Protein AF-0000000085123645 (afdb_homodimer)

pLDDT: mean 92.2, std 13.61, range [27.55, 98.88]

Radius of gyration: 29.93 Å; Cα contacts (8 Å, |Δi|>4): 1904; chains: 2; bounding box: 63×103×68 Å

Sequence (834 aa):
MFILKKLGVILILTNLLYGAGLEIPNYLDKKDILNAEFKCLSEPVKYNKKDQKYVDILWDETLVYLKAYALALTNGDLNHCMSSDEAIYDTTKKDNKMCIMDRRDMKNMVKNIYQILFNKEKAKVCFSARRDVNWIYNPGGELQEKSPVAKWANRMTFEEFFDKKVKNKDVRKRGKEFTKNFYKMVTGDEIHMPKTFPYDVSANSLPNLWAAAGWFPMYAEESKRNEKNFLIIRGGYAYAEILGHWGLLRIDEINGQKVGAEVGMTVQVVDSLYPYHNHAMPEIYYNMRMPACVKQFKSFAIREDNPLLKTVEVNKKFRRVQFDAGAKNEPDMWVSGSAMNNSLLYLHENTIHAFEVDGKCEAKPEERALVSVWARTNAHDKRNDYGTTLLCESAEKPGTPAHRGEMIQCDLTNTKWMFILKKLGVILILTNLLYGAGLEIPNYLDKKDILNAEFKCLSEPVKYNKKDQKYVDILWDETLVYLKAYALALTNGDLNHCMSSDEAIYDTTKKDNKMCIMDRRDMKNMVKNIYQILFNKEKAKVCFSARRDVNWIYNPGGELQEKSPVAKWANRMTFEEFFDKKVKNKDVRKRGKEFTKNFYKMVTGDEIHMPKTFPYDVSANSLPNLWAAAGWFPMYAEESKRNEKNFLIIRGGYAYAEILGHWGLLRIDEINGQKVGAEVGMTVQVVDSLYPYHNHAMPEIYYNMRMPACVKQFKSFAIREDNPLLKTVEVNKKFRRVQFDAGAKNEPDMWVSGSAMNNSLLYLHENTIHAFEVDGKCEAKPEERALVSVWARTNAHDKRNDYGTTLLCESAEKPGTPAHRGEMIQCDLTNTKW

Foldseek 3Di:
DVVPVVVPPVVVVVVVVPPPPDDDDPVDDPVQQAPKAFDAPDAFDDDDPVLVVLQVLLLVLLLVQLVLVLQLQQQCPVHPAHRGDKAFAALQDPPRIDGPVVDVLNVVSSSVSSSCNNVVVNQCRNFDLPLVDQQFEFLDDPLCVVAPSLVVSDHHHQLNCLVPFADDPLLSVLQVLLSHQVVLAFDDDQFAAAPSGPDDSTCHVSSNNNRRFGKHQPLQGDDLQSVQWDSNSNRFKMKGWDEDCPTRRGTQDINNHGFQKTKTKMKGAAPDKPFKKFWQFKKKKFWGGHDLDDQQKKKAKHDPPDPQWAFDDDDDWWTKTKHFLQDPCNVSSIDREHSHPSRMHMYHGGIIMMMHGHQPSPPDRSNHITMIIMMTRGCSDPQWDSIDIWFKAAPVDPSHGDDGNGMIMTIGGPHDD/DVVPPVVPPVVPVVPVVPPPPDDDDPVDDPVQQAPKAFDAPDAFDDDDPVLVVLQVLLLVLLLVQLVLVLQLQQQCPVHPAHRGDKAFAALQDPPRIDGPVVDVLNVVSSSVSSSCNNVVVNQCRNFDLPLVDQQFEFLDDPLCVVAPSLVVSDHHHQLNCLVPFADDPLLSVLLVLLSNQVVLAFDDDQFAAAPSGPDDSTCHVSSNNNRRFGKHQPLQGDDLQSVQWDSNSNRFKMKGWDEDCPTRRGTQDINNHGFQKTKTKMKGAAPDKPFKKFWQFKKKKFWGGHDLDDQQKKKAKHDPPDPQWAFDDDDDWWTKTKHFLQDPCNVSSIDREHSHPSRMHMYHGGIIMMMHGHQPSPPDRSNHITMIIMMTRGCSDPQWDSTDIWFKAAPVDPSHGDDGNGMIMTIGGPHDD

InterPro domains:
  IPR014710 RmlC-like jelly roll fold [G3DSA:2.60.120.10] (162-297)

Structure (mmCIF, N/CA/C/O backbone):
data_AF-0000000085123645-model_v1
#
loop_
_entity.id
_entity.type
_entity.pdbx_description
1 polymer 'Uncharacterized protein'
#
loop_
_atom_site.group_PDB
_atom_site.id
_atom_site.type_symbol
_atom_site.label_atom_id
_atom_site.label_alt_id
_atom_site.label_comp_id
_atom_site.label_asym_id
_atom_site.label_entity_id
_atom_site.label_seq_id
_atom_site.pdbx_PDB_ins_code
_atom_site.Cartn_x
_atom_site.Cartn_y
_atom_site.Cartn_z
_atom_site.occupancy
_atom_site.B_iso_or_equiv
_atom_site.auth_seq_id
_atom_site.auth_comp_id
_atom_site.auth_asym_id
_atom_site.auth_atom_id
_atom_site.pdbx_PDB_model_num
ATOM 1 N N . MET A 1 1 ? -30.688 -51.469 -13.789 1 28.17 1 MET A N 1
ATOM 2 C CA . MET A 1 1 ? -31.578 -50.375 -13.375 1 28.17 1 MET A CA 1
ATOM 3 C C . MET A 1 1 ? -30.828 -49.375 -12.523 1 28.17 1 MET A C 1
ATOM 5 O O . MET A 1 1 ? -31.375 -48.312 -12.18 1 28.17 1 MET A O 1
ATOM 9 N N . PHE A 1 2 ? -29.734 -49.75 -11.781 1 29.56 2 PHE A N 1
ATOM 10 C CA . PHE A 1 2 ? -28.953 -49.031 -10.789 1 29.56 2 PHE A CA 1
ATOM 11 C C . PHE A 1 2 ? -28.078 -47.969 -11.461 1 29.56 2 PHE A C 1
ATOM 13 O O . PHE A 1 2 ? -27.406 -47.188 -10.781 1 29.56 2 PHE A O 1
ATOM 20 N N . ILE A 1 3 ? -27.656 -48.031 -12.711 1 29.28 3 ILE A N 1
ATOM 21 C CA . ILE A 1 3 ? -26.688 -47.188 -13.406 1 29.28 3 ILE A CA 1
ATOM 22 C C . ILE A 1 3 ? -27.281 -45.781 -13.648 1 29.28 3 ILE A C 1
ATOM 24 O O . ILE A 1 3 ? -26.547 -44.844 -13.922 1 29.28 3 ILE A O 1
ATOM 28 N N . LEU A 1 4 ? -28.578 -45.531 -13.711 1 27.97 4 LEU A N 1
ATOM 29 C CA . LEU A 1 4 ? -29.188 -44.281 -14.109 1 27.97 4 LEU A CA 1
ATOM 30 C C . LEU A 1 4 ? -29.125 -43.25 -12.977 1 27.97 4 LEU A C 1
ATOM 32 O O . LEU A 1 4 ? -29.453 -42.094 -13.164 1 27.97 4 LEU A O 1
ATOM 36 N N . LYS A 1 5 ? -29.109 -43.688 -11.633 1 28.7 5 LYS A N 1
ATOM 37 C CA . LYS A 1 5 ? -29.234 -42.688 -10.57 1 28.7 5 LYS A CA 1
ATOM 38 C C . LYS A 1 5 ? -27.969 -41.875 -10.414 1 28.7 5 LYS A C 1
ATOM 40 O O . LYS A 1 5 ? -27.859 -41.031 -9.516 1 28.7 5 LYS A O 1
ATOM 45 N N . LYS A 1 6 ? -26.875 -42.312 -10.836 1 32.06 6 LYS A N 1
ATOM 46 C CA . LYS A 1 6 ? -25.656 -41.562 -10.562 1 32.06 6 LYS A CA 1
ATOM 47 C C . LYS A 1 6 ? -25.562 -40.312 -11.461 1 32.06 6 LYS A C 1
ATOM 49 O O . LYS A 1 6 ? -24.719 -39.469 -11.258 1 32.06 6 LYS A O 1
ATOM 54 N N . LEU A 1 7 ? -26.219 -40.312 -12.648 1 36.94 7 LEU A N 1
ATOM 55 C CA . LEU A 1 7 ? -26.062 -39.156 -13.523 1 36.94 7 LEU A CA 1
ATOM 56 C C . LEU A 1 7 ? -26.812 -37.938 -12.961 1 36.94 7 LEU A C 1
ATOM 58 O O . LEU A 1 7 ? -26.562 -36.812 -13.375 1 36.94 7 LEU A O 1
ATOM 62 N N . GLY A 1 8 ? -27.844 -38.156 -12.148 1 29.41 8 GLY A N 1
ATOM 63 C CA . GLY A 1 8 ? -28.688 -37.062 -11.727 1 29.41 8 GLY A CA 1
ATOM 64 C C . GLY A 1 8 ? -28.016 -36.125 -10.734 1 29.41 8 GLY A C 1
ATOM 65 O O . GLY A 1 8 ? -28.453 -35 -10.531 1 29.41 8 GLY A O 1
ATOM 66 N N . VAL A 1 9 ? -27.141 -36.719 -9.844 1 33.34 9 VAL A N 1
ATOM 67 C CA . VAL A 1 9 ? -26.688 -35.906 -8.719 1 33.34 9 VAL A CA 1
ATOM 68 C C . VAL A 1 9 ? -25.656 -34.875 -9.195 1 33.34 9 VAL A C 1
ATOM 70 O O . VAL A 1 9 ? -25.453 -33.875 -8.547 1 33.34 9 VAL A O 1
ATOM 73 N N . ILE A 1 10 ? -24.922 -35.062 -10.312 1 34.66 10 ILE A N 1
ATOM 74 C CA . ILE A 1 10 ? -23.844 -34.156 -10.656 1 34.66 10 ILE A CA 1
ATOM 75 C C . ILE A 1 10 ? -24.438 -32.844 -11.188 1 34.66 10 ILE A C 1
ATOM 77 O O . ILE A 1 10 ? -23.891 -31.766 -10.977 1 34.66 10 ILE A O 1
ATOM 81 N N . LEU A 1 11 ? -25.625 -32.812 -11.852 1 35.38 11 LEU A N 1
ATOM 82 C CA . LEU A 1 11 ? -26.141 -31.594 -12.453 1 35.38 11 LEU A CA 1
ATOM 83 C C . LEU A 1 11 ? -26.656 -30.641 -11.375 1 35.38 11 LEU A C 1
ATOM 85 O O . LEU A 1 11 ? -26.688 -29.422 -11.586 1 35.38 11 LEU A O 1
ATOM 89 N N . ILE A 1 12 ? -27.141 -31.094 -10.195 1 33.75 12 ILE A N 1
ATOM 90 C CA . ILE A 1 12 ? -27.812 -30.25 -9.219 1 33.75 12 ILE A CA 1
ATOM 91 C C . ILE A 1 12 ? -26.781 -29.406 -8.477 1 33.75 12 ILE A C 1
ATOM 93 O O . ILE A 1 12 ? -27.094 -28.312 -7.996 1 33.75 12 ILE A O 1
ATOM 97 N N . LEU A 1 13 ? -25.547 -29.875 -8.242 1 34.06 13 LEU A N 1
ATOM 98 C CA . LEU A 1 13 ? -24.672 -29.094 -7.387 1 34.06 13 LEU A CA 1
ATOM 99 C C . LEU A 1 13 ? -24.141 -27.875 -8.125 1 34.06 13 LEU A C 1
ATOM 101 O O . LEU A 1 13 ? -23.531 -26.984 -7.52 1 34.06 13 LEU A O 1
ATOM 105 N N . THR A 1 14 ? -24.094 -27.797 -9.438 1 35.16 14 THR A N 1
ATOM 106 C CA . THR A 1 14 ? -23.578 -26.609 -10.117 1 35.16 14 THR A CA 1
ATOM 107 C C . THR A 1 14 ? -24.531 -25.422 -9.938 1 35.16 14 THR A C 1
ATOM 109 O O . THR A 1 14 ? -24.094 -24.281 -9.93 1 35.16 14 THR A O 1
ATOM 112 N N . ASN A 1 15 ? -25.859 -25.578 -9.938 1 34.91 15 ASN A N 1
ATOM 113 C CA . ASN A 1 15 ? -26.781 -24.453 -9.945 1 34.91 15 ASN A CA 1
ATOM 114 C C . ASN A 1 15 ? -26.891 -23.812 -8.57 1 34.91 15 ASN A C 1
ATOM 116 O O . ASN A 1 15 ? -27.5 -22.75 -8.43 1 34.91 15 ASN A O 1
ATOM 120 N N . LEU A 1 16 ? -26.844 -24.484 -7.465 1 36 16 LEU A N 1
ATOM 121 C CA . LEU A 1 16 ? -27.172 -23.953 -6.148 1 36 16 LEU A CA 1
ATOM 122 C C . LEU A 1 16 ? -26.094 -22.969 -5.684 1 36 16 LEU A C 1
ATOM 124 O O . LEU A 1 16 ? -26.328 -22.172 -4.773 1 36 16 LEU A O 1
ATOM 128 N N . LEU A 1 17 ? -24.906 -23.25 -5.875 1 38.53 17 LEU A N 1
ATOM 129 C CA . LEU A 1 17 ? -23.891 -22.312 -5.406 1 38.53 17 LEU A CA 1
ATOM 130 C C . LEU A 1 17 ? -24 -20.969 -6.141 1 38.53 17 LEU A C 1
ATOM 132 O O . LEU A 1 17 ? -23.281 -20.031 -5.828 1 38.53 17 LEU A O 1
ATOM 136 N N . TYR A 1 18 ? -24.688 -20.969 -7.305 1 39.28 18 TYR A N 1
ATOM 137 C CA . TYR A 1 18 ? -24.781 -19.797 -8.164 1 39.28 18 TYR A CA 1
ATOM 138 C C . TYR A 1 18 ? -25.766 -18.781 -7.605 1 39.28 18 TYR A C 1
ATOM 140 O O . TYR A 1 18 ? -25.938 -17.688 -8.172 1 39.28 18 TYR A O 1
ATOM 148 N N . GLY A 1 19 ? -26.797 -19.188 -6.906 1 39.94 19 GLY A N 1
ATOM 149 C CA . GLY A 1 19 ? -27.938 -18.297 -6.832 1 39.94 19 GLY A CA 1
ATOM 150 C C . GLY A 1 19 ? -27.656 -17.047 -6.02 1 39.94 19 GLY A C 1
ATOM 151 O O . GLY A 1 19 ? -28.469 -16.109 -6.008 1 39.94 19 GLY A O 1
ATOM 152 N N . ALA A 1 20 ? -27.172 -17.172 -4.812 1 45.72 20 ALA A N 1
ATOM 153 C CA . ALA A 1 20 ? -27.234 -15.852 -4.207 1 45.72 20 ALA A CA 1
ATOM 154 C C . ALA A 1 20 ? -26.375 -14.852 -4.988 1 45.72 20 ALA A C 1
ATOM 156 O O . ALA A 1 20 ? -25.188 -15.078 -5.184 1 45.72 20 ALA A O 1
ATOM 157 N N . GLY A 1 21 ? -26.922 -14.164 -5.898 1 63.91 21 GLY A N 1
ATOM 158 C CA . GLY A 1 21 ? -26.312 -13.172 -6.773 1 63.91 21 GLY A CA 1
ATOM 159 C C . GLY A 1 21 ? -25.156 -12.422 -6.121 1 63.91 21 GLY A C 1
ATOM 160 O O . GLY A 1 21 ? -25.188 -12.141 -4.922 1 63.91 21 GLY A O 1
ATOM 161 N N . LEU A 1 22 ? -23.953 -12.711 -6.707 1 83.06 22 LEU A N 1
ATOM 162 C CA . LEU A 1 22 ? -22.812 -11.906 -6.281 1 83.06 22 LEU A CA 1
ATOM 163 C C . LEU A 1 22 ? -23.219 -10.453 -6.082 1 83.06 22 LEU A C 1
ATOM 165 O O . LEU A 1 22 ? -23.797 -9.836 -6.977 1 83.06 22 LEU A O 1
ATOM 169 N N . GLU A 1 23 ? -23.141 -10.078 -4.828 1 91.44 23 GLU A N 1
ATOM 170 C CA . GLU A 1 23 ? -23.375 -8.664 -4.543 1 91.44 23 GLU A CA 1
ATOM 171 C C . GLU A 1 23 ? -22.078 -7.875 -4.543 1 91.44 23 GLU A C 1
ATOM 173 O O . GLU A 1 23 ? -21 -8.43 -4.258 1 91.44 23 GLU A O 1
ATOM 178 N N . ILE A 1 24 ? -22.203 -6.711 -5.016 1 94.69 24 ILE A N 1
ATOM 179 C CA . ILE A 1 24 ? -21.031 -5.836 -4.934 1 94.69 24 ILE A CA 1
ATOM 180 C C . ILE A 1 24 ? -20.734 -5.508 -3.471 1 94.69 24 ILE A C 1
ATOM 182 O O . ILE A 1 24 ? -21.594 -4.957 -2.768 1 94.69 24 ILE A O 1
ATOM 186 N N . PRO A 1 25 ? -19.594 -5.855 -3.045 1 93.62 25 PRO A N 1
ATOM 187 C CA . PRO A 1 25 ? -19.266 -5.562 -1.647 1 93.62 25 PRO A CA 1
ATOM 188 C C . PRO A 1 25 ? -19.25 -4.062 -1.347 1 93.62 25 PRO A C 1
ATOM 190 O O . PRO A 1 25 ? -19.062 -3.25 -2.256 1 93.62 25 PRO A O 1
ATOM 193 N N . ASN A 1 26 ? -19.328 -3.697 -0.044 1 89.75 26 ASN A N 1
ATOM 194 C CA . ASN A 1 26 ? -19.422 -2.307 0.381 1 89.75 26 ASN A CA 1
ATOM 195 C C . ASN A 1 26 ? -18.109 -1.561 0.203 1 89.75 26 ASN A C 1
ATOM 197 O O . ASN A 1 26 ? -18.078 -0.329 0.199 1 89.75 26 ASN A O 1
ATOM 201 N N . TYR A 1 27 ? -17.062 -2.305 0.053 1 92.56 27 TYR A N 1
ATOM 202 C CA . TYR A 1 27 ? -15.766 -1.654 -0.079 1 92.56 27 TYR A CA 1
ATOM 203 C C . TYR A 1 27 ? -15.461 -1.327 -1.537 1 92.56 27 TYR A C 1
ATOM 205 O O . TYR A 1 27 ? -14.398 -0.784 -1.853 1 92.56 27 TYR A O 1
ATOM 213 N N . LEU A 1 28 ? -16.328 -1.67 -2.441 1 95.5 28 LEU A N 1
ATOM 214 C CA . LEU A 1 28 ? -16.188 -1.329 -3.854 1 95.5 28 LEU A CA 1
ATOM 215 C C . LEU A 1 28 ? -17.25 -0.314 -4.273 1 95.5 28 LEU A C 1
ATOM 217 O O . LEU A 1 28 ? -18.391 -0.378 -3.82 1 95.5 28 LEU A O 1
ATOM 221 N N . ASP A 1 29 ? -16.859 0.572 -5.133 1 93 29 ASP A N 1
ATOM 222 C CA . ASP A 1 29 ? -17.781 1.552 -5.684 1 93 29 ASP A CA 1
ATOM 223 C C . ASP A 1 29 ? -18.594 0.954 -6.828 1 93 29 ASP A C 1
ATOM 225 O O . ASP A 1 29 ? -18.031 0.562 -7.855 1 93 29 ASP A O 1
ATOM 229 N N . LYS A 1 30 ? -19.859 1.01 -6.746 1 93.56 30 LYS A N 1
ATOM 230 C CA . LYS A 1 30 ? -20.75 0.432 -7.75 1 93.56 30 LYS A CA 1
ATOM 231 C C . LYS A 1 30 ? -20.5 1.051 -9.125 1 93.56 30 LYS A C 1
ATOM 233 O O . LYS A 1 30 ? -20.594 0.365 -10.141 1 93.56 30 LYS A O 1
ATOM 238 N N . LYS A 1 31 ? -20.172 2.303 -9.125 1 92.88 31 LYS A N 1
ATOM 239 C CA . LYS A 1 31 ? -19.969 3.014 -10.383 1 92.88 31 LYS A CA 1
ATOM 240 C C . LYS A 1 31 ? -18.734 2.482 -11.125 1 92.88 31 LYS A C 1
ATOM 242 O O . LYS A 1 31 ? -18.688 2.5 -12.352 1 92.88 31 LYS A O 1
ATOM 247 N N . ASP A 1 32 ? -17.812 2.012 -10.391 1 94.19 32 ASP A N 1
ATOM 248 C CA . ASP A 1 32 ? -16.578 1.473 -10.977 1 94.19 32 ASP A CA 1
ATOM 249 C C . ASP A 1 32 ? -16.797 0.039 -11.461 1 94.19 32 ASP A C 1
ATOM 251 O O . ASP A 1 32 ? -16.062 -0.442 -12.328 1 94.19 32 ASP A O 1
ATOM 255 N N . ILE A 1 33 ? -17.734 -0.62 -10.883 1 97.62 33 ILE A N 1
ATOM 256 C CA . ILE A 1 33 ? -17.891 -2.053 -11.102 1 97.62 33 ILE A CA 1
ATOM 257 C C . ILE A 1 33 ? -18.875 -2.301 -12.234 1 97.62 33 ILE A C 1
ATOM 259 O O . ILE A 1 33 ? -18.641 -3.143 -13.102 1 97.62 33 ILE A O 1
ATOM 263 N N . LEU A 1 34 ? -19.953 -1.552 -12.211 1 97.06 34 LEU A N 1
ATOM 264 C CA . LEU A 1 34 ? -21.016 -1.779 -13.188 1 97.06 34 LEU A CA 1
ATOM 265 C C . LEU A 1 34 ? -20.688 -1.099 -14.516 1 97.06 34 LEU A C 1
ATOM 267 O O . LEU A 1 34 ? -20.062 -0.034 -14.531 1 97.06 34 LEU A O 1
ATOM 271 N N . ASN A 1 35 ? -21.047 -1.702 -15.633 1 97.06 35 ASN A N 1
ATOM 272 C CA . ASN A 1 35 ? -20.891 -1.198 -16.984 1 97.06 35 ASN A CA 1
ATOM 273 C C . ASN A 1 35 ? -19.438 -0.853 -17.297 1 97.06 35 ASN A C 1
ATOM 275 O O . ASN A 1 35 ? -19.156 0.189 -17.891 1 97.06 35 ASN A O 1
ATOM 279 N N . ALA A 1 36 ? -18.547 -1.672 -16.812 1 98.19 36 ALA A N 1
ATOM 280 C CA . ALA A 1 36 ? -17.125 -1.473 -17.078 1 98.19 36 ALA A CA 1
ATOM 281 C C . ALA A 1 36 ? -16.812 -1.663 -18.547 1 98.19 36 ALA A C 1
ATOM 283 O O . ALA A 1 36 ? -17.422 -2.498 -19.219 1 98.19 36 ALA A O 1
ATOM 284 N N . GLU A 1 37 ? -15.883 -0.885 -19.016 1 98.56 37 GLU A N 1
ATOM 285 C CA . GLU A 1 37 ? -15.398 -1.009 -20.391 1 98.56 37 GLU A CA 1
ATOM 286 C C . GLU A 1 37 ? -14.055 -1.732 -20.438 1 98.56 37 GLU A C 1
ATOM 288 O O . GLU A 1 37 ? -13.188 -1.502 -19.578 1 98.56 37 GLU A O 1
ATOM 293 N N . PHE A 1 38 ? -13.922 -2.566 -21.453 1 98.5 38 PHE A N 1
ATOM 294 C CA . PHE A 1 38 ? -12.742 -3.42 -21.531 1 98.5 38 PHE A CA 1
ATOM 295 C C . PHE A 1 38 ? -11.961 -3.154 -22.812 1 98.5 38 PHE A C 1
ATOM 297 O O . PHE A 1 38 ? -12.547 -2.965 -23.875 1 98.5 38 PHE A O 1
ATOM 304 N N . LYS A 1 39 ? -10.695 -3.059 -22.656 1 98.56 39 LYS A N 1
ATOM 305 C CA . LYS A 1 39 ? -9.75 -3.152 -23.766 1 98.56 39 LYS A CA 1
ATOM 306 C C . LYS A 1 39 ? -8.883 -4.402 -23.641 1 98.56 39 LYS A C 1
ATOM 308 O O . LYS A 1 39 ? -8.32 -4.672 -22.594 1 98.56 39 LYS A O 1
ATOM 313 N N . CYS A 1 40 ? -8.781 -5.109 -24.734 1 98.38 40 CYS A N 1
ATOM 314 C CA . CYS A 1 40 ? -8.102 -6.398 -24.703 1 98.38 40 CYS A CA 1
ATOM 315 C C . CYS A 1 40 ? -6.637 -6.25 -25.109 1 98.38 40 CYS A C 1
ATOM 317 O O . CYS A 1 40 ? -6.277 -5.301 -25.812 1 98.38 40 CYS A O 1
ATOM 319 N N . LEU A 1 41 ? -5.812 -7.133 -24.641 1 97 41 LEU A N 1
ATOM 320 C CA . LEU A 1 41 ? -4.402 -7.168 -25.016 1 97 41 LEU A CA 1
ATOM 321 C C . LEU A 1 41 ? -4.227 -7.645 -26.453 1 97 41 LEU A C 1
ATOM 323 O O . LEU A 1 41 ? -3.199 -7.379 -27.078 1 97 41 LEU A O 1
ATOM 327 N N . SER A 1 42 ? -5.199 -8.398 -26.938 1 94.25 42 SER A N 1
ATOM 328 C CA . SER A 1 42 ? -5.176 -8.891 -28.312 1 94.25 42 SER A CA 1
ATOM 329 C C . SER A 1 42 ? -6.559 -8.828 -28.953 1 94.25 42 SER A C 1
ATOM 331 O O . SER A 1 42 ? -7.555 -8.586 -28.266 1 94.25 42 SER A O 1
ATOM 333 N N . GLU A 1 43 ? -6.555 -9.086 -30.25 1 94.88 43 GLU A N 1
ATOM 334 C CA . GLU A 1 43 ? -7.828 -9.117 -30.969 1 94.88 43 GLU A CA 1
ATOM 335 C C . GLU A 1 43 ? -8.695 -10.273 -30.484 1 94.88 43 GLU A C 1
ATOM 337 O O . GLU A 1 43 ? -8.195 -11.367 -30.203 1 94.88 43 GLU A O 1
ATOM 342 N N . PRO A 1 44 ? -9.945 -9.906 -30.406 1 95.12 44 PRO A N 1
ATOM 343 C CA . PRO A 1 44 ? -10.859 -10.977 -30 1 95.12 44 PRO A CA 1
ATOM 344 C C . PRO A 1 44 ? -10.805 -12.18 -30.953 1 95.12 44 PRO A C 1
ATOM 346 O O . PRO A 1 44 ? -10.664 -12.016 -32.156 1 95.12 44 PRO A O 1
ATOM 349 N N . VAL A 1 45 ? -10.938 -13.32 -30.391 1 94.81 45 VAL A N 1
ATOM 350 C CA . VAL A 1 45 ? -10.93 -14.555 -31.156 1 94.81 45 VAL A CA 1
ATOM 351 C C . VAL A 1 45 ? -12.367 -15.023 -31.391 1 94.81 45 VAL A C 1
ATOM 353 O O . VAL A 1 45 ? -13.164 -15.078 -30.453 1 94.81 45 VAL A O 1
ATOM 356 N N . LYS A 1 46 ? -12.648 -15.414 -32.594 1 93.69 46 LYS A N 1
ATOM 357 C CA . LYS A 1 46 ? -13.969 -15.945 -32.938 1 93.69 46 LYS A CA 1
ATOM 358 C C . LYS A 1 46 ? -13.93 -17.453 -33.094 1 93.69 46 LYS A C 1
ATOM 360 O O . LYS A 1 46 ? -12.977 -18 -33.656 1 93.69 46 LYS A O 1
ATOM 365 N N . TYR A 1 47 ? -14.914 -18.031 -32.469 1 95.44 47 TYR A N 1
ATOM 366 C CA . TYR A 1 47 ? -15.039 -19.484 -32.562 1 95.44 47 TYR A CA 1
ATOM 367 C C . TYR A 1 47 ? -16.297 -19.875 -33.344 1 95.44 47 TYR A C 1
ATOM 369 O O . TYR A 1 47 ? -17.312 -19.172 -33.281 1 95.44 47 TYR A O 1
ATOM 377 N N . ASN A 1 48 ? -16.188 -20.953 -34.062 1 94.5 48 ASN A N 1
ATOM 378 C CA . ASN A 1 48 ? -17.406 -21.469 -34.688 1 94.5 48 ASN A CA 1
ATOM 379 C C . ASN A 1 48 ? -18.344 -22.125 -33.656 1 94.5 48 ASN A C 1
ATOM 381 O O . ASN A 1 48 ? -17.969 -22.312 -32.5 1 94.5 48 ASN A O 1
ATOM 385 N N . LYS A 1 49 ? -19.422 -22.438 -34.156 1 93.31 49 LYS A N 1
ATOM 386 C CA . LYS A 1 49 ? -20.484 -22.922 -33.281 1 93.31 49 LYS A CA 1
ATOM 387 C C . LYS A 1 49 ? -20.078 -24.219 -32.594 1 93.31 49 LYS A C 1
ATOM 389 O O . LYS A 1 49 ? -20.375 -24.438 -31.438 1 93.31 49 LYS A O 1
ATOM 394 N N . LYS A 1 50 ? -19.438 -25.047 -33.281 1 95 50 LYS A N 1
ATOM 395 C CA . LYS A 1 50 ? -19.031 -26.359 -32.75 1 95 50 LYS A CA 1
ATOM 396 C C . LYS A 1 50 ? -17.984 -26.203 -31.672 1 95 50 LYS A C 1
ATOM 398 O O . LYS A 1 50 ? -17.984 -26.984 -30.703 1 95 50 LYS A O 1
ATOM 403 N N . ASP A 1 51 ? -17.172 -25.266 -31.797 1 96.38 51 ASP A N 1
ATOM 404 C CA . ASP A 1 51 ? -16.062 -25.078 -30.859 1 96.38 51 ASP A CA 1
ATOM 405 C C . ASP A 1 51 ? -16.484 -24.219 -29.672 1 96.38 51 ASP A C 1
ATOM 407 O O . ASP A 1 51 ? -15.898 -24.312 -28.594 1 96.38 51 ASP A O 1
ATOM 411 N N . GLN A 1 52 ? -17.484 -23.469 -29.875 1 97.06 52 GLN A N 1
ATOM 412 C CA . GLN A 1 52 ? -17.906 -22.484 -28.891 1 97.06 52 GLN A CA 1
ATOM 413 C C . GLN A 1 52 ? -18.266 -23.141 -27.562 1 97.06 52 GLN A C 1
ATOM 415 O O . GLN A 1 52 ? -18.047 -22.562 -26.484 1 97.06 52 GLN A O 1
ATOM 420 N N . LYS A 1 53 ? -18.797 -24.266 -27.609 1 96.88 53 LYS A N 1
ATOM 421 C CA . LYS A 1 53 ? -19.219 -24.953 -26.391 1 96.88 53 LYS A CA 1
ATOM 422 C C . LYS A 1 53 ? -18.047 -25.203 -25.453 1 96.88 53 LYS A C 1
ATOM 424 O O . LYS A 1 53 ? -18.172 -25.078 -24.234 1 96.88 53 LYS A O 1
ATOM 429 N N . TYR A 1 54 ? -16.891 -25.547 -25.969 1 98.12 54 TYR A N 1
ATOM 430 C CA . TYR A 1 54 ? -15.703 -25.797 -25.172 1 98.12 54 TYR A CA 1
ATOM 431 C C . TYR A 1 54 ? -15.195 -24.5 -24.547 1 98.12 54 TYR A C 1
ATOM 433 O O . TYR A 1 54 ? -14.789 -24.469 -23.391 1 98.12 54 TYR A O 1
ATOM 441 N N . VAL A 1 55 ? -15.273 -23.438 -25.359 1 98 55 VAL A N 1
ATOM 442 C CA . VAL A 1 55 ? -14.852 -22.125 -24.891 1 98 55 VAL A CA 1
ATOM 443 C C . VAL A 1 55 ? -15.766 -21.656 -23.766 1 98 55 VAL A C 1
ATOM 445 O O . VAL A 1 55 ? -15.305 -21.078 -22.781 1 98 55 VAL A O 1
ATOM 448 N N . ASP A 1 56 ? -17.016 -21.969 -23.891 1 98.19 56 ASP A N 1
ATOM 449 C CA . ASP A 1 56 ? -17.984 -21.578 -22.875 1 98.19 56 ASP A CA 1
ATOM 450 C C . ASP A 1 56 ? -17.719 -22.328 -21.562 1 98.19 56 ASP A C 1
ATOM 452 O O . ASP A 1 56 ? -17.812 -21.734 -20.484 1 98.19 56 ASP A O 1
ATOM 456 N N . ILE A 1 57 ? -17.391 -23.562 -21.641 1 98.31 57 ILE A N 1
ATOM 457 C CA . ILE A 1 57 ? -17.062 -24.344 -20.453 1 98.31 57 ILE A CA 1
ATOM 458 C C . ILE A 1 57 ? -15.852 -23.75 -19.766 1 98.31 57 ILE A C 1
ATOM 460 O O . ILE A 1 57 ? -15.859 -23.547 -18.547 1 98.31 57 ILE A O 1
ATOM 464 N N . LEU A 1 58 ? -14.883 -23.453 -20.578 1 98.62 58 LEU A N 1
ATOM 465 C CA . LEU A 1 58 ? -13.641 -22.891 -20.047 1 98.62 58 LEU A CA 1
ATOM 466 C C . LEU A 1 58 ? -13.898 -21.516 -19.422 1 98.62 58 LEU A C 1
ATOM 468 O O . LEU A 1 58 ? -13.352 -21.219 -18.359 1 98.62 58 LEU A O 1
ATOM 472 N N . TRP A 1 59 ? -14.703 -20.719 -20.016 1 98.69 59 TRP A N 1
ATOM 473 C CA . TRP A 1 59 ? -15.062 -19.391 -19.516 1 98.69 59 TRP A CA 1
ATOM 474 C C . TRP A 1 59 ? -15.789 -19.484 -18.188 1 98.69 59 TRP A C 1
ATOM 476 O O . TRP A 1 59 ? -15.453 -18.781 -17.234 1 98.69 59 TRP A O 1
ATOM 486 N N . ASP A 1 60 ? -16.688 -20.391 -18.109 1 98.62 60 ASP A N 1
ATOM 487 C CA . ASP A 1 60 ? -17.484 -20.547 -16.891 1 98.62 60 ASP A CA 1
ATOM 488 C C . ASP A 1 60 ? -16.609 -20.969 -15.719 1 98.62 60 ASP A C 1
ATOM 490 O O . ASP A 1 60 ? -16.719 -20.422 -14.617 1 98.62 60 ASP A O 1
ATOM 494 N N . GLU A 1 61 ? -15.75 -21.906 -15.953 1 98.81 61 GLU A N 1
ATOM 495 C CA . GLU A 1 61 ? -14.867 -22.344 -14.883 1 98.81 61 GLU A CA 1
ATOM 496 C C . GLU A 1 61 ? -13.867 -21.25 -14.508 1 98.81 61 GLU A C 1
ATOM 498 O O . GLU A 1 61 ? -13.477 -21.141 -13.344 1 98.81 61 GLU A O 1
ATOM 503 N N . THR A 1 62 ? -13.492 -20.422 -15.516 1 98.88 62 THR A N 1
ATOM 504 C CA . THR A 1 62 ? -12.625 -19.266 -15.258 1 98.88 62 THR A CA 1
ATOM 505 C C . THR A 1 62 ? -13.305 -18.297 -14.297 1 98.88 62 THR A C 1
ATOM 507 O O . THR A 1 62 ? -12.688 -17.828 -13.328 1 98.88 62 THR A O 1
ATOM 510 N N . LEU A 1 63 ? -14.531 -18.047 -14.523 1 98.81 63 LEU A N 1
ATOM 511 C CA . LEU A 1 63 ? -15.273 -17.125 -13.672 1 98.81 63 LEU A CA 1
ATOM 512 C C . LEU A 1 63 ? -15.414 -17.688 -12.258 1 98.81 63 LEU A C 1
ATOM 514 O O . LEU A 1 63 ? -15.312 -16.938 -11.281 1 98.81 63 LEU A O 1
ATOM 518 N N . VAL A 1 64 ? -15.594 -18.984 -12.141 1 98.69 64 VAL A N 1
ATOM 519 C CA . VAL A 1 64 ? -15.695 -19.641 -10.844 1 98.69 64 VAL A CA 1
ATOM 520 C C . VAL A 1 64 ? -14.383 -19.484 -10.078 1 98.69 64 VAL A C 1
ATOM 522 O O . VAL A 1 64 ? -14.391 -19.172 -8.891 1 98.69 64 VAL A O 1
ATOM 525 N N . TYR A 1 65 ? -13.328 -19.656 -10.781 1 98.69 65 TYR A N 1
ATOM 526 C CA . TYR A 1 65 ? -11.992 -19.547 -10.195 1 98.69 65 TYR A CA 1
ATOM 527 C C . TYR A 1 65 ? -11.734 -18.125 -9.688 1 98.69 65 TYR A C 1
ATOM 529 O O . TYR A 1 65 ? -11.367 -17.938 -8.531 1 98.69 65 TYR A O 1
ATOM 537 N N . LEU A 1 66 ? -11.992 -17.141 -10.539 1 98.81 66 LEU A N 1
ATOM 538 C CA . LEU A 1 66 ? -11.703 -15.75 -10.211 1 98.81 66 LEU A CA 1
ATOM 539 C C . LEU A 1 66 ? -12.594 -15.266 -9.07 1 98.81 66 LEU A C 1
ATOM 541 O O . LEU A 1 66 ? -12.141 -14.539 -8.188 1 98.81 66 LEU A O 1
ATOM 545 N N . LYS A 1 67 ? -13.797 -15.688 -9.078 1 98.56 67 LYS A N 1
ATOM 546 C CA . LYS A 1 67 ? -14.711 -15.297 -8.008 1 98.56 67 LYS A CA 1
ATOM 547 C C . LYS A 1 67 ? -14.227 -15.812 -6.656 1 98.56 67 LYS A C 1
ATOM 549 O O . LYS A 1 67 ? -14.148 -15.047 -5.691 1 98.56 67 LYS A O 1
ATOM 554 N N . ALA A 1 68 ? -13.859 -17.062 -6.625 1 98.5 68 ALA A N 1
ATOM 555 C CA . ALA A 1 68 ? -13.398 -17.656 -5.371 1 98.5 68 ALA A CA 1
ATOM 556 C C . ALA A 1 68 ? -12.141 -16.969 -4.863 1 98.5 68 ALA A C 1
ATOM 558 O O . ALA A 1 68 ? -11.984 -16.75 -3.66 1 98.5 68 ALA A O 1
ATOM 559 N N . TYR A 1 69 ? -11.344 -16.656 -5.809 1 98.62 69 TYR A N 1
ATOM 560 C CA . TYR A 1 69 ? -10.086 -16.016 -5.438 1 98.62 69 TYR A CA 1
ATOM 561 C C . TYR A 1 69 ? -10.328 -14.648 -4.828 1 98.62 69 TYR A C 1
ATOM 563 O O . TYR A 1 69 ? -9.758 -14.312 -3.787 1 98.62 69 TYR A O 1
ATOM 571 N N . ALA A 1 70 ? -11.148 -13.828 -5.441 1 98.56 70 ALA A N 1
ATOM 572 C CA . ALA A 1 70 ? -11.469 -12.508 -4.914 1 98.56 70 ALA A CA 1
ATOM 573 C C . ALA A 1 70 ? -12.109 -12.609 -3.535 1 98.56 70 ALA A C 1
ATOM 575 O O . ALA A 1 70 ? -11.781 -11.836 -2.633 1 98.56 70 ALA A O 1
ATOM 576 N N . LEU A 1 71 ? -12.969 -13.594 -3.377 1 97.88 71 LEU A N 1
ATOM 577 C CA . LEU A 1 71 ? -13.633 -13.789 -2.092 1 97.88 71 LEU A CA 1
ATOM 578 C C . LEU A 1 71 ? -12.633 -14.227 -1.025 1 97.88 71 LEU A C 1
ATOM 580 O O . LEU A 1 71 ? -12.703 -13.773 0.12 1 97.88 71 LEU A O 1
ATOM 584 N N . ALA A 1 72 ? -11.734 -15.047 -1.397 1 98.12 72 ALA A N 1
ATOM 585 C CA . ALA A 1 72 ? -10.719 -15.508 -0.454 1 98.12 72 ALA A CA 1
ATOM 586 C C . ALA A 1 72 ? -9.836 -14.352 0.016 1 98.12 72 ALA A C 1
ATOM 588 O O . ALA A 1 72 ? -9.586 -14.203 1.214 1 98.12 72 ALA A O 1
ATOM 589 N N . LEU A 1 73 ? -9.445 -13.508 -0.922 1 98.25 73 LEU A N 1
ATOM 590 C CA . LEU A 1 73 ? -8.539 -12.398 -0.632 1 98.25 73 LEU A CA 1
ATOM 591 C C . LEU A 1 73 ? -9.195 -11.398 0.316 1 98.25 73 LEU A C 1
ATOM 593 O O . LEU A 1 73 ? -8.508 -10.703 1.063 1 98.25 73 LEU A O 1
ATOM 597 N N . THR A 1 74 ? -10.469 -11.289 0.304 1 97.31 74 THR A N 1
ATOM 598 C CA . THR A 1 74 ? -11.164 -10.258 1.068 1 97.31 74 THR A CA 1
ATOM 599 C C . THR A 1 74 ? -11.875 -10.867 2.271 1 97.31 74 THR A C 1
ATOM 601 O O . THR A 1 74 ? -12.727 -10.227 2.889 1 97.31 74 THR A O 1
ATOM 604 N N . ASN A 1 75 ? -11.594 -12.094 2.555 1 93.69 75 ASN A N 1
ATOM 605 C CA . ASN A 1 75 ? -12.203 -12.766 3.695 1 93.69 75 ASN A CA 1
ATOM 606 C C . ASN A 1 75 ? -11.469 -12.445 4.992 1 93.69 75 ASN A C 1
ATOM 608 O O . ASN A 1 75 ? -10.367 -12.945 5.23 1 93.69 75 ASN A O 1
ATOM 612 N N . GLY A 1 76 ? -12.086 -11.68 5.84 1 85.5 76 GLY A N 1
ATOM 613 C CA . GLY A 1 76 ? -11.477 -11.273 7.098 1 85.5 76 GLY A CA 1
ATOM 614 C C . GLY A 1 76 ? -11.992 -12.062 8.289 1 85.5 76 GLY A C 1
ATOM 615 O O . GLY A 1 76 ? -11.656 -11.75 9.438 1 85.5 76 GLY A O 1
ATOM 616 N N . ASP A 1 77 ? -12.719 -13.008 8.117 1 77.56 77 ASP A N 1
ATOM 617 C CA . ASP A 1 77 ? -13.445 -13.695 9.18 1 77.56 77 ASP A CA 1
ATOM 618 C C . ASP A 1 77 ? -12.484 -14.438 10.109 1 77.56 77 ASP A C 1
ATOM 620 O O . ASP A 1 77 ? -12.781 -14.625 11.297 1 77.56 77 ASP A O 1
ATOM 624 N N . LEU A 1 78 ? -11.453 -14.789 9.594 1 73.75 78 LEU A N 1
ATOM 625 C CA . LEU A 1 78 ? -10.562 -15.648 10.359 1 73.75 78 LEU A CA 1
ATOM 626 C C . LEU A 1 78 ? -9.477 -14.828 11.047 1 73.75 78 LEU A C 1
ATOM 628 O O . LEU A 1 78 ? -8.672 -15.367 11.805 1 73.75 78 LEU A O 1
ATOM 632 N N . ASN A 1 79 ? -9.562 -13.531 10.742 1 78.19 79 ASN A N 1
ATOM 633 C CA . ASN A 1 79 ? -8.484 -12.695 11.242 1 78.19 79 ASN A CA 1
ATOM 634 C C . ASN A 1 79 ? -8.984 -11.297 11.609 1 78.19 79 ASN A C 1
ATOM 636 O O . ASN A 1 79 ? -10.195 -11.07 11.68 1 78.19 79 ASN A O 1
ATOM 640 N N . HIS A 1 80 ? -8.117 -10.5 12.055 1 82.56 80 HIS A N 1
ATOM 641 C CA . HIS A 1 80 ? -8.469 -9.141 12.461 1 82.56 80 HIS A CA 1
ATOM 642 C C . HIS A 1 80 ? -8.234 -8.148 11.336 1 82.56 80 HIS A C 1
ATOM 644 O O . HIS A 1 80 ? -7.691 -7.062 11.562 1 82.56 80 HIS A O 1
ATOM 650 N N . CYS A 1 81 ? -8.492 -8.648 10.109 1 90.75 81 CYS A N 1
ATOM 651 C CA . CYS A 1 81 ? -8.398 -7.773 8.953 1 90.75 81 CYS A CA 1
ATOM 652 C C . CYS A 1 81 ? -9.781 -7.512 8.352 1 90.75 81 CYS A C 1
ATOM 654 O O . CYS A 1 81 ? -10.469 -8.445 7.938 1 90.75 81 CYS A O 1
ATOM 656 N N . MET A 1 82 ? -10.164 -6.305 8.297 1 89 82 MET A N 1
ATOM 657 C CA . MET A 1 82 ? -11.453 -5.973 7.707 1 89 82 MET A CA 1
ATOM 658 C C . MET A 1 82 ? -11.414 -6.094 6.188 1 89 82 MET A C 1
ATOM 660 O O . MET A 1 82 ? -10.602 -5.441 5.531 1 89 82 MET A O 1
ATOM 664 N N . SER A 1 83 ? -12.297 -6.957 5.641 1 92.5 83 SER A N 1
ATOM 665 C CA . SER A 1 83 ? -12.406 -7.164 4.199 1 92.5 83 SER A CA 1
ATOM 666 C C . SER A 1 83 ? -11.055 -7.531 3.596 1 92.5 83 SER A C 1
ATOM 668 O O . SER A 1 83 ? -10.672 -6.996 2.553 1 92.5 83 SER A O 1
ATOM 670 N N . SER A 1 84 ? -10.359 -8.305 4.273 1 96.44 84 SER A N 1
ATOM 671 C CA . SER A 1 84 ? -9.016 -8.695 3.879 1 96.44 84 SER A CA 1
ATOM 672 C C . SER A 1 84 ? -8.602 -10.008 4.539 1 96.44 84 SER A C 1
ATOM 674 O O . SER A 1 84 ? -8.93 -10.25 5.699 1 96.44 84 SER A O 1
ATOM 676 N N . ASP A 1 85 ? -7.945 -10.828 3.773 1 97 85 ASP A N 1
ATOM 677 C CA . ASP A 1 85 ? -7.203 -11.914 4.402 1 97 85 ASP A CA 1
ATOM 678 C C . ASP A 1 85 ? -5.891 -11.414 5 1 97 85 ASP A C 1
ATOM 680 O O . ASP A 1 85 ? -5.531 -10.25 4.824 1 97 85 ASP A O 1
ATOM 684 N N . GLU A 1 86 ? -5.266 -12.25 5.809 1 96.06 86 GLU A N 1
ATOM 685 C CA . GLU A 1 86 ? -3.984 -11.945 6.434 1 96.06 86 GLU A CA 1
ATOM 686 C C . GLU A 1 86 ? -2.855 -12.75 5.797 1 96.06 86 GLU A C 1
ATOM 688 O O . GLU A 1 86 ? -2.973 -13.969 5.633 1 96.06 86 GLU A O 1
ATOM 693 N N . ALA A 1 87 ? -1.78 -12.039 5.434 1 97.12 87 ALA A N 1
ATOM 694 C CA . ALA A 1 87 ? -0.684 -12.695 4.727 1 97.12 87 ALA A CA 1
ATOM 695 C C . ALA A 1 87 ? 0.623 -12.57 5.504 1 97.12 87 ALA A C 1
ATOM 697 O O . ALA A 1 87 ? 0.892 -11.539 6.117 1 97.12 87 ALA A O 1
ATOM 698 N N . ILE A 1 88 ? 1.382 -13.578 5.426 1 97.25 88 ILE A N 1
ATOM 699 C CA . ILE A 1 88 ? 2.779 -13.477 5.832 1 97.25 88 ILE A CA 1
ATOM 700 C C . ILE A 1 88 ? 3.57 -12.711 4.777 1 97.25 88 ILE A C 1
ATOM 702 O O . ILE A 1 88 ? 3.41 -12.945 3.576 1 97.25 88 ILE A O 1
ATOM 706 N N . TYR A 1 89 ? 4.418 -11.75 5.258 1 96.38 89 TYR A N 1
ATOM 707 C CA . TYR A 1 89 ? 5.141 -10.969 4.266 1 96.38 89 TYR A CA 1
ATOM 708 C C . TYR A 1 89 ? 6.641 -11.008 4.523 1 96.38 89 TYR A C 1
ATOM 710 O O . TYR A 1 89 ? 7.438 -10.625 3.662 1 96.38 89 TYR A O 1
ATOM 718 N N . ASP A 1 90 ? 7.102 -11.414 5.641 1 96.69 90 ASP A N 1
ATOM 719 C CA . ASP A 1 90 ? 8.5 -11.578 6.031 1 96.69 90 ASP A CA 1
ATOM 720 C C . ASP A 1 90 ? 8.641 -12.656 7.105 1 96.69 90 ASP A C 1
ATOM 722 O O . ASP A 1 90 ? 8.258 -12.445 8.258 1 96.69 90 ASP A O 1
ATOM 726 N N . THR A 1 91 ? 9.305 -13.734 6.762 1 97.56 91 THR A N 1
ATOM 727 C CA . THR A 1 91 ? 9.32 -14.883 7.664 1 97.56 91 THR A CA 1
ATOM 728 C C . THR A 1 91 ? 10.406 -14.727 8.719 1 97.56 91 THR A C 1
ATOM 730 O O . THR A 1 91 ? 10.469 -15.5 9.672 1 97.56 91 THR A O 1
ATOM 733 N N . THR A 1 92 ? 11.195 -13.711 8.586 1 95.31 92 THR A N 1
ATOM 734 C CA . THR A 1 92 ? 12.328 -13.555 9.492 1 95.31 92 THR A CA 1
ATOM 735 C C . THR A 1 92 ? 11.938 -12.711 10.703 1 95.31 92 THR A C 1
ATOM 737 O O . THR A 1 92 ? 12.719 -12.578 11.648 1 95.31 92 THR A O 1
ATOM 740 N N . LYS A 1 93 ? 10.773 -12.156 10.641 1 89.25 93 LYS A N 1
ATOM 741 C CA . LYS A 1 93 ? 10.312 -11.273 11.711 1 89.25 93 LYS A CA 1
ATOM 742 C C . LYS A 1 93 ? 9.273 -11.961 12.586 1 89.25 93 LYS A C 1
ATOM 744 O O . LYS A 1 93 ? 8.578 -12.875 12.133 1 89.25 93 LYS A O 1
ATOM 749 N N . LYS A 1 94 ? 9.18 -11.453 13.797 1 83.5 94 LYS A N 1
ATOM 750 C CA . LYS A 1 94 ? 8.133 -11.938 14.695 1 83.5 94 LYS A CA 1
ATOM 751 C C . LYS A 1 94 ? 6.754 -11.5 14.219 1 83.5 94 LYS A C 1
ATOM 753 O O . LYS A 1 94 ? 5.848 -12.32 14.078 1 83.5 94 LYS A O 1
ATOM 758 N N . ASP A 1 95 ? 6.609 -10.234 14.086 1 83.25 95 ASP A N 1
ATOM 759 C CA . ASP A 1 95 ? 5.395 -9.711 13.469 1 83.25 95 ASP A CA 1
ATOM 760 C C . ASP A 1 95 ? 5.488 -9.766 11.945 1 83.25 95 ASP A C 1
ATOM 762 O O . ASP A 1 95 ? 5.852 -8.781 11.305 1 83.25 95 ASP A O 1
ATOM 766 N N . ASN A 1 96 ? 5.012 -10.859 11.414 1 91.31 96 ASN A N 1
ATOM 767 C CA . ASN A 1 96 ? 5.316 -11.156 10.016 1 91.31 96 ASN A CA 1
ATOM 768 C C . ASN A 1 96 ? 4.062 -11.102 9.148 1 91.31 96 ASN A C 1
ATOM 770 O O . ASN A 1 96 ? 4.086 -11.531 7.996 1 91.31 96 ASN A O 1
ATOM 774 N N . LYS A 1 97 ? 2.971 -10.586 9.742 1 92.31 97 LYS A N 1
ATOM 775 C CA . LYS A 1 97 ? 1.721 -10.648 8.992 1 92.31 97 LYS A CA 1
ATOM 776 C C . LYS A 1 97 ? 1.168 -9.25 8.727 1 92.31 97 LYS A C 1
ATOM 778 O O . LYS A 1 97 ? 1.508 -8.297 9.422 1 92.31 97 LYS A O 1
ATOM 783 N N . MET A 1 98 ? 0.389 -9.156 7.746 1 92.38 98 MET A N 1
ATOM 784 C CA . MET A 1 98 ? -0.292 -7.922 7.371 1 92.38 98 MET A CA 1
ATOM 785 C C . MET A 1 98 ? -1.646 -8.219 6.734 1 92.38 98 MET A C 1
ATOM 787 O O . MET A 1 98 ? -1.874 -9.32 6.234 1 92.38 98 MET A O 1
ATOM 791 N N . CYS A 1 99 ? -2.527 -7.242 6.848 1 94.56 99 CYS A N 1
ATOM 792 C CA . CYS A 1 99 ? -3.738 -7.312 6.039 1 94.56 99 CYS A CA 1
ATOM 793 C C . CYS A 1 99 ? -3.428 -7.059 4.566 1 94.56 99 CYS A C 1
ATOM 795 O O . CYS A 1 99 ? -2.947 -5.98 4.207 1 94.56 99 CYS A O 1
ATOM 797 N N . ILE A 1 100 ? -3.717 -7.965 3.73 1 96.62 100 ILE A N 1
ATOM 798 C CA . ILE A 1 100 ? -3.207 -7.922 2.365 1 96.62 100 ILE A CA 1
ATOM 799 C C . ILE A 1 100 ? -3.891 -6.793 1.595 1 96.62 100 ILE A C 1
ATOM 801 O O . ILE A 1 100 ? -3.312 -6.227 0.666 1 96.62 100 ILE A O 1
ATOM 805 N N . MET A 1 101 ? -5.047 -6.328 2.01 1 96.06 101 MET A N 1
ATOM 806 C CA . MET A 1 101 ? -5.75 -5.25 1.328 1 96.06 101 MET A CA 1
ATOM 807 C C . MET A 1 101 ? -5.191 -3.891 1.734 1 96.06 101 MET A C 1
ATOM 809 O O . MET A 1 101 ? -5.613 -2.857 1.21 1 96.06 101 MET A O 1
ATOM 813 N N . ASP A 1 102 ? -4.227 -3.896 2.613 1 92.44 102 ASP A N 1
ATOM 814 C CA . ASP A 1 102 ? -3.494 -2.656 2.848 1 92.44 102 ASP A CA 1
ATOM 815 C C . ASP A 1 102 ? -2.668 -2.266 1.623 1 92.44 102 ASP A C 1
ATOM 817 O O . ASP A 1 102 ? -2.217 -1.125 1.51 1 92.44 102 ASP A O 1
ATOM 821 N N . ARG A 1 103 ? -2.529 -3.242 0.79 1 94.19 103 ARG A N 1
ATOM 822 C CA . ARG A 1 103 ? -1.779 -3.006 -0.439 1 94.19 103 ARG A CA 1
ATOM 823 C C . ARG A 1 103 ? -2.705 -2.57 -1.57 1 94.19 103 ARG A C 1
ATOM 825 O O . ARG A 1 103 ? -3.635 -3.295 -1.933 1 94.19 103 ARG A O 1
ATOM 832 N N . ARG A 1 104 ? -2.395 -1.503 -2.17 1 92.06 104 ARG A N 1
ATOM 833 C CA . ARG A 1 104 ? -3.252 -0.936 -3.205 1 92.06 104 ARG A CA 1
ATOM 834 C C . ARG A 1 104 ? -3.324 -1.854 -4.422 1 92.06 104 ARG A C 1
ATOM 836 O O . ARG A 1 104 ? -4.371 -1.958 -5.066 1 92.06 104 ARG A O 1
ATOM 843 N N . ASP A 1 105 ? -2.213 -2.438 -4.75 1 93.75 105 ASP A N 1
ATOM 844 C CA . ASP A 1 105 ? -2.205 -3.326 -5.906 1 93.75 105 ASP A CA 1
ATOM 845 C C . ASP A 1 105 ? -3.146 -4.508 -5.699 1 93.75 105 ASP A C 1
ATOM 847 O O . ASP A 1 105 ? -3.805 -4.961 -6.641 1 93.75 105 ASP A O 1
ATOM 851 N N . MET A 1 106 ? -3.24 -4.969 -4.496 1 97 106 MET A N 1
ATOM 852 C CA . MET A 1 106 ? -4.168 -6.051 -4.184 1 97 106 MET A CA 1
ATOM 853 C C . MET A 1 106 ? -5.613 -5.582 -4.297 1 97 106 MET A C 1
ATOM 855 O O . MET A 1 106 ? -6.461 -6.297 -4.832 1 97 106 MET A O 1
ATOM 859 N N . LYS A 1 107 ? -5.891 -4.406 -3.791 1 95.94 107 LYS A N 1
ATOM 860 C CA . LYS A 1 107 ? -7.223 -3.822 -3.938 1 95.94 107 LYS A CA 1
ATOM 861 C C . LYS A 1 107 ? -7.609 -3.697 -5.41 1 95.94 107 LYS A C 1
ATOM 863 O O . LYS A 1 107 ? -8.734 -4.023 -5.789 1 95.94 107 LYS A O 1
ATOM 868 N N . ASN A 1 108 ? -6.68 -3.279 -6.203 1 96.56 108 ASN A N 1
ATOM 869 C CA . ASN A 1 108 ? -6.938 -3.137 -7.633 1 96.56 108 ASN A CA 1
ATOM 870 C C . ASN A 1 108 ? -7.25 -4.48 -8.281 1 96.56 108 ASN A C 1
ATOM 872 O O . ASN A 1 108 ? -8.141 -4.57 -9.133 1 96.56 108 ASN A O 1
ATOM 876 N N . MET A 1 109 ? -6.508 -5.445 -7.922 1 98 109 MET A N 1
ATOM 877 C CA . MET A 1 109 ? -6.754 -6.77 -8.484 1 98 109 MET A CA 1
ATOM 878 C C . MET A 1 109 ? -8.156 -7.25 -8.141 1 98 109 MET A C 1
ATOM 880 O O . MET A 1 109 ? -8.891 -7.73 -9.016 1 98 109 MET A O 1
ATOM 884 N N . VAL A 1 110 ? -8.531 -7.117 -6.891 1 98.44 110 VAL A N 1
ATOM 885 C CA . VAL A 1 110 ? -9.867 -7.527 -6.473 1 98.44 110 VAL A CA 1
ATOM 886 C C . VAL A 1 110 ? -10.922 -6.727 -7.242 1 98.44 110 VAL A C 1
ATOM 888 O O . VAL A 1 110 ? -11.898 -7.293 -7.742 1 98.44 110 VAL A O 1
ATOM 891 N N . LYS A 1 111 ? -10.703 -5.461 -7.336 1 97.75 111 LYS A N 1
ATOM 892 C CA . LYS A 1 111 ? -11.609 -4.605 -8.094 1 97.75 111 LYS A CA 1
ATOM 893 C C . LYS A 1 111 ? -11.742 -5.086 -9.531 1 97.75 111 LYS A C 1
ATOM 895 O O . LYS A 1 111 ? -12.852 -5.184 -10.062 1 97.75 111 LYS A O 1
ATOM 900 N N . ASN A 1 112 ? -10.641 -5.359 -10.172 1 98.56 112 ASN A N 1
ATOM 901 C CA . ASN A 1 112 ? -10.648 -5.848 -11.539 1 98.56 112 ASN A CA 1
ATOM 902 C C . ASN A 1 112 ? -11.453 -7.141 -11.672 1 98.56 112 ASN A C 1
ATOM 904 O O . ASN A 1 112 ? -12.219 -7.309 -12.625 1 98.56 112 ASN A O 1
ATOM 908 N N . ILE A 1 113 ? -11.273 -8.016 -10.766 1 98.75 113 ILE A N 1
ATOM 909 C CA . ILE A 1 113 ? -11.992 -9.281 -10.812 1 98.75 113 ILE A CA 1
ATOM 910 C C . ILE A 1 113 ? -13.492 -9.031 -10.695 1 98.75 113 ILE A C 1
ATOM 912 O O . ILE A 1 113 ? -14.289 -9.609 -11.43 1 98.75 113 ILE A O 1
ATOM 916 N N . TYR A 1 114 ? -13.875 -8.125 -9.828 1 98.62 114 TYR A N 1
ATOM 917 C CA . TYR A 1 114 ? -15.297 -7.809 -9.695 1 98.62 114 TYR A CA 1
ATOM 918 C C . TYR A 1 114 ? -15.82 -7.133 -10.961 1 98.62 114 TYR A C 1
ATOM 920 O O . TYR A 1 114 ? -16.953 -7.371 -11.375 1 98.62 114 TYR A O 1
ATOM 928 N N . GLN A 1 115 ? -15.016 -6.301 -11.531 1 98.75 115 GLN A N 1
ATOM 929 C CA . GLN A 1 115 ? -15.414 -5.699 -12.805 1 98.75 115 GLN A CA 1
ATOM 930 C C . GLN A 1 115 ? -15.656 -6.766 -13.867 1 98.75 115 GLN A C 1
ATOM 932 O O . GLN A 1 115 ? -16.609 -6.664 -14.648 1 98.75 115 GLN A O 1
ATOM 937 N N . ILE A 1 116 ? -14.875 -7.73 -13.906 1 98.81 116 ILE A N 1
ATOM 938 C CA . ILE A 1 116 ? -15.031 -8.844 -14.836 1 98.81 116 ILE A CA 1
ATOM 939 C C . ILE A 1 116 ? -16.312 -9.609 -14.523 1 98.81 116 ILE A C 1
ATOM 941 O O . ILE A 1 116 ? -17.141 -9.844 -15.406 1 98.81 116 ILE A O 1
ATOM 945 N N . LEU A 1 117 ? -16.547 -9.953 -13.266 1 98.69 117 LEU A N 1
ATOM 946 C CA . LEU A 1 117 ? -17.656 -10.805 -12.828 1 98.69 117 LEU A CA 1
ATOM 947 C C . LEU A 1 117 ? -19 -10.133 -13.078 1 98.69 117 LEU A C 1
ATOM 949 O O . LEU A 1 117 ? -19.984 -10.805 -13.375 1 98.69 117 LEU A O 1
ATOM 953 N N . PHE A 1 118 ? -19 -8.844 -12.992 1 98.5 118 PHE A N 1
ATOM 954 C CA . PHE A 1 118 ? -20.266 -8.133 -13.141 1 98.5 118 PHE A CA 1
ATOM 955 C C . PHE A 1 118 ? -20.469 -7.676 -14.578 1 98.5 118 PHE A C 1
ATOM 957 O O . PHE A 1 118 ? -21.531 -7.133 -14.922 1 98.5 118 PHE A O 1
ATOM 964 N N . ASN A 1 119 ? -19.484 -7.828 -15.375 1 98.5 119 ASN A N 1
ATOM 965 C CA . ASN A 1 119 ? -19.547 -7.52 -16.797 1 98.5 119 ASN A CA 1
ATOM 966 C C . ASN A 1 119 ? -19.016 -8.672 -17.641 1 98.5 119 ASN A C 1
ATOM 968 O O . ASN A 1 119 ? -18.172 -8.461 -18.516 1 98.5 119 ASN A O 1
ATOM 972 N N . LYS A 1 120 ? -19.531 -9.844 -17.406 1 97.75 120 LYS A N 1
ATOM 973 C CA . LYS A 1 120 ? -18.953 -11.086 -17.922 1 97.75 120 LYS A CA 1
ATOM 974 C C . LYS A 1 120 ? -18.984 -11.117 -19.453 1 97.75 120 LYS A C 1
ATOM 976 O O . LYS A 1 120 ? -18.031 -11.586 -20.078 1 97.75 120 LYS A O 1
ATOM 981 N N . GLU A 1 121 ? -20.047 -10.602 -20.062 1 97.38 121 GLU A N 1
ATOM 982 C CA . GLU A 1 121 ? -20.156 -10.648 -21.516 1 97.38 121 GLU A CA 1
ATOM 983 C C . GLU A 1 121 ? -19.141 -9.727 -22.172 1 97.38 121 GLU A C 1
ATOM 985 O O . GLU A 1 121 ? -18.516 -10.094 -23.172 1 97.38 121 GLU A O 1
ATOM 990 N N . LYS A 1 122 ? -19 -8.578 -21.609 1 98.06 122 LYS A N 1
ATOM 991 C CA . LYS A 1 122 ? -18.016 -7.641 -22.141 1 98.06 122 LYS A CA 1
ATOM 992 C C . LYS A 1 122 ? -16.594 -8.148 -21.922 1 98.06 122 LYS A C 1
ATOM 994 O O . LYS A 1 122 ? -15.734 -8.008 -22.797 1 98.06 122 LYS A O 1
ATOM 999 N N . ALA A 1 123 ? -16.375 -8.711 -20.797 1 98.69 123 ALA A N 1
ATOM 1000 C CA . ALA A 1 123 ? -15.039 -9.227 -20.469 1 98.69 123 ALA A CA 1
ATOM 1001 C C . ALA A 1 123 ? -14.688 -10.43 -21.344 1 98.69 123 ALA A C 1
ATOM 1003 O O . ALA A 1 123 ? -13.523 -10.625 -21.688 1 98.69 123 ALA A O 1
ATOM 1004 N N . LYS A 1 124 ? -15.625 -11.227 -21.656 1 98.31 124 LYS A N 1
ATOM 1005 C CA . LYS A 1 124 ? -15.422 -12.453 -22.422 1 98.31 124 LYS A CA 1
ATOM 1006 C C . LYS A 1 124 ? -14.789 -12.164 -23.781 1 98.31 124 LYS A C 1
ATOM 1008 O O . LYS A 1 124 ? -14.117 -13.023 -24.344 1 98.31 124 LYS A O 1
ATOM 1013 N N . VAL A 1 125 ? -14.945 -10.961 -24.25 1 98.19 125 VAL A N 1
ATOM 1014 C CA . VAL A 1 125 ? -14.359 -10.562 -25.516 1 98.19 125 VAL A CA 1
ATOM 1015 C C . VAL A 1 125 ? -12.836 -10.695 -25.453 1 98.19 125 VAL A C 1
ATOM 1017 O O . VAL A 1 125 ? -12.188 -10.984 -26.469 1 98.19 125 VAL A O 1
ATOM 1020 N N . CYS A 1 126 ? -12.297 -10.555 -24.281 1 98.62 126 CYS A N 1
ATOM 1021 C CA . CYS A 1 126 ? -10.852 -10.609 -24.094 1 98.62 126 CYS A CA 1
ATOM 1022 C C . CYS A 1 126 ? -10.398 -12.016 -23.734 1 98.62 126 CYS A C 1
ATOM 1024 O O . CYS A 1 126 ? -9.25 -12.227 -23.344 1 98.62 126 CYS A O 1
ATOM 1026 N N . PHE A 1 127 ? -11.312 -12.992 -23.844 1 98.56 127 PHE A N 1
ATOM 1027 C CA . PHE A 1 127 ? -11.055 -14.375 -23.438 1 98.56 127 PHE A CA 1
ATOM 1028 C C . PHE A 1 127 ? -10.836 -15.258 -24.656 1 98.56 127 PHE A C 1
ATOM 1030 O O . PHE A 1 127 ? -11.523 -15.117 -25.672 1 98.56 127 PHE A O 1
ATOM 1037 N N . SER A 1 128 ? -9.852 -16.156 -24.547 1 97.81 128 SER A N 1
ATOM 1038 C CA . SER A 1 128 ? -9.641 -17.141 -25.594 1 97.81 128 SER A CA 1
ATOM 1039 C C . SER A 1 128 ? -8.992 -18.406 -25.031 1 97.81 128 SER A C 1
ATOM 1041 O O . SER A 1 128 ? -8.344 -18.359 -23.984 1 97.81 128 SER A O 1
ATOM 1043 N N . ALA A 1 129 ? -9.164 -19.453 -25.75 1 97.06 129 ALA A N 1
ATOM 1044 C CA . ALA A 1 129 ? -8.586 -20.719 -25.344 1 97.06 129 ALA A CA 1
ATOM 1045 C C . ALA A 1 129 ? -7.105 -20.797 -25.703 1 97.06 129 ALA A C 1
ATOM 1047 O O . ALA A 1 129 ? -6.434 -21.781 -25.406 1 97.06 129 ALA A O 1
ATOM 1048 N N . ARG A 1 130 ? -6.57 -19.828 -26.391 1 96.44 130 ARG A N 1
ATOM 1049 C CA . ARG A 1 130 ? -5.156 -19.672 -26.719 1 96.44 130 ARG A CA 1
ATOM 1050 C C . ARG A 1 130 ? -4.645 -20.875 -27.5 1 96.44 130 ARG A C 1
ATOM 1052 O O . ARG A 1 130 ? -3.543 -21.359 -27.25 1 96.44 130 ARG A O 1
ATOM 1059 N N . ARG A 1 131 ? -5.395 -21.375 -28.391 1 93.31 131 ARG A N 1
ATOM 1060 C CA . ARG A 1 131 ? -5 -22.516 -29.219 1 93.31 131 ARG A CA 1
ATOM 1061 C C . ARG A 1 131 ? -3.938 -22.094 -30.234 1 93.31 131 ARG A C 1
ATOM 1063 O O . ARG A 1 131 ? -3.25 -22.953 -30.797 1 93.31 131 ARG A O 1
ATOM 1070 N N . ASP A 1 132 ? -3.797 -20.844 -30.391 1 88.5 132 ASP A N 1
ATOM 1071 C CA . ASP A 1 132 ? -2.922 -20.297 -31.422 1 88.5 132 ASP A CA 1
ATOM 1072 C C . ASP A 1 132 ? -1.485 -20.188 -30.922 1 88.5 132 ASP A C 1
ATOM 1074 O O . ASP A 1 132 ? -0.572 -19.891 -31.688 1 88.5 132 ASP A O 1
ATOM 1078 N N . VAL A 1 133 ? -1.269 -20.438 -29.672 1 92.25 133 VAL A N 1
ATOM 1079 C CA . VAL A 1 133 ? 0.065 -20.25 -29.109 1 92.25 133 VAL A CA 1
ATOM 1080 C C . VAL A 1 133 ? 0.75 -21.609 -28.953 1 92.25 133 VAL A C 1
ATOM 1082 O O . VAL A 1 133 ? 0.109 -22.609 -28.609 1 92.25 133 VAL A O 1
ATOM 1085 N N . ASN A 1 134 ? 2.074 -21.594 -29.188 1 92.38 134 ASN A N 1
ATOM 1086 C CA . ASN A 1 134 ? 2.791 -22.875 -29.203 1 92.38 134 ASN A CA 1
ATOM 1087 C C . ASN A 1 134 ? 3.752 -22.984 -28.031 1 92.38 134 ASN A C 1
ATOM 1089 O O . ASN A 1 134 ? 4.625 -23.859 -28.016 1 92.38 134 ASN A O 1
ATOM 1093 N N . TRP A 1 135 ? 3.615 -22.156 -27.031 1 94 135 TRP A N 1
ATOM 1094 C CA . TRP A 1 135 ? 4.586 -22.188 -25.953 1 94 135 TRP A CA 1
ATOM 1095 C C . TRP A 1 135 ? 3.9 -22.453 -24.609 1 94 135 TRP A C 1
ATOM 1097 O O . TRP A 1 135 ? 4.527 -22.375 -23.562 1 94 135 TRP A O 1
ATOM 1107 N N . ILE A 1 136 ? 2.625 -22.672 -24.578 1 96.88 136 ILE A N 1
ATOM 1108 C CA . ILE A 1 136 ? 1.926 -23.219 -23.422 1 96.88 136 ILE A CA 1
ATOM 1109 C C . ILE A 1 136 ? 1.389 -24.609 -23.75 1 96.88 136 ILE A C 1
ATOM 1111 O O . ILE A 1 136 ? 1.084 -24.906 -24.906 1 96.88 136 ILE A O 1
ATOM 1115 N N . TYR A 1 137 ? 1.196 -25.469 -22.703 1 97.56 137 TYR A N 1
ATOM 1116 C CA . TYR A 1 137 ? 1.052 -26.891 -22.984 1 97.56 137 TYR A CA 1
ATOM 1117 C C . TYR A 1 137 ? -0.101 -27.484 -22.172 1 97.56 137 TYR A C 1
ATOM 1119 O O . TYR A 1 137 ? -0.531 -26.922 -21.172 1 97.56 137 TYR A O 1
ATOM 1127 N N . ASN A 1 138 ? -0.531 -28.641 -22.75 1 97.38 138 ASN A N 1
ATOM 1128 C CA . ASN A 1 138 ? -1.392 -29.5 -21.938 1 97.38 138 ASN A CA 1
ATOM 1129 C C . ASN A 1 138 ? -0.576 -30.438 -21.062 1 97.38 138 ASN A C 1
ATOM 1131 O O . ASN A 1 138 ? 0.453 -30.953 -21.484 1 97.38 138 ASN A O 1
ATOM 1135 N N . PRO A 1 139 ? -1.095 -30.625 -19.859 1 96.94 139 PRO A N 1
ATOM 1136 C CA . PRO A 1 139 ? -0.382 -31.594 -19.016 1 96.94 139 PRO A CA 1
ATOM 1137 C C . PRO A 1 139 ? -0.396 -33 -19.609 1 96.94 139 PRO A C 1
ATOM 1139 O O . PRO A 1 139 ? 0.534 -33.781 -19.375 1 96.94 139 PRO A O 1
ATOM 1142 N N . GLY A 1 140 ? -1.493 -33.312 -20.344 1 96.12 140 GLY A N 1
ATOM 1143 C CA . GLY A 1 140 ? -1.67 -34.656 -20.859 1 96.12 140 GLY A CA 1
ATOM 1144 C C . GLY A 1 140 ? -2.18 -35.625 -19.812 1 96.12 140 GLY A C 1
ATOM 1145 O O . GLY A 1 140 ? -2.793 -35.25 -18.828 1 96.12 140 GLY A O 1
ATOM 1146 N N . GLY A 1 141 ? -2.082 -36.938 -20.219 1 95.81 141 GLY A N 1
ATOM 1147 C CA . GLY A 1 141 ? -2.463 -38 -19.297 1 95.81 141 GLY A CA 1
ATOM 1148 C C . GLY A 1 141 ? -3.936 -37.969 -18.922 1 95.81 141 GLY A C 1
ATOM 1149 O O . GLY A 1 141 ? -4.777 -37.625 -19.766 1 95.81 141 GLY A O 1
ATOM 1150 N N . GLU A 1 142 ? -4.168 -38.344 -17.672 1 96.69 142 GLU A N 1
ATOM 1151 C CA . GLU A 1 142 ? -5.539 -38.5 -17.188 1 96.69 142 GLU A CA 1
ATOM 1152 C C . GLU A 1 142 ? -6.273 -37.188 -17.141 1 96.69 142 GLU A C 1
ATOM 1154 O O . GLU A 1 142 ? -7.48 -37.125 -17.391 1 96.69 142 GLU A O 1
ATOM 1159 N N . LEU A 1 143 ? -5.527 -36.188 -16.797 1 97.25 143 LEU A N 1
ATOM 1160 C CA . LEU A 1 143 ? -6.152 -34.875 -16.703 1 97.25 143 LEU A CA 1
ATOM 1161 C C . LEU A 1 143 ? -6.727 -34.438 -18.047 1 97.25 143 LEU A C 1
ATOM 1163 O O . LEU A 1 143 ? -7.852 -33.938 -18.125 1 97.25 143 LEU A O 1
ATOM 1167 N N . GLN A 1 144 ? -5.988 -34.594 -19.094 1 96.94 144 GLN A N 1
ATOM 1168 C CA . GLN A 1 144 ? -6.461 -34.281 -20.422 1 96.94 144 GLN A CA 1
ATOM 1169 C C . GLN A 1 144 ? -7.555 -35.219 -20.891 1 96.94 144 GLN A C 1
ATOM 1171 O O . GLN A 1 144 ? -8.523 -34.812 -21.516 1 96.94 144 GLN A O 1
ATOM 1176 N N . GLU A 1 145 ? -7.422 -36.469 -20.578 1 96.69 145 GLU A N 1
ATOM 1177 C CA . GLU A 1 145 ? -8.375 -37.469 -21.016 1 96.69 145 GLU A CA 1
ATOM 1178 C C . GLU A 1 145 ? -9.766 -37.188 -20.438 1 96.69 145 GLU A C 1
ATOM 1180 O O . GLU A 1 145 ? -10.773 -37.469 -21.078 1 96.69 145 GLU A O 1
ATOM 1185 N N . LYS A 1 146 ? -9.758 -36.656 -19.344 1 96.38 146 LYS A N 1
ATOM 1186 C CA . LYS A 1 146 ? -11.023 -36.438 -18.656 1 96.38 146 LYS A CA 1
ATOM 1187 C C . LYS A 1 146 ? -11.617 -35.062 -19.016 1 96.38 146 LYS A C 1
ATOM 1189 O O . LYS A 1 146 ? -12.719 -34.75 -18.562 1 96.38 146 LYS A O 1
ATOM 1194 N N . SER A 1 147 ? -10.977 -34.344 -19.797 1 98 147 SER A N 1
ATOM 1195 C CA . SER A 1 147 ? -11.422 -33 -20.125 1 98 147 SER A CA 1
ATOM 1196 C C . SER A 1 147 ? -11.734 -32.875 -21.625 1 98 147 SER A C 1
ATOM 1198 O O . SER A 1 147 ? -10.828 -32.75 -22.438 1 98 147 SER A O 1
ATOM 1200 N N . PRO A 1 148 ? -12.992 -32.812 -21.938 1 98.06 148 PRO A N 1
ATOM 1201 C CA . PRO A 1 148 ? -13.32 -32.594 -23.344 1 98.06 148 PRO A CA 1
ATOM 1202 C C . PRO A 1 148 ? -12.727 -31.297 -23.891 1 98.06 148 PRO A C 1
ATOM 1204 O O . PRO A 1 148 ? -12.383 -31.219 -25.062 1 98.06 148 PRO A O 1
ATOM 1207 N N . VAL A 1 149 ? -12.539 -30.328 -23.016 1 98.44 149 VAL A N 1
ATOM 1208 C CA . VAL A 1 149 ? -11.992 -29.047 -23.438 1 98.44 149 VAL A CA 1
ATOM 1209 C C . VAL A 1 149 ? -10.516 -29.188 -23.781 1 98.44 149 VAL A C 1
ATOM 1211 O O . VAL A 1 149 ? -10.062 -28.672 -24.812 1 98.44 149 VAL A O 1
ATOM 1214 N N . ALA A 1 150 ? -9.805 -29.875 -22.953 1 98.31 150 ALA A N 1
ATOM 1215 C CA . ALA A 1 150 ? -8.383 -30.062 -23.219 1 98.31 150 ALA A CA 1
ATOM 1216 C C . ALA A 1 150 ? -8.164 -30.906 -24.484 1 98.31 150 ALA A C 1
ATOM 1218 O O . ALA A 1 150 ? -7.219 -30.656 -25.234 1 98.31 150 ALA A O 1
ATOM 1219 N N . LYS A 1 151 ? -9 -31.906 -24.672 1 97.75 151 LYS A N 1
ATOM 1220 C CA . LYS A 1 151 ? -8.922 -32.688 -25.891 1 97.75 151 LYS A CA 1
ATOM 1221 C C . LYS A 1 151 ? -9.172 -31.844 -27.125 1 97.75 151 LYS A C 1
ATOM 1223 O O . LYS A 1 151 ? -8.469 -31.969 -28.125 1 97.75 151 LYS A O 1
ATOM 1228 N N . TRP A 1 152 ? -10.094 -31 -26.984 1 97.62 152 TRP A N 1
ATOM 1229 C CA . TRP A 1 152 ? -10.414 -30.078 -28.062 1 97.62 152 TRP A CA 1
ATOM 1230 C C . TRP A 1 152 ? -9.289 -29.078 -28.281 1 97.62 152 TRP A C 1
ATOM 1232 O O . TRP A 1 152 ? -8.93 -28.766 -29.422 1 97.62 152 TRP A O 1
ATOM 1242 N N . ALA A 1 153 ? -8.742 -28.5 -27.234 1 96.31 153 ALA A N 1
ATOM 1243 C CA . ALA A 1 153 ? -7.672 -27.5 -27.359 1 96.31 153 ALA A CA 1
ATOM 1244 C C . ALA A 1 153 ? -6.461 -28.094 -28.078 1 96.31 153 ALA A C 1
ATOM 1246 O O . ALA A 1 153 ? -5.773 -27.391 -28.828 1 96.31 153 ALA A O 1
ATOM 1247 N N . ASN A 1 154 ? -6.148 -29.312 -27.812 1 94.19 154 ASN A N 1
ATOM 1248 C CA . ASN A 1 154 ? -5.176 -30.141 -28.531 1 94.19 154 ASN A CA 1
ATOM 1249 C C . ASN A 1 154 ? -3.812 -29.453 -28.594 1 94.19 154 ASN A C 1
ATOM 1251 O O . ASN A 1 154 ? -3.234 -29.312 -29.672 1 94.19 154 ASN A O 1
ATOM 1255 N N . ARG A 1 155 ? -3.312 -29.047 -27.453 1 96.62 155 ARG A N 1
ATOM 1256 C CA . ARG A 1 155 ? -1.972 -28.484 -27.359 1 96.62 155 ARG A CA 1
ATOM 1257 C C . ARG A 1 155 ? -0.918 -29.578 -27.234 1 96.62 155 ARG A C 1
ATOM 1259 O O . ARG A 1 155 ? -1.238 -30.719 -26.891 1 96.62 155 ARG A O 1
ATOM 1266 N N . MET A 1 156 ? 0.301 -29.094 -27.562 1 96.88 156 MET A N 1
ATOM 1267 C CA . MET A 1 156 ? 1.411 -29.984 -27.219 1 96.88 156 MET A CA 1
ATOM 1268 C C . MET A 1 156 ? 1.354 -30.391 -25.75 1 96.88 156 MET A C 1
ATOM 1270 O O . MET A 1 156 ? 1.064 -29.562 -24.891 1 96.88 156 MET A O 1
ATOM 1274 N N . THR A 1 157 ? 1.625 -31.672 -25.5 1 97 157 THR A N 1
ATOM 1275 C CA . THR A 1 157 ? 1.56 -32.156 -24.125 1 97 157 THR A CA 1
ATOM 1276 C C . THR A 1 157 ? 2.904 -31.984 -23.422 1 97 157 THR A C 1
ATOM 1278 O O . THR A 1 157 ? 3.928 -31.781 -24.078 1 97 157 THR A O 1
ATOM 1281 N N . PHE A 1 158 ? 2.895 -32.188 -22.094 1 97.81 158 PHE A N 1
ATOM 1282 C CA . PHE A 1 158 ? 4.137 -32.188 -21.328 1 97.81 158 PHE A CA 1
ATOM 1283 C C . PHE A 1 158 ? 5.082 -33.281 -21.844 1 97.81 158 PHE A C 1
ATOM 1285 O O . PHE A 1 158 ? 6.289 -33.031 -21.969 1 97.81 158 PHE A O 1
ATOM 1292 N N . GLU A 1 159 ? 4.5 -34.375 -22.094 1 96.88 159 GLU A N 1
ATOM 1293 C CA . GLU A 1 159 ? 5.32 -35.5 -22.578 1 96.88 159 GLU A CA 1
ATOM 1294 C C . GLU A 1 159 ? 6.062 -35.094 -23.859 1 96.88 159 GLU A C 1
ATOM 1296 O O . GLU A 1 159 ? 7.277 -35.281 -23.953 1 96.88 159 GLU A O 1
ATOM 1301 N N . GLU A 1 160 ? 5.336 -34.594 -24.766 1 97.12 160 GLU A N 1
ATOM 1302 C CA . GLU A 1 160 ? 5.938 -34.156 -26.031 1 97.12 160 GLU A CA 1
ATOM 1303 C C . GLU A 1 160 ? 6.953 -33.031 -25.812 1 97.12 160 GLU A C 1
ATOM 1305 O O . GLU A 1 160 ? 8.023 -33.031 -26.422 1 97.12 160 GLU A O 1
ATOM 1310 N N . PHE A 1 161 ? 6.621 -32.125 -25 1 97.81 161 PHE A N 1
ATOM 1311 C CA . PHE A 1 161 ? 7.504 -31.016 -24.688 1 97.81 161 PHE A CA 1
ATOM 1312 C C . PHE A 1 161 ? 8.844 -31.516 -24.172 1 97.81 161 PHE A C 1
ATOM 1314 O O . PHE A 1 161 ? 9.898 -31.141 -24.703 1 97.81 161 PHE A O 1
ATOM 1321 N N . PHE A 1 162 ? 8.805 -32.344 -23.141 1 97.69 162 PHE A N 1
ATOM 1322 C CA . PHE A 1 162 ? 10.047 -32.812 -22.531 1 97.69 162 PHE A CA 1
ATOM 1323 C C . PHE A 1 162 ? 10.828 -33.656 -23.516 1 97.69 162 PHE A C 1
ATOM 1325 O O . PHE A 1 162 ? 12.062 -33.656 -23.5 1 97.69 162 PHE A O 1
ATOM 1332 N N . ASP A 1 163 ? 10.133 -34.312 -24.406 1 96.69 163 ASP A N 1
ATOM 1333 C CA . ASP A 1 163 ? 10.797 -35.125 -25.406 1 96.69 163 ASP A CA 1
ATOM 1334 C C . ASP A 1 163 ? 11.43 -34.281 -26.5 1 96.69 163 ASP A C 1
ATOM 1336 O O . ASP A 1 163 ? 12.539 -34.594 -26.953 1 96.69 163 ASP A O 1
ATOM 1340 N N . LYS A 1 164 ? 10.781 -33.25 -26.844 1 96.44 164 LYS A N 1
ATOM 1341 C CA . LYS A 1 164 ? 11.156 -32.562 -28.078 1 96.44 164 LYS A CA 1
ATOM 1342 C C . LYS A 1 164 ? 11.945 -31.281 -27.766 1 96.44 164 LYS A C 1
ATOM 1344 O O . LYS A 1 164 ? 12.773 -30.844 -28.578 1 96.44 164 LYS A O 1
ATOM 1349 N N . LYS A 1 165 ? 11.695 -30.688 -26.688 1 96.12 165 LYS A N 1
ATOM 1350 C CA . LYS A 1 165 ? 12.227 -29.344 -26.484 1 96.12 165 LYS A CA 1
ATOM 1351 C C . LYS A 1 165 ? 13.297 -29.328 -25.406 1 96.12 165 LYS A C 1
ATOM 1353 O O . LYS A 1 165 ? 14.062 -28.359 -25.297 1 96.12 165 LYS A O 1
ATOM 1358 N N . VAL A 1 166 ? 13.383 -30.344 -24.594 1 97.38 166 VAL A N 1
ATOM 1359 C CA . VAL A 1 166 ? 14.352 -30.375 -23.516 1 97.38 166 VAL A CA 1
ATOM 1360 C C . VAL A 1 166 ? 15.523 -31.281 -23.891 1 97.38 166 VAL A C 1
ATOM 1362 O O . VAL A 1 166 ? 15.344 -32.469 -24.188 1 97.38 166 VAL A O 1
ATOM 1365 N N . LYS A 1 167 ? 16.734 -30.75 -23.797 1 96.5 167 LYS A N 1
ATOM 1366 C CA . LYS A 1 167 ? 17.922 -31.484 -24.25 1 96.5 167 LYS A CA 1
ATOM 1367 C C . LYS A 1 167 ? 18.594 -32.188 -23.078 1 96.5 167 LYS A C 1
ATOM 1369 O O . LYS A 1 167 ? 19.156 -33.281 -23.234 1 96.5 167 LYS A O 1
ATOM 1374 N N . ASN A 1 168 ? 18.594 -31.562 -22 1 96 168 ASN A N 1
ATOM 1375 C CA . ASN A 1 168 ? 19.25 -32.156 -20.828 1 96 168 ASN A CA 1
ATOM 1376 C C . ASN A 1 168 ? 18.578 -33.469 -20.422 1 96 168 ASN A C 1
ATOM 1378 O O . ASN A 1 168 ? 17.406 -33.5 -20.047 1 96 168 ASN A O 1
ATOM 1382 N N . LYS A 1 169 ? 19.328 -34.5 -20.359 1 96.75 169 LYS A N 1
ATOM 1383 C CA . LYS A 1 169 ? 18.781 -35.844 -20.156 1 96.75 169 LYS A CA 1
ATOM 1384 C C . LYS A 1 169 ? 18.188 -36 -18.766 1 96.75 169 LYS A C 1
ATOM 1386 O O . LYS A 1 169 ? 17.156 -36.656 -18.594 1 96.75 169 LYS A O 1
ATOM 1391 N N . ASP A 1 170 ? 18.828 -35.438 -17.828 1 96.5 170 ASP A N 1
ATOM 1392 C CA . ASP A 1 170 ? 18.328 -35.562 -16.453 1 96.5 170 ASP A CA 1
ATOM 1393 C C . ASP A 1 170 ? 17.031 -34.781 -16.266 1 96.5 170 ASP A C 1
ATOM 1395 O O . ASP A 1 170 ? 16.109 -35.25 -15.617 1 96.5 170 ASP A O 1
ATOM 1399 N N . VAL A 1 171 ? 16.969 -33.594 -16.812 1 97.5 171 VAL A N 1
ATOM 1400 C CA . VAL A 1 171 ? 15.75 -32.781 -16.734 1 97.5 171 VAL A CA 1
ATOM 1401 C C . VAL A 1 171 ? 14.617 -33.5 -17.469 1 97.5 171 VAL A C 1
ATOM 1403 O O . VAL A 1 171 ? 13.484 -33.531 -16.969 1 97.5 171 VAL A O 1
ATOM 1406 N N . ARG A 1 172 ? 14.914 -34.062 -18.531 1 97.56 172 ARG A N 1
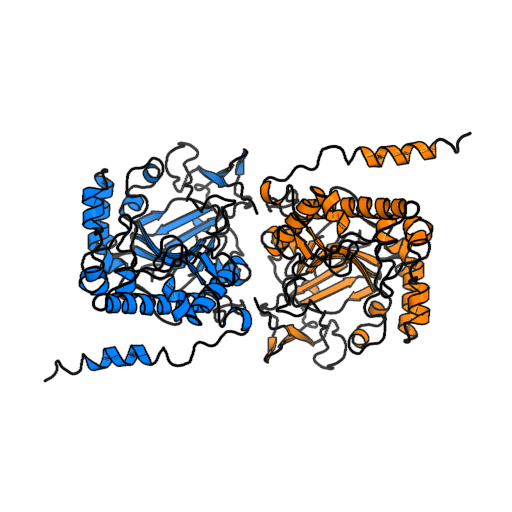ATOM 1407 C CA . ARG A 1 172 ? 13.922 -34.812 -19.312 1 97.56 172 ARG A CA 1
ATOM 1408 C C . ARG A 1 172 ? 13.352 -35.969 -18.516 1 97.56 172 ARG A C 1
ATOM 1410 O O . ARG A 1 172 ? 12.141 -36.18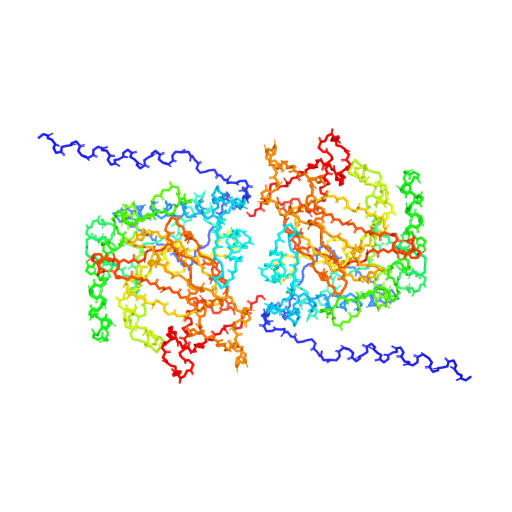8 -18.516 1 97.56 172 ARG A O 1
ATOM 1417 N N . LYS A 1 173 ? 14.227 -36.688 -17.922 1 97.19 173 LYS A N 1
ATOM 1418 C CA . LYS A 1 173 ? 13.797 -37.844 -17.109 1 97.19 173 LYS A CA 1
ATOM 1419 C C . LYS A 1 173 ? 12.875 -37.406 -15.977 1 97.19 173 LYS A C 1
ATOM 1421 O O . LYS A 1 173 ? 11.828 -38 -15.75 1 97.19 173 LYS A O 1
ATOM 1426 N N . ARG A 1 174 ? 13.258 -36.375 -15.312 1 97.19 174 ARG A N 1
ATOM 1427 C CA . ARG A 1 174 ? 12.453 -35.844 -14.227 1 97.19 174 ARG A CA 1
ATOM 1428 C C . ARG A 1 174 ? 11.117 -35.312 -14.742 1 97.19 174 ARG A C 1
ATOM 1430 O O . ARG A 1 174 ? 10.078 -35.5 -14.109 1 97.19 174 ARG A O 1
ATOM 1437 N N . GLY A 1 175 ? 11.203 -34.625 -15.852 1 97.69 175 GLY A N 1
ATOM 1438 C CA . GLY A 1 175 ? 10 -34.125 -16.469 1 97.69 175 GLY A CA 1
ATOM 1439 C C . GLY A 1 175 ? 9 -35.188 -16.844 1 97.69 175 GLY A C 1
ATOM 1440 O O . GLY A 1 175 ? 7.793 -35 -16.703 1 97.69 175 GLY A O 1
ATOM 1441 N N . LYS A 1 176 ? 9.508 -36.281 -17.328 1 96.38 176 LYS A N 1
ATOM 1442 C CA . LYS A 1 176 ? 8.641 -37.375 -17.688 1 96.38 176 LYS A CA 1
ATOM 1443 C C . LYS A 1 176 ? 7.941 -37.969 -16.453 1 96.38 176 LYS A C 1
ATOM 1445 O O . LYS A 1 176 ? 6.754 -38.281 -16.516 1 96.38 176 LYS A O 1
ATOM 1450 N N . GLU A 1 177 ? 8.695 -38.094 -15.438 1 96.62 177 GLU A N 1
ATOM 1451 C CA . GLU A 1 177 ? 8.094 -38.531 -14.195 1 96.62 177 GLU A CA 1
ATOM 1452 C C . GLU A 1 177 ? 7.059 -37.531 -13.688 1 96.62 177 GLU A C 1
ATOM 1454 O O . GLU A 1 177 ? 5.98 -37.938 -13.234 1 96.62 177 GLU A O 1
ATOM 1459 N N . PHE A 1 178 ? 7.43 -36.281 -13.734 1 97.5 178 PHE A N 1
ATOM 1460 C CA . PHE A 1 178 ? 6.516 -35.219 -13.375 1 97.5 178 PHE A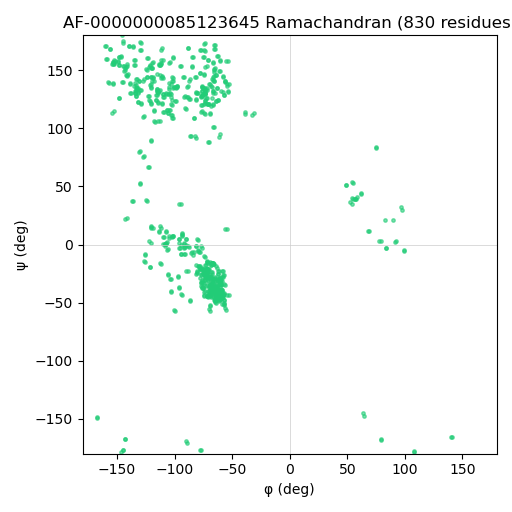 CA 1
ATOM 1461 C C . PHE A 1 178 ? 5.227 -35.312 -14.18 1 97.5 178 PHE A C 1
ATOM 1463 O O . PHE A 1 178 ? 4.133 -35.25 -13.609 1 97.5 178 PHE A O 1
ATOM 1470 N N . THR A 1 179 ? 5.34 -35.562 -15.43 1 97.31 179 THR A N 1
ATOM 1471 C CA . THR A 1 179 ? 4.215 -35.656 -16.359 1 97.31 179 THR A CA 1
ATOM 1472 C C . THR A 1 179 ? 3.322 -36.844 -16.016 1 97.31 179 THR A C 1
ATOM 1474 O O . THR A 1 179 ? 2.098 -36.719 -15.961 1 97.31 179 THR A O 1
ATOM 1477 N N . LYS A 1 180 ? 3.939 -37.875 -15.789 1 97.06 180 LYS A N 1
ATOM 1478 C CA . LYS A 1 180 ? 3.221 -39.125 -15.492 1 97.06 180 LYS A CA 1
ATOM 1479 C C . LYS A 1 180 ? 2.328 -38.969 -14.266 1 97.06 180 LYS A C 1
ATOM 1481 O O . LYS A 1 180 ? 1.252 -39.562 -14.195 1 97.06 180 LYS A O 1
ATOM 1486 N N . ASN A 1 181 ? 2.768 -38.156 -13.383 1 97.94 181 ASN A N 1
ATOM 1487 C CA . ASN A 1 181 ? 2.094 -38.094 -12.086 1 97.94 181 ASN A CA 1
ATOM 1488 C C . ASN A 1 181 ? 1.321 -36.781 -11.93 1 97.94 181 ASN A C 1
ATOM 1490 O O . ASN A 1 181 ? 0.738 -36.531 -10.867 1 97.94 181 ASN A O 1
ATOM 1494 N N . PHE A 1 182 ? 1.252 -36 -12.922 1 98.38 182 PHE A N 1
ATOM 1495 C CA . PHE A 1 182 ? 0.729 -34.656 -12.812 1 98.38 182 PHE A CA 1
ATOM 1496 C C . PHE A 1 182 ? -0.721 -34.688 -12.344 1 98.38 182 PHE A C 1
ATOM 1498 O O . PHE A 1 182 ? -1.111 -33.875 -11.484 1 98.38 182 PHE A O 1
ATOM 1505 N N . TYR A 1 183 ? -1.461 -35.594 -12.852 1 98.38 183 TYR A N 1
ATOM 1506 C CA . TYR A 1 183 ? -2.865 -35.688 -12.469 1 98.38 183 TYR A CA 1
ATOM 1507 C C . TYR A 1 183 ? -3.006 -35.906 -10.969 1 98.38 183 TYR A C 1
ATOM 1509 O O . TYR A 1 183 ? -3.805 -35.219 -10.312 1 98.38 183 TYR A O 1
ATOM 1517 N N . LYS A 1 184 ? -2.24 -36.75 -10.453 1 97.69 184 LYS A N 1
ATOM 1518 C CA . LYS A 1 184 ? -2.307 -37.062 -9.031 1 97.69 184 LYS A CA 1
ATOM 1519 C C . LYS A 1 184 ? -1.796 -35.906 -8.18 1 97.69 184 LYS A C 1
ATOM 1521 O O . LYS A 1 184 ? -2.199 -35.75 -7.027 1 97.69 184 LYS A O 1
ATOM 1526 N N . MET A 1 185 ? -0.908 -35.125 -8.703 1 97.88 185 MET A N 1
ATOM 1527 C CA . MET A 1 185 ? -0.345 -34 -7.988 1 97.88 185 MET A CA 1
ATOM 1528 C C . MET A 1 185 ? -1.392 -32.906 -7.797 1 97.88 185 MET A C 1
ATOM 1530 O O . MET A 1 185 ? -1.413 -32.219 -6.766 1 97.88 185 MET A O 1
ATOM 1534 N N . VAL A 1 186 ? -2.312 -32.75 -8.789 1 98.25 186 VAL A N 1
ATOM 1535 C CA . VAL A 1 186 ? -3.174 -31.578 -8.781 1 98.25 186 VAL A CA 1
ATOM 1536 C C . VAL A 1 186 ? -4.598 -31.984 -8.406 1 98.25 186 VAL A C 1
ATOM 1538 O O . VAL A 1 186 ? -5.5 -31.141 -8.375 1 98.25 186 VAL A O 1
ATOM 1541 N N . THR A 1 187 ? -4.844 -33.25 -8.148 1 97.94 187 THR A N 1
ATOM 1542 C CA . THR A 1 187 ? -6.145 -33.75 -7.727 1 97.94 187 THR A CA 1
ATOM 1543 C C . THR A 1 187 ? -6.012 -34.625 -6.48 1 97.94 187 THR A C 1
ATOM 1545 O O . THR A 1 187 ? -4.902 -34.812 -5.977 1 97.94 187 THR A O 1
ATOM 1548 N N . GLY A 1 188 ? -7.18 -35 -5.98 1 96.25 188 GLY A N 1
ATOM 1549 C CA . GLY A 1 188 ? -7.191 -35.906 -4.848 1 96.25 188 GLY A CA 1
ATOM 1550 C C . GLY A 1 188 ? -7.609 -35.219 -3.551 1 96.25 188 GLY A C 1
ATOM 1551 O O . GLY A 1 188 ? -7.848 -34.031 -3.518 1 96.25 188 GLY A O 1
ATOM 1552 N N . ASP A 1 189 ? -7.609 -36 -2.492 1 94.19 189 ASP A N 1
ATOM 1553 C CA . ASP A 1 189 ? -8.141 -35.594 -1.203 1 94.19 189 ASP A CA 1
ATOM 1554 C C . ASP A 1 189 ? -7.168 -34.656 -0.487 1 94.19 189 ASP A C 1
ATOM 1556 O O . ASP A 1 189 ? -7.562 -33.906 0.408 1 94.19 189 ASP A O 1
ATOM 1560 N N . GLU A 1 190 ? -5.973 -34.719 -0.899 1 94.38 190 GLU A N 1
ATOM 1561 C CA . GLU A 1 190 ? -4.969 -33.875 -0.231 1 94.38 190 GLU A CA 1
ATOM 1562 C C . GLU A 1 190 ? -5.012 -32.438 -0.73 1 94.38 190 GLU A C 1
ATOM 1564 O O . GLU A 1 190 ? -4.434 -31.547 -0.111 1 94.38 190 GLU A O 1
ATOM 1569 N N . ILE A 1 191 ? -5.625 -32.312 -1.866 1 96.5 191 ILE A N 1
ATOM 1570 C CA . ILE A 1 191 ? -5.871 -30.938 -2.338 1 96.5 191 ILE A CA 1
ATOM 1571 C C . ILE A 1 191 ? -7.039 -30.328 -1.567 1 96.5 191 ILE A C 1
ATOM 1573 O O . ILE A 1 191 ? -8.156 -30.844 -1.62 1 96.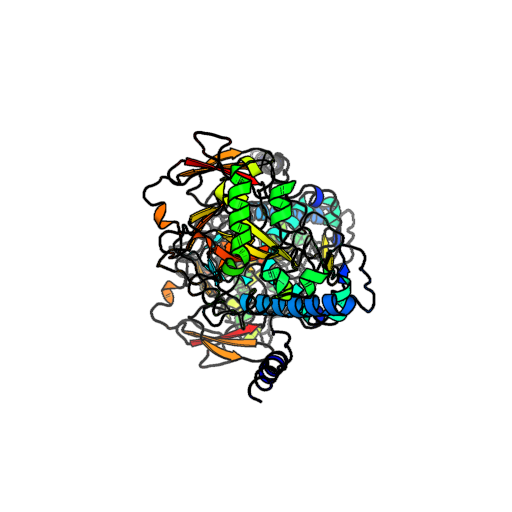5 191 ILE A O 1
ATOM 1577 N N . HIS A 1 192 ? -6.719 -29.297 -0.796 1 95.94 192 HIS A N 1
ATOM 1578 C CA . HIS A 1 192 ? -7.699 -28.641 0.058 1 95.94 192 HIS A CA 1
ATOM 1579 C C . HIS A 1 192 ? -7.52 -27.125 0.024 1 95.94 192 HIS A C 1
ATOM 1581 O O . HIS A 1 192 ? -6.414 -26.609 0.224 1 95.94 192 HIS A O 1
ATOM 1587 N N . MET A 1 193 ? -8.656 -26.484 -0.204 1 96.75 193 MET A N 1
ATOM 1588 C CA . MET A 1 193 ? -8.578 -25.031 -0.226 1 96.75 193 MET A CA 1
ATOM 1589 C C . MET A 1 193 ? -8.43 -24.469 1.186 1 96.75 193 MET A C 1
ATOM 1591 O O . MET A 1 193 ? -8.961 -25.031 2.143 1 96.75 193 MET A O 1
ATOM 1595 N N . PRO A 1 194 ? -7.688 -23.375 1.317 1 96.06 194 PRO A N 1
ATOM 1596 C CA . PRO A 1 194 ? -7.77 -22.656 2.594 1 96.06 194 PRO A CA 1
ATOM 1597 C C . PRO A 1 194 ? -9.203 -22.297 2.975 1 96.06 194 PRO A C 1
ATOM 1599 O O . PRO A 1 194 ? -10.062 -22.141 2.098 1 96.06 194 PRO A O 1
ATOM 1602 N N . LYS A 1 195 ? -9.391 -22.078 4.25 1 94.69 195 LYS A N 1
ATOM 1603 C CA . LYS A 1 195 ? -10.727 -21.797 4.785 1 94.69 195 LYS A CA 1
ATOM 1604 C C . LYS A 1 195 ? -11.297 -20.516 4.195 1 94.69 195 LYS A C 1
ATOM 1606 O O . LYS A 1 195 ? -12.516 -20.328 4.156 1 94.69 195 LYS A O 1
ATOM 1611 N N . THR A 1 196 ? -10.469 -19.703 3.797 1 95.69 196 THR A N 1
ATOM 1612 C CA . THR A 1 196 ? -10.922 -18.406 3.279 1 95.69 196 THR A CA 1
ATOM 1613 C C . THR A 1 196 ? -11.594 -18.578 1.922 1 95.69 196 THR A C 1
ATOM 1615 O O . THR A 1 196 ? -12.312 -17.688 1.462 1 95.69 196 THR A O 1
ATOM 1618 N N . PHE A 1 197 ? -11.32 -19.656 1.227 1 97.25 197 PHE A N 1
ATOM 1619 C CA . PHE A 1 197 ? -12 -19.938 -0.031 1 97.25 197 PHE A CA 1
ATOM 1620 C C . PHE A 1 197 ? -13.414 -20.453 0.223 1 97.25 197 PHE A C 1
ATOM 1622 O O . PHE A 1 197 ? -13.609 -21.344 1.052 1 97.25 197 PHE A O 1
ATOM 1629 N N . PRO A 1 198 ? -14.367 -19.953 -0.541 1 96.31 198 PRO A N 1
ATOM 1630 C CA . PRO A 1 198 ? -15.742 -20.375 -0.307 1 96.31 198 PRO A CA 1
ATOM 1631 C C . PRO A 1 198 ? -16.031 -21.766 -0.878 1 96.31 198 PRO A C 1
ATOM 1633 O O . PRO A 1 198 ? -17 -22.406 -0.477 1 96.31 198 PRO A O 1
ATOM 1636 N N . TYR A 1 199 ? -15.258 -22.219 -1.806 1 97 199 TYR A N 1
ATOM 1637 C CA . TYR A 1 199 ? -15.398 -23.531 -2.443 1 97 199 TYR A CA 1
ATOM 1638 C C . TYR A 1 199 ? -14.094 -23.938 -3.121 1 97 199 TYR A C 1
ATOM 1640 O O . TYR A 1 199 ? -13.148 -23.156 -3.195 1 97 199 TYR A O 1
ATOM 1648 N N . ASP A 1 200 ? -14.062 -25.156 -3.539 1 98 200 ASP A N 1
ATOM 1649 C CA . ASP A 1 200 ? -12.867 -25.734 -4.148 1 98 200 ASP A CA 1
ATOM 1650 C C . ASP A 1 200 ? -12.68 -25.219 -5.578 1 98 200 ASP A C 1
ATOM 1652 O O . ASP A 1 200 ? -13.602 -25.266 -6.387 1 98 200 ASP A O 1
ATOM 1656 N N . VAL A 1 201 ? -11.453 -24.734 -5.852 1 98.31 201 VAL A N 1
ATOM 1657 C CA . VAL A 1 201 ? -11.18 -24.234 -7.195 1 98.31 201 VAL A CA 1
ATOM 1658 C C . VAL A 1 201 ? -10.023 -25.031 -7.812 1 98.31 201 VAL A C 1
ATOM 1660 O O . VAL A 1 201 ? -9.406 -24.578 -8.781 1 98.31 201 VAL A O 1
ATOM 1663 N N . SER A 1 202 ? -9.688 -26.109 -7.277 1 98.12 202 SER A N 1
ATOM 1664 C CA . SER A 1 202 ? -8.609 -26.969 -7.777 1 98.12 202 SER A CA 1
ATOM 1665 C C . SER A 1 202 ? -9.07 -27.766 -8.992 1 98.12 202 SER A C 1
ATOM 1667 O O . SER A 1 202 ? -10.188 -27.594 -9.477 1 98.12 202 SER A O 1
ATOM 1669 N N . ALA A 1 203 ? -8.148 -28.609 -9.445 1 98.31 203 ALA A N 1
ATOM 1670 C CA . ALA A 1 203 ? -8.461 -29.469 -10.578 1 98.31 203 ALA A CA 1
ATOM 1671 C C . ALA A 1 203 ? -9.531 -30.5 -10.211 1 98.31 203 ALA A C 1
ATOM 1673 O O . ALA A 1 203 ? -10.164 -31.078 -11.086 1 98.31 203 ALA A O 1
ATOM 1674 N N . ASN A 1 204 ? -9.781 -30.703 -8.922 1 98 204 ASN A N 1
ATOM 1675 C CA . ASN A 1 204 ? -10.891 -31.547 -8.492 1 98 204 ASN A CA 1
ATOM 1676 C C . ASN A 1 204 ? -12.234 -31 -8.953 1 98 204 ASN A C 1
ATOM 1678 O O . ASN A 1 204 ? -13.109 -31.75 -9.383 1 98 204 ASN A O 1
ATOM 1682 N N . SER A 1 205 ? -12.367 -29.688 -8.859 1 98.12 205 SER A N 1
ATOM 1683 C CA . SER A 1 205 ? -13.672 -29.047 -9.062 1 98.12 205 SER A CA 1
ATOM 1684 C C . SER A 1 205 ? -13.742 -28.344 -10.414 1 98.12 205 SER A C 1
ATOM 1686 O O . SER A 1 205 ? -14.828 -28.156 -10.969 1 98.12 205 SER A O 1
ATOM 1688 N N . LEU A 1 206 ? -12.602 -27.969 -10.859 1 98.5 206 LEU A N 1
ATOM 1689 C CA . LEU A 1 206 ? -12.523 -27.297 -12.141 1 98.5 206 LEU A CA 1
ATOM 1690 C C . LEU A 1 206 ? -11.609 -28.047 -13.102 1 98.5 206 LEU A C 1
ATOM 1692 O O . LEU A 1 206 ? -10.602 -27.484 -13.562 1 98.5 206 LEU A O 1
ATOM 1696 N N . PRO A 1 207 ? -12 -29.203 -13.492 1 98.12 207 PRO A N 1
ATOM 1697 C CA . PRO A 1 207 ? -11.102 -30.078 -14.258 1 98.12 207 PRO A CA 1
ATOM 1698 C C . PRO A 1 207 ? -10.828 -29.547 -15.664 1 98.12 207 PRO A C 1
ATOM 1700 O O . PRO A 1 207 ? -9.711 -29.688 -16.172 1 98.12 207 PRO A O 1
ATOM 1703 N N . ASN A 1 208 ? -11.766 -28.938 -16.297 1 98.62 208 ASN A N 1
ATOM 1704 C CA . ASN A 1 208 ? -11.547 -28.438 -17.656 1 98.62 208 ASN A CA 1
ATOM 1705 C C . ASN A 1 208 ? -10.609 -27.234 -17.672 1 98.62 208 ASN A C 1
ATOM 1707 O O . ASN A 1 208 ? -9.773 -27.109 -18.562 1 98.62 208 ASN A O 1
ATOM 1711 N N . LEU A 1 209 ? -10.758 -26.359 -16.719 1 98.75 209 LEU A N 1
ATOM 1712 C CA . LEU A 1 209 ? -9.883 -25.203 -16.609 1 98.75 209 LEU A CA 1
ATOM 1713 C C . LEU A 1 209 ? -8.43 -25.625 -16.5 1 98.75 209 LEU A C 1
ATOM 1715 O O . LEU A 1 209 ? -7.59 -25.219 -17.312 1 98.75 209 LEU A O 1
ATOM 1719 N N . TRP A 1 210 ? -8.195 -26.469 -15.609 1 98.75 210 TRP A N 1
ATOM 1720 C CA . TRP A 1 210 ? -6.797 -26.766 -15.297 1 98.75 210 TRP A CA 1
ATOM 1721 C C . TRP A 1 210 ? -6.207 -27.75 -16.312 1 98.75 210 TRP A C 1
ATOM 1723 O O . TRP A 1 210 ? -4.992 -27.781 -16.516 1 98.75 210 TRP A O 1
ATOM 1733 N N . ALA A 1 211 ? -7.043 -28.5 -16.953 1 98.56 211 ALA A N 1
ATOM 1734 C CA . ALA A 1 211 ? -6.555 -29.344 -18.047 1 98.56 211 ALA A CA 1
ATOM 1735 C C . ALA A 1 211 ? -6.195 -28.5 -19.266 1 98.56 211 ALA A C 1
ATOM 1737 O O . ALA A 1 211 ? -5.301 -28.859 -20.031 1 98.56 211 ALA A O 1
ATOM 1738 N N . ALA A 1 212 ? -6.859 -27.359 -19.375 1 98.31 212 ALA A N 1
ATOM 1739 C CA . ALA A 1 212 ? -6.727 -26.594 -20.609 1 98.31 212 ALA A CA 1
ATOM 1740 C C . ALA A 1 212 ? -6.164 -25.203 -20.344 1 98.31 212 ALA A C 1
ATOM 1742 O O . ALA A 1 212 ? -6.199 -24.328 -21.219 1 98.31 212 ALA A O 1
ATOM 1743 N N . ALA A 1 213 ? -5.609 -24.906 -19.203 1 98.12 213 ALA A N 1
ATOM 1744 C CA . ALA A 1 213 ? -5.16 -23.578 -18.812 1 98.12 213 ALA A CA 1
ATOM 1745 C C . ALA A 1 213 ? -3.963 -23.141 -19.641 1 98.12 213 ALA A C 1
ATOM 1747 O O . ALA A 1 213 ? -3.707 -21.938 -19.766 1 98.12 213 ALA A O 1
ATOM 1748 N N . GLY A 1 214 ? -3.316 -24.094 -20.281 1 97.75 214 GLY A N 1
ATOM 1749 C CA . GLY A 1 214 ? -2.045 -23.766 -20.906 1 97.75 214 GLY A CA 1
ATOM 1750 C C . GLY A 1 214 ? -0.908 -23.625 -19.906 1 97.75 214 GLY A C 1
ATOM 1751 O O . GLY A 1 214 ? -0.495 -22.516 -19.578 1 97.75 214 GLY A O 1
ATOM 1752 N N . TRP A 1 215 ? -0.335 -24.75 -19.562 1 98.06 215 TRP A N 1
ATOM 1753 C CA . TRP A 1 215 ? 0.724 -24.828 -18.562 1 98.06 215 TRP A CA 1
ATOM 1754 C C . TRP A 1 215 ? 2.086 -24.547 -19.188 1 98.06 215 TRP A C 1
ATOM 1756 O O . TRP A 1 215 ? 2.285 -24.781 -20.375 1 98.06 215 TRP A O 1
ATOM 1766 N N . PHE A 1 216 ? 2.945 -24.062 -18.391 1 96.62 216 PHE A N 1
ATOM 1767 C CA . PHE A 1 216 ? 4.332 -23.828 -18.781 1 96.62 216 PHE A CA 1
ATOM 1768 C C . PHE A 1 216 ? 5.285 -24.5 -17.797 1 96.62 216 PHE A C 1
ATOM 1770 O O . PHE A 1 216 ? 5.352 -24.109 -16.625 1 96.62 216 PHE A O 1
ATOM 1777 N N . PRO A 1 217 ? 5.988 -25.578 -18.234 1 95.56 217 PRO A N 1
ATOM 1778 C CA . PRO A 1 217 ? 7.043 -26.125 -17.391 1 95.56 217 PRO A CA 1
ATOM 1779 C C . PRO A 1 217 ? 8.227 -25.172 -17.219 1 95.56 217 PRO A C 1
ATOM 1781 O O . PRO A 1 217 ? 9.164 -25.203 -18.016 1 95.56 217 PRO A O 1
ATOM 1784 N N . MET A 1 218 ? 8.266 -24.547 -16.172 1 91.5 218 MET A N 1
ATOM 1785 C CA . MET A 1 218 ? 9.203 -23.453 -15.984 1 91.5 218 MET A CA 1
ATOM 1786 C C . MET A 1 218 ? 10.633 -23.969 -15.828 1 91.5 218 MET A C 1
ATOM 1788 O O . MET A 1 218 ? 10.859 -24.984 -15.172 1 91.5 218 MET A O 1
ATOM 1792 N N . TYR A 1 219 ? 11.602 -23.391 -16.484 1 91.75 219 TYR A N 1
ATOM 1793 C CA . TYR A 1 219 ? 13.039 -23.594 -16.359 1 91.75 219 TYR A CA 1
ATOM 1794 C C . TYR A 1 219 ? 13.484 -24.875 -17.062 1 91.75 219 TYR A C 1
ATOM 1796 O O . TYR A 1 219 ? 14.648 -25.266 -16.969 1 91.75 219 TYR A O 1
ATOM 1804 N N . ALA A 1 220 ? 12.656 -25.594 -17.703 1 95.94 220 ALA A N 1
ATOM 1805 C CA . ALA A 1 220 ? 12.977 -26.906 -18.234 1 95.94 220 ALA A CA 1
ATOM 1806 C C . ALA A 1 220 ? 13.914 -26.797 -19.438 1 95.94 220 ALA A C 1
ATOM 1808 O O . ALA A 1 220 ? 14.883 -27.547 -19.547 1 95.94 220 ALA A O 1
ATOM 1809 N N . GLU A 1 221 ? 13.609 -25.875 -20.312 1 94.5 221 GLU A N 1
ATOM 1810 C CA . GLU A 1 221 ? 14.406 -25.703 -21.516 1 94.5 221 GLU A CA 1
ATOM 1811 C C . GLU A 1 221 ? 15.773 -25.094 -21.203 1 94.5 221 GLU A C 1
ATOM 1813 O O . GLU A 1 221 ? 15.906 -24.312 -20.25 1 94.5 221 GLU A O 1
ATOM 1818 N N . GLU A 1 222 ? 16.688 -25.422 -22.109 1 93.06 222 GLU A N 1
ATOM 1819 C CA . GLU A 1 222 ? 18.047 -24.906 -21.906 1 93.06 222 GLU A CA 1
ATOM 1820 C C . GLU A 1 222 ? 18.109 -23.422 -22.188 1 93.06 222 GLU A C 1
ATOM 1822 O O . GLU A 1 222 ? 17.625 -22.953 -23.219 1 93.06 222 GLU A O 1
ATOM 1827 N N . SER A 1 223 ? 18.594 -22.734 -21.234 1 88.62 223 SER A N 1
ATOM 1828 C CA . SER A 1 223 ? 18.953 -21.328 -21.328 1 88.62 223 SER A CA 1
ATOM 1829 C C . SER A 1 223 ? 19.938 -20.938 -20.219 1 88.62 223 SER A C 1
ATOM 1831 O O . SER A 1 223 ? 20.047 -21.625 -19.203 1 88.62 223 SER A O 1
ATOM 1833 N N . LYS A 1 224 ? 20.625 -19.844 -20.453 1 82.5 224 LYS A N 1
ATOM 1834 C CA . LYS A 1 224 ? 21.594 -19.391 -19.469 1 82.5 224 LYS A CA 1
ATOM 1835 C C . LYS A 1 224 ? 20.938 -19.172 -18.109 1 82.5 224 LYS A C 1
ATOM 1837 O O . LYS A 1 224 ? 21.5 -19.5 -17.062 1 82.5 224 LYS A O 1
ATOM 1842 N N . ARG A 1 225 ? 19.781 -18.766 -18.078 1 81.19 225 ARG A N 1
ATOM 1843 C CA . ARG A 1 225 ? 19.031 -18.516 -16.859 1 81.19 225 ARG A CA 1
ATOM 1844 C C . ARG A 1 225 ? 18.578 -19.812 -16.188 1 81.19 225 ARG A C 1
ATOM 1846 O O . ARG A 1 225 ? 18.766 -20 -14.984 1 81.19 225 ARG A O 1
ATOM 1853 N N . ASN A 1 226 ? 18.094 -20.703 -16.953 1 85.81 226 ASN A N 1
ATOM 1854 C CA . ASN A 1 226 ? 17.5 -21.922 -16.438 1 85.81 226 ASN A CA 1
ATOM 1855 C C . ASN A 1 226 ? 18.547 -22.891 -15.906 1 85.81 226 ASN A C 1
ATOM 1857 O O . ASN A 1 226 ? 18.297 -23.656 -14.969 1 85.81 226 ASN A O 1
ATOM 1861 N N . GLU A 1 227 ? 19.688 -22.734 -16.484 1 82.62 227 GLU A N 1
ATOM 1862 C CA . GLU A 1 227 ? 20.75 -23.656 -16.141 1 82.62 227 GLU A CA 1
ATOM 1863 C C . GLU A 1 227 ? 21.312 -23.359 -14.742 1 82.62 227 GLU A C 1
ATOM 1865 O O . GLU A 1 227 ? 22 -24.203 -14.156 1 82.62 227 GLU A O 1
ATOM 1870 N N . LYS A 1 228 ? 20.906 -22.25 -14.242 1 83.69 228 LYS A N 1
ATOM 1871 C CA . LYS A 1 228 ? 21.344 -21.875 -12.898 1 83.69 228 LYS A CA 1
ATOM 1872 C C . LYS A 1 228 ? 20.375 -22.391 -11.844 1 83.69 228 LYS A C 1
ATOM 1874 O O . LYS A 1 228 ? 20.562 -22.141 -10.648 1 83.69 228 LYS A O 1
ATOM 1879 N N . ASN A 1 229 ? 19.422 -23.125 -12.258 1 90.69 229 ASN A N 1
ATOM 1880 C CA . ASN A 1 229 ? 18.453 -23.688 -11.328 1 90.69 229 ASN A CA 1
ATOM 1881 C C . ASN A 1 229 ? 18.766 -25.156 -11.039 1 90.69 229 ASN A C 1
ATOM 1883 O O . ASN A 1 229 ? 19.562 -25.781 -11.742 1 90.69 229 ASN A O 1
ATOM 1887 N N . PHE A 1 230 ? 18.219 -25.641 -9.953 1 92.31 230 PHE A N 1
ATOM 1888 C CA . PHE A 1 230 ? 18.359 -27.047 -9.633 1 92.31 230 PHE A CA 1
ATOM 1889 C C . PHE A 1 230 ? 17.672 -27.922 -10.68 1 92.31 230 PHE A C 1
ATOM 1891 O O . PHE A 1 230 ? 16.594 -27.578 -11.164 1 92.31 230 PHE A O 1
ATOM 1898 N N . LEU A 1 231 ? 18.234 -29.078 -10.953 1 92.69 231 LEU A N 1
ATOM 1899 C CA . LEU A 1 231 ? 17.703 -29.984 -11.961 1 92.69 231 LEU A CA 1
ATOM 1900 C C . LEU A 1 231 ? 16.312 -30.484 -11.57 1 92.69 231 LEU A C 1
ATOM 1902 O O . LEU A 1 231 ? 15.438 -30.625 -12.422 1 92.69 231 LEU A O 1
ATOM 1906 N N . ILE A 1 232 ? 16.109 -30.672 -10.344 1 93.69 232 ILE A N 1
ATOM 1907 C CA . ILE A 1 232 ? 14.828 -31.188 -9.859 1 93.69 232 ILE A CA 1
ATOM 1908 C C . ILE A 1 232 ? 13.734 -30.156 -10.117 1 93.69 232 ILE A C 1
ATOM 1910 O O . ILE A 1 232 ? 12.594 -30.516 -10.438 1 93.69 232 ILE A O 1
ATOM 1914 N N . ILE A 1 233 ? 14.023 -28.906 -10 1 94.81 233 ILE A N 1
ATOM 1915 C CA . ILE A 1 233 ? 13.047 -27.844 -10.242 1 94.81 233 ILE A CA 1
ATOM 1916 C C . ILE A 1 233 ? 12.836 -27.672 -11.742 1 94.81 233 ILE A C 1
ATOM 1918 O O . ILE A 1 233 ? 11.703 -27.469 -12.203 1 94.81 233 ILE A O 1
ATOM 1922 N N . ARG A 1 234 ? 13.82 -27.797 -12.492 1 95.75 234 ARG A N 1
ATOM 1923 C CA . ARG A 1 234 ? 13.727 -27.688 -13.945 1 95.75 234 ARG A CA 1
ATOM 1924 C C . ARG A 1 234 ? 12.789 -28.734 -14.523 1 95.75 234 ARG A C 1
ATOM 1926 O O . ARG A 1 234 ? 12.141 -28.5 -15.539 1 95.75 234 ARG A O 1
ATOM 1933 N N . GLY A 1 235 ? 12.734 -29.891 -13.898 1 96.75 235 GLY A N 1
ATOM 1934 C CA . GLY A 1 235 ? 11.867 -30.953 -14.375 1 96.75 235 GLY A CA 1
ATOM 1935 C C . GLY A 1 235 ? 10.625 -31.141 -13.531 1 96.75 235 GLY A C 1
ATOM 1936 O O . GLY A 1 235 ? 9.852 -32.062 -13.75 1 96.75 235 GLY A O 1
ATOM 1937 N N . GLY A 1 236 ? 10.438 -30.25 -12.547 1 97.44 236 GLY A N 1
ATOM 1938 C CA . GLY A 1 236 ? 9.391 -30.547 -11.578 1 97.44 236 GLY A CA 1
ATOM 1939 C C . GLY A 1 236 ? 8.609 -29.328 -11.141 1 97.44 236 GLY A C 1
ATOM 1940 O O . GLY A 1 236 ? 8.062 -29.297 -10.039 1 97.44 236 GLY A O 1
ATOM 1941 N N . TYR A 1 237 ? 8.609 -28.297 -11.938 1 97.69 237 TYR A N 1
ATOM 1942 C CA . TYR A 1 237 ? 7.875 -27.062 -11.633 1 97.69 237 TYR A CA 1
ATOM 1943 C C . TYR A 1 237 ? 7.098 -26.578 -12.852 1 97.69 237 TYR A C 1
ATOM 1945 O O . TYR A 1 237 ? 7.629 -26.531 -13.961 1 97.69 237 TYR A O 1
ATOM 1953 N N . ALA A 1 238 ? 5.809 -26.25 -12.648 1 97.94 238 ALA A N 1
ATOM 1954 C CA . ALA A 1 238 ? 4.973 -25.734 -13.734 1 97.94 238 ALA A CA 1
ATOM 1955 C C . ALA A 1 238 ? 4.039 -24.641 -13.234 1 97.94 238 ALA A C 1
ATOM 1957 O O . ALA A 1 238 ? 3.748 -24.562 -12.039 1 97.94 238 ALA A O 1
ATOM 1958 N N . TYR A 1 239 ? 3.65 -23.828 -14.062 1 96.25 239 TYR A N 1
ATOM 1959 C CA . TYR A 1 239 ? 2.66 -22.812 -13.719 1 96.25 239 TYR A CA 1
ATOM 1960 C C . TYR A 1 239 ? 1.709 -22.562 -14.883 1 96.25 239 TYR A C 1
ATOM 1962 O O . TYR A 1 239 ? 2.062 -22.797 -16.047 1 96.25 239 TYR A O 1
ATOM 1970 N N . ALA A 1 240 ? 0.528 -22.172 -14.641 1 98.19 240 ALA A N 1
ATOM 1971 C CA . ALA A 1 240 ? -0.521 -21.797 -15.586 1 98.19 240 ALA A CA 1
ATOM 1972 C C . ALA A 1 240 ? -1.159 -20.453 -15.195 1 98.19 240 ALA A C 1
ATOM 1974 O O . ALA A 1 240 ? -1.371 -20.188 -14.016 1 98.19 240 ALA A O 1
ATOM 1975 N N . GLU A 1 241 ? -1.45 -19.641 -16.203 1 97.94 241 GLU A N 1
ATOM 1976 C CA . GLU A 1 241 ? -2.027 -18.328 -16 1 97.94 241 GLU A CA 1
ATOM 1977 C C . GLU A 1 241 ? -3.439 -18.234 -16.578 1 97.94 241 GLU A C 1
ATOM 1979 O O . GLU A 1 241 ? -3.682 -18.656 -17.703 1 97.94 241 GLU A O 1
ATOM 1984 N N . ILE A 1 242 ? -4.312 -17.75 -15.789 1 98.75 242 ILE A N 1
ATOM 1985 C CA . ILE A 1 242 ? -5.707 -17.625 -16.203 1 98.75 242 ILE A CA 1
ATOM 1986 C C . ILE A 1 242 ? -5.988 -16.172 -16.609 1 98.75 242 ILE A C 1
ATOM 1988 O O . ILE A 1 242 ? -6.473 -15.922 -17.719 1 98.75 242 ILE A O 1
ATOM 1992 N N . LEU A 1 243 ? -5.727 -15.297 -15.719 1 98.69 243 LEU A N 1
ATOM 1993 C CA . LEU A 1 243 ? -5.801 -13.867 -15.969 1 98.69 243 LEU A CA 1
ATOM 1994 C C . LEU A 1 243 ? -4.41 -13.258 -16.094 1 98.69 243 LEU A C 1
ATOM 1996 O O . LEU A 1 243 ? -3.553 -13.477 -15.234 1 98.69 243 LEU A O 1
ATOM 2000 N N . GLY A 1 244 ? -4.207 -12.539 -17.125 1 97 244 GLY A N 1
ATOM 2001 C CA . GLY A 1 244 ? -2.926 -11.875 -17.281 1 97 244 GLY A CA 1
ATOM 2002 C C . GLY A 1 244 ? -2.416 -11.883 -18.703 1 97 244 GLY A C 1
ATOM 2003 O O . GLY A 1 244 ? -3.148 -12.242 -19.625 1 97 244 GLY A O 1
ATOM 2004 N N . HIS A 1 245 ? -1.206 -11.594 -18.906 1 92.5 245 HIS A N 1
ATOM 2005 C CA . HIS A 1 245 ? -0.631 -11.383 -20.234 1 92.5 245 HIS A CA 1
ATOM 2006 C C . HIS A 1 245 ? -0.519 -12.695 -21 1 92.5 245 HIS A C 1
ATOM 2008 O O . HIS A 1 245 ? -0.65 -12.711 -22.234 1 92.5 245 HIS A O 1
ATOM 2014 N N . TRP A 1 246 ? -0.326 -13.703 -20.266 1 91.31 246 TRP A N 1
ATOM 2015 C CA . TRP A 1 246 ? -0.096 -14.984 -20.922 1 91.31 246 TRP A CA 1
ATOM 2016 C C . TRP A 1 246 ? -1.297 -15.906 -20.75 1 91.31 246 TRP A C 1
ATOM 2018 O O . TRP A 1 246 ? -1.337 -17 -21.328 1 91.31 246 TRP A O 1
ATOM 2028 N N . GLY A 1 247 ? -2.277 -15.43 -20.062 1 96.75 247 GLY A N 1
ATOM 2029 C CA . GLY A 1 247 ? -3.357 -16.312 -19.641 1 96.75 247 GLY A CA 1
ATOM 2030 C C . GLY A 1 247 ? -4.48 -16.391 -20.656 1 96.75 247 GLY A C 1
ATOM 2031 O O . GLY A 1 247 ? -4.305 -16.016 -21.828 1 96.75 247 GLY A O 1
ATOM 2032 N N . LEU A 1 248 ? -5.555 -17 -20.281 1 98.44 248 LEU A N 1
ATOM 2033 C CA . LEU A 1 248 ? -6.754 -17.172 -21.094 1 98.44 248 LEU A CA 1
ATOM 2034 C C . LEU A 1 248 ? -7.527 -15.859 -21.203 1 98.44 248 LEU A C 1
ATOM 2036 O O . LEU A 1 248 ? -8.109 -15.57 -22.25 1 98.44 248 LEU A O 1
ATOM 2040 N N . LEU A 1 249 ? -7.574 -15.18 -20.141 1 98.75 249 LEU A N 1
ATOM 2041 C CA . LEU A 1 249 ? -8.227 -13.875 -20.078 1 98.75 249 LEU A CA 1
ATOM 2042 C C . LEU A 1 249 ? -7.199 -12.75 -20.109 1 98.75 249 LEU A C 1
ATOM 2044 O O . LEU A 1 249 ? -6.496 -12.531 -19.125 1 98.75 249 LEU A O 1
ATOM 2048 N N . ARG A 1 250 ? -7.141 -12.008 -21.234 1 98.31 250 ARG A N 1
ATOM 2049 C CA . ARG A 1 250 ? -6.066 -11.055 -21.469 1 98.31 250 ARG A CA 1
ATOM 2050 C C . ARG A 1 250 ? -6.621 -9.641 -21.656 1 98.31 250 ARG A C 1
ATOM 2052 O O . ARG A 1 250 ? -6.828 -9.195 -22.781 1 98.31 250 ARG A O 1
ATOM 2059 N N . ILE A 1 251 ? -6.727 -8.992 -20.578 1 98.62 251 ILE A N 1
ATOM 2060 C CA . ILE A 1 251 ? -7.301 -7.648 -20.531 1 98.62 251 ILE A CA 1
ATOM 2061 C C . ILE A 1 251 ? -6.188 -6.613 -20.375 1 98.62 251 ILE A C 1
ATOM 2063 O O . ILE A 1 251 ? -5.32 -6.75 -19.516 1 98.62 251 ILE A O 1
ATOM 2067 N N . ASP A 1 252 ? -6.238 -5.629 -21.219 1 98 252 ASP A N 1
ATOM 2068 C CA . ASP A 1 252 ? -5.273 -4.539 -21.156 1 98 252 ASP A CA 1
ATOM 2069 C C . ASP A 1 252 ? -5.727 -3.455 -20.188 1 98 252 ASP A C 1
ATOM 2071 O O . ASP A 1 252 ? -4.945 -3 -19.344 1 98 252 ASP A O 1
ATOM 2075 N N . GLU A 1 253 ? -7.012 -3.033 -20.312 1 98.06 253 GLU A N 1
ATOM 2076 C CA . GLU A 1 253 ? -7.562 -1.959 -19.5 1 98.06 253 GLU A CA 1
ATOM 2077 C C . GLU A 1 253 ? -9 -2.256 -19.094 1 98.06 253 GLU A C 1
ATOM 2079 O O . GLU A 1 253 ? -9.75 -2.877 -19.859 1 98.06 253 GLU A O 1
ATOM 2084 N N . ILE A 1 254 ? -9.328 -1.859 -18 1 98.31 254 ILE A N 1
ATOM 2085 C CA . ILE A 1 254 ? -10.719 -1.743 -17.578 1 98.31 254 ILE A CA 1
ATOM 2086 C C . ILE A 1 254 ? -11.023 -0.3 -17.188 1 98.31 254 ILE A C 1
ATOM 2088 O O . ILE A 1 254 ? -10.344 0.265 -16.312 1 98.31 254 ILE A O 1
ATOM 2092 N N . ASN A 1 255 ? -12 0.33 -17.781 1 96.88 255 ASN A N 1
ATOM 2093 C CA . ASN A 1 255 ? -12.352 1.728 -17.547 1 96.88 255 ASN A CA 1
ATOM 2094 C C . ASN A 1 255 ? -11.156 2.648 -17.75 1 96.88 255 ASN A C 1
ATOM 2096 O O . ASN A 1 255 ? -10.945 3.574 -16.953 1 96.88 255 ASN A O 1
ATOM 2100 N N . GLY A 1 256 ? -10.352 2.293 -18.672 1 94.62 256 GLY A N 1
ATOM 2101 C CA . GLY A 1 256 ? -9.211 3.137 -19 1 94.62 256 GLY A CA 1
ATOM 2102 C C . GLY A 1 256 ? -8.016 2.904 -18.094 1 94.62 256 GLY A C 1
ATOM 2103 O O . GLY A 1 256 ? -6.961 3.512 -18.281 1 94.62 256 GLY A O 1
ATOM 2104 N N . GLN A 1 257 ? -8.109 2.076 -17.125 1 93.5 257 GLN A N 1
ATOM 2105 C CA . GLN A 1 257 ? -7.004 1.776 -16.219 1 93.5 257 GLN A CA 1
ATOM 2106 C C . GLN A 1 257 ? -6.336 0.456 -16.594 1 93.5 257 GLN A C 1
ATOM 2108 O O . GLN A 1 257 ? -7.012 -0.549 -16.812 1 93.5 257 GLN A O 1
ATOM 2113 N N . LYS A 1 258 ? -5.027 0.432 -16.609 1 94.81 258 LYS A N 1
ATOM 2114 C CA . LYS A 1 258 ? -4.266 -0.759 -16.984 1 94.81 258 LYS A CA 1
ATOM 2115 C C . LYS A 1 258 ? -4.445 -1.866 -15.945 1 94.81 258 LYS A C 1
ATOM 2117 O O . LYS A 1 258 ? -4.5 -1.597 -14.742 1 94.81 258 LYS A O 1
ATOM 2122 N N . VAL A 1 259 ? -4.52 -3.045 -16.453 1 97.19 259 VAL A N 1
ATOM 2123 C CA . VAL A 1 259 ? -4.656 -4.215 -15.602 1 97.19 259 VAL A CA 1
ATOM 2124 C C . VAL A 1 259 ? -3.293 -4.883 -15.422 1 97.19 259 VAL A C 1
ATOM 2126 O O . VAL A 1 259 ? -2.645 -5.258 -16.406 1 97.19 259 VAL A O 1
ATOM 2129 N N . GLY A 1 260 ? -2.896 -5.016 -14.172 1 95.56 260 GLY A N 1
ATOM 2130 C CA . GLY A 1 260 ? -1.606 -5.629 -13.906 1 95.56 260 GLY A CA 1
ATOM 2131 C C . GLY A 1 260 ? -1.72 -7.016 -13.305 1 95.56 260 GLY A C 1
ATOM 2132 O O . GLY A 1 260 ? -0.714 -7.711 -13.133 1 95.56 260 GLY A O 1
ATOM 2133 N N . ALA A 1 261 ? -2.92 -7.469 -13.117 1 96.81 261 ALA A N 1
ATOM 2134 C CA . ALA A 1 261 ? -3.154 -8.727 -12.422 1 96.81 261 ALA A CA 1
ATOM 2135 C C . ALA A 1 261 ? -2.775 -9.922 -13.297 1 96.81 261 ALA A C 1
ATOM 2137 O O . ALA A 1 261 ? -3.146 -9.977 -14.477 1 96.81 261 ALA A O 1
ATOM 2138 N N . GLU A 1 262 ? -2.029 -10.766 -12.773 1 97.44 262 GLU A N 1
ATOM 2139 C CA . GLU A 1 262 ? -1.785 -12.117 -13.258 1 97.44 262 GLU A CA 1
ATOM 2140 C C . GLU A 1 262 ? -2.174 -13.164 -12.219 1 97.44 262 GLU A C 1
ATOM 2142 O O . GLU A 1 262 ? -1.701 -13.117 -11.078 1 97.44 262 GLU A O 1
ATOM 2147 N N . VAL A 1 263 ? -3.045 -13.992 -12.602 1 98.69 263 VAL A N 1
ATOM 2148 C CA . VAL A 1 263 ? -3.574 -14.969 -11.656 1 98.69 263 VAL A CA 1
ATOM 2149 C C . VAL A 1 263 ? -3.502 -16.375 -12.258 1 98.69 263 VAL A C 1
ATOM 2151 O O . VAL A 1 263 ? -3.84 -16.562 -13.43 1 98.69 263 VAL A O 1
ATOM 2154 N N . GLY A 1 264 ? -3.023 -17.281 -11.477 1 98.56 264 GLY A N 1
ATOM 2155 C CA . GLY A 1 264 ? -2.908 -18.656 -11.953 1 98.56 264 GLY A CA 1
ATOM 2156 C C . GLY A 1 264 ? -2.615 -19.656 -10.844 1 98.56 264 GLY A C 1
ATOM 2157 O O . GLY A 1 264 ? -3.18 -19.547 -9.75 1 98.56 264 GLY A O 1
ATOM 2158 N N . MET A 1 265 ? -1.911 -20.672 -11.234 1 98.38 265 MET A N 1
ATOM 2159 C CA . MET A 1 265 ? -1.569 -21.75 -10.32 1 98.38 265 MET A CA 1
ATOM 2160 C C . MET A 1 265 ? -0.146 -22.25 -10.57 1 98.38 265 MET A C 1
ATOM 2162 O O . MET A 1 265 ? 0.343 -22.203 -11.703 1 98.38 265 MET A O 1
ATOM 2166 N N . THR A 1 266 ? 0.499 -22.625 -9.523 1 98.31 266 THR A N 1
ATOM 2167 C CA . THR A 1 266 ? 1.812 -23.25 -9.633 1 98.31 266 THR A CA 1
ATOM 2168 C C . THR A 1 266 ? 1.786 -24.656 -9.047 1 98.31 266 THR A C 1
ATOM 2170 O O . THR A 1 266 ? 0.971 -24.953 -8.172 1 98.31 266 THR A O 1
ATOM 2173 N N . VAL A 1 267 ? 2.646 -25.516 -9.555 1 98.44 267 VAL A N 1
ATOM 2174 C CA . VAL A 1 267 ? 2.854 -26.875 -9.07 1 98.44 267 VAL A CA 1
ATOM 2175 C C . VAL A 1 267 ? 4.348 -27.141 -8.891 1 98.44 267 VAL A C 1
ATOM 2177 O O . VAL A 1 267 ? 5.125 -26.969 -9.836 1 98.44 267 VAL A O 1
ATOM 2180 N N . GLN A 1 268 ? 4.758 -27.5 -7.73 1 98.19 268 GLN A N 1
ATOM 2181 C CA . GLN A 1 268 ? 6.141 -27.828 -7.406 1 98.19 268 GLN A CA 1
ATOM 2182 C C . GLN A 1 268 ? 6.246 -29.234 -6.824 1 98.19 268 GLN A C 1
ATOM 2184 O O . GLN A 1 268 ? 5.617 -29.547 -5.812 1 98.19 268 GLN A O 1
ATOM 2189 N N . VAL A 1 269 ? 7.07 -30.016 -7.344 1 97.62 269 VAL A N 1
ATOM 2190 C CA . VAL A 1 269 ? 7.227 -31.391 -6.879 1 97.62 269 VAL A CA 1
ATOM 2191 C C . VAL A 1 269 ? 7.758 -31.391 -5.449 1 97.62 269 VAL A C 1
ATOM 2193 O O . VAL A 1 269 ? 8.477 -30.484 -5.043 1 97.62 269 VAL A O 1
ATOM 2196 N N . VAL A 1 270 ? 7.422 -32.438 -4.727 1 96.56 270 VAL A N 1
ATOM 2197 C CA . VAL A 1 270 ? 7.938 -32.562 -3.367 1 96.56 270 VAL A CA 1
ATOM 2198 C C . VAL A 1 270 ? 9.414 -32.969 -3.412 1 96.56 270 VAL A C 1
ATOM 2200 O O . VAL A 1 270 ? 9.953 -33.25 -4.484 1 96.56 270 VAL A O 1
ATOM 2203 N N . ASP A 1 271 ? 10.023 -32.844 -2.25 1 95.62 271 ASP A N 1
ATOM 2204 C CA . ASP A 1 271 ? 11.445 -33.125 -2.076 1 95.62 271 ASP A CA 1
ATOM 2205 C C . ASP A 1 271 ? 12.297 -32.188 -2.941 1 95.62 271 ASP A C 1
ATOM 2207 O O . ASP A 1 271 ? 13.164 -32.656 -3.686 1 95.62 271 ASP A O 1
ATOM 2211 N N . SER A 1 272 ? 11.938 -30.984 -2.914 1 95.25 272 SER A N 1
ATOM 2212 C CA . SER A 1 272 ? 12.617 -30 -3.738 1 95.25 272 SER A CA 1
ATOM 2213 C C . SER A 1 272 ? 12.703 -28.641 -3.029 1 95.25 272 SER A C 1
ATOM 2215 O O . SER A 1 272 ? 11.945 -28.375 -2.096 1 95.25 272 SER A O 1
ATOM 2217 N N . LEU A 1 273 ? 13.703 -27.922 -3.42 1 94.12 273 LEU A N 1
ATOM 2218 C CA . LEU A 1 273 ? 13.883 -26.531 -3.047 1 94.12 273 LEU A CA 1
ATOM 2219 C C . LEU A 1 273 ? 13.766 -25.625 -4.266 1 94.12 273 LEU A C 1
ATOM 2221 O O . LEU A 1 273 ? 14.586 -25.688 -5.184 1 94.12 273 LEU A O 1
ATOM 2225 N N . TYR A 1 274 ? 12.633 -24.938 -4.305 1 94.69 274 TYR A N 1
ATOM 2226 C CA . TYR A 1 274 ? 12.656 -23.797 -5.227 1 94.69 274 TYR A CA 1
ATOM 2227 C C . TYR A 1 274 ? 13.57 -22.703 -4.707 1 94.69 274 TYR A C 1
ATOM 2229 O O . TYR A 1 274 ? 13.273 -22.062 -3.693 1 94.69 274 TYR A O 1
ATOM 2237 N N . PRO A 1 275 ? 14.68 -22.453 -5.391 1 93.69 275 PRO A N 1
ATOM 2238 C CA . PRO A 1 275 ? 15.781 -21.688 -4.793 1 93.69 275 PRO A CA 1
ATOM 2239 C C . PRO A 1 275 ? 15.398 -20.25 -4.48 1 93.69 275 PRO A C 1
ATOM 2241 O O . PRO A 1 275 ? 14.367 -19.766 -4.945 1 93.69 275 PRO A O 1
ATOM 2244 N N . TYR A 1 276 ? 16.328 -19.672 -3.705 1 97.06 276 TYR A N 1
ATOM 2245 C CA . TYR A 1 276 ? 16.203 -18.25 -3.383 1 97.06 276 TYR A CA 1
ATOM 2246 C C . TYR A 1 276 ? 16.141 -17.406 -4.648 1 97.06 276 TYR A C 1
ATOM 2248 O O . TYR A 1 276 ? 16.953 -17.578 -5.559 1 97.06 276 TYR A O 1
ATOM 2256 N N . HIS A 1 277 ? 15.172 -16.594 -4.688 1 96.94 277 HIS A N 1
ATOM 2257 C CA . HIS A 1 277 ? 14.992 -15.719 -5.836 1 96.94 277 HIS A CA 1
ATOM 2258 C C . HIS A 1 277 ? 14.18 -14.484 -5.461 1 96.94 277 HIS A C 1
ATOM 2260 O O . HIS A 1 277 ? 13.711 -14.367 -4.332 1 96.94 277 HIS A O 1
ATOM 2266 N N . ASN A 1 278 ? 14.148 -13.523 -6.32 1 96.12 278 ASN A N 1
ATOM 2267 C CA . ASN A 1 278 ? 13.352 -12.312 -6.156 1 96.12 278 ASN A CA 1
ATOM 2268 C C . ASN A 1 278 ? 12.844 -11.789 -7.496 1 96.12 278 ASN A C 1
ATOM 2270 O O . ASN A 1 278 ? 13.281 -12.242 -8.555 1 96.12 278 ASN A O 1
ATOM 2274 N N . HIS A 1 279 ? 11.836 -10.945 -7.402 1 94.12 279 HIS A N 1
ATOM 2275 C CA . HIS A 1 279 ? 11.258 -10.227 -8.531 1 94.12 279 HIS A CA 1
ATOM 2276 C C . HIS A 1 279 ? 11.023 -8.758 -8.18 1 94.12 279 HIS A C 1
ATOM 2278 O O . HIS A 1 279 ? 10.812 -8.422 -7.016 1 94.12 279 HIS A O 1
ATOM 2284 N N . ALA A 1 280 ? 11.016 -7.957 -9.25 1 92.44 280 ALA A N 1
ATOM 2285 C CA . ALA A 1 280 ? 10.75 -6.531 -9.078 1 92.44 280 ALA A CA 1
ATOM 2286 C C . ALA A 1 280 ? 9.258 -6.273 -8.875 1 92.44 280 ALA A C 1
ATOM 2288 O O . ALA A 1 280 ? 8.844 -5.133 -8.641 1 92.44 280 ALA A O 1
ATOM 2289 N N . MET A 1 281 ? 8.469 -7.301 -8.914 1 92.88 281 MET A N 1
ATOM 2290 C CA . MET A 1 281 ? 7.027 -7.176 -8.734 1 92.88 281 MET A CA 1
ATOM 2291 C C . MET A 1 281 ? 6.555 -8.039 -7.57 1 92.88 281 MET A C 1
ATOM 2293 O O . MET A 1 281 ? 7.156 -9.07 -7.27 1 92.88 281 MET A O 1
ATOM 2297 N N . PRO A 1 282 ? 5.441 -7.57 -6.969 1 94.81 282 PRO A N 1
ATOM 2298 C CA . PRO A 1 282 ? 4.898 -8.406 -5.898 1 94.81 282 PRO A CA 1
ATOM 2299 C C . PRO A 1 282 ? 4.355 -9.734 -6.406 1 94.81 282 PRO A C 1
ATOM 2301 O O . PRO A 1 282 ? 4.016 -9.859 -7.586 1 94.81 282 PRO A O 1
ATOM 2304 N N . GLU A 1 283 ? 4.336 -10.648 -5.5 1 97 283 GLU A N 1
ATOM 2305 C CA . GLU A 1 283 ? 3.822 -11.984 -5.797 1 97 283 GLU A CA 1
ATOM 2306 C C . GLU A 1 283 ? 3.062 -12.555 -4.605 1 97 283 GLU A C 1
ATOM 2308 O O . GLU A 1 283 ? 3.359 -12.234 -3.455 1 97 283 GLU A O 1
ATOM 2313 N N . ILE A 1 284 ? 2.074 -13.406 -4.945 1 98 284 ILE A N 1
ATOM 2314 C CA . ILE A 1 284 ? 1.186 -13.945 -3.924 1 98 284 ILE A CA 1
ATOM 2315 C C . ILE A 1 284 ? 1.036 -15.453 -4.117 1 98 284 ILE A C 1
ATOM 2317 O O . ILE A 1 284 ? 0.929 -15.93 -5.25 1 98 284 ILE A O 1
ATOM 2321 N N . TYR A 1 285 ? 0.966 -16.156 -3.008 1 98.12 285 TYR A N 1
ATOM 2322 C CA . TYR A 1 285 ? 0.717 -17.594 -3.029 1 98.12 285 TYR A CA 1
ATOM 2323 C C . TYR A 1 285 ? -0.329 -17.984 -1.991 1 98.12 285 TYR A C 1
ATOM 2325 O O . TYR A 1 285 ? -0.242 -17.578 -0.831 1 98.12 285 TYR A O 1
ATOM 2333 N N . TYR A 1 286 ? -1.299 -18.734 -2.393 1 98.38 286 TYR A N 1
ATOM 2334 C CA . TYR A 1 286 ? -2.139 -19.531 -1.497 1 98.38 286 TYR A CA 1
ATOM 2335 C C . TYR A 1 286 ? -1.809 -21.016 -1.602 1 98.38 286 TYR A C 1
ATOM 2337 O O . TYR A 1 286 ? -2.057 -21.641 -2.635 1 98.38 286 TYR A O 1
ATOM 2345 N N . ASN A 1 287 ? -1.343 -21.516 -0.522 1 97.25 287 ASN A N 1
ATOM 2346 C CA . ASN A 1 287 ? -1.104 -22.953 -0.53 1 97.25 287 ASN A CA 1
ATOM 2347 C C . ASN A 1 287 ? -2.404 -23.75 -0.396 1 97.25 287 ASN A C 1
ATOM 2349 O O . ASN A 1 287 ? -3.199 -23.484 0.512 1 97.25 287 ASN A O 1
ATOM 2353 N N . MET A 1 288 ? -2.568 -24.75 -1.267 1 96.06 288 MET A N 1
ATOM 2354 C CA . MET A 1 288 ? -3.838 -25.469 -1.229 1 96.06 288 MET A CA 1
ATOM 2355 C C . MET A 1 288 ? -3.609 -26.953 -1.035 1 96.06 288 MET A C 1
ATOM 2357 O O . MET A 1 288 ? -4.281 -27.781 -1.664 1 96.06 288 MET A O 1
ATOM 2361 N N . ARG A 1 289 ? -2.676 -27.312 -0.278 1 95.25 289 ARG A N 1
ATOM 2362 C CA . ARG A 1 289 ? -2.359 -28.719 -0.021 1 95.25 289 ARG A CA 1
ATOM 2363 C C . ARG A 1 289 ? -2.322 -29 1.477 1 95.25 289 ARG A C 1
ATOM 2365 O O . ARG A 1 289 ? -1.811 -28.203 2.256 1 95.25 289 ARG A O 1
ATOM 2372 N N . MET A 1 290 ? -2.803 -30.141 1.781 1 94.75 290 MET A N 1
ATOM 2373 C CA . MET A 1 290 ? -2.609 -30.672 3.129 1 94.75 290 MET A CA 1
ATOM 2374 C C . MET A 1 290 ? -1.239 -31.312 3.268 1 94.75 290 MET A C 1
ATOM 2376 O O . MET A 1 290 ? -0.866 -32.156 2.455 1 94.75 290 MET A O 1
ATOM 2380 N N . PRO A 1 291 ? -0.604 -30.953 4.27 1 94.88 291 PRO A N 1
ATOM 2381 C CA . PRO A 1 291 ? 0.708 -31.578 4.449 1 94.88 291 PRO A CA 1
ATOM 2382 C C . PRO A 1 291 ? 0.612 -33 5 1 94.88 291 PRO A C 1
ATOM 2384 O O . PRO A 1 291 ? -0.313 -33.312 5.75 1 94.88 291 PRO A O 1
ATOM 2387 N N . ALA A 1 292 ? 1.518 -33.781 4.59 1 94.62 292 ALA A N 1
ATOM 2388 C CA . ALA A 1 292 ? 1.585 -35.156 5.121 1 94.62 292 ALA A CA 1
ATOM 2389 C C . ALA A 1 292 ? 2.195 -35.156 6.52 1 94.62 292 ALA A C 1
ATOM 2391 O O . ALA A 1 292 ? 1.99 -36.094 7.285 1 94.62 292 ALA A O 1
ATOM 2392 N N . CYS A 1 293 ? 2.986 -34.219 6.859 1 93.12 293 CYS A N 1
ATOM 2393 C CA . CYS A 1 293 ? 3.555 -34.031 8.188 1 93.12 293 CYS A CA 1
ATOM 2394 C C . CYS A 1 293 ? 3.703 -32.562 8.531 1 93.12 293 CYS A C 1
ATOM 2396 O O . CYS A 1 293 ? 3.576 -31.703 7.656 1 93.12 293 CYS A O 1
ATOM 2398 N N . VAL A 1 294 ? 4.094 -32.5 9.82 1 87 294 VAL A N 1
ATOM 2399 C CA . VAL A 1 294 ? 4.238 -31.141 10.312 1 87 294 VAL A CA 1
ATOM 2400 C C . VAL A 1 294 ? 5.406 -30.453 9.609 1 87 294 VAL A C 1
ATOM 2402 O O . VAL A 1 294 ? 6.434 -31.078 9.344 1 87 294 VAL A O 1
ATOM 2405 N N . LYS A 1 295 ? 5.352 -29.359 9 1 90.19 295 LYS A N 1
ATOM 2406 C CA . LYS A 1 295 ? 6.387 -28.516 8.414 1 90.19 295 LYS A CA 1
ATOM 2407 C C . LYS A 1 295 ? 6.77 -29 7.023 1 90.19 295 LYS A C 1
ATOM 2409 O O . LYS A 1 295 ? 7.918 -28.859 6.602 1 90.19 295 LYS A O 1
ATOM 2414 N N . GLN A 1 296 ? 6.016 -29.703 6.371 1 95.44 296 GLN A N 1
ATOM 2415 C CA . GLN A 1 296 ? 6.305 -30.219 5.035 1 95.44 296 GLN A CA 1
ATOM 2416 C C . GLN A 1 296 ? 6.547 -29.078 4.051 1 95.44 296 GLN A C 1
ATOM 2418 O O . GLN A 1 296 ? 7.473 -29.141 3.238 1 95.44 296 GLN A O 1
ATOM 2423 N N . PHE A 1 297 ? 5.707 -28.094 4.125 1 96.81 297 PHE A N 1
ATOM 2424 C CA . PHE A 1 297 ? 5.801 -26.953 3.221 1 96.81 297 PHE A CA 1
ATOM 2425 C C . PHE A 1 297 ? 6.355 -25.719 3.943 1 96.81 297 PHE A C 1
ATOM 2427 O O . PHE A 1 297 ? 5.684 -25.141 4.793 1 96.81 297 PHE A O 1
ATOM 2434 N N . LYS A 1 298 ? 7.52 -25.328 3.557 1 97 298 LYS A N 1
ATOM 2435 C CA . LYS A 1 298 ? 8.172 -24.203 4.227 1 97 298 LYS A CA 1
ATOM 2436 C C . LYS A 1 298 ? 8.469 -23.078 3.246 1 97 298 LYS A C 1
ATOM 2438 O O . LYS A 1 298 ? 8.875 -23.328 2.109 1 97 298 LYS A O 1
ATOM 2443 N N . SER A 1 299 ? 8.219 -21.922 3.725 1 97.56 299 SER A N 1
ATOM 2444 C CA . SER A 1 299 ? 8.523 -20.719 2.945 1 97.56 299 SER A CA 1
ATOM 2445 C C . SER A 1 299 ? 9.523 -19.828 3.668 1 97.56 299 SER A C 1
ATOM 2447 O O . SER A 1 299 ? 9.508 -19.734 4.895 1 97.56 299 SER A O 1
ATOM 2449 N N . PHE A 1 300 ? 10.391 -19.297 2.914 1 98.12 300 PHE A N 1
ATOM 2450 C CA . PHE A 1 300 ? 11.32 -18.266 3.342 1 98.12 300 PHE A CA 1
ATOM 2451 C C . PHE A 1 300 ? 11.047 -16.953 2.604 1 98.12 300 PHE A C 1
ATOM 2453 O O . PHE A 1 300 ? 10.828 -16.953 1.39 1 98.12 300 PHE A O 1
ATOM 2460 N N . ALA A 1 301 ? 10.977 -15.883 3.301 1 98.5 301 ALA A N 1
ATOM 2461 C CA . ALA A 1 301 ? 10.797 -14.562 2.703 1 98.5 301 ALA A CA 1
ATOM 2462 C C . ALA A 1 301 ? 11.484 -13.484 3.537 1 98.5 301 ALA A C 1
ATOM 2464 O O . ALA A 1 301 ? 11.242 -13.375 4.742 1 98.5 301 ALA A O 1
ATOM 2465 N N . ILE A 1 302 ? 12.328 -12.719 2.914 1 97.69 302 ILE A N 1
ATOM 2466 C CA . ILE A 1 302 ? 13.016 -11.617 3.588 1 97.69 302 ILE A CA 1
ATOM 2467 C C . ILE A 1 302 ? 12.945 -10.359 2.723 1 97.69 302 ILE A C 1
ATOM 2469 O O . ILE A 1 302 ? 13.305 -10.391 1.544 1 97.69 302 ILE A O 1
ATOM 2473 N N . ARG A 1 303 ? 12.5 -9.297 3.291 1 95.75 303 ARG A N 1
ATOM 2474 C CA . ARG A 1 303 ? 12.328 -8.039 2.572 1 95.75 303 ARG A CA 1
ATOM 2475 C C . ARG A 1 303 ? 13.68 -7.414 2.236 1 95.75 303 ARG A C 1
ATOM 2477 O O . ARG A 1 303 ? 14.672 -7.668 2.916 1 95.75 303 ARG A O 1
ATOM 2484 N N . GLU A 1 304 ? 13.633 -6.582 1.263 1 94.62 304 GLU A N 1
ATOM 2485 C CA . GLU A 1 304 ? 14.867 -6.023 0.729 1 94.62 304 GLU A CA 1
ATOM 2486 C C . GLU A 1 304 ? 15.539 -5.098 1.742 1 94.62 304 GLU A C 1
ATOM 2488 O O . GLU A 1 304 ? 16.75 -4.863 1.673 1 94.62 304 GLU A O 1
ATOM 2493 N N . ASP A 1 305 ? 14.766 -4.559 2.674 1 91.31 305 ASP A N 1
ATOM 2494 C CA . ASP A 1 305 ? 15.32 -3.604 3.629 1 91.31 305 ASP A CA 1
ATOM 2495 C C . ASP A 1 305 ? 15.703 -4.293 4.938 1 91.31 305 ASP A C 1
ATOM 2497 O O . ASP A 1 305 ? 16.125 -3.635 5.887 1 91.31 305 ASP A O 1
ATOM 2501 N N . ASN A 1 306 ? 15.586 -5.539 5 1 93 306 ASN A N 1
ATOM 2502 C CA . ASN A 1 306 ? 15.891 -6.297 6.211 1 93 306 ASN A CA 1
ATOM 2503 C C . ASN A 1 306 ? 17.359 -6.172 6.598 1 93 306 ASN A C 1
ATOM 2505 O O . ASN A 1 306 ? 18.234 -6.316 5.746 1 93 306 ASN A O 1
ATOM 2509 N N . PRO A 1 307 ? 17.656 -5.93 7.887 1 91.81 307 PRO A N 1
ATOM 2510 C CA . PRO A 1 307 ? 19.047 -5.719 8.328 1 91.81 307 PRO A CA 1
ATOM 2511 C C . PRO A 1 307 ? 19.906 -6.969 8.172 1 91.81 307 PRO A C 1
ATOM 2513 O O . PRO A 1 307 ? 21.141 -6.887 8.234 1 91.81 307 PRO A O 1
ATOM 2516 N N . LEU A 1 308 ? 19.344 -8.078 8.016 1 95.31 308 LEU A N 1
ATOM 2517 C CA . LEU A 1 308 ? 20.094 -9.32 7.828 1 95.31 308 LEU A CA 1
ATOM 2518 C C . LEU A 1 308 ? 20.75 -9.359 6.449 1 95.31 308 LEU A C 1
ATOM 2520 O O . LEU A 1 308 ? 21.609 -10.195 6.188 1 95.31 308 LEU A O 1
ATOM 2524 N N . LEU A 1 309 ? 20.312 -8.484 5.57 1 96.38 309 LEU A N 1
ATOM 2525 C CA . LEU A 1 309 ? 20.891 -8.383 4.234 1 96.38 309 LEU A CA 1
ATOM 2526 C C . LEU A 1 309 ? 22.062 -7.414 4.23 1 96.38 309 LEU A C 1
ATOM 2528 O O . LEU A 1 309 ? 21.938 -6.27 4.672 1 96.38 309 LEU A O 1
ATOM 2532 N N . LYS A 1 310 ? 23.156 -7.859 3.758 1 96.56 310 LYS A N 1
ATOM 2533 C CA . LYS A 1 310 ? 24.328 -7.004 3.625 1 96.56 310 LYS A CA 1
ATOM 2534 C C . LYS A 1 310 ? 24.531 -6.566 2.178 1 96.56 310 LYS A C 1
ATOM 2536 O O . LYS A 1 310 ? 24.719 -7.398 1.291 1 96.56 310 LYS A O 1
ATOM 2541 N N . THR A 1 311 ? 24.516 -5.336 1.969 1 95.56 311 THR A N 1
ATOM 2542 C CA . THR A 1 311 ? 24.797 -4.816 0.635 1 95.56 311 THR A CA 1
ATOM 2543 C C . THR A 1 311 ? 26.281 -4.926 0.309 1 95.56 311 THR A C 1
ATOM 2545 O O . THR A 1 311 ? 27.125 -4.457 1.073 1 95.56 311 THR A O 1
ATOM 2548 N N . VAL A 1 312 ? 26.578 -5.469 -0.845 1 97.06 312 VAL A N 1
ATOM 2549 C CA . VAL A 1 312 ? 27.984 -5.672 -1.17 1 97.06 312 VAL A CA 1
ATOM 2550 C C . VAL A 1 312 ? 28.328 -4.93 -2.461 1 97.06 312 VAL A C 1
ATOM 2552 O O . VAL A 1 312 ? 29.5 -4.707 -2.764 1 97.06 312 VAL A O 1
ATOM 2555 N N . GLU A 1 313 ? 27.312 -4.605 -3.244 1 95.56 313 GLU A N 1
ATOM 2556 C CA . GLU A 1 313 ? 27.516 -3.855 -4.48 1 95.56 313 GLU A CA 1
ATOM 2557 C C . GLU A 1 313 ? 26.266 -3.061 -4.852 1 95.56 313 GLU A C 1
ATOM 2559 O O . GLU A 1 313 ? 25.141 -3.521 -4.637 1 95.56 313 GLU A O 1
ATOM 2564 N N . VAL A 1 314 ? 26.516 -1.854 -5.293 1 93.19 314 VAL A N 1
ATOM 2565 C CA . VAL A 1 314 ? 25.438 -1.031 -5.82 1 93.19 314 VAL A CA 1
ATOM 2566 C C . VAL A 1 314 ? 25.844 -0.427 -7.16 1 93.19 314 VAL A C 1
ATOM 2568 O O . VAL A 1 314 ? 26.953 0.087 -7.301 1 93.19 314 VAL A O 1
ATOM 2571 N N . ASN A 1 315 ? 24.969 -0.57 -8.125 1 90.69 315 ASN A N 1
ATOM 2572 C CA . ASN A 1 315 ? 25.156 0.122 -9.391 1 90.69 315 ASN A CA 1
ATOM 2573 C C . ASN A 1 315 ? 23.828 0.611 -9.977 1 90.69 315 ASN A C 1
ATOM 2575 O O . ASN A 1 315 ? 22.812 0.635 -9.281 1 90.69 315 ASN A O 1
ATOM 2579 N N . LYS A 1 316 ? 23.812 1.009 -11.203 1 84.12 316 LYS A N 1
ATOM 2580 C CA . LYS A 1 316 ? 22.641 1.639 -11.789 1 84.12 316 LYS A CA 1
ATOM 2581 C C . LYS A 1 316 ? 21.516 0.619 -12.016 1 84.12 316 LYS A C 1
ATOM 2583 O O . LYS A 1 316 ? 20.344 0.979 -12.078 1 84.12 316 LYS A O 1
ATOM 2588 N N . LYS A 1 317 ? 21.844 -0.59 -12.07 1 83.31 317 LYS A N 1
ATOM 2589 C CA . LYS A 1 317 ? 20.875 -1.61 -12.461 1 83.31 317 LYS A CA 1
ATOM 2590 C C . LYS A 1 317 ? 20.375 -2.385 -11.25 1 83.31 317 LYS A C 1
ATOM 2592 O O . LYS A 1 317 ? 19.188 -2.734 -11.172 1 83.31 317 LYS A O 1
ATOM 2597 N N . PHE A 1 318 ? 21.359 -2.646 -10.359 1 92.62 318 PHE A N 1
ATOM 2598 C CA . PHE A 1 318 ? 20.953 -3.525 -9.273 1 92.62 318 PHE A CA 1
ATOM 2599 C C . PHE A 1 318 ? 21.719 -3.209 -8 1 92.62 318 PHE A C 1
ATOM 2601 O O . PHE A 1 318 ? 22.703 -2.463 -8.031 1 92.62 318 PHE A O 1
ATOM 2608 N N . ARG A 1 319 ? 21.172 -3.559 -6.941 1 95.56 319 ARG A N 1
ATOM 2609 C CA . ARG A 1 319 ? 21.828 -3.691 -5.641 1 95.56 319 ARG A CA 1
ATOM 2610 C C . ARG A 1 319 ? 22.062 -5.156 -5.289 1 95.56 319 ARG A C 1
ATOM 2612 O O . ARG A 1 319 ? 21.109 -5.93 -5.172 1 95.56 319 ARG A O 1
ATOM 2619 N N . ARG A 1 320 ? 23.406 -5.59 -5.18 1 97.44 320 ARG A N 1
ATOM 2620 C CA . ARG A 1 320 ? 23.734 -6.957 -4.793 1 97.44 320 ARG A CA 1
ATOM 2621 C C . ARG A 1 320 ? 23.797 -7.094 -3.275 1 97.44 320 ARG A C 1
ATOM 2623 O O . ARG A 1 320 ? 24.5 -6.328 -2.611 1 97.44 320 ARG A O 1
ATOM 2630 N N . VAL A 1 321 ? 23.016 -8.047 -2.744 1 98.19 321 VAL A N 1
ATOM 2631 C CA . VAL A 1 321 ? 23.016 -8.266 -1.302 1 98.19 321 VAL A CA 1
ATOM 2632 C C . VAL A 1 321 ? 23.422 -9.703 -0.995 1 98.19 321 VAL A C 1
ATOM 2634 O O . VAL A 1 321 ? 23.297 -10.586 -1.847 1 98.19 321 VAL A O 1
ATOM 2637 N N . GLN A 1 322 ? 23.953 -9.875 0.179 1 98.31 322 GLN A N 1
ATOM 2638 C CA . GLN A 1 322 ? 24.281 -11.203 0.679 1 98.31 322 GLN A CA 1
ATOM 2639 C C . GLN A 1 322 ? 23.5 -11.523 1.949 1 98.31 322 GLN A C 1
ATOM 2641 O O . GLN A 1 322 ? 23.203 -10.633 2.744 1 98.31 322 GLN A O 1
ATOM 2646 N N . PHE A 1 323 ? 23.125 -12.688 2.094 1 97.94 323 PHE A N 1
ATOM 2647 C CA . PHE A 1 323 ? 22.438 -13.25 3.244 1 97.94 323 PHE A CA 1
ATOM 2648 C C . PHE A 1 323 ? 23.094 -14.555 3.686 1 97.94 323 PHE A C 1
ATOM 2650 O O . PHE A 1 323 ? 23.375 -15.422 2.859 1 97.94 323 PHE A O 1
ATOM 2657 N N . ASP A 1 324 ? 23.281 -14.688 4.949 1 97.81 324 ASP A N 1
ATOM 2658 C CA . ASP A 1 324 ? 23.906 -15.898 5.484 1 97.81 324 ASP A CA 1
ATOM 2659 C C . ASP A 1 324 ? 22.859 -16.984 5.73 1 97.81 324 ASP A C 1
ATOM 2661 O O . ASP A 1 324 ? 22.359 -17.141 6.848 1 97.81 324 ASP A O 1
ATOM 2665 N N . ALA A 1 325 ? 22.688 -17.828 4.738 1 96.88 325 ALA A N 1
ATOM 2666 C CA . ALA A 1 325 ? 21.734 -18.938 4.844 1 96.88 325 ALA A CA 1
ATOM 2667 C C . ALA A 1 325 ? 22.328 -20.094 5.629 1 96.88 325 ALA A C 1
ATOM 2669 O O . ALA A 1 325 ? 21.719 -21.172 5.715 1 96.88 325 ALA A O 1
ATOM 2670 N N . GLY A 1 326 ? 23.5 -19.938 6.137 1 96 326 GLY A N 1
ATOM 2671 C CA . GLY A 1 326 ? 24.125 -20.938 6.984 1 96 326 GLY A CA 1
ATOM 2672 C C . GLY A 1 326 ? 24.172 -20.547 8.445 1 96 326 GLY A C 1
ATOM 2673 O O . GLY A 1 326 ? 24.703 -21.281 9.281 1 96 326 GLY A O 1
ATOM 2674 N N . ALA A 1 327 ? 23.609 -19.422 8.711 1 95.62 327 ALA A N 1
ATOM 2675 C CA . ALA A 1 327 ? 23.609 -18.953 10.094 1 95.62 327 ALA A CA 1
ATOM 2676 C C . ALA A 1 327 ? 22.875 -19.938 11 1 95.62 327 ALA A C 1
ATOM 2678 O O . ALA A 1 327 ? 21.969 -20.641 10.555 1 95.62 327 ALA A O 1
ATOM 2679 N N . LYS A 1 328 ? 23.125 -19.922 12.289 1 94.88 328 LYS A N 1
ATOM 2680 C CA . LYS A 1 328 ? 22.594 -20.859 13.266 1 94.88 328 LYS A CA 1
ATOM 2681 C C . LYS A 1 328 ? 21.078 -20.719 13.383 1 94.88 328 LYS A C 1
ATOM 2683 O O . LYS A 1 328 ? 20.359 -21.719 13.547 1 94.88 328 LYS A O 1
ATOM 2688 N N . ASN A 1 329 ? 20.594 -19.547 13.289 1 94.94 329 ASN A N 1
ATOM 2689 C CA . ASN A 1 329 ? 19.172 -19.312 13.492 1 94.94 329 ASN A CA 1
ATOM 2690 C C . ASN A 1 329 ? 18.406 -19.344 12.18 1 94.94 329 ASN A C 1
ATOM 2692 O O . ASN A 1 329 ? 17.203 -19.047 12.141 1 94.94 329 ASN A O 1
ATOM 2696 N N . GLU A 1 330 ? 19.016 -19.703 11.094 1 95.62 330 GLU A N 1
ATOM 2697 C CA . GLU A 1 330 ? 18.406 -19.703 9.773 1 95.62 330 GLU A CA 1
ATOM 2698 C C . GLU A 1 330 ? 17.188 -20.641 9.727 1 95.62 330 GLU A C 1
ATOM 2700 O O . GLU A 1 330 ? 16.156 -20.297 9.156 1 95.62 330 GLU A O 1
ATOM 2705 N N . PRO A 1 331 ? 17.234 -21.797 10.312 1 94.88 331 PRO A N 1
ATOM 2706 C CA . PRO A 1 331 ? 16.062 -22.672 10.273 1 94.88 331 PRO A CA 1
ATOM 2707 C C . PRO A 1 331 ? 14.812 -22.016 10.859 1 94.88 331 PRO A C 1
ATOM 2709 O O . PRO A 1 331 ? 13.695 -22.312 10.43 1 94.88 331 PRO A O 1
ATOM 2712 N N . ASP A 1 332 ? 15.016 -21.094 11.742 1 95.44 332 ASP A N 1
ATOM 2713 C CA . ASP A 1 332 ? 13.906 -20.422 12.398 1 95.44 332 ASP A CA 1
ATOM 2714 C C . ASP A 1 332 ? 13.289 -19.359 11.484 1 95.44 332 ASP A C 1
ATOM 2716 O O . ASP A 1 332 ? 12.203 -18.844 11.766 1 95.44 332 ASP A O 1
ATOM 2720 N N . MET A 1 333 ? 13.938 -19.172 10.398 1 96.94 333 MET A N 1
ATOM 2721 C CA . MET A 1 333 ? 13.469 -18.125 9.484 1 96.94 333 MET A CA 1
ATOM 2722 C C . MET A 1 333 ? 12.508 -18.703 8.453 1 96.94 333 MET A C 1
ATOM 2724 O O . MET A 1 333 ? 12.008 -17.984 7.594 1 96.94 333 MET A O 1
ATOM 2728 N N . TRP A 1 334 ? 12.32 -19.938 8.516 1 97 334 TRP A N 1
ATOM 2729 C CA . TRP A 1 334 ? 11.367 -20.609 7.641 1 97 334 TRP A CA 1
ATOM 2730 C C . TRP A 1 334 ? 10.039 -20.828 8.352 1 97 334 TRP A C 1
ATOM 2732 O O . TRP A 1 334 ? 10.008 -21.203 9.523 1 97 334 TRP A O 1
ATOM 2742 N N . VAL A 1 335 ? 8.938 -20.547 7.621 1 97 335 VAL A N 1
ATOM 2743 C CA . VAL A 1 335 ? 7.605 -20.703 8.203 1 97 335 VAL A CA 1
ATOM 2744 C C . VAL A 1 335 ? 6.844 -21.812 7.461 1 97 335 VAL A C 1
ATOM 2746 O O . VAL A 1 335 ? 6.875 -21.875 6.23 1 97 335 VAL A O 1
ATOM 2749 N N . SER A 1 336 ? 6.238 -22.656 8.25 1 95.44 336 SER A N 1
ATOM 2750 C CA . SER A 1 336 ? 5.383 -23.672 7.66 1 95.44 336 SER A CA 1
ATOM 2751 C C . SER A 1 336 ? 4.039 -23.094 7.23 1 95.44 336 SER A C 1
ATOM 2753 O O . SER A 1 336 ? 3.393 -22.375 7.996 1 95.44 336 SER A O 1
ATOM 2755 N N . GLY A 1 337 ? 3.721 -23.359 5.957 1 93.06 337 GLY A N 1
ATOM 2756 C CA . GLY A 1 337 ? 2.447 -22.906 5.418 1 93.06 337 GLY A CA 1
ATOM 2757 C C . GLY A 1 337 ? 1.706 -23.984 4.652 1 93.06 337 GLY A C 1
ATOM 2758 O O . GLY A 1 337 ? 2.309 -24.719 3.871 1 93.06 337 GLY A O 1
ATOM 2759 N N . SER A 1 338 ? 0.434 -24.094 4.945 1 92.06 338 SER A N 1
ATOM 2760 C CA . SER A 1 338 ? -0.448 -25.062 4.289 1 92.06 338 SER A CA 1
ATOM 2761 C C . SER A 1 338 ? -1.851 -24.484 4.113 1 92.06 338 SER A C 1
ATOM 2763 O O . SER A 1 338 ? -2.086 -23.312 4.387 1 92.06 338 SER A O 1
ATOM 2765 N N . ALA A 1 339 ? -2.715 -25.328 3.598 1 90.81 339 ALA A N 1
ATOM 2766 C CA . ALA A 1 339 ? -4.113 -24.922 3.455 1 90.81 339 ALA A CA 1
ATOM 2767 C C . ALA A 1 339 ? -4.742 -24.625 4.812 1 90.81 339 ALA A C 1
ATOM 2769 O O . ALA A 1 339 ? -5.672 -23.828 4.914 1 90.81 339 ALA A O 1
ATOM 2770 N N . MET A 1 340 ? -4.211 -25.156 5.863 1 90.06 340 MET A N 1
ATOM 2771 C CA . MET A 1 340 ? -4.844 -25.062 7.176 1 90.06 340 MET A CA 1
ATOM 2772 C C . MET A 1 340 ? -4.25 -23.922 7.992 1 90.06 340 MET A C 1
ATOM 2774 O O . MET A 1 340 ? -4.895 -23.406 8.906 1 90.06 340 MET A O 1
ATOM 2778 N N . ASN A 1 341 ? -3.029 -23.672 7.66 1 91.38 341 ASN A N 1
ATOM 2779 C CA . ASN A 1 341 ? -2.328 -22.641 8.43 1 91.38 341 ASN A CA 1
ATOM 2780 C C . ASN A 1 341 ? -1.374 -21.844 7.555 1 91.38 341 ASN A C 1
ATOM 2782 O O . ASN A 1 341 ? -0.714 -22.391 6.676 1 91.38 341 ASN A O 1
ATOM 2786 N N . ASN A 1 342 ? -1.401 -20.594 7.84 1 93.56 342 ASN A N 1
ATOM 2787 C CA . ASN A 1 342 ? -0.485 -19.719 7.117 1 93.56 342 ASN A CA 1
ATOM 2788 C C . ASN A 1 342 ? -0.548 -19.953 5.613 1 93.56 342 ASN A C 1
ATOM 2790 O O . ASN A 1 342 ? 0.483 -20.156 4.969 1 93.56 342 ASN A O 1
ATOM 2794 N N . SER A 1 343 ? -1.732 -19.922 5.113 1 95.88 343 SER A N 1
ATOM 2795 C CA . SER A 1 343 ? -1.938 -20.344 3.73 1 95.88 343 SER A CA 1
ATOM 2796 C C . SER A 1 343 ? -1.532 -19.25 2.752 1 95.88 343 SER A C 1
ATOM 2798 O O . SER A 1 343 ? -1.294 -19.516 1.573 1 95.88 343 SER A O 1
ATOM 2800 N N . LEU A 1 344 ? -1.452 -18.016 3.232 1 97.88 344 LEU A N 1
ATOM 2801 C CA . LEU A 1 344 ? -1.293 -16.891 2.322 1 97.88 344 LEU A CA 1
ATOM 2802 C C . LEU A 1 344 ? 0.05 -16.188 2.541 1 97.88 344 LEU A C 1
ATOM 2804 O O . LEU A 1 344 ? 0.374 -15.797 3.662 1 97.88 344 LEU A O 1
ATOM 2808 N N . LEU A 1 345 ? 0.783 -16.125 1.405 1 98 345 LEU A N 1
ATOM 2809 C CA . LEU A 1 345 ? 2.049 -15.398 1.358 1 98 345 LEU A CA 1
ATOM 2810 C C . LEU A 1 345 ? 1.964 -14.219 0.394 1 98 345 LEU A C 1
ATOM 2812 O O . LEU A 1 345 ? 1.445 -14.352 -0.716 1 98 345 LEU A O 1
ATOM 2816 N N . TYR A 1 346 ? 2.338 -13.078 0.887 1 97.75 346 TYR A N 1
ATOM 2817 C CA . TYR A 1 346 ? 2.504 -11.898 0.045 1 97.75 346 TYR A CA 1
ATOM 2818 C C . TYR A 1 346 ? 3.965 -11.469 -0.002 1 97.75 346 TYR A C 1
ATOM 2820 O O . TYR A 1 346 ? 4.543 -11.102 1.024 1 97.75 346 TYR A O 1
ATOM 2828 N N . LEU A 1 347 ? 4.512 -11.406 -1.165 1 97.56 347 LEU A N 1
ATOM 2829 C CA . LEU A 1 347 ? 5.902 -11.031 -1.386 1 97.56 347 LEU A CA 1
ATOM 2830 C C . LEU A 1 347 ? 5.996 -9.656 -2.051 1 97.56 347 LEU A C 1
ATOM 2832 O O . LEU A 1 347 ? 5.645 -9.508 -3.223 1 97.56 347 LEU A O 1
ATOM 2836 N N . HIS A 1 348 ? 6.547 -8.711 -1.29 1 95.06 348 HIS A N 1
ATOM 2837 C CA . HIS A 1 348 ? 6.781 -7.375 -1.829 1 95.06 348 HIS A CA 1
ATOM 2838 C C . HIS A 1 348 ? 7.812 -7.406 -2.951 1 95.06 348 HIS A C 1
ATOM 2840 O O . HIS A 1 348 ? 8.445 -8.438 -3.193 1 95.06 348 HIS A O 1
ATOM 2846 N N . GLU A 1 349 ? 7.922 -6.246 -3.574 1 93.56 349 GLU A N 1
ATOM 2847 C CA . GLU A 1 349 ? 8.992 -6.09 -4.555 1 93.56 349 GLU A CA 1
ATOM 2848 C C . GLU A 1 349 ? 10.352 -6.441 -3.953 1 93.56 349 GLU A C 1
ATOM 2850 O O . GLU A 1 349 ? 10.656 -6.039 -2.832 1 93.56 349 GLU A O 1
ATOM 2855 N N . ASN A 1 350 ? 11.078 -7.25 -4.664 1 95.19 350 ASN A N 1
ATOM 2856 C CA . ASN A 1 350 ? 12.461 -7.594 -4.352 1 95.19 350 ASN A CA 1
ATOM 2857 C C . ASN A 1 350 ? 12.555 -8.445 -3.09 1 95.19 350 ASN A C 1
ATOM 2859 O O . ASN A 1 350 ? 13.641 -8.602 -2.521 1 95.19 350 ASN A O 1
ATOM 2863 N N . THR A 1 351 ? 11.461 -8.93 -2.627 1 97.44 351 THR A N 1
ATOM 2864 C CA . THR A 1 351 ? 11.57 -9.867 -1.52 1 97.44 351 THR A CA 1
ATOM 2865 C C . THR A 1 351 ? 12.312 -11.133 -1.953 1 97.44 351 THR A C 1
ATOM 2867 O O . THR A 1 351 ? 11.922 -11.781 -2.924 1 97.44 351 THR A O 1
ATOM 2870 N N . ILE A 1 352 ? 13.344 -11.453 -1.287 1 98.25 352 ILE A N 1
ATOM 2871 C CA . ILE A 1 352 ? 14.023 -12.727 -1.519 1 98.25 352 ILE A CA 1
ATOM 2872 C C . ILE A 1 352 ? 13.219 -13.859 -0.875 1 98.25 352 ILE A C 1
ATOM 2874 O O . ILE A 1 352 ? 12.898 -13.805 0.314 1 98.25 352 ILE A O 1
ATOM 2878 N N . HIS A 1 353 ? 12.945 -14.836 -1.623 1 98.25 353 HIS A N 1
ATOM 2879 C CA . HIS A 1 353 ? 12.125 -15.914 -1.074 1 98.25 353 HIS A CA 1
ATOM 2880 C C . HIS A 1 353 ? 12.5 -17.266 -1.694 1 98.25 353 HIS A C 1
ATOM 2882 O O . HIS A 1 353 ? 13.195 -17.312 -2.707 1 98.25 353 HIS A O 1
ATOM 2888 N N . ALA A 1 354 ? 12.117 -18.281 -1.023 1 98.12 354 ALA A N 1
ATOM 2889 C CA . ALA A 1 354 ? 12.344 -19.672 -1.415 1 98.12 354 ALA A CA 1
ATOM 2890 C C . ALA A 1 354 ? 11.273 -20.578 -0.831 1 98.12 354 ALA A C 1
ATOM 2892 O O . ALA A 1 354 ? 10.594 -20.219 0.135 1 98.12 354 ALA A O 1
ATOM 2893 N N . PHE A 1 355 ? 11.094 -21.719 -1.461 1 97.56 355 PHE A N 1
ATOM 2894 C CA . PHE A 1 355 ? 10.109 -22.719 -1.032 1 97.56 355 PHE A CA 1
ATOM 2895 C C . PHE A 1 355 ? 10.75 -24.094 -0.913 1 97.56 355 PHE A C 1
ATOM 2897 O O . PHE A 1 355 ? 11.258 -24.625 -1.896 1 97.56 355 PHE A O 1
ATOM 2904 N N . GLU A 1 356 ? 10.641 -24.594 0.253 1 97.06 356 GLU A N 1
ATOM 2905 C CA . GLU A 1 356 ? 11.117 -25.953 0.484 1 97.06 356 GLU A CA 1
ATOM 2906 C C . GLU A 1 356 ? 9.953 -26.922 0.728 1 97.06 356 GLU A C 1
ATOM 2908 O O . GLU A 1 356 ? 9.117 -26.672 1.603 1 97.06 356 GLU A O 1
ATOM 2913 N N . VAL A 1 357 ? 9.969 -27.969 -0.041 1 97.12 357 VAL A N 1
ATOM 2914 C CA . VAL A 1 357 ? 8.938 -28.984 0.103 1 97.12 357 VAL A CA 1
ATOM 2915 C C . VAL A 1 357 ? 9.57 -30.312 0.498 1 97.12 357 VAL A C 1
ATOM 2917 O O . VAL A 1 357 ? 10.25 -30.953 -0.31 1 97.12 357 VAL A O 1
ATOM 2920 N N . ASP A 1 358 ? 9.219 -30.734 1.679 1 96.06 358 ASP A N 1
ATOM 2921 C CA . ASP A 1 358 ? 9.766 -31.984 2.186 1 96.06 358 ASP A CA 1
ATOM 2922 C C . ASP A 1 358 ? 9.023 -33.188 1.6 1 96.06 358 ASP A C 1
ATOM 2924 O O . ASP A 1 358 ? 7.789 -33.25 1.635 1 96.06 358 ASP A O 1
ATOM 2928 N N . GLY A 1 359 ? 9.742 -34.156 1.087 1 94.94 359 GLY A N 1
ATOM 2929 C CA . GLY A 1 359 ? 9.133 -35.344 0.501 1 94.94 359 GLY A CA 1
ATOM 2930 C C . GLY A 1 359 ? 9.266 -36.594 1.369 1 94.94 359 GLY A C 1
ATOM 2931 O O . GLY A 1 359 ? 8.648 -37.625 1.095 1 94.94 359 GLY A O 1
ATOM 2932 N N . LYS A 1 360 ? 9.93 -36.5 2.412 1 93.94 360 LYS A N 1
ATOM 2933 C CA . LYS A 1 360 ? 10.266 -37.656 3.219 1 93.94 360 LYS A CA 1
ATOM 2934 C C . LYS A 1 360 ? 9.023 -38.219 3.912 1 93.94 360 LYS A C 1
ATOM 2936 O O . LYS A 1 360 ? 8.945 -39.438 4.172 1 93.94 360 LYS A O 1
ATOM 2941 N N . CYS A 1 361 ? 8.164 -37.406 4.152 1 94.38 361 CYS A N 1
ATOM 2942 C CA . CYS A 1 361 ? 7 -37.844 4.91 1 94.38 361 CYS A CA 1
ATOM 2943 C C . CYS A 1 361 ? 5.895 -38.312 3.977 1 94.38 361 CYS A C 1
ATOM 2945 O O . CYS A 1 361 ? 4.832 -38.75 4.434 1 94.38 361 CYS A O 1
ATOM 2947 N N . GLU A 1 362 ? 6.117 -38.281 2.723 1 95.38 362 GLU A N 1
ATOM 2948 C CA . GLU A 1 362 ? 5.145 -38.75 1.746 1 95.38 362 GLU A CA 1
ATOM 2949 C C . GLU A 1 362 ? 5.312 -40.25 1.482 1 95.38 362 GLU A C 1
ATOM 2951 O O . GLU A 1 362 ? 6.438 -40.719 1.314 1 95.38 362 GLU A O 1
ATOM 2956 N N . ALA A 1 363 ? 4.199 -40.906 1.433 1 93.75 363 ALA A N 1
ATOM 2957 C CA . ALA A 1 363 ? 4.262 -42.344 1.099 1 93.75 363 ALA A CA 1
ATOM 2958 C C . ALA A 1 363 ? 4.723 -42.531 -0.342 1 93.75 363 ALA A C 1
ATOM 2960 O O . ALA A 1 363 ? 5.496 -43.469 -0.629 1 93.75 363 ALA A O 1
ATOM 2961 N N . LYS A 1 364 ? 4.25 -41.688 -1.218 1 95.06 364 LYS A N 1
ATOM 2962 C CA . LYS A 1 364 ? 4.621 -41.688 -2.631 1 95.06 364 LYS A CA 1
ATOM 2963 C C . LYS A 1 364 ? 5.016 -40.312 -3.096 1 95.06 364 LYS A C 1
ATOM 2965 O O . LYS A 1 364 ? 4.27 -39.656 -3.832 1 95.06 364 LYS A O 1
ATOM 2970 N N . PRO A 1 365 ? 6.188 -39.969 -2.799 1 96 365 PRO A N 1
ATOM 2971 C CA . PRO A 1 365 ? 6.602 -38.562 -3.066 1 96 365 PRO A CA 1
ATOM 2972 C C . PRO A 1 365 ? 6.523 -38.219 -4.547 1 96 365 PRO A C 1
ATOM 2974 O O . PRO A 1 365 ? 6.246 -37.062 -4.891 1 96 365 PRO A O 1
ATOM 2977 N N . GLU A 1 366 ? 6.695 -39.156 -5.492 1 94.88 366 GLU A N 1
ATOM 2978 C CA . GLU A 1 366 ? 6.707 -38.875 -6.926 1 94.88 366 GLU A CA 1
ATOM 2979 C C . GLU A 1 366 ? 5.332 -38.438 -7.406 1 94.88 366 GLU A C 1
ATOM 2981 O O . GLU A 1 366 ? 5.211 -37.812 -8.469 1 94.88 366 GLU A O 1
ATOM 2986 N N . GLU A 1 367 ? 4.305 -38.688 -6.602 1 96.94 367 GLU A N 1
ATOM 2987 C CA . GLU A 1 367 ? 2.936 -38.375 -7.004 1 96.94 367 GLU A CA 1
ATOM 2988 C C . GLU A 1 367 ? 2.438 -37.094 -6.324 1 96.94 367 GLU A C 1
ATOM 2990 O O . GLU A 1 367 ? 1.259 -36.75 -6.426 1 96.94 367 GLU A O 1
ATOM 2995 N N . ARG A 1 368 ? 3.35 -36.438 -5.629 1 96.94 368 ARG A N 1
ATOM 2996 C CA . ARG A 1 368 ? 2.895 -35.344 -4.789 1 96.94 368 ARG A CA 1
ATOM 2997 C C . ARG A 1 368 ? 3.629 -34.031 -5.133 1 96.94 368 ARG A C 1
ATOM 2999 O O . ARG A 1 368 ? 4.758 -34.062 -5.621 1 96.94 368 ARG A O 1
ATOM 3006 N N . ALA A 1 369 ? 2.904 -32.969 -4.902 1 97.75 369 ALA A N 1
ATOM 3007 C CA . ALA A 1 369 ? 3.445 -31.656 -5.184 1 97.75 369 ALA A CA 1
ATOM 3008 C C . ALA A 1 369 ? 2.809 -30.594 -4.285 1 97.75 369 ALA A C 1
ATOM 3010 O O . ALA A 1 369 ? 1.754 -30.828 -3.689 1 97.75 369 ALA A O 1
ATOM 3011 N N . LEU A 1 370 ? 3.496 -29.547 -4.094 1 97.25 370 LEU A N 1
ATOM 3012 C CA . LEU A 1 370 ? 2.865 -28.328 -3.59 1 97.25 370 LEU A CA 1
ATOM 3013 C C . LEU A 1 370 ? 2.092 -27.625 -4.695 1 97.25 370 LEU A C 1
ATOM 3015 O O . LEU A 1 370 ? 2.652 -27.312 -5.754 1 97.25 370 LEU A O 1
ATOM 3019 N N . VAL A 1 371 ? 0.829 -27.469 -4.512 1 98.06 371 VAL A N 1
ATOM 3020 C CA . VAL A 1 371 ? -0.043 -26.75 -5.434 1 98.06 371 VAL A CA 1
ATOM 3021 C C . VAL A 1 371 ? -0.499 -25.438 -4.797 1 98.06 371 VAL A C 1
ATOM 3023 O O . VAL A 1 371 ? -0.963 -25.422 -3.656 1 98.06 371 VAL A O 1
ATOM 3026 N N . SER A 1 372 ? -0.345 -24.312 -5.551 1 98.25 372 SER A N 1
ATOM 3027 C CA . SER A 1 372 ? -0.681 -23.016 -4.988 1 98.25 372 SER A CA 1
ATOM 3028 C C . SER A 1 372 ? -1.407 -22.141 -6.004 1 98.25 372 SER A C 1
ATOM 3030 O O . SER A 1 372 ? -1.068 -22.141 -7.188 1 98.25 372 SER A O 1
ATOM 3032 N N . VAL A 1 373 ? -2.424 -21.453 -5.504 1 98.5 373 VAL A N 1
ATOM 3033 C CA . VAL A 1 373 ? -2.889 -20.297 -6.277 1 98.5 373 VAL A CA 1
ATOM 3034 C C . VAL A 1 373 ? -1.807 -19.219 -6.301 1 98.5 373 VAL A C 1
ATOM 3036 O O . VAL A 1 373 ? -1.233 -18.891 -5.262 1 98.5 373 VAL A O 1
ATOM 3039 N N . TRP A 1 374 ? -1.529 -18.766 -7.414 1 97.88 374 TRP A N 1
ATOM 3040 C CA . TRP A 1 374 ? -0.45 -17.797 -7.629 1 97.88 374 TRP A CA 1
ATOM 3041 C C . TRP A 1 374 ? -0.971 -16.547 -8.312 1 97.88 374 TRP A C 1
ATOM 3043 O O . TRP A 1 374 ? -1.866 -16.609 -9.156 1 97.88 374 TRP A O 1
ATOM 3053 N N . ALA A 1 375 ? -0.369 -15.359 -7.891 1 98.31 375 ALA A N 1
ATOM 3054 C CA . ALA A 1 375 ? -0.754 -14.125 -8.57 1 98.31 375 ALA A CA 1
ATOM 3055 C C . ALA A 1 375 ? 0.365 -13.086 -8.5 1 98.31 375 ALA A C 1
ATOM 3057 O O . ALA A 1 375 ? 1.249 -13.172 -7.645 1 98.31 375 ALA A O 1
ATOM 3058 N N . ARG A 1 376 ? 0.357 -12.219 -9.422 1 96.75 376 ARG A N 1
ATOM 3059 C CA . ARG A 1 376 ? 1.069 -10.945 -9.43 1 96.75 376 ARG A CA 1
ATOM 3060 C C . ARG A 1 376 ? 0.109 -9.781 -9.656 1 96.75 376 ARG A C 1
ATOM 3062 O O . ARG A 1 376 ? -1.002 -9.977 -10.156 1 96.75 376 ARG A O 1
ATOM 3069 N N . THR A 1 377 ? 0.556 -8.586 -9.289 1 94.5 377 THR A N 1
ATOM 3070 C CA . THR A 1 377 ? -0.477 -7.559 -9.258 1 94.5 377 THR A CA 1
ATOM 3071 C C . THR A 1 377 ? -0.068 -6.355 -10.109 1 94.5 377 THR A C 1
ATOM 3073 O O . THR A 1 377 ? -0.879 -5.465 -10.359 1 94.5 377 THR A O 1
ATOM 3076 N N . ASN A 1 378 ? 1.102 -6.27 -10.602 1 92.06 378 ASN A N 1
ATOM 3077 C CA . ASN A 1 378 ? 1.556 -5.035 -11.234 1 92.06 378 ASN A CA 1
ATOM 3078 C C . ASN A 1 378 ? 2.307 -5.312 -12.531 1 92.06 378 ASN A C 1
ATOM 3080 O O . ASN A 1 378 ? 3.293 -4.637 -12.836 1 92.06 378 ASN A O 1
ATOM 3084 N N . ALA A 1 379 ? 1.856 -6.258 -13.219 1 91.06 379 ALA A N 1
ATOM 3085 C CA . ALA A 1 379 ? 2.566 -6.676 -14.422 1 91.06 379 ALA A CA 1
ATOM 3086 C C . ALA A 1 379 ? 2.469 -5.609 -15.516 1 91.06 379 ALA A C 1
ATOM 3088 O O . ALA A 1 379 ? 3.246 -5.621 -16.469 1 91.06 379 ALA A O 1
ATOM 3089 N N . HIS A 1 380 ? 1.572 -4.68 -15.359 1 89.31 380 HIS A N 1
ATOM 3090 C CA . HIS A 1 380 ? 1.391 -3.625 -16.359 1 89.31 380 HIS A CA 1
ATOM 3091 C C . HIS A 1 380 ? 2.475 -2.561 -16.234 1 89.31 380 HIS A C 1
ATOM 3093 O O . HIS A 1 380 ? 2.65 -1.741 -17.141 1 89.31 380 HIS A O 1
ATOM 3099 N N . ASP A 1 381 ? 3.072 -2.52 -15.078 1 85.69 381 ASP A N 1
ATOM 3100 C CA . ASP A 1 381 ? 4.062 -1.475 -14.844 1 85.69 381 ASP A CA 1
ATOM 3101 C C . ASP A 1 381 ? 5.367 -1.777 -15.586 1 85.69 381 ASP A C 1
ATOM 3103 O O . ASP A 1 381 ? 6.098 -2.701 -15.211 1 85.69 381 ASP A O 1
ATOM 3107 N N . LYS A 1 382 ? 5.668 -1.012 -16.5 1 82.56 382 LYS A N 1
ATOM 3108 C CA . LYS A 1 382 ? 6.801 -1.284 -17.391 1 82.56 382 LYS A CA 1
ATOM 3109 C C . LYS A 1 382 ? 8.055 -0.554 -16.922 1 82.56 382 LYS A C 1
ATOM 3111 O O . LYS A 1 382 ? 9.086 -0.587 -17.594 1 82.56 382 LYS A O 1
ATOM 3116 N N . ARG A 1 383 ? 7.973 0.135 -15.867 1 83.31 383 ARG A N 1
ATOM 3117 C CA . ARG A 1 383 ? 9.117 0.881 -15.359 1 83.31 383 ARG A CA 1
ATOM 3118 C C . ARG A 1 383 ? 10.234 -0.062 -14.914 1 83.31 383 ARG A C 1
ATOM 3120 O O . ARG A 1 383 ? 11.414 0.293 -14.969 1 83.31 383 ARG A O 1
ATOM 3127 N N . ASN A 1 384 ? 9.633 -1.08 -14.422 1 84.81 384 ASN A N 1
ATOM 3128 C CA . ASN A 1 384 ? 10.562 -2.09 -13.93 1 84.81 384 ASN A CA 1
ATOM 3129 C C . ASN A 1 384 ? 10.531 -3.35 -14.789 1 84.81 384 ASN A C 1
ATOM 3131 O O . ASN A 1 384 ? 9.766 -3.436 -15.75 1 84.81 384 ASN A O 1
ATOM 3135 N N . ASP A 1 385 ? 11.445 -4.145 -14.555 1 81.75 385 ASP A N 1
ATOM 3136 C CA . ASP A 1 385 ? 11.383 -5.414 -15.273 1 81.75 385 ASP A CA 1
ATOM 3137 C C . ASP A 1 385 ? 10.055 -6.121 -15.023 1 81.75 385 ASP A C 1
ATOM 3139 O O . ASP A 1 385 ? 9.383 -5.871 -14.016 1 81.75 385 ASP A O 1
ATOM 3143 N N . TYR A 1 386 ? 9.461 -6.738 -16.062 1 79.06 386 TYR A N 1
ATOM 3144 C CA . TYR A 1 386 ? 8.148 -7.375 -16.062 1 79.06 386 TYR A CA 1
ATOM 3145 C C . TYR A 1 386 ? 8.055 -8.445 -14.984 1 79.06 386 TYR A C 1
ATOM 3147 O O . TYR A 1 386 ? 7.082 -9.195 -14.922 1 79.06 386 TYR A O 1
ATOM 3155 N N . GLY A 1 387 ? 8.953 -8.438 -14.141 1 78.69 387 GLY A N 1
ATOM 3156 C CA . GLY A 1 387 ? 8.906 -9.438 -13.086 1 78.69 387 GLY A CA 1
ATOM 3157 C C . GLY A 1 387 ? 9.758 -10.656 -13.375 1 78.69 387 GLY A C 1
ATOM 3158 O O . GLY A 1 387 ? 9.391 -11.781 -13.016 1 78.69 387 GLY A O 1
ATOM 3159 N N . THR A 1 388 ? 10.719 -10.453 -14 1 87.88 388 THR A N 1
ATOM 3160 C CA . THR A 1 388 ? 11.656 -11.539 -14.25 1 87.88 388 THR A CA 1
ATOM 3161 C C . THR A 1 388 ? 12.195 -12.109 -12.945 1 87.88 388 THR A C 1
ATOM 3163 O O . THR A 1 388 ? 12.578 -11.352 -12.047 1 87.88 388 THR A O 1
ATOM 3166 N N . THR A 1 389 ? 12.141 -13.43 -12.906 1 92.38 389 THR A N 1
ATOM 3167 C CA . THR A 1 389 ? 12.695 -14.086 -11.727 1 92.38 389 THR A CA 1
ATOM 3168 C C . THR A 1 389 ? 14.211 -13.984 -11.719 1 92.38 389 THR A C 1
ATOM 3170 O O . THR A 1 389 ? 14.883 -14.422 -12.656 1 92.38 389 THR A O 1
ATOM 3173 N N . LEU A 1 390 ? 14.711 -13.414 -10.734 1 93.75 390 LEU A N 1
ATOM 3174 C CA . LEU A 1 390 ? 16.156 -13.352 -10.531 1 93.75 390 LEU A CA 1
ATOM 3175 C C . LEU A 1 390 ? 16.609 -14.359 -9.484 1 93.75 390 LEU A C 1
ATOM 3177 O O . LEU A 1 390 ? 16.375 -14.156 -8.289 1 93.75 390 LEU A O 1
ATOM 3181 N N . LEU A 1 391 ? 17.312 -15.336 -9.953 1 95.25 391 LEU A N 1
ATOM 3182 C CA . LEU A 1 391 ? 17.797 -16.375 -9.039 1 95.25 391 LEU A CA 1
ATOM 3183 C C . LEU A 1 391 ? 18.984 -15.859 -8.227 1 95.25 391 LEU A C 1
ATOM 3185 O O . LEU A 1 391 ? 19.859 -15.172 -8.766 1 95.25 391 LEU A O 1
ATOM 3189 N N . CYS A 1 392 ? 18.922 -16.156 -6.934 1 96.5 392 CYS A N 1
ATOM 3190 C CA . CYS A 1 392 ? 20.109 -15.914 -6.117 1 96.5 392 CYS A CA 1
ATOM 3191 C C . CYS A 1 392 ? 21.172 -16.984 -6.375 1 96.5 392 CYS A C 1
ATOM 3193 O O . CYS A 1 392 ? 20.859 -18.062 -6.887 1 96.5 392 CYS A O 1
ATOM 3195 N N . GLU A 1 393 ? 22.375 -16.641 -5.988 1 95 393 GLU A N 1
ATOM 3196 C CA . GLU A 1 393 ? 23.5 -17.531 -6.238 1 95 393 GLU A CA 1
ATOM 3197 C C . GLU A 1 393 ? 24.312 -17.766 -4.969 1 95 393 GLU A C 1
ATOM 3199 O O . GLU A 1 393 ? 24.125 -17.062 -3.973 1 95 393 GLU A O 1
ATOM 3204 N N . SER A 1 394 ? 25.156 -18.766 -5.121 1 94.69 394 SER A N 1
ATOM 3205 C CA . SER A 1 394 ? 26.172 -18.938 -4.09 1 94.69 394 SER A CA 1
ATOM 3206 C C . SER A 1 394 ? 27.156 -17.766 -4.086 1 94.69 394 SER A C 1
ATOM 3208 O O . SER A 1 394 ? 27.641 -17.359 -5.141 1 94.69 394 SER A O 1
ATOM 3210 N N . ALA A 1 395 ? 27.375 -17.266 -2.906 1 96.25 395 ALA A N 1
ATOM 3211 C CA . ALA A 1 395 ? 28.359 -16.188 -2.832 1 96.25 395 ALA A CA 1
ATOM 3212 C C . ALA A 1 395 ? 29.766 -16.703 -3.111 1 96.25 395 ALA A C 1
ATOM 3214 O O . ALA A 1 395 ? 30.594 -15.992 -3.682 1 96.25 395 ALA A O 1
ATOM 3215 N N . GLU A 1 396 ? 30.078 -17.891 -2.689 1 95 396 GLU A N 1
ATOM 3216 C CA . GLU A 1 396 ? 31.391 -18.5 -2.848 1 95 396 GLU A CA 1
ATOM 3217 C C . GLU A 1 396 ? 31.594 -19.016 -4.27 1 95 396 GLU A C 1
ATOM 3219 O O . GLU A 1 396 ? 32.719 -19.031 -4.77 1 95 396 GLU A O 1
ATOM 3224 N N . LYS A 1 397 ? 30.531 -19.453 -4.875 1 93.25 397 LYS A N 1
ATOM 3225 C CA . LYS A 1 397 ? 30.594 -19.984 -6.234 1 93.25 397 LYS A CA 1
ATOM 3226 C C . LYS A 1 397 ? 29.578 -19.297 -7.141 1 93.25 397 LYS A C 1
ATOM 3228 O O . LYS A 1 397 ? 28.625 -19.922 -7.605 1 93.25 397 LYS A O 1
ATOM 3233 N N . PRO A 1 398 ? 29.875 -18.078 -7.531 1 89.19 398 PRO A N 1
ATOM 3234 C CA . PRO A 1 398 ? 28.938 -17.344 -8.375 1 89.19 398 PRO A CA 1
ATOM 3235 C C . PRO A 1 398 ? 28.594 -18.094 -9.664 1 89.19 398 PRO A C 1
ATOM 3237 O O . PRO A 1 398 ? 29.453 -18.75 -10.258 1 89.19 398 PRO A O 1
ATOM 3240 N N . GLY A 1 399 ? 27.375 -18.047 -10.062 1 86.38 399 GLY A N 1
ATOM 3241 C CA . GLY A 1 399 ? 26.906 -18.75 -11.25 1 86.38 399 GLY A CA 1
ATOM 3242 C C . GLY A 1 399 ? 26.203 -20.062 -10.93 1 86.38 399 GLY A C 1
ATOM 3243 O O . GLY A 1 399 ? 25.656 -20.719 -11.82 1 86.38 399 GLY A O 1
ATOM 3244 N N . THR A 1 400 ? 26.203 -20.391 -9.711 1 87.75 400 THR A N 1
ATOM 3245 C CA . THR A 1 400 ? 25.5 -21.578 -9.273 1 87.75 400 THR A CA 1
ATOM 3246 C C . THR A 1 400 ? 24.328 -21.219 -8.375 1 87.75 400 THR A C 1
ATOM 3248 O O . THR A 1 400 ? 24.312 -20.141 -7.762 1 87.75 400 THR A O 1
ATOM 3251 N N . PRO A 1 401 ? 23.359 -22.125 -8.359 1 88.06 401 PRO A N 1
ATOM 3252 C CA . PRO A 1 401 ? 22.203 -21.812 -7.523 1 88.06 401 PRO A CA 1
ATOM 3253 C C . PRO A 1 401 ? 22.562 -21.656 -6.047 1 88.06 401 PRO A C 1
ATOM 3255 O O . PRO A 1 401 ? 23.484 -22.328 -5.562 1 88.06 401 PRO A O 1
ATOM 3258 N N . ALA A 1 402 ? 21.844 -20.828 -5.352 1 92.81 402 ALA A N 1
ATOM 3259 C CA . ALA A 1 402 ? 22.016 -20.625 -3.918 1 92.81 402 ALA A CA 1
ATOM 3260 C C . ALA A 1 402 ? 21.469 -21.797 -3.125 1 92.81 402 ALA A C 1
ATOM 3262 O O . ALA A 1 402 ? 20.344 -22.25 -3.377 1 92.81 402 ALA A O 1
ATOM 3263 N N . HIS A 1 403 ? 22.25 -22.281 -2.172 1 91.31 403 HIS A N 1
ATOM 3264 C CA . HIS A 1 403 ? 21.844 -23.359 -1.294 1 91.31 403 HIS A CA 1
ATOM 3265 C C . HIS A 1 403 ? 21.656 -22.875 0.14 1 91.31 403 HIS A C 1
ATOM 3267 O O . HIS A 1 403 ? 22.25 -21.875 0.539 1 91.31 403 HIS A O 1
ATOM 3273 N N . ARG A 1 404 ? 20.859 -23.641 0.766 1 93.44 404 ARG A N 1
ATOM 3274 C CA . ARG A 1 404 ? 20.844 -23.438 2.211 1 93.44 404 ARG A CA 1
ATOM 3275 C C . ARG A 1 404 ? 22.188 -23.828 2.828 1 93.44 404 ARG A C 1
ATOM 3277 O O . ARG A 1 404 ? 22.875 -24.719 2.318 1 93.44 404 ARG A O 1
ATOM 3284 N N . GLY A 1 405 ? 22.547 -23.141 3.904 1 94.94 405 GLY A N 1
ATOM 3285 C CA . GLY A 1 405 ? 23.766 -23.516 4.613 1 94.94 405 GLY A CA 1
ATOM 3286 C C . GLY A 1 405 ? 24.984 -22.75 4.133 1 94.94 405 GLY A C 1
ATOM 3287 O O . GLY A 1 405 ? 26.094 -22.953 4.633 1 94.94 405 GLY A O 1
ATOM 3288 N N . GLU A 1 406 ? 24.75 -21.844 3.209 1 96.44 406 GLU A N 1
ATOM 3289 C CA . GLU A 1 406 ? 25.875 -21.062 2.713 1 96.44 406 GLU A CA 1
ATOM 3290 C C . GLU A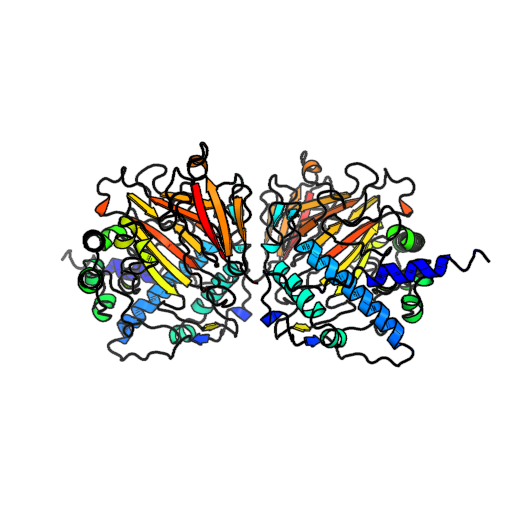 1 406 ? 25.516 -19.594 2.6 1 96.44 406 GLU A C 1
ATOM 3292 O O . GLU A 1 406 ? 24.359 -19.203 2.799 1 96.44 406 GLU A O 1
ATOM 3297 N N . MET A 1 407 ? 26.594 -18.859 2.352 1 97.56 407 MET A N 1
ATOM 3298 C CA . MET A 1 407 ? 26.359 -17.453 2.027 1 97.56 407 MET A CA 1
ATOM 3299 C C . MET A 1 407 ? 25.781 -17.312 0.624 1 97.56 407 MET A C 1
ATOM 3301 O O . MET A 1 407 ? 26.359 -17.797 -0.346 1 97.56 407 MET A O 1
ATOM 3305 N N . ILE A 1 408 ? 24.625 -16.641 0.568 1 97.69 408 ILE A N 1
ATOM 3306 C CA . ILE A 1 408 ? 24.016 -16.484 -0.743 1 97.69 408 ILE A CA 1
ATOM 3307 C C . ILE A 1 408 ? 24.062 -15.016 -1.161 1 97.69 408 ILE A C 1
ATOM 3309 O O . ILE A 1 408 ? 24.25 -14.133 -0.323 1 97.69 408 ILE A O 1
ATOM 3313 N N . GLN A 1 409 ? 23.953 -14.828 -2.441 1 97.62 409 GLN A N 1
ATOM 3314 C CA . GLN A 1 409 ? 23.953 -13.477 -2.99 1 97.62 409 GLN A CA 1
ATOM 3315 C C . GLN A 1 409 ? 22.828 -13.297 -4.004 1 97.62 409 GLN A C 1
ATOM 3317 O O . GLN A 1 409 ? 22.547 -14.195 -4.805 1 97.62 409 GLN A O 1
ATOM 3322 N N . CYS A 1 410 ? 22.141 -12.211 -3.984 1 97.5 410 CYS A N 1
ATOM 3323 C CA . CYS A 1 410 ? 21 -11.898 -4.828 1 97.5 410 CYS A CA 1
ATOM 3324 C C . CYS A 1 410 ? 21.109 -10.492 -5.41 1 97.5 410 CYS A C 1
ATOM 3326 O O . CYS A 1 410 ? 21.5 -9.562 -4.711 1 97.5 410 CYS A O 1
ATOM 3328 N N . ASP A 1 411 ? 20.828 -10.367 -6.656 1 95.88 411 ASP A N 1
ATOM 3329 C CA . ASP A 1 411 ? 20.719 -9.062 -7.293 1 95.88 411 ASP A CA 1
ATOM 3330 C C . ASP A 1 411 ? 19.281 -8.539 -7.223 1 95.88 411 ASP A C 1
ATOM 3332 O O . ASP A 1 411 ? 18.375 -9.148 -7.785 1 95.88 411 ASP A O 1
ATOM 3336 N N . LEU A 1 412 ? 19.141 -7.465 -6.539 1 96.5 412 LEU A N 1
ATOM 3337 C CA . LEU A 1 412 ? 17.844 -6.82 -6.426 1 96.5 412 LEU A CA 1
ATOM 3338 C C . LEU A 1 412 ? 17.719 -5.668 -7.422 1 96.5 412 LEU A C 1
ATOM 3340 O O . LEU A 1 412 ? 18.656 -4.887 -7.59 1 96.5 412 LEU A O 1
ATOM 3344 N N . THR A 1 413 ? 16.609 -5.59 -8.062 1 93.81 413 THR A N 1
ATOM 3345 C CA . THR A 1 413 ? 16.344 -4.523 -9.023 1 93.81 413 THR A CA 1
ATOM 3346 C C . THR A 1 413 ? 16.219 -3.176 -8.312 1 93.81 413 THR A C 1
ATOM 3348 O O . THR A 1 413 ? 15.609 -3.082 -7.242 1 93.81 413 THR A O 1
ATOM 3351 N N . ASN A 1 414 ? 16.859 -2.178 -8.922 1 90.81 414 ASN A N 1
ATOM 3352 C CA . ASN A 1 414 ? 16.547 -0.824 -8.477 1 90.81 414 ASN A CA 1
ATOM 3353 C C . ASN A 1 414 ? 15.148 -0.401 -8.914 1 90.81 414 ASN A C 1
ATOM 3355 O O . ASN A 1 414 ? 14.984 0.237 -9.953 1 90.81 414 ASN A O 1
ATOM 3359 N N . THR A 1 415 ? 14.242 -0.726 -8.07 1 90.31 415 THR A N 1
ATOM 3360 C CA . THR A 1 415 ? 12.844 -0.546 -8.445 1 90.31 415 THR A CA 1
ATOM 3361 C C . THR A 1 415 ? 12.492 0.937 -8.531 1 90.31 415 THR A C 1
ATOM 3363 O O . THR A 1 415 ? 12.898 1.727 -7.68 1 90.31 415 THR A O 1
ATOM 3366 N N . LYS A 1 416 ? 11.75 1.19 -9.57 1 91.5 416 LYS A N 1
ATOM 3367 C CA . LYS A 1 416 ? 11.266 2.553 -9.773 1 91.5 416 LYS A CA 1
ATOM 3368 C C . LYS A 1 416 ? 9.758 2.639 -9.555 1 91.5 416 LYS A C 1
ATOM 3370 O O . LYS A 1 416 ? 9.031 1.692 -9.844 1 91.5 416 LYS A O 1
ATOM 3375 N N . TRP A 1 417 ? 9.352 3.805 -8.992 1 88.38 417 TRP A N 1
ATOM 3376 C CA . TRP A 1 417 ? 7.918 4.055 -8.859 1 88.38 417 TRP A CA 1
ATOM 3377 C C . TRP A 1 417 ? 7.578 5.488 -9.258 1 88.38 417 TRP A C 1
ATOM 3379 O O . TRP A 1 417 ? 8.453 6.359 -9.273 1 88.38 417 TRP A O 1
ATOM 3389 N N . MET B 1 1 ? 29.766 53.125 12.195 1 27.55 1 MET B N 1
ATOM 3390 C CA . MET B 1 1 ? 30.5 52.375 11.18 1 27.55 1 MET B CA 1
ATOM 3391 C C . MET B 1 1 ? 30.219 50.906 11.289 1 27.55 1 MET B C 1
ATOM 3393 O O . MET B 1 1 ? 30.656 50.094 10.453 1 27.55 1 MET B O 1
ATOM 3397 N N . PHE B 1 2 ? 29.906 50.312 12.5 1 31.08 2 PHE B N 1
ATOM 3398 C CA . PHE B 1 2 ? 29.703 48.938 12.898 1 31.08 2 PHE B CA 1
ATOM 3399 C C . PHE B 1 2 ? 28.422 48.375 12.305 1 31.08 2 PHE B C 1
ATOM 3401 O O . PHE B 1 2 ? 28.109 47.188 12.492 1 31.08 2 PHE B O 1
ATOM 3408 N N . ILE B 1 3 ? 27.359 49.156 11.992 1 31.91 3 ILE B N 1
ATOM 3409 C CA . ILE B 1 3 ? 26.016 48.781 11.578 1 31.91 3 ILE B CA 1
ATOM 3410 C C . ILE B 1 3 ? 26.047 48.125 10.195 1 31.91 3 ILE B C 1
ATOM 3412 O O . ILE B 1 3 ? 25.062 47.531 9.758 1 31.91 3 ILE B O 1
ATOM 3416 N N . LEU B 1 4 ? 27.047 48.406 9.352 1 34.19 4 LEU B N 1
ATOM 3417 C CA . LEU B 1 4 ? 27.031 47.938 7.965 1 34.19 4 LEU B CA 1
ATOM 3418 C C . LEU B 1 4 ? 27.328 46.438 7.891 1 34.19 4 LEU B C 1
ATOM 3420 O O . LEU B 1 4 ? 27.312 45.844 6.809 1 34.19 4 LEU B O 1
ATOM 3424 N N . LYS B 1 5 ? 28.016 45.812 8.828 1 35.22 5 LYS B N 1
ATOM 3425 C CA . LYS B 1 5 ? 28.562 44.469 8.656 1 35.22 5 LYS B CA 1
ATOM 3426 C C . LYS B 1 5 ? 27.453 43.438 8.727 1 35.22 5 LYS B C 1
ATOM 3428 O O . LYS B 1 5 ? 27.703 42.219 8.609 1 35.22 5 LYS B O 1
ATOM 3433 N N . LYS B 1 6 ? 26.328 43.656 9.383 1 37.47 6 LYS B N 1
ATOM 3434 C CA . LYS B 1 6 ? 25.344 42.625 9.586 1 37.47 6 LYS B CA 1
ATOM 3435 C C . LYS B 1 6 ? 24.594 42.281 8.297 1 37.47 6 LYS B C 1
ATOM 3437 O O . LYS B 1 6 ? 23.812 41.344 8.242 1 37.47 6 LYS B O 1
ATOM 3442 N N . LEU B 1 7 ? 24.594 43.188 7.305 1 37.66 7 LEU B N 1
ATOM 3443 C CA . LEU B 1 7 ? 23.797 42.938 6.113 1 37.66 7 LEU B CA 1
ATOM 3444 C C . LEU B 1 7 ? 24.453 41.875 5.227 1 37.66 7 LEU B C 1
ATOM 3446 O O . LEU B 1 7 ? 23.812 41.344 4.324 1 37.66 7 LEU B O 1
ATOM 3450 N N . GLY B 1 8 ? 25.781 41.688 5.316 1 29.28 8 GLY B N 1
ATOM 3451 C CA . GLY B 1 8 ? 26.453 40.844 4.34 1 29.28 8 GLY B CA 1
ATOM 3452 C C . GLY B 1 8 ? 26.172 39.344 4.531 1 29.28 8 GLY B C 1
ATOM 3453 O O . GLY B 1 8 ? 26.391 38.562 3.623 1 29.28 8 GLY B O 1
ATOM 3454 N N . VAL B 1 9 ? 26.047 38.875 5.809 1 34.69 9 VAL B N 1
ATOM 3455 C CA . VAL B 1 9 ? 26.078 37.438 6.062 1 34.69 9 VAL B CA 1
ATOM 3456 C C . VAL B 1 9 ? 24.75 36.812 5.629 1 34.69 9 VAL B C 1
ATOM 3458 O O . VAL B 1 9 ? 24.672 35.594 5.406 1 34.69 9 VAL B O 1
ATOM 3461 N N . ILE B 1 10 ? 23.594 37.531 5.566 1 34.59 10 ILE B N 1
ATOM 3462 C CA . ILE B 1 10 ? 22.328 36.844 5.301 1 34.59 10 ILE B CA 1
ATOM 3463 C C . ILE B 1 10 ? 22.266 36.438 3.83 1 34.59 10 ILE B C 1
ATOM 3465 O O . ILE B 1 10 ? 21.641 35.438 3.49 1 34.59 10 ILE B O 1
ATOM 3469 N N . LEU B 1 11 ? 22.922 37.125 2.873 1 35.78 11 LEU B N 1
ATOM 3470 C CA . LEU B 1 11 ? 22.766 36.812 1.462 1 35.78 11 LEU B CA 1
ATOM 3471 C C . LEU B 1 11 ? 23.5 35.5 1.124 1 35.78 11 LEU B C 1
ATOM 3473 O O . LEU B 1 11 ? 23.141 34.812 0.168 1 35.78 11 LEU B O 1
ATOM 3477 N N . ILE B 1 12 ? 24.625 35.125 1.81 1 33.84 12 ILE B N 1
ATOM 3478 C CA . ILE B 1 12 ? 25.453 34 1.376 1 33.84 12 ILE B CA 1
ATOM 3479 C C . ILE B 1 12 ? 24.781 32.688 1.72 1 33.84 12 ILE B C 1
ATOM 3481 O O . ILE B 1 12 ? 24.984 31.688 1.036 1 33.84 12 ILE B O 1
ATOM 3485 N N . LEU B 1 13 ? 24.031 32.562 2.801 1 34.38 13 LEU B N 1
ATOM 3486 C CA . LEU B 1 13 ? 23.578 31.219 3.178 1 34.38 13 LEU B CA 1
ATOM 3487 C C . LEU B 1 13 ? 22.453 30.75 2.25 1 34.38 13 LEU B C 1
ATOM 3489 O O . LEU B 1 13 ? 22.078 29.578 2.281 1 34.38 13 LEU B O 1
ATOM 3493 N N . THR B 1 14 ? 21.719 31.562 1.549 1 35.91 14 THR B N 1
ATOM 3494 C CA . THR B 1 14 ? 20.656 31.078 0.673 1 35.91 14 THR B CA 1
ATOM 3495 C C . THR B 1 14 ? 21.25 30.359 -0.543 1 35.91 14 THR B C 1
ATOM 3497 O O . THR B 1 14 ? 20.609 29.484 -1.126 1 35.91 14 THR B O 1
ATOM 3500 N N . ASN B 1 15 ? 22.375 30.766 -1.139 1 34.66 15 ASN B N 1
ATOM 3501 C CA . ASN B 1 15 ? 22.875 30.219 -2.4 1 34.66 15 ASN B CA 1
ATOM 3502 C C . ASN B 1 15 ? 23.516 28.859 -2.203 1 34.66 15 ASN B C 1
ATOM 3504 O O . ASN B 1 15 ? 23.859 28.188 -3.174 1 34.66 15 ASN B O 1
ATOM 3508 N N . LEU B 1 16 ? 24.219 28.547 -1.16 1 36 16 LEU B N 1
ATOM 3509 C CA . LEU B 1 16 ? 25.047 27.344 -1.027 1 36 16 LEU B CA 1
ATOM 3510 C C . LEU B 1 16 ? 24.172 26.094 -0.92 1 36 16 LEU B C 1
ATOM 3512 O O . LEU B 1 16 ? 24.641 24.984 -1.134 1 36 16 LEU B O 1
ATOM 3516 N N . LEU B 1 17 ? 23.156 26.109 -0.219 1 38.31 17 LEU B N 1
ATOM 3517 C CA . LEU B 1 17 ? 22.344 24.906 -0.105 1 38.31 17 LEU B CA 1
ATOM 3518 C C . LEU B 1 17 ? 21.75 24.516 -1.455 1 38.31 17 LEU B C 1
ATOM 3520 O O . LEU B 1 17 ? 21.094 23.484 -1.575 1 38.31 17 LEU B O 1
ATOM 3524 N N . TYR B 1 18 ? 21.688 25.484 -2.385 1 39.22 18 TYR B N 1
ATOM 3525 C CA . TYR B 1 18 ? 21.031 25.297 -3.678 1 39.22 18 TYR B CA 1
ATOM 3526 C C . TYR B 1 18 ? 21.891 24.422 -4.59 1 39.22 18 TYR B C 1
ATOM 3528 O O . TYR B 1 18 ? 21.469 24.094 -5.703 1 39.22 18 TYR B O 1
ATOM 3536 N N . GLY B 1 19 ? 23.203 24.484 -4.516 1 40.25 19 GLY B N 1
ATOM 3537 C CA . GLY B 1 19 ? 23.953 24.094 -5.699 1 40.25 19 GLY B CA 1
ATOM 3538 C C . GLY B 1 19 ? 23.859 22.609 -5.992 1 40.25 19 GLY B C 1
ATOM 3539 O O . GLY B 1 19 ? 24.359 22.141 -7.02 1 40.25 19 GLY B O 1
ATOM 3540 N N . ALA B 1 20 ? 24.141 21.766 -5.023 1 45.12 20 ALA B N 1
ATOM 3541 C CA . ALA B 1 20 ? 24.203 20.438 -5.656 1 45.12 20 ALA B CA 1
ATOM 3542 C C . ALA B 1 20 ? 22.859 20.094 -6.301 1 45.12 20 ALA B C 1
ATOM 3544 O O . ALA B 1 20 ? 21.828 20.094 -5.641 1 45.12 20 ALA B O 1
ATOM 3545 N N . GLY B 1 21 ? 22.672 20.328 -7.516 1 63.91 21 GLY B N 1
ATOM 3546 C CA . GLY B 1 21 ? 21.5 20.094 -8.336 1 63.91 21 GLY B CA 1
ATOM 3547 C C . GLY B 1 21 ? 20.719 18.875 -7.906 1 63.91 21 GLY B C 1
ATOM 3548 O O . GLY B 1 21 ? 21.297 17.859 -7.504 1 63.91 21 GLY B O 1
ATOM 3549 N N . LEU B 1 22 ? 19.484 19.188 -7.367 1 83.12 22 LEU B N 1
ATOM 3550 C CA . LEU B 1 22 ? 18.578 18.078 -7.098 1 83.12 22 LEU B CA 1
ATOM 3551 C C . LEU B 1 22 ? 18.656 17.016 -8.195 1 83.12 22 LEU B C 1
ATOM 3553 O O . LEU B 1 22 ? 18.531 17.344 -9.383 1 83.12 22 LEU B O 1
ATOM 3557 N N . GLU B 1 23 ? 19.172 15.891 -7.754 1 91.5 23 GLU B N 1
ATOM 3558 C CA . GLU B 1 23 ? 19.172 14.773 -8.695 1 91.5 23 GLU B CA 1
ATOM 3559 C C . GLU B 1 23 ? 17.922 13.922 -8.547 1 91.5 23 GLU B C 1
ATOM 3561 O O . GLU B 1 23 ? 17.328 13.859 -7.465 1 91.5 23 GLU B O 1
ATOM 3566 N N . ILE B 1 24 ? 17.5 13.461 -9.648 1 94.75 24 ILE B N 1
ATOM 3567 C CA . ILE B 1 24 ? 16.391 12.531 -9.586 1 94.75 24 ILE B CA 1
ATOM 3568 C C . ILE B 1 24 ? 16.828 11.234 -8.906 1 94.75 24 ILE B C 1
ATOM 3570 O O . ILE B 1 24 ? 17.766 10.57 -9.367 1 94.75 24 ILE B O 1
ATOM 3574 N N . PRO B 1 25 ? 16.203 10.898 -7.852 1 93.62 25 PRO B N 1
ATOM 3575 C CA . PRO B 1 25 ? 16.594 9.664 -7.164 1 93.62 25 PRO B CA 1
ATOM 3576 C C . PRO B 1 25 ? 16.375 8.422 -8.031 1 93.62 25 PRO B C 1
ATOM 3578 O O . PRO B 1 25 ? 15.562 8.43 -8.953 1 93.62 25 PRO B O 1
ATOM 3581 N N . ASN B 1 26 ? 17.031 7.305 -7.648 1 89.75 26 ASN B N 1
ATOM 3582 C CA . ASN B 1 26 ? 17.031 6.078 -8.438 1 89.75 26 ASN B CA 1
ATOM 3583 C C . ASN B 1 26 ? 15.68 5.367 -8.352 1 89.75 26 ASN B C 1
ATOM 3585 O O . ASN B 1 26 ? 15.367 4.508 -9.18 1 89.75 26 ASN B O 1
ATOM 3589 N N . TYR B 1 27 ? 14.914 5.73 -7.371 1 92.56 27 TYR B N 1
ATOM 3590 C CA . TYR B 1 27 ? 13.625 5.062 -7.211 1 92.56 27 TYR B CA 1
ATOM 3591 C C . TYR B 1 27 ? 12.547 5.758 -8.031 1 92.56 27 TYR B C 1
ATOM 3593 O O . TYR B 1 27 ? 11.383 5.34 -8.016 1 92.56 27 TYR B O 1
ATOM 3601 N N . LEU B 1 28 ? 12.859 6.82 -8.703 1 95.56 28 LEU B N 1
ATOM 3602 C CA . LEU B 1 28 ? 11.93 7.508 -9.594 1 95.56 28 LEU B CA 1
ATOM 3603 C C . LEU B 1 28 ? 12.336 7.34 -11.055 1 95.56 28 LEU B C 1
ATOM 3605 O O . LEU B 1 28 ? 13.531 7.336 -11.367 1 95.56 28 LEU B O 1
ATOM 3609 N N . ASP B 1 29 ? 11.367 7.219 -11.898 1 93.06 29 ASP B N 1
ATOM 3610 C CA . ASP B 1 29 ? 11.609 7.141 -13.328 1 93.06 29 ASP B CA 1
ATOM 3611 C C . ASP B 1 29 ? 11.82 8.531 -13.93 1 93.06 29 ASP B C 1
ATOM 3613 O O . ASP B 1 29 ? 10.922 9.367 -13.891 1 93.06 29 ASP B O 1
ATOM 3617 N N . LYS B 1 30 ? 12.891 8.727 -14.586 1 93.56 30 LYS B N 1
ATOM 3618 C CA . LYS B 1 30 ? 13.227 10.023 -15.164 1 93.56 30 LYS B CA 1
ATOM 3619 C C . LYS B 1 30 ? 12.164 10.477 -16.156 1 93.56 30 LYS B C 1
ATOM 3621 O O . LYS B 1 30 ? 11.859 11.664 -16.25 1 93.56 30 LYS B O 1
ATOM 3626 N N . LYS B 1 31 ? 11.594 9.539 -16.844 1 92.88 31 LYS B N 1
ATOM 3627 C CA . LYS B 1 31 ? 10.602 9.859 -17.859 1 92.88 31 LYS B CA 1
ATOM 3628 C C . LYS B 1 31 ? 9.336 10.438 -17.234 1 92.88 31 LYS B C 1
ATOM 3630 O O . LYS B 1 31 ? 8.648 11.258 -17.844 1 92.88 31 LYS B O 1
ATOM 3635 N N . ASP B 1 32 ? 9.062 10.039 -16.062 1 94.19 32 ASP B N 1
ATOM 3636 C CA . ASP B 1 32 ? 7.879 10.516 -15.344 1 94.19 32 ASP B CA 1
ATOM 3637 C C . ASP B 1 32 ? 8.125 11.883 -14.719 1 94.19 32 ASP B C 1
ATOM 3639 O O . ASP B 1 32 ? 7.18 12.625 -14.445 1 94.19 32 ASP B O 1
ATOM 3643 N N . ILE B 1 33 ? 9.359 12.18 -14.477 1 97.56 33 ILE B N 1
ATOM 3644 C CA . ILE B 1 33 ? 9.695 13.359 -13.688 1 97.56 33 ILE B CA 1
ATOM 3645 C C . ILE B 1 33 ? 9.969 14.539 -14.625 1 97.56 33 ILE B C 1
ATOM 3647 O O . ILE B 1 33 ? 9.523 15.656 -14.375 1 97.56 33 ILE B O 1
ATOM 3651 N N . LEU B 1 34 ? 10.688 14.258 -15.672 1 97.12 34 LEU B N 1
ATOM 3652 C CA . LEU B 1 34 ? 11.094 15.328 -16.578 1 97.12 34 LEU B CA 1
ATOM 3653 C C . LEU B 1 34 ? 9.977 15.68 -17.547 1 97.12 34 LEU B C 1
ATOM 3655 O O . LEU B 1 34 ? 9.203 14.812 -17.953 1 97.12 34 LEU B O 1
ATOM 3659 N N . ASN B 1 35 ? 9.828 16.938 -17.891 1 97.12 35 ASN B N 1
ATOM 3660 C CA . ASN B 1 35 ? 8.875 17.484 -18.859 1 97.12 35 ASN B CA 1
ATOM 3661 C C . ASN B 1 35 ? 7.438 17.109 -18.484 1 97.12 35 ASN B C 1
ATOM 3663 O O . ASN B 1 35 ? 6.645 16.734 -19.359 1 97.12 35 ASN B O 1
ATOM 3667 N N . ALA B 1 36 ? 7.156 17.141 -17.219 1 98.19 36 ALA B N 1
ATOM 3668 C CA . ALA B 1 36 ? 5.805 16.844 -16.75 1 98.19 36 ALA B CA 1
ATOM 3669 C C . ALA B 1 36 ? 4.816 17.922 -17.203 1 98.19 36 ALA B C 1
ATOM 3671 O O . ALA B 1 36 ? 5.168 19.094 -17.297 1 98.19 36 ALA B O 1
ATOM 3672 N N . GLU B 1 37 ? 3.633 17.484 -17.5 1 98.56 37 GLU B N 1
ATOM 3673 C CA . GLU B 1 37 ? 2.545 18.391 -17.859 1 98.56 37 GLU B CA 1
ATOM 3674 C C . GLU B 1 37 ? 1.594 18.609 -16.688 1 98.56 37 GLU B C 1
ATOM 3676 O O . GLU B 1 37 ? 1.272 17.656 -15.953 1 98.56 37 GLU B O 1
ATOM 3681 N N . PHE B 1 38 ? 1.16 19.844 -16.578 1 98.56 38 PHE B N 1
ATOM 3682 C CA . PHE B 1 38 ? 0.358 20.219 -15.414 1 98.56 38 PHE B CA 1
ATOM 3683 C C . PHE B 1 38 ? -1.016 20.719 -15.836 1 98.56 38 PHE B C 1
ATOM 3685 O O . PHE B 1 38 ? -1.136 21.453 -16.812 1 98.56 38 PHE B O 1
ATOM 3692 N N . LYS B 1 39 ? -2 20.25 -15.172 1 98.56 39 LYS B N 1
ATOM 3693 C CA . LYS B 1 39 ? -3.332 20.859 -15.18 1 98.56 39 LYS B CA 1
ATOM 3694 C C . LYS B 1 39 ? -3.682 21.438 -13.812 1 98.56 39 LYS B C 1
ATOM 3696 O O . LYS B 1 39 ? -3.531 20.766 -12.789 1 98.56 39 LYS B O 1
ATOM 3701 N N . CYS B 1 40 ? -4.172 22.641 -13.828 1 98.38 40 CYS B N 1
ATOM 3702 C CA . CYS B 1 40 ? -4.414 23.344 -12.578 1 98.38 40 CYS B CA 1
ATOM 3703 C C . CYS B 1 40 ? -5.859 23.172 -12.125 1 98.38 40 CYS B C 1
ATOM 3705 O O . CYS B 1 40 ? -6.742 22.906 -12.938 1 98.38 40 CYS B O 1
ATOM 3707 N N . LEU B 1 41 ? -6.094 23.266 -10.836 1 97 41 LEU B N 1
ATOM 3708 C CA . LEU B 1 41 ? -7.438 23.203 -10.273 1 97 41 LEU B CA 1
ATOM 3709 C C . LEU B 1 41 ? -8.219 24.469 -10.594 1 97 41 LEU B C 1
ATOM 3711 O O . LEU B 1 41 ? -9.453 24.469 -10.57 1 97 41 LEU B O 1
ATOM 3715 N N . SER B 1 42 ? -7.508 25.562 -10.836 1 94.38 42 SER B N 1
ATOM 3716 C CA . SER B 1 42 ? -8.125 26.844 -11.188 1 94.38 42 SER B CA 1
ATOM 3717 C C . SER B 1 42 ? -7.344 27.547 -12.281 1 94.38 42 SER B C 1
ATOM 3719 O O . SER B 1 42 ? -6.227 27.156 -12.617 1 94.38 42 SER B O 1
ATOM 3721 N N . GLU B 1 43 ? -7.965 28.609 -12.766 1 94.88 43 GLU B N 1
ATOM 3722 C CA . GLU B 1 43 ? -7.285 29.422 -13.773 1 94.88 43 GLU B CA 1
ATOM 3723 C C . GLU B 1 43 ? -6.047 30.094 -13.188 1 94.88 43 GLU B C 1
ATOM 3725 O O . GLU B 1 43 ? -6.055 30.531 -12.039 1 94.88 43 GLU B O 1
ATOM 3730 N N . PRO B 1 44 ? -5.078 30.078 -14.055 1 95.12 44 PRO B N 1
ATOM 3731 C CA . PRO B 1 44 ? -3.867 30.766 -13.594 1 95.12 44 PRO B CA 1
ATOM 3732 C C . PRO B 1 44 ? -4.125 32.219 -13.227 1 95.12 44 PRO B C 1
ATOM 3734 O O . PRO B 1 44 ? -4.91 32.906 -13.891 1 95.12 44 PRO B O 1
ATOM 3737 N N . VAL B 1 45 ? -3.441 32.688 -12.234 1 94.88 45 VAL B N 1
ATOM 3738 C CA . VAL B 1 45 ? -3.561 34.062 -11.789 1 94.88 45 VAL B CA 1
ATOM 3739 C C . VAL B 1 45 ? -2.393 34.875 -12.336 1 94.88 45 VAL B C 1
ATOM 3741 O O . VAL B 1 45 ? -1.234 34.469 -12.234 1 94.88 45 VAL B O 1
ATOM 3744 N N . LYS B 1 46 ? -2.703 36.031 -12.836 1 93.62 46 LYS B N 1
ATOM 3745 C CA . LYS B 1 46 ? -1.671 36.938 -13.336 1 93.62 46 LYS B CA 1
ATOM 3746 C C . LYS B 1 46 ? -1.429 38.094 -12.352 1 93.62 46 LYS B C 1
ATOM 3748 O O . LYS B 1 46 ? -2.373 38.625 -11.766 1 93.62 46 LYS B O 1
ATOM 3753 N N . TYR B 1 47 ? -0.173 38.312 -12.18 1 95.44 47 TYR B N 1
ATOM 3754 C CA . TYR B 1 47 ? 0.222 39.406 -11.305 1 95.44 47 TYR B CA 1
ATOM 3755 C C . TYR B 1 47 ? 0.951 40.5 -12.086 1 95.44 47 TYR B C 1
ATOM 3757 O O . TYR B 1 47 ? 1.646 40.219 -13.062 1 95.44 47 TYR B O 1
ATOM 3765 N N . ASN B 1 48 ? 0.762 41.719 -11.656 1 94.5 48 ASN B N 1
ATOM 3766 C CA . ASN B 1 48 ? 1.547 42.781 -12.266 1 94.5 48 ASN B CA 1
ATOM 3767 C C . ASN B 1 48 ? 2.996 42.75 -11.789 1 94.5 48 ASN B C 1
ATOM 3769 O O . ASN B 1 48 ? 3.338 42 -10.867 1 94.5 48 ASN B O 1
ATOM 3773 N N . LYS B 1 49 ? 3.705 43.562 -12.414 1 93.12 49 LYS B N 1
ATOM 3774 C CA . LYS B 1 49 ? 5.145 43.531 -12.18 1 93.12 49 LYS B CA 1
ATOM 3775 C C . LYS B 1 49 ? 5.469 43.875 -10.734 1 93.12 49 LYS B C 1
ATOM 3777 O O . LYS B 1 49 ? 6.383 43.312 -10.141 1 93.12 49 LYS B O 1
ATOM 3782 N N . LYS B 1 50 ? 4.785 44.781 -10.18 1 95 50 LYS B N 1
ATOM 3783 C CA . LYS B 1 50 ? 5.039 45.25 -8.82 1 95 50 LYS B CA 1
ATOM 3784 C C . LYS B 1 50 ? 4.719 44.156 -7.805 1 95 50 LYS B C 1
ATOM 3786 O O . LYS B 1 50 ? 5.391 44.031 -6.777 1 95 50 LYS B O 1
ATOM 3791 N N . ASP B 1 51 ? 3.766 43.375 -8.094 1 96.31 51 ASP B N 1
ATOM 3792 C CA . ASP B 1 51 ? 3.297 42.375 -7.168 1 96.31 51 ASP B CA 1
ATOM 3793 C C . ASP B 1 51 ? 4.055 41.062 -7.363 1 96.31 51 ASP B C 1
ATOM 3795 O O . ASP B 1 51 ? 4.16 40.25 -6.441 1 96.31 51 ASP B O 1
ATOM 3799 N N . GLN B 1 52 ? 4.594 40.906 -8.508 1 97.06 52 GLN B N 1
ATOM 3800 C CA . GLN B 1 52 ? 5.211 39.625 -8.898 1 97.06 52 GLN B CA 1
ATOM 3801 C C . GLN B 1 52 ? 6.359 39.25 -7.961 1 97.06 52 GLN B C 1
ATOM 3803 O O . GLN B 1 52 ? 6.598 38.094 -7.691 1 97.06 52 GLN B O 1
ATOM 3808 N N . LYS B 1 53 ? 7.039 40.188 -7.492 1 96.94 53 LYS B N 1
ATOM 3809 C CA . LYS B 1 53 ? 8.188 39.938 -6.629 1 96.94 53 LYS B CA 1
ATOM 3810 C C . LYS B 1 53 ? 7.766 39.188 -5.363 1 96.94 53 LYS B C 1
ATOM 3812 O O . LYS B 1 53 ? 8.484 38.312 -4.887 1 96.94 53 LYS B O 1
ATOM 3817 N N . TYR B 1 54 ? 6.645 39.531 -4.777 1 98.12 54 TYR B N 1
ATOM 3818 C CA . TYR B 1 54 ? 6.152 38.875 -3.574 1 98.12 54 TYR B CA 1
ATOM 3819 C C . TYR B 1 54 ? 5.742 37.438 -3.871 1 98.12 54 TYR B C 1
ATOM 3821 O O . TYR B 1 54 ? 6.016 36.531 -3.08 1 98.12 54 TYR B O 1
ATOM 3829 N N . VAL B 1 55 ? 5.133 37.281 -5.051 1 98.06 55 VAL B N 1
ATOM 3830 C CA . VAL B 1 55 ? 4.723 35.938 -5.48 1 98.06 55 VAL B CA 1
ATOM 3831 C C . VAL B 1 55 ? 5.957 35.062 -5.695 1 98.06 55 VAL B C 1
ATOM 3833 O O . VAL B 1 55 ? 5.957 33.875 -5.348 1 98.06 55 VAL B O 1
ATOM 3836 N N . ASP B 1 56 ? 6.977 35.656 -6.215 1 98.25 56 ASP B N 1
ATOM 3837 C CA . ASP B 1 56 ? 8.211 34.938 -6.461 1 98.25 56 ASP B CA 1
ATOM 3838 C C . ASP B 1 56 ? 8.859 34.469 -5.152 1 98.25 56 ASP B C 1
ATOM 3840 O O . ASP B 1 56 ? 9.352 33.344 -5.047 1 98.25 56 ASP B O 1
ATOM 3844 N N . ILE B 1 57 ? 8.852 35.344 -4.164 1 98.31 57 ILE B N 1
ATOM 3845 C CA . ILE B 1 57 ? 9.398 35 -2.855 1 98.31 57 ILE B CA 1
ATOM 3846 C C . ILE B 1 57 ? 8.617 33.812 -2.268 1 98.31 57 ILE B C 1
ATOM 3848 O O . ILE B 1 57 ? 9.211 32.844 -1.784 1 98.31 57 ILE B O 1
ATOM 3852 N N . LEU B 1 58 ? 7.328 33.938 -2.381 1 98.62 58 LEU B N 1
ATOM 3853 C CA . LEU B 1 58 ? 6.449 32.875 -1.854 1 98.62 58 LEU B CA 1
ATOM 3854 C C . LEU B 1 58 ? 6.66 31.562 -2.594 1 98.62 58 LEU B C 1
ATOM 3856 O O . LEU B 1 58 ? 6.699 30.5 -1.975 1 98.62 58 LEU B O 1
ATOM 3860 N N . TRP B 1 59 ? 6.824 31.609 -3.871 1 98.69 59 TRP B N 1
ATOM 3861 C CA . TRP B 1 59 ? 7.066 30.438 -4.707 1 98.69 59 TRP B CA 1
ATOM 3862 C C . TRP B 1 59 ? 8.383 29.766 -4.34 1 98.69 59 TRP B C 1
ATOM 3864 O O . TRP B 1 59 ? 8.438 28.547 -4.16 1 98.69 59 TRP B O 1
ATOM 3874 N N . ASP B 1 60 ? 9.375 30.562 -4.16 1 98.62 60 ASP B N 1
ATOM 3875 C CA . ASP B 1 60 ? 10.695 30.031 -3.844 1 98.62 60 ASP B CA 1
ATOM 3876 C C . ASP B 1 60 ? 10.695 29.312 -2.496 1 98.62 60 ASP B C 1
ATOM 3878 O O . ASP B 1 60 ? 11.234 28.203 -2.369 1 98.62 60 ASP B O 1
ATOM 3882 N N . GLU B 1 61 ? 10.094 29.922 -1.521 1 98.81 61 GLU B N 1
ATOM 3883 C CA . GLU B 1 61 ? 10.031 29.281 -0.208 1 98.81 61 GLU B CA 1
ATOM 3884 C C . GLU B 1 61 ? 9.148 28.031 -0.239 1 98.81 61 GLU B C 1
ATOM 3886 O O . GLU B 1 61 ? 9.406 27.062 0.481 1 98.81 61 GLU B O 1
ATOM 3891 N N . THR B 1 62 ? 8.133 28.047 -1.129 1 98.88 62 THR B N 1
ATOM 3892 C CA . THR B 1 62 ? 7.293 26.875 -1.324 1 98.88 62 THR B CA 1
ATOM 3893 C C . THR B 1 62 ? 8.117 25.703 -1.854 1 98.88 62 THR B C 1
ATOM 3895 O O . THR B 1 62 ? 8.008 24.578 -1.351 1 98.88 62 THR B O 1
ATOM 3898 N N . LEU B 1 63 ? 8.93 26 -2.785 1 98.81 63 LEU B N 1
ATOM 3899 C CA . LEU B 1 63 ? 9.766 24.953 -3.367 1 98.81 63 LEU B CA 1
ATOM 3900 C C . LEU B 1 63 ? 10.75 24.406 -2.336 1 98.81 63 LEU B C 1
ATOM 3902 O O . LEU B 1 63 ? 11.008 23.203 -2.291 1 98.81 63 LEU B O 1
ATOM 3906 N N . VAL B 1 64 ? 11.266 25.266 -1.482 1 98.69 64 VAL B N 1
ATOM 3907 C CA . VAL B 1 64 ? 12.18 24.859 -0.424 1 98.69 64 VAL B CA 1
ATOM 3908 C C . VAL B 1 64 ? 11.469 23.922 0.548 1 98.69 64 VAL B C 1
ATOM 3910 O O . VAL B 1 64 ? 12.023 22.891 0.941 1 98.69 64 VAL B O 1
ATOM 3913 N N . TYR B 1 65 ? 10.281 24.25 0.853 1 98.75 65 TYR B N 1
ATOM 3914 C CA . TYR B 1 65 ? 9.477 23.453 1.776 1 98.75 65 TYR B CA 1
ATOM 3915 C C . TYR B 1 65 ? 9.188 22.078 1.204 1 98.75 65 TYR B C 1
ATOM 3917 O O . TYR B 1 65 ? 9.445 21.062 1.859 1 98.75 65 TYR B O 1
ATOM 3925 N N . LEU B 1 66 ? 8.727 22.047 -0.04 1 98.81 66 LEU B N 1
ATOM 3926 C CA . LEU B 1 66 ? 8.336 20.781 -0.667 1 98.81 66 LEU B CA 1
ATOM 3927 C C . LEU B 1 66 ? 9.547 19.891 -0.879 1 98.81 66 LEU B C 1
ATOM 3929 O O . LEU B 1 66 ? 9.461 18.672 -0.684 1 98.81 66 LEU B O 1
ATOM 3933 N N . LYS B 1 67 ? 10.625 20.469 -1.215 1 98.56 67 LYS B N 1
ATOM 3934 C CA . LYS B 1 67 ? 11.844 19.688 -1.412 1 98.56 67 LYS B CA 1
ATOM 3935 C C . LYS B 1 67 ? 12.273 19 -0.12 1 98.56 67 LYS B C 1
ATOM 3937 O O . LYS B 1 67 ? 12.539 17.797 -0.11 1 98.56 67 LYS B O 1
ATOM 3942 N N . ALA B 1 68 ? 12.289 19.75 0.938 1 98.5 68 ALA B N 1
ATOM 3943 C CA . ALA B 1 68 ? 12.711 19.188 2.221 1 98.5 68 ALA B CA 1
ATOM 3944 C C . ALA B 1 68 ? 11.773 18.062 2.668 1 98.5 68 ALA B C 1
ATOM 3946 O O . ALA B 1 68 ? 12.227 17.062 3.217 1 98.5 68 ALA B O 1
ATOM 3947 N N . TYR B 1 69 ? 10.547 18.312 2.393 1 98.62 69 TYR B N 1
ATOM 3948 C CA . TYR B 1 69 ? 9.562 17.328 2.805 1 98.62 69 TYR B CA 1
ATOM 3949 C C . TYR B 1 69 ? 9.758 16.016 2.051 1 98.62 69 TYR B C 1
ATOM 3951 O O . TYR B 1 69 ? 9.75 14.938 2.652 1 98.62 69 TYR B O 1
ATOM 3959 N N . ALA B 1 70 ? 9.914 16.078 0.756 1 98.56 70 ALA B N 1
ATOM 3960 C CA . ALA B 1 70 ? 10.148 14.875 -0.046 1 98.56 70 ALA B CA 1
ATOM 3961 C C . ALA B 1 70 ? 11.414 14.148 0.394 1 98.56 70 ALA B C 1
ATOM 3963 O O . ALA B 1 70 ? 11.438 12.922 0.499 1 98.56 70 ALA B O 1
ATOM 3964 N N . LEU B 1 71 ? 12.438 14.93 0.697 1 97.94 71 LEU B N 1
ATOM 3965 C CA . LEU B 1 71 ? 13.695 14.344 1.139 1 97.94 71 LEU B CA 1
ATOM 3966 C C . LEU B 1 71 ? 13.539 13.68 2.502 1 97.94 71 LEU B C 1
ATOM 3968 O O . LEU B 1 71 ? 14.086 12.602 2.74 1 97.94 71 LEU B O 1
ATOM 3972 N N . ALA B 1 72 ? 12.797 14.281 3.342 1 98.12 72 ALA B N 1
ATOM 3973 C CA . ALA B 1 72 ? 12.57 13.719 4.668 1 98.12 72 ALA B CA 1
ATOM 3974 C C . ALA B 1 72 ? 11.82 12.391 4.582 1 98.12 72 ALA B C 1
ATOM 3976 O O . ALA B 1 72 ? 12.203 11.414 5.227 1 98.12 72 ALA B O 1
ATOM 3977 N N . LEU B 1 73 ? 10.812 12.344 3.742 1 98.25 73 LEU B N 1
ATOM 3978 C CA . LEU B 1 73 ? 9.961 11.172 3.609 1 98.25 73 LEU B CA 1
ATOM 3979 C C . LEU B 1 73 ? 10.75 9.984 3.07 1 98.25 73 LEU B C 1
ATOM 3981 O O . LEU B 1 73 ? 10.406 8.828 3.336 1 98.25 73 LEU B O 1
ATOM 3985 N N . THR B 1 74 ? 11.75 10.219 2.324 1 97.38 74 THR B N 1
ATOM 3986 C CA . THR B 1 74 ? 12.477 9.148 1.65 1 97.38 74 THR B CA 1
ATOM 3987 C C . THR B 1 74 ? 13.836 8.922 2.309 1 97.38 74 THR B C 1
ATOM 3989 O O . THR B 1 74 ? 14.703 8.25 1.738 1 97.38 74 THR B O 1
ATOM 3992 N N . ASN B 1 75 ? 14.047 9.5 3.434 1 93.69 75 ASN B N 1
ATOM 3993 C CA . ASN B 1 75 ? 15.297 9.328 4.16 1 93.69 75 ASN B CA 1
ATOM 3994 C C . ASN B 1 75 ? 15.297 8.047 4.992 1 93.69 75 ASN B C 1
ATOM 3996 O O . ASN B 1 75 ? 14.641 7.984 6.031 1 93.69 75 ASN B O 1
ATOM 4000 N N . GLY B 1 76 ? 16.062 7.078 4.578 1 85.31 76 GLY B N 1
ATOM 4001 C CA . GLY B 1 76 ? 16.125 5.801 5.273 1 85.31 76 GLY B CA 1
ATOM 4002 C C . GLY B 1 76 ? 17.344 5.656 6.152 1 85.31 76 GLY B C 1
ATOM 4003 O O . GLY B 1 76 ? 17.594 4.582 6.707 1 85.31 76 GLY B O 1
ATOM 4004 N N . ASP B 1 77 ? 18.078 6.609 6.328 1 77.06 77 ASP B N 1
ATOM 4005 C CA . ASP B 1 77 ? 19.391 6.523 6.961 1 77.06 77 ASP B CA 1
ATOM 4006 C C . ASP B 1 77 ? 19.266 6.188 8.445 1 77.06 77 ASP B C 1
ATOM 4008 O O . ASP B 1 77 ? 20.172 5.574 9.023 1 77.06 77 ASP B O 1
ATOM 4012 N N . LEU B 1 78 ? 18.25 6.543 8.953 1 73.88 78 LEU B N 1
ATOM 4013 C CA . LEU B 1 78 ? 18.109 6.41 10.398 1 73.88 78 LEU B CA 1
ATOM 4014 C C . LEU B 1 78 ? 17.391 5.117 10.758 1 73.88 78 LEU B C 1
ATOM 4016 O O . LEU B 1 78 ? 17.266 4.785 11.938 1 73.88 78 LEU B O 1
ATOM 4020 N N . ASN B 1 79 ? 17 4.449 9.672 1 77.81 79 ASN B N 1
ATOM 4021 C CA . ASN B 1 79 ? 16.188 3.266 9.93 1 77.81 79 ASN B CA 1
ATOM 4022 C C . ASN B 1 79 ? 16.453 2.166 8.906 1 77.81 79 ASN B C 1
ATOM 4024 O O . ASN B 1 79 ? 17.438 2.238 8.156 1 77.81 79 ASN B O 1
ATOM 4028 N N . HIS B 1 80 ? 15.773 1.125 9.031 1 82.25 80 HIS B N 1
ATOM 4029 C CA . HIS B 1 80 ? 15.969 -0.016 8.148 1 82.25 80 HIS B CA 1
ATOM 4030 C C . HIS B 1 80 ? 14.961 0.002 7 1 82.25 80 HIS B C 1
ATOM 4032 O O . HIS B 1 80 ? 14.391 -1.035 6.652 1 82.25 80 HIS B O 1
ATOM 4038 N N . CYS B 1 81 ? 14.648 1.245 6.578 1 90.56 81 CYS B N 1
ATOM 4039 C CA . CYS B 1 81 ? 13.758 1.399 5.43 1 90.56 81 CYS B CA 1
ATOM 4040 C C . CYS B 1 81 ? 14.516 1.944 4.227 1 90.56 81 CYS B C 1
ATOM 4042 O O . CYS B 1 81 ? 15.109 3.023 4.297 1 90.56 81 CYS B O 1
ATOM 4044 N N . MET B 1 82 ? 14.508 1.25 3.164 1 88.88 82 MET B N 1
ATOM 4045 C CA . MET B 1 82 ? 15.18 1.721 1.958 1 88.88 82 MET B CA 1
ATOM 4046 C C . MET B 1 82 ? 14.383 2.832 1.284 1 88.88 82 MET B C 1
ATOM 4048 O O . MET B 1 82 ? 13.219 2.635 0.922 1 88.88 82 MET B O 1
ATOM 4052 N N . SER B 1 83 ? 15.031 4.012 1.14 1 92.38 83 SER B N 1
ATOM 4053 C CA . SER B 1 83 ? 14.414 5.164 0.488 1 92.38 83 SER B CA 1
ATOM 4054 C C . SER B 1 83 ? 13.078 5.516 1.133 1 92.38 83 SER B C 1
ATOM 4056 O O . SER B 1 83 ? 12.094 5.773 0.435 1 92.38 83 SER B O 1
ATOM 4058 N N . SER B 1 84 ? 13.047 5.406 2.373 1 96.38 84 SER B N 1
ATOM 4059 C CA . SER B 1 84 ? 11.828 5.633 3.141 1 96.38 84 SER B CA 1
ATOM 4060 C C . SER B 1 84 ? 12.141 6 4.586 1 96.38 84 SER B C 1
ATOM 4062 O O . SER B 1 84 ? 13.078 5.457 5.18 1 96.38 84 SER B O 1
ATOM 4064 N N . ASP B 1 85 ? 11.406 6.941 5.09 1 96.94 85 ASP B N 1
ATOM 4065 C CA . ASP B 1 85 ? 11.375 7.094 6.543 1 96.94 85 ASP B CA 1
ATOM 4066 C C . ASP B 1 85 ? 10.492 6.031 7.191 1 96.94 85 ASP B C 1
ATOM 4068 O O . ASP B 1 85 ? 9.836 5.254 6.496 1 96.94 85 ASP B O 1
ATOM 4072 N N . GLU B 1 86 ? 10.594 5.914 8.508 1 96.06 86 GLU B N 1
ATOM 4073 C CA . GLU B 1 86 ? 9.805 4.977 9.289 1 96.06 86 GLU B CA 1
ATOM 4074 C C . GLU B 1 86 ? 8.734 5.699 10.109 1 96.06 86 GLU B C 1
ATOM 4076 O O . GLU B 1 86 ? 9.031 6.684 10.789 1 96.06 86 GLU B O 1
ATOM 4081 N N . ALA B 1 87 ? 7.504 5.211 9.992 1 97.12 87 ALA B N 1
ATOM 4082 C CA . ALA B 1 87 ? 6.391 5.891 10.648 1 97.12 87 ALA B CA 1
ATOM 4083 C C . ALA B 1 87 ? 5.691 4.965 11.641 1 97.12 87 ALA B C 1
ATOM 4085 O O . ALA B 1 87 ? 5.547 3.768 11.391 1 97.12 87 ALA B O 1
ATOM 4086 N N . ILE B 1 88 ? 5.27 5.535 12.695 1 97.25 88 ILE B N 1
ATOM 4087 C CA . ILE B 1 88 ? 4.312 4.859 13.57 1 97.25 88 ILE B CA 1
ATOM 4088 C C . ILE B 1 88 ? 2.934 4.855 12.914 1 97.25 88 ILE B C 1
ATOM 4090 O O . ILE B 1 88 ? 2.49 5.871 12.375 1 97.25 88 ILE B O 1
ATOM 4094 N N . TYR B 1 89 ? 2.26 3.668 12.961 1 96.38 89 TYR B N 1
ATOM 4095 C CA . TYR B 1 89 ? 0.966 3.617 12.289 1 96.38 89 TYR B CA 1
ATOM 4096 C C . TYR B 1 89 ? -0.117 3.109 13.227 1 96.38 89 TYR B C 1
ATOM 4098 O O . TYR B 1 89 ? -1.31 3.238 12.945 1 96.38 89 TYR B O 1
ATOM 4106 N N . ASP B 1 90 ? 0.179 2.535 14.328 1 96.69 90 ASP B N 1
ATOM 4107 C CA . ASP B 1 90 ? -0.722 2.045 15.367 1 96.69 90 ASP B CA 1
ATOM 4108 C C . ASP B 1 90 ? -0.029 2.021 16.734 1 96.69 90 ASP B C 1
ATOM 4110 O O . ASP B 1 90 ? 0.833 1.176 16.984 1 96.69 90 ASP B O 1
ATOM 4114 N N . THR B 1 91 ? -0.485 2.848 17.609 1 97.62 91 THR B N 1
ATOM 4115 C CA . THR B 1 91 ? 0.244 3.027 18.859 1 97.62 91 THR B CA 1
ATOM 4116 C C . THR B 1 91 ? -0.131 1.941 19.875 1 97.62 91 THR B C 1
ATOM 4118 O O . THR B 1 91 ? 0.5 1.816 20.922 1 97.62 91 THR B O 1
ATOM 4121 N N . THR B 1 92 ? -1.086 1.16 19.531 1 95.38 92 THR B N 1
ATOM 4122 C CA . THR B 1 92 ? -1.571 0.165 20.484 1 95.38 92 THR B CA 1
ATOM 4123 C C . THR B 1 92 ? -0.823 -1.154 20.312 1 95.38 92 THR B C 1
ATOM 4125 O O . THR B 1 92 ? -0.996 -2.078 21.109 1 95.38 92 THR B O 1
ATOM 4128 N N . LYS B 1 93 ? -0.034 -1.234 19.297 1 89.25 93 LYS B N 1
ATOM 4129 C CA . LYS B 1 93 ? 0.694 -2.465 19 1 89.25 93 LYS B CA 1
ATOM 4130 C C . LYS B 1 93 ? 2.164 -2.344 19.391 1 89.25 93 LYS B C 1
ATOM 4132 O O . LYS B 1 93 ? 2.715 -1.242 19.422 1 89.25 93 LYS B O 1
ATOM 4137 N N . LYS B 1 94 ? 2.746 -3.486 19.609 1 84 94 LYS B N 1
ATOM 4138 C CA . LYS B 1 94 ? 4.184 -3.52 19.875 1 84 94 LYS B CA 1
ATOM 4139 C C . LYS B 1 94 ? 4.977 -3.172 18.625 1 84 94 LYS B C 1
ATOM 4141 O O . LYS B 1 94 ? 5.844 -2.299 18.641 1 84 94 LYS B O 1
ATOM 4146 N N . ASP B 1 95 ? 4.727 -3.904 17.594 1 83.19 95 ASP B N 1
ATOM 4147 C CA . ASP B 1 95 ? 5.281 -3.547 16.297 1 83.19 95 ASP B CA 1
ATOM 4148 C C . ASP B 1 95 ? 4.422 -2.49 15.609 1 83.19 95 ASP B C 1
ATOM 4150 O O . ASP B 1 95 ? 3.553 -2.824 14.797 1 83.19 95 ASP B O 1
ATOM 4154 N N . ASN B 1 96 ? 4.801 -1.266 15.828 1 91.25 96 ASN B N 1
ATOM 4155 C CA . ASN B 1 96 ? 3.891 -0.184 15.469 1 91.25 96 ASN B CA 1
ATOM 4156 C C . ASN B 1 96 ? 4.449 0.667 14.336 1 91.25 96 ASN B C 1
ATOM 4158 O O . ASN B 1 96 ? 3.924 1.742 14.039 1 91.25 96 ASN B O 1
ATOM 4162 N N . LYS B 1 97 ? 5.535 0.161 13.703 1 92.12 97 LYS B N 1
ATOM 4163 C CA . LYS B 1 97 ? 6.18 1.01 12.703 1 92.12 97 LYS B CA 1
ATOM 4164 C C . LYS B 1 97 ? 6.156 0.353 11.328 1 92.12 97 LYS B C 1
ATOM 4166 O O . LYS B 1 97 ? 6.023 -0.868 11.219 1 92.12 97 LYS B O 1
ATOM 4171 N N . MET B 1 98 ? 6.25 1.128 10.359 1 92.38 98 MET B N 1
ATOM 4172 C CA . MET B 1 98 ? 6.316 0.685 8.969 1 92.38 98 MET B CA 1
ATOM 4173 C C . MET B 1 98 ? 7.164 1.641 8.133 1 92.38 98 MET B C 1
ATOM 4175 O O . MET B 1 98 ? 7.352 2.799 8.508 1 92.38 98 MET B O 1
ATOM 4179 N N . CYS B 1 99 ? 7.707 1.101 7.062 1 94.56 99 CYS B N 1
ATOM 4180 C CA . CYS B 1 99 ? 8.289 1.984 6.059 1 94.56 99 CYS B CA 1
ATOM 4181 C C . CYS B 1 99 ? 7.207 2.736 5.297 1 94.56 99 CYS B C 1
ATOM 4183 O O . CYS B 1 99 ? 6.371 2.121 4.633 1 94.56 99 CYS B O 1
ATOM 4185 N N . ILE B 1 100 ? 7.23 3.996 5.34 1 96.62 100 ILE B N 1
ATOM 4186 C CA . ILE B 1 100 ? 6.09 4.777 4.875 1 96.62 100 ILE B CA 1
ATOM 4187 C C . ILE B 1 100 ? 5.984 4.688 3.354 1 96.62 100 ILE B C 1
ATOM 4189 O O . ILE B 1 100 ? 4.895 4.793 2.791 1 96.62 100 ILE B O 1
ATOM 4193 N N . MET B 1 101 ? 7.039 4.355 2.645 1 96.06 101 MET B N 1
ATOM 4194 C CA . MET B 1 101 ? 7.008 4.238 1.188 1 96.06 101 MET B CA 1
ATOM 4195 C C . MET B 1 101 ? 6.445 2.887 0.762 1 96.06 101 MET B C 1
ATOM 4197 O O . MET B 1 101 ? 6.281 2.627 -0.432 1 96.06 101 MET B O 1
ATOM 4201 N N . ASP B 1 102 ? 6.109 2.064 1.715 1 92.44 102 ASP B N 1
ATOM 4202 C CA . ASP B 1 102 ? 5.34 0.875 1.367 1 92.44 102 ASP B CA 1
ATOM 4203 C C . ASP B 1 102 ? 3.934 1.246 0.9 1 92.44 102 ASP B C 1
ATOM 4205 O O . ASP B 1 102 ? 3.24 0.431 0.288 1 92.44 102 ASP B O 1
ATOM 4209 N N . ARG B 1 103 ? 3.604 2.451 1.216 1 94.19 103 ARG B N 1
ATOM 4210 C CA . ARG B 1 103 ? 2.293 2.949 0.814 1 94.19 103 ARG B CA 1
ATOM 4211 C C . ARG B 1 103 ? 2.361 3.635 -0.546 1 94.19 103 ARG B C 1
ATOM 4213 O O . ARG B 1 103 ? 3.105 4.602 -0.724 1 94.19 103 ARG B O 1
ATOM 4220 N N . ARG B 1 104 ? 1.533 3.236 -1.416 1 92.12 104 ARG B N 1
ATOM 4221 C CA . ARG B 1 104 ? 1.561 3.752 -2.781 1 92.12 104 ARG B CA 1
ATOM 4222 C C . ARG B 1 104 ? 1.2 5.234 -2.812 1 92.12 104 ARG B C 1
ATOM 4224 O O . ARG B 1 104 ? 1.741 5.992 -3.621 1 92.12 104 ARG B O 1
ATOM 4231 N N . ASP B 1 105 ? 0.261 5.59 -1.995 1 93.62 105 ASP B N 1
ATOM 4232 C CA . ASP B 1 105 ? -0.143 6.992 -1.976 1 93.62 105 ASP B CA 1
ATOM 4233 C C . ASP B 1 105 ? 1.017 7.891 -1.552 1 93.62 105 ASP B C 1
ATOM 4235 O O . ASP B 1 105 ? 1.17 9 -2.068 1 93.62 105 ASP B O 1
ATOM 4239 N N . MET B 1 106 ? 1.828 7.402 -0.681 1 97 106 MET B N 1
ATOM 4240 C CA . MET B 1 106 ? 3.008 8.156 -0.26 1 97 106 MET B CA 1
ATOM 4241 C C . MET B 1 106 ? 4.023 8.25 -1.394 1 97 106 MET B C 1
ATOM 4243 O O . MET B 1 106 ? 4.609 9.312 -1.617 1 97 106 MET B O 1
ATOM 4247 N N . LYS B 1 107 ? 4.246 7.168 -2.078 1 96 107 LYS B N 1
ATOM 4248 C CA . LYS B 1 107 ? 5.125 7.18 -3.244 1 96 107 LYS B CA 1
ATOM 4249 C C . LYS B 1 107 ? 4.645 8.188 -4.285 1 96 107 LYS B C 1
ATOM 4251 O O . LYS B 1 107 ? 5.445 8.93 -4.852 1 96 107 LYS B O 1
ATOM 4256 N N . ASN B 1 108 ? 3.375 8.227 -4.484 1 96.56 108 ASN B N 1
ATOM 4257 C CA . ASN B 1 108 ? 2.803 9.156 -5.449 1 96.56 108 ASN B CA 1
ATOM 4258 C C . ASN B 1 108 ? 3.031 10.609 -5.027 1 96.56 108 ASN B C 1
ATOM 4260 O O . ASN B 1 108 ? 3.336 11.461 -5.863 1 96.56 108 ASN B O 1
ATOM 4264 N N . MET B 1 109 ? 2.836 10.852 -3.797 1 98 109 MET B N 1
ATOM 4265 C CA . MET B 1 109 ? 3.059 12.211 -3.311 1 98 109 MET B CA 1
ATOM 4266 C C . MET B 1 109 ? 4.504 12.641 -3.541 1 98 109 MET B C 1
ATOM 4268 O O . MET B 1 109 ? 4.754 13.742 -4.043 1 98 109 MET B O 1
ATOM 4272 N N . VAL B 1 110 ? 5.434 11.781 -3.195 1 98.44 110 VAL B N 1
ATOM 4273 C CA . VAL B 1 110 ? 6.844 12.102 -3.4 1 98.44 110 VAL B CA 1
ATOM 4274 C C . VAL B 1 110 ? 7.113 12.312 -4.887 1 98.44 110 VAL B C 1
ATOM 4276 O O . VAL B 1 110 ? 7.785 13.281 -5.27 1 98.44 110 VAL B O 1
ATOM 4279 N N . LYS B 1 111 ? 6.594 11.453 -5.688 1 97.81 111 LYS B N 1
ATOM 4280 C CA . LYS B 1 111 ? 6.742 11.594 -7.133 1 97.81 111 LYS B CA 1
ATOM 4281 C C . LYS B 1 111 ? 6.211 12.945 -7.613 1 97.81 111 LYS B C 1
ATOM 4283 O O . LYS B 1 111 ? 6.863 13.633 -8.398 1 97.81 111 LYS B O 1
ATOM 4288 N N . ASN B 1 112 ? 5.039 13.305 -7.168 1 98.56 112 ASN B N 1
ATOM 4289 C CA . ASN B 1 112 ? 4.441 14.586 -7.539 1 98.56 112 ASN B CA 1
ATOM 4290 C C . ASN B 1 112 ? 5.332 15.758 -7.145 1 98.56 112 ASN B C 1
ATOM 4292 O O . ASN B 1 112 ? 5.492 16.703 -7.914 1 98.56 112 ASN B O 1
ATOM 4296 N N . ILE B 1 113 ? 5.867 15.695 -5.996 1 98.75 113 ILE B N 1
ATOM 4297 C CA . ILE B 1 113 ? 6.727 16.781 -5.535 1 98.75 113 ILE B CA 1
ATOM 4298 C C . ILE B 1 113 ? 7.961 16.875 -6.43 1 98.75 113 ILE B C 1
ATOM 4300 O O . ILE B 1 113 ? 8.367 17.969 -6.824 1 98.75 113 ILE B O 1
ATOM 4304 N N . TYR B 1 114 ? 8.516 15.75 -6.797 1 98.62 114 TYR B N 1
ATOM 4305 C CA . TYR B 1 114 ? 9.664 15.781 -7.691 1 98.62 114 TYR B CA 1
ATOM 4306 C C . TYR B 1 114 ? 9.273 16.297 -9.07 1 98.62 114 TYR B C 1
ATOM 4308 O O . TYR B 1 114 ? 10.047 17.016 -9.711 1 98.62 114 TYR B O 1
ATOM 4316 N N . GLN B 1 115 ? 8.125 15.93 -9.523 1 98.75 115 GLN B N 1
ATOM 4317 C CA . GLN B 1 115 ? 7.641 16.469 -10.789 1 98.75 115 GLN B CA 1
ATOM 4318 C C . GLN B 1 115 ? 7.539 17.984 -10.734 1 98.75 115 GLN B C 1
ATOM 4320 O O . GLN B 1 115 ? 7.887 18.672 -11.695 1 98.75 115 GLN B O 1
ATOM 4325 N N . ILE B 1 116 ? 7.094 18.5 -9.688 1 98.81 116 ILE B N 1
ATOM 4326 C CA . ILE B 1 116 ? 6.996 19.938 -9.484 1 98.81 116 ILE B CA 1
ATOM 4327 C C . ILE B 1 116 ? 8.391 20.562 -9.469 1 98.81 116 ILE B C 1
ATOM 4329 O O . ILE B 1 116 ? 8.656 21.531 -10.188 1 98.81 116 ILE B O 1
ATOM 4333 N N . LEU B 1 117 ? 9.328 20 -8.727 1 98.69 117 LEU B N 1
ATOM 4334 C CA . LEU B 1 117 ? 10.656 20.547 -8.5 1 98.69 117 LEU B CA 1
ATOM 4335 C C . LEU B 1 117 ? 11.469 20.562 -9.789 1 98.69 117 LEU B C 1
ATOM 4337 O O . LEU B 1 117 ? 12.281 21.469 -10 1 98.69 117 LEU B O 1
ATOM 4341 N N . PHE B 1 118 ? 11.219 19.609 -10.625 1 98.56 118 PHE B N 1
ATOM 4342 C CA . PHE B 1 118 ? 12.016 19.516 -11.844 1 98.56 118 PHE B CA 1
ATOM 4343 C C . PHE B 1 118 ? 11.32 20.234 -13 1 98.56 118 PHE B C 1
ATOM 4345 O O . PHE B 1 118 ? 11.875 20.328 -14.094 1 98.56 118 PHE B O 1
ATOM 4352 N N . ASN B 1 119 ? 10.133 20.641 -12.789 1 98.44 119 ASN B N 1
ATOM 4353 C CA . ASN B 1 119 ? 9.367 21.422 -13.758 1 98.44 119 ASN B CA 1
ATOM 4354 C C . ASN B 1 119 ? 8.758 22.672 -13.117 1 98.44 119 ASN B C 1
ATOM 4356 O O . ASN B 1 119 ? 7.562 22.922 -13.273 1 98.44 119 ASN B O 1
ATOM 4360 N N . LYS B 1 120 ? 9.578 23.438 -12.477 1 97.75 120 LYS B N 1
ATOM 4361 C CA . LYS B 1 120 ? 9.133 24.5 -11.586 1 97.75 120 LYS B CA 1
ATOM 4362 C C . LYS B 1 120 ? 8.367 25.578 -12.352 1 97.75 120 LYS B C 1
ATOM 4364 O O . LYS B 1 120 ? 7.375 26.125 -11.859 1 97.75 120 LYS B O 1
ATOM 4369 N N . GLU B 1 121 ? 8.797 25.891 -13.578 1 97.44 121 GLU B N 1
ATOM 4370 C CA . GLU B 1 121 ? 8.148 26.938 -14.352 1 97.44 121 GLU B CA 1
ATOM 4371 C C . GLU B 1 121 ? 6.746 26.516 -14.781 1 97.44 121 GLU B C 1
ATOM 4373 O O . GLU B 1 121 ? 5.801 27.312 -14.711 1 97.44 121 GLU B O 1
ATOM 4378 N N . LYS B 1 122 ? 6.637 25.297 -15.195 1 98.06 122 LYS B N 1
ATOM 4379 C CA . LYS B 1 122 ? 5.332 24.781 -15.586 1 98.06 122 LYS B CA 1
ATOM 4380 C C . LYS B 1 122 ? 4.402 24.656 -14.383 1 98.06 122 LYS B C 1
ATOM 4382 O O . LYS B 1 122 ? 3.209 24.953 -14.477 1 98.06 122 LYS B O 1
ATOM 4387 N N . ALA B 1 123 ? 4.945 24.219 -13.312 1 98.69 123 ALA B N 1
ATOM 4388 C CA . ALA B 1 123 ? 4.148 24.047 -12.094 1 98.69 123 ALA B CA 1
ATOM 4389 C C . ALA B 1 123 ? 3.689 25.391 -11.539 1 98.69 123 ALA B C 1
ATOM 4391 O O . ALA B 1 123 ? 2.598 25.5 -10.977 1 98.69 123 ALA B O 1
ATOM 4392 N N . LYS B 1 124 ? 4.48 26.375 -11.656 1 98.31 124 LYS B N 1
ATOM 4393 C CA . LYS B 1 124 ? 4.207 27.703 -11.102 1 98.31 124 LYS B CA 1
ATOM 4394 C C . LYS B 1 124 ? 2.91 28.281 -11.664 1 98.31 124 LYS B C 1
ATOM 4396 O O . LYS B 1 124 ? 2.262 29.109 -11.023 1 98.31 124 LYS B O 1
ATOM 4401 N N . VAL B 1 125 ? 2.504 27.797 -12.812 1 98.19 125 VAL B N 1
ATOM 4402 C CA . VAL B 1 125 ? 1.265 28.25 -13.43 1 98.19 125 VAL B CA 1
ATOM 4403 C C . VAL B 1 125 ? 0.085 27.953 -12.508 1 98.19 125 VAL B C 1
ATOM 4405 O O . VAL B 1 125 ? -0.905 28.688 -12.492 1 98.19 125 VAL B O 1
ATOM 4408 N N . CYS B 1 126 ? 0.222 26.922 -11.711 1 98.62 126 CYS B N 1
ATOM 4409 C CA . CYS B 1 126 ? -0.854 26.5 -10.828 1 98.62 126 CYS B CA 1
ATOM 4410 C C . CYS B 1 126 ? -0.711 27.125 -9.445 1 98.62 126 CYS B C 1
ATOM 4412 O O . CYS B 1 126 ? -1.396 26.719 -8.5 1 98.62 126 CYS B O 1
ATOM 4414 N N . PHE B 1 127 ? 0.232 28.078 -9.312 1 98.5 127 PHE B N 1
ATOM 4415 C CA . PHE B 1 127 ? 0.551 28.703 -8.031 1 98.5 127 PHE B CA 1
ATOM 4416 C C . PHE B 1 127 ? -0.059 30.094 -7.934 1 98.5 127 PHE B C 1
ATOM 4418 O O . PHE B 1 127 ? -0.059 30.844 -8.914 1 98.5 127 PHE B O 1
ATOM 4425 N N . SER B 1 128 ? -0.596 30.391 -6.758 1 97.81 128 SER B N 1
ATOM 4426 C CA . SER B 1 128 ? -1.092 31.734 -6.508 1 97.81 128 SER B CA 1
ATOM 4427 C C . SER B 1 128 ? -1.026 32.094 -5.023 1 97.81 128 SER B C 1
ATOM 4429 O O . SER B 1 128 ? -1.016 31.203 -4.172 1 97.81 128 SER B O 1
ATOM 4431 N N . ALA B 1 129 ? -1.014 33.344 -4.77 1 97 129 ALA B N 1
ATOM 4432 C CA . ALA B 1 129 ? -0.977 33.812 -3.387 1 97 129 ALA B CA 1
ATOM 4433 C C . ALA B 1 129 ? -2.365 33.75 -2.754 1 97 129 ALA B C 1
ATOM 4435 O O . ALA B 1 129 ? -2.525 34.062 -1.572 1 97 129 ALA B O 1
ATOM 4436 N N . ARG B 1 130 ? -3.371 33.406 -3.482 1 96.38 130 ARG B N 1
ATOM 4437 C CA . ARG B 1 130 ? -4.738 33.188 -3.023 1 96.38 130 ARG B CA 1
ATOM 4438 C C . ARG B 1 130 ? -5.293 34.438 -2.342 1 96.38 130 ARG B C 1
ATOM 4440 O O . ARG B 1 130 ? -5.961 34.344 -1.311 1 96.38 130 ARG B O 1
ATOM 4447 N N . ARG B 1 131 ? -5.012 35.562 -2.83 1 93.06 131 ARG B N 1
ATOM 4448 C CA . ARG B 1 131 ? -5.504 36.844 -2.271 1 93.06 131 ARG B CA 1
ATOM 4449 C C . ARG B 1 131 ? -7 37 -2.52 1 93.06 131 ARG B C 1
ATOM 4451 O O . ARG B 1 131 ? -7.66 37.812 -1.862 1 93.06 131 ARG B O 1
ATOM 4458 N N . ASP B 1 132 ? -7.477 36.219 -3.383 1 88.12 132 ASP B N 1
ATOM 4459 C CA . ASP B 1 132 ? -8.867 36.312 -3.83 1 88.12 132 ASP B CA 1
ATOM 4460 C C . ASP B 1 132 ? -9.805 35.562 -2.895 1 88.12 132 ASP B C 1
ATOM 4462 O O . ASP B 1 132 ? -11.023 35.656 -3 1 88.12 132 ASP B O 1
ATOM 4466 N N . VAL B 1 133 ? -9.266 34.812 -1.964 1 92.38 133 VAL B N 1
ATOM 4467 C CA . VAL B 1 133 ? -10.094 34 -1.096 1 92.38 133 VAL B CA 1
ATOM 4468 C C . VAL B 1 133 ? -10.258 34.688 0.262 1 92.38 133 VAL B C 1
ATOM 4470 O O . VAL B 1 133 ? -9.312 35.281 0.785 1 92.38 133 VAL B O 1
ATOM 4473 N N . ASN B 1 134 ? -11.477 34.531 0.825 1 92.19 134 ASN B N 1
ATOM 4474 C CA . ASN B 1 134 ? -11.766 35.25 2.057 1 92.19 134 ASN B CA 1
ATOM 4475 C C . ASN B 1 134 ? -11.914 34.312 3.246 1 92.19 134 ASN B C 1
ATOM 4477 O O . ASN B 1 134 ? -12.398 34.719 4.305 1 92.19 134 ASN B O 1
ATOM 4481 N N . TRP B 1 135 ? -11.5 33.094 3.111 1 93.81 135 TRP B N 1
ATOM 4482 C CA . TRP B 1 135 ? -11.719 32.125 4.203 1 93.81 135 TRP B CA 1
ATOM 4483 C C . TRP B 1 135 ? -10.391 31.578 4.711 1 93.81 135 TRP B C 1
ATOM 4485 O O . TRP B 1 135 ? -10.375 30.656 5.527 1 93.81 135 TRP B O 1
ATOM 4495 N N . ILE B 1 136 ? -9.289 32 4.203 1 96.81 136 ILE B N 1
ATOM 4496 C CA . ILE B 1 136 ? -7.98 31.75 4.797 1 96.81 136 ILE B CA 1
ATOM 4497 C C . ILE B 1 136 ? -7.383 33.062 5.301 1 96.81 136 ILE B C 1
ATOM 4499 O O . ILE B 1 136 ? -7.664 34.125 4.754 1 96.81 136 ILE B O 1
ATOM 4503 N N . TYR B 1 137 ? -6.477 33 6.324 1 97.56 137 TYR B N 1
ATOM 4504 C CA . TYR B 1 137 ? -6.16 34.188 7.086 1 97.56 137 TYR B CA 1
ATOM 4505 C C . TYR B 1 137 ? -4.656 34.344 7.293 1 97.56 137 TYR B C 1
ATOM 4507 O O . TYR B 1 137 ? -3.918 33.344 7.176 1 97.56 137 TYR B O 1
ATOM 4515 N N . ASN B 1 138 ? -4.336 35.594 7.57 1 97.38 138 ASN B N 1
ATOM 4516 C CA . ASN B 1 138 ? -3.006 35.844 8.109 1 97.38 138 ASN B CA 1
ATOM 4517 C C . ASN B 1 138 ? -2.984 35.719 9.633 1 97.38 138 ASN B C 1
ATOM 4519 O O . ASN B 1 138 ? -3.928 36.125 10.312 1 97.38 138 ASN B O 1
ATOM 4523 N N . PRO B 1 139 ? -1.884 35.125 10.094 1 96.94 139 PRO B N 1
ATOM 4524 C CA . PRO B 1 139 ? -1.797 35.062 11.555 1 96.94 139 PRO B CA 1
ATOM 4525 C C . PRO B 1 139 ? -1.763 36.469 12.211 1 96.94 139 PRO B C 1
ATOM 4527 O O . PRO B 1 139 ? -2.23 36.625 13.336 1 96.94 139 PRO B O 1
ATOM 4530 N N . GLY B 1 140 ? -1.181 37.438 11.484 1 96.19 140 GLY B N 1
ATOM 4531 C CA . GLY B 1 140 ? -0.99 38.75 12.047 1 96.19 140 GLY B CA 1
ATOM 4532 C C . GLY B 1 140 ? 0.203 38.844 12.977 1 96.19 140 GLY B C 1
ATOM 4533 O O . GLY B 1 140 ? 1.12 38.031 12.898 1 96.19 140 GLY B O 1
ATOM 4534 N N . GLY B 1 141 ? 0.223 40 13.695 1 95.94 141 GLY B N 1
ATOM 4535 C CA . GLY B 1 141 ? 1.271 40.188 14.688 1 95.94 141 GLY B CA 1
ATOM 4536 C C . GLY B 1 141 ? 2.66 40.25 14.086 1 95.94 141 GLY B C 1
ATOM 4537 O O . GLY B 1 141 ? 2.836 40.781 12.984 1 95.94 141 GLY B O 1
ATOM 4538 N N . GLU B 1 142 ? 3.602 39.75 14.859 1 96.69 142 GLU B N 1
ATOM 4539 C CA . GLU B 1 142 ? 5.012 39.844 14.5 1 96.69 142 GLU B CA 1
ATOM 4540 C C . GLU B 1 142 ? 5.328 39.062 13.234 1 96.69 142 GLU B C 1
ATOM 4542 O O . GLU B 1 142 ? 6.172 39.469 12.43 1 96.69 142 GLU B O 1
ATOM 4547 N N . LEU B 1 143 ? 4.652 37.969 13.109 1 97.38 143 LEU B N 1
ATOM 4548 C CA . LEU B 1 143 ? 4.906 37.125 11.938 1 97.38 143 LEU B CA 1
ATOM 4549 C C . LEU B 1 143 ? 4.57 37.875 10.656 1 97.38 143 LEU B C 1
ATOM 4551 O O . LEU B 1 143 ? 5.328 37.844 9.688 1 97.38 143 LEU B O 1
ATOM 4555 N N . GLN B 1 144 ? 3.461 38.531 10.641 1 97 144 GLN B N 1
ATOM 4556 C CA . GLN B 1 144 ? 3.068 39.344 9.477 1 97 144 GLN B CA 1
ATOM 4557 C C . GLN B 1 144 ? 3.957 40.562 9.328 1 97 144 GLN B C 1
ATOM 4559 O O . GLN B 1 144 ? 4.324 40.938 8.211 1 97 144 GLN B O 1
ATOM 4564 N N . GLU B 1 145 ? 4.293 41.188 10.375 1 96.75 145 GLU B N 1
ATOM 4565 C CA . GLU B 1 145 ? 5.098 42.406 10.352 1 96.75 145 GLU B CA 1
ATOM 4566 C C . GLU B 1 145 ? 6.469 42.156 9.727 1 96.75 145 GLU B C 1
ATOM 4568 O O . GLU B 1 145 ? 7.02 43 9.047 1 96.75 145 GLU B O 1
ATOM 4573 N N . LYS B 1 146 ? 6.898 41.031 9.914 1 96.5 146 LYS B N 1
ATOM 4574 C CA . LYS B 1 146 ? 8.25 40.688 9.461 1 96.5 146 LYS B CA 1
ATOM 4575 C C . LYS B 1 146 ? 8.227 40.125 8.039 1 96.5 146 LYS B C 1
ATOM 4577 O O . LYS B 1 146 ? 9.281 39.844 7.469 1 96.5 146 LYS B O 1
ATOM 4582 N N . SER B 1 147 ? 7.117 40 7.484 1 98 147 SER B N 1
ATOM 4583 C CA . SER B 1 147 ? 6.992 39.406 6.16 1 98 147 SER B CA 1
ATOM 4584 C C . SER B 1 147 ? 6.445 40.406 5.152 1 98 147 SER B C 1
ATOM 4586 O O . SER B 1 147 ? 5.238 40.688 5.117 1 98 147 SER B O 1
ATOM 4588 N N . PRO B 1 148 ? 7.297 40.906 4.285 1 98.06 148 PRO B N 1
ATOM 4589 C CA . PRO B 1 148 ? 6.773 41.781 3.236 1 98.06 148 PRO B CA 1
ATOM 4590 C C . PRO B 1 148 ? 5.699 41.094 2.385 1 98.06 148 PRO B C 1
ATOM 4592 O O . PRO B 1 148 ? 4.777 41.781 1.908 1 98.06 148 PRO B O 1
ATOM 4595 N N . VAL B 1 149 ? 5.762 39.812 2.281 1 98.44 149 VAL B N 1
ATOM 4596 C CA . VAL B 1 149 ? 4.797 39.062 1.478 1 98.44 149 VAL B CA 1
ATOM 4597 C C . VAL B 1 149 ? 3.439 39.062 2.172 1 98.44 149 VAL B C 1
ATOM 4599 O O . VAL B 1 149 ? 2.408 39.281 1.534 1 98.44 149 VAL B O 1
ATOM 4602 N N . ALA B 1 150 ? 3.447 38.812 3.441 1 98.25 150 ALA B N 1
ATOM 4603 C CA . ALA B 1 150 ? 2.189 38.781 4.184 1 98.25 150 ALA B CA 1
ATOM 4604 C C . ALA B 1 150 ? 1.555 40.156 4.223 1 98.25 150 ALA B C 1
ATOM 4606 O O . ALA B 1 150 ? 0.33 40.281 4.168 1 98.25 150 ALA B O 1
ATOM 4607 N N . LYS B 1 151 ? 2.393 41.188 4.359 1 97.75 151 LYS B N 1
ATOM 4608 C CA . LYS B 1 151 ? 1.885 42.531 4.32 1 97.75 151 LYS B CA 1
ATOM 4609 C C . LYS B 1 151 ? 1.237 42.844 2.973 1 97.75 151 LYS B C 1
ATOM 4611 O O . LYS B 1 151 ? 0.167 43.469 2.918 1 97.75 151 LYS B O 1
ATOM 4616 N N . TRP B 1 152 ? 1.863 42.375 1.99 1 97.62 152 TRP B N 1
ATOM 4617 C CA . TRP B 1 152 ? 1.339 42.562 0.642 1 97.62 152 TRP B CA 1
ATOM 4618 C C . TRP B 1 152 ? 0.064 41.75 0.435 1 97.62 152 TRP B C 1
ATOM 4620 O O . TRP B 1 152 ? -0.898 42.25 -0.165 1 97.62 152 TRP B O 1
ATOM 4630 N N . ALA B 1 153 ? 0.018 40.531 0.857 1 96.25 153 ALA B N 1
ATOM 4631 C CA . ALA B 1 153 ? -1.155 39.656 0.683 1 96.25 153 ALA B CA 1
ATOM 4632 C C . ALA B 1 153 ? -2.381 40.281 1.359 1 96.25 153 ALA B C 1
ATOM 4634 O O . ALA B 1 153 ? -3.502 40.156 0.862 1 96.25 153 ALA B O 1
ATOM 4635 N N . ASN B 1 154 ? -2.193 40.875 2.502 1 94 154 ASN B N 1
ATOM 4636 C CA . ASN B 1 154 ? -3.17 41.688 3.207 1 94 154 ASN B CA 1
ATOM 4637 C C . ASN B 1 154 ? -4.48 40.938 3.426 1 94 154 ASN B C 1
ATOM 4639 O O . ASN B 1 154 ? -5.551 41.438 3.084 1 94 154 ASN B O 1
ATOM 4643 N N . ARG B 1 155 ? -4.398 39.781 4 1 96.5 155 ARG B N 1
ATOM 4644 C CA . ARG B 1 155 ? -5.586 39 4.359 1 96.5 155 ARG B CA 1
ATOM 4645 C C . ARG B 1 155 ? -6.121 39.438 5.723 1 96.5 155 ARG B C 1
ATOM 4647 O O . ARG B 1 155 ? -5.406 40.062 6.508 1 96.5 155 ARG B O 1
ATOM 4654 N N . MET B 1 156 ? -7.406 39.031 5.863 1 96.81 156 MET B N 1
ATOM 4655 C CA . MET B 1 156 ? -7.93 39.156 7.219 1 96.81 156 MET B CA 1
ATOM 4656 C C . MET B 1 156 ? -7.023 38.438 8.219 1 96.81 156 MET B C 1
ATOM 4658 O O . MET B 1 156 ? -6.535 37.344 7.953 1 96.81 156 MET B O 1
ATOM 4662 N N . THR B 1 157 ? -6.805 39.094 9.359 1 97 157 THR B N 1
ATOM 4663 C CA . THR B 1 157 ? -5.918 38.5 10.359 1 97 157 THR B CA 1
ATOM 4664 C C . THR B 1 157 ? -6.691 37.594 11.305 1 97 157 THR B C 1
ATOM 4666 O O . THR B 1 157 ? -7.922 37.625 11.352 1 97 157 THR B O 1
ATOM 4669 N N . PHE B 1 158 ? -5.945 36.812 12.117 1 97.88 158 PHE B N 1
ATOM 4670 C CA . PHE B 1 158 ? -6.559 36 13.164 1 97.88 158 PHE B CA 1
ATOM 4671 C C . PHE B 1 158 ? -7.352 36.875 14.133 1 97.88 158 PHE B C 1
ATOM 4673 O O . PHE B 1 158 ? -8.461 36.5 14.539 1 97.88 158 PHE B O 1
ATOM 4680 N N . GLU B 1 159 ? -6.738 37.938 14.461 1 96.88 159 GLU B N 1
ATOM 4681 C CA . GLU B 1 159 ? -7.41 38.844 15.398 1 96.88 159 GLU B CA 1
ATOM 4682 C C . GLU B 1 159 ? -8.773 39.281 14.859 1 96.88 159 GLU B C 1
ATOM 4684 O O . GLU B 1 159 ? -9.781 39.188 15.57 1 96.88 159 GLU B O 1
ATOM 4689 N N . GLU B 1 160 ? -8.781 39.719 13.664 1 97.12 160 GLU B N 1
ATOM 4690 C CA . GLU B 1 160 ? -10.031 40.156 13.039 1 97.12 160 GLU B CA 1
ATOM 4691 C C . GLU B 1 160 ? -11.016 38.969 12.922 1 97.12 160 GLU B C 1
ATOM 4693 O O . GLU B 1 160 ? -12.211 39.156 13.164 1 97.12 160 GLU B O 1
ATOM 4698 N N . PHE B 1 161 ? -10.547 37.875 12.539 1 97.75 161 PHE B N 1
ATOM 4699 C CA . PHE B 1 161 ? -11.367 36.688 12.398 1 97.75 161 PHE B CA 1
ATOM 4700 C C . PHE B 1 161 ? -12.078 36.375 13.703 1 97.75 161 PHE B C 1
ATOM 4702 O O . PHE B 1 161 ? -13.305 36.219 13.734 1 97.75 161 PHE B O 1
ATOM 4709 N N . PHE B 1 162 ? -11.305 36.219 14.766 1 97.69 162 PHE B N 1
ATOM 4710 C CA . PHE B 1 162 ? -11.891 35.844 16.047 1 97.69 162 PHE B CA 1
ATOM 4711 C C . PHE B 1 162 ? -12.852 36.906 16.531 1 97.69 162 PHE B C 1
ATOM 4713 O O . PHE B 1 162 ? -13.844 36.625 17.203 1 97.69 162 PHE B O 1
ATOM 4720 N N . ASP B 1 163 ? -12.586 38.125 16.156 1 96.75 163 ASP B N 1
ATOM 4721 C CA . ASP B 1 163 ? -13.453 39.25 16.562 1 96.75 163 ASP B CA 1
ATOM 4722 C C . ASP B 1 163 ? -14.75 39.25 15.758 1 96.75 163 ASP B C 1
ATOM 4724 O O . ASP B 1 163 ? -15.828 39.5 16.297 1 96.75 163 ASP B O 1
ATOM 4728 N N . LYS B 1 164 ? -14.656 38.906 14.523 1 96.44 164 LYS B N 1
ATOM 4729 C CA . LYS B 1 164 ? -15.773 39.188 13.617 1 96.44 164 LYS B CA 1
ATOM 4730 C C . LYS B 1 164 ? -16.562 37.906 13.32 1 96.44 164 LYS B C 1
ATOM 4732 O O . LYS B 1 164 ? -17.766 37.969 13.055 1 96.44 164 LYS B O 1
ATOM 4737 N N . LYS B 1 165 ? -15.914 36.812 13.352 1 96.12 165 LYS B N 1
ATOM 4738 C CA . LYS B 1 165 ? -16.562 35.625 12.805 1 96.12 165 LYS B CA 1
ATOM 4739 C C . LYS B 1 165 ? -16.875 34.625 13.906 1 96.12 165 LYS B C 1
ATOM 4741 O O . LYS B 1 165 ? -17.672 33.688 13.703 1 96.12 165 LYS B O 1
ATOM 4746 N N . VAL B 1 166 ? -16.297 34.75 15.055 1 97.44 166 VAL B N 1
ATOM 4747 C CA . VAL B 1 166 ? -16.5 33.812 16.156 1 97.44 166 VAL B CA 1
ATOM 4748 C C . VAL B 1 166 ? -17.453 34.406 17.188 1 97.44 166 VAL B C 1
ATOM 4750 O O . VAL B 1 166 ? -17.172 35.469 17.75 1 97.44 166 VAL B O 1
ATOM 4753 N N . LYS B 1 167 ? -18.516 33.719 17.484 1 96.56 167 LYS B N 1
ATOM 4754 C CA . LYS B 1 167 ? -19.547 34.25 18.391 1 96.56 167 LYS B CA 1
ATOM 4755 C C . LYS B 1 167 ? -19.328 33.75 19.812 1 96.56 167 LYS B C 1
ATOM 4757 O O . LYS B 1 167 ? -19.609 34.5 20.766 1 96.56 167 LYS B O 1
ATOM 4762 N N . ASN B 1 168 ? -18.906 32.594 19.938 1 96.12 168 ASN B N 1
ATOM 4763 C CA . ASN B 1 168 ? -18.688 32.062 21.266 1 96.12 168 ASN B CA 1
ATOM 4764 C C . ASN B 1 168 ? -17.625 32.844 22.016 1 96.12 168 ASN B C 1
ATOM 4766 O O . ASN B 1 168 ? -16.453 32.906 21.609 1 96.12 168 ASN B O 1
ATOM 4770 N N . LYS B 1 169 ? -17.938 33.344 23.156 1 96.81 169 LYS B N 1
ATOM 4771 C CA . LYS B 1 169 ? -17.078 34.281 23.891 1 96.81 169 LYS B CA 1
ATOM 4772 C C . LYS B 1 169 ? -15.82 33.562 24.406 1 96.81 169 LYS B C 1
ATOM 4774 O O . LYS B 1 169 ? -14.734 34.156 24.406 1 96.81 169 LYS B O 1
ATOM 4779 N N . ASP B 1 170 ? -16 32.406 24.828 1 96.56 170 ASP B N 1
ATOM 4780 C CA . ASP B 1 170 ? -14.852 31.656 25.359 1 96.56 170 ASP B CA 1
ATOM 4781 C C . ASP B 1 170 ? -13.875 31.297 24.25 1 96.56 170 ASP B C 1
ATOM 4783 O O . ASP B 1 170 ? -12.656 31.406 24.422 1 96.56 170 ASP B O 1
ATOM 4787 N N . VAL B 1 171 ? -14.391 30.844 23.109 1 97.56 171 VAL B N 1
ATOM 4788 C CA . VAL B 1 171 ? -13.547 30.516 21.969 1 97.56 171 VAL B CA 1
ATOM 4789 C C . VAL B 1 171 ? -12.82 31.781 21.5 1 97.56 171 VAL B C 1
ATOM 4791 O O . VAL B 1 171 ? -11.633 31.734 21.188 1 97.56 171 VAL B O 1
ATOM 4794 N N . ARG B 1 172 ? -13.492 32.844 21.5 1 97.56 172 ARG B N 1
ATOM 4795 C CA . ARG B 1 172 ? -12.914 34.125 21.078 1 97.56 172 ARG B CA 1
ATOM 4796 C C . ARG B 1 172 ? -11.75 34.5 21.984 1 97.56 172 ARG B C 1
ATOM 4798 O O . ARG B 1 172 ? -10.703 34.938 21.516 1 97.56 172 ARG B O 1
ATOM 4805 N N . LYS B 1 173 ? -11.992 34.406 23.25 1 97.25 173 LYS B N 1
ATOM 4806 C CA . LYS B 1 173 ? -10.953 34.75 24.219 1 97.25 173 LYS B CA 1
ATOM 4807 C C . LYS B 1 173 ? -9.711 33.875 24.016 1 97.25 173 LYS B C 1
ATOM 4809 O O . LYS B 1 173 ? -8.586 34.406 24 1 97.25 173 LYS B O 1
ATOM 4814 N N . ARG B 1 174 ? -9.914 32.656 23.859 1 97.12 174 ARG B N 1
ATOM 4815 C CA . ARG B 1 174 ? -8.805 31.719 23.625 1 97.12 174 ARG B CA 1
ATOM 4816 C C . ARG B 1 174 ? -8.117 32.031 22.297 1 97.12 174 ARG B C 1
ATOM 4818 O O . ARG B 1 174 ? -6.891 31.953 22.203 1 97.12 174 ARG B O 1
ATOM 4825 N N . GLY B 1 175 ? -8.906 32.281 21.328 1 97.69 175 GLY B N 1
ATOM 4826 C CA . GLY B 1 175 ? -8.367 32.625 20.016 1 97.69 175 GLY B CA 1
ATOM 4827 C C . GLY B 1 175 ? -7.5 33.875 20.031 1 97.69 175 GLY B C 1
ATOM 4828 O O . GLY B 1 175 ? -6.48 33.938 19.344 1 97.69 175 GLY B O 1
ATOM 4829 N N . LYS B 1 176 ? -7.906 34.812 20.781 1 96.38 176 LYS B N 1
ATOM 4830 C CA . LYS B 1 176 ? -7.121 36.062 20.906 1 96.38 176 LYS B CA 1
ATOM 4831 C C . LYS B 1 176 ? -5.77 35.781 21.547 1 96.38 176 LYS B C 1
ATOM 4833 O O . LYS B 1 176 ? -4.746 36.312 21.125 1 96.38 176 LYS B O 1
ATOM 4838 N N . GLU B 1 177 ? -5.824 35 22.562 1 96.62 177 GLU B N 1
ATOM 4839 C CA . GLU B 1 177 ? -4.566 34.594 23.188 1 96.62 177 GLU B CA 1
ATOM 4840 C C . GLU B 1 177 ? -3.688 33.812 22.219 1 96.62 177 GLU B C 1
ATOM 4842 O O . GLU B 1 177 ? -2.477 34.031 22.156 1 96.62 177 GLU B O 1
ATOM 4847 N N . PHE B 1 178 ? -4.32 32.875 21.547 1 97.44 178 PHE B N 1
ATOM 4848 C CA . PHE B 1 178 ? -3.643 32.125 20.516 1 97.44 178 PHE B CA 1
ATOM 4849 C C . PHE B 1 178 ? -2.984 33.031 19.484 1 97.44 178 PHE B C 1
ATOM 4851 O O . PHE B 1 178 ? -1.809 32.844 19.156 1 97.44 178 PHE B O 1
ATOM 4858 N N . THR B 1 179 ? -3.676 34.031 19.078 1 97.31 179 THR B N 1
ATOM 4859 C CA . THR B 1 179 ? -3.219 34.969 18.078 1 97.31 179 THR B CA 1
ATOM 4860 C C . THR B 1 179 ? -2.031 35.781 18.594 1 97.31 179 THR B C 1
ATOM 4862 O O . THR B 1 179 ? -1.028 35.938 17.891 1 97.31 179 THR B O 1
ATOM 4865 N N . LYS B 1 180 ? -2.154 36.219 19.75 1 97.12 180 LYS B N 1
ATOM 4866 C CA . LYS B 1 180 ? -1.121 37.062 20.359 1 97.12 180 LYS B CA 1
ATOM 4867 C C . LYS B 1 180 ? 0.215 36.312 20.422 1 97.12 180 LYS B C 1
ATOM 4869 O O . LYS B 1 180 ? 1.274 36.938 20.297 1 97.12 180 LYS B O 1
ATOM 4874 N N . ASN B 1 181 ? 0.124 35.031 20.547 1 97.94 181 ASN B N 1
ATOM 4875 C CA . ASN B 1 181 ? 1.335 34.281 20.797 1 97.94 181 ASN B CA 1
ATOM 4876 C C . ASN B 1 181 ? 1.744 33.438 19.594 1 97.94 181 ASN B C 1
ATOM 4878 O O . ASN B 1 181 ? 2.715 32.688 19.656 1 97.94 181 ASN B O 1
ATOM 4882 N N . PHE B 1 182 ? 1.088 33.594 18.531 1 98.44 182 PHE B N 1
ATOM 4883 C CA . PHE B 1 182 ? 1.257 32.688 17.391 1 98.44 182 PHE B CA 1
ATOM 4884 C C . PHE B 1 182 ? 2.693 32.719 16.875 1 98.44 182 PHE B C 1
ATOM 4886 O O . PHE B 1 182 ? 3.271 31.688 16.562 1 98.44 182 PHE B O 1
ATOM 4893 N N . TYR B 1 183 ? 3.26 33.906 16.844 1 98.38 183 TYR B N 1
ATOM 4894 C CA . TYR B 1 183 ? 4.633 34.031 16.375 1 98.38 183 TYR B CA 1
ATOM 4895 C C . TYR B 1 183 ? 5.586 33.188 17.203 1 98.38 183 TYR B C 1
ATOM 4897 O O . TYR B 1 183 ? 6.426 32.469 16.672 1 98.38 183 TYR B O 1
ATOM 4905 N N . LYS B 1 184 ? 5.434 33.25 18.469 1 97.69 184 LYS B N 1
ATOM 4906 C CA . LYS B 1 184 ? 6.309 32.531 19.375 1 97.69 184 LYS B CA 1
ATOM 4907 C C . LYS B 1 184 ? 6.066 31.016 19.297 1 97.69 184 LYS B C 1
ATOM 4909 O O . LYS B 1 184 ? 6.965 30.219 19.562 1 97.69 184 LYS B O 1
ATOM 4914 N N . MET B 1 185 ? 4.887 30.625 18.953 1 97.88 185 MET B N 1
ATOM 4915 C CA . MET B 1 185 ? 4.531 29.219 18.828 1 97.88 185 MET B CA 1
ATOM 4916 C C . MET B 1 185 ? 5.227 28.578 17.641 1 97.88 185 MET B C 1
ATOM 4918 O O . MET B 1 185 ? 5.629 27.406 17.703 1 97.88 185 MET B O 1
ATOM 4922 N N . VAL B 1 186 ? 5.41 29.359 16.562 1 98.25 186 VAL B N 1
ATOM 4923 C CA . VAL B 1 186 ? 5.844 28.75 15.32 1 98.25 186 VAL B CA 1
ATOM 4924 C C . VAL B 1 186 ? 7.301 29.109 15.039 1 98.25 186 VAL B C 1
ATOM 4926 O O . VAL B 1 186 ? 7.859 28.719 14.008 1 98.25 186 VAL B O 1
ATOM 4929 N N . THR B 1 187 ? 7.938 29.859 15.891 1 98 187 THR B N 1
ATOM 4930 C CA . THR B 1 187 ? 9.344 30.234 15.766 1 98 187 THR B CA 1
ATOM 4931 C C . THR B 1 187 ? 10.094 29.953 17.062 1 98 187 THR B C 1
ATOM 4933 O O . THR B 1 187 ? 9.5 29.516 18.047 1 98 187 THR B O 1
ATOM 4936 N N . GLY B 1 188 ? 11.398 30.141 16.953 1 96.25 188 GLY B N 1
ATOM 4937 C CA . GLY B 1 188 ? 12.227 30.016 18.141 1 96.25 188 GLY B CA 1
ATOM 4938 C C . GLY B 1 188 ? 13.086 28.766 18.141 1 96.25 188 GLY B C 1
ATOM 4939 O O . GLY B 1 188 ? 13.008 27.953 17.203 1 96.25 188 GLY B O 1
ATOM 4940 N N . ASP B 1 189 ? 13.805 28.578 19.203 1 94.19 189 ASP B N 1
ATOM 4941 C CA . ASP B 1 189 ? 14.82 27.531 19.297 1 94.19 189 ASP B CA 1
ATOM 4942 C C . ASP B 1 189 ? 14.172 26.156 19.547 1 94.19 189 ASP B C 1
ATOM 4944 O O . ASP B 1 189 ? 14.789 25.125 19.297 1 94.19 189 ASP B O 1
ATOM 4948 N N . GLU B 1 190 ? 12.992 26.203 19.984 1 94.31 190 GLU B N 1
ATOM 4949 C CA . GLU B 1 190 ? 12.328 24.938 20.297 1 94.31 190 GLU B CA 1
ATOM 4950 C C . GLU B 1 190 ? 11.758 24.297 19.047 1 94.31 190 GLU B C 1
ATOM 4952 O O . GLU B 1 190 ? 11.398 23.109 19.062 1 94.31 190 GLU B O 1
ATOM 4957 N N . ILE B 1 191 ? 11.633 25.109 18.047 1 96.38 191 ILE B N 1
ATOM 4958 C CA . ILE B 1 191 ? 11.266 24.547 16.766 1 96.38 191 ILE B CA 1
ATOM 4959 C C . ILE B 1 191 ? 12.477 23.875 16.125 1 96.38 191 ILE B C 1
ATOM 4961 O O . ILE B 1 191 ? 13.484 24.516 15.852 1 96.38 191 ILE B O 1
ATOM 4965 N N . HIS B 1 192 ? 12.383 22.562 15.992 1 95.94 192 HIS B N 1
ATOM 4966 C CA . HIS B 1 192 ? 13.469 21.734 15.461 1 95.94 192 HIS B CA 1
ATOM 4967 C C . HIS B 1 192 ? 12.938 20.672 14.5 1 95.94 192 HIS B C 1
ATOM 4969 O O . HIS B 1 192 ? 12.008 19.938 14.844 1 95.94 192 HIS B O 1
ATOM 4975 N N . MET B 1 193 ? 13.602 20.656 13.359 1 96.69 193 MET B N 1
ATOM 4976 C CA . MET B 1 193 ? 13.18 19.641 12.398 1 96.69 193 MET B CA 1
ATOM 4977 C C . MET B 1 193 ? 13.664 18.266 12.82 1 96.69 193 MET B C 1
ATOM 4979 O O . MET B 1 193 ? 14.734 18.125 13.422 1 96.69 193 MET B O 1
ATOM 4983 N N . PRO B 1 194 ? 12.875 17.25 12.516 1 96.06 194 PRO B N 1
ATOM 4984 C CA . PRO B 1 194 ? 13.445 15.898 12.641 1 96.06 194 PRO B CA 1
ATOM 4985 C C . PRO B 1 194 ? 14.727 15.727 11.836 1 96.06 194 PRO B C 1
ATOM 4987 O O . PRO B 1 194 ? 14.93 16.422 10.836 1 96.06 194 PRO B O 1
ATOM 4990 N N . LYS B 1 195 ? 15.508 14.742 12.242 1 94.69 195 LYS B N 1
ATOM 4991 C CA . LYS B 1 195 ? 16.812 14.5 11.625 1 94.69 195 LYS B CA 1
ATOM 4992 C C . LYS B 1 195 ? 16.672 14.148 10.148 1 94.69 195 LYS B C 1
ATOM 4994 O O . LYS B 1 195 ? 17.594 14.336 9.367 1 94.69 195 LYS B O 1
ATOM 4999 N N . THR B 1 196 ? 15.578 13.656 9.828 1 95.75 196 THR B N 1
ATOM 5000 C CA . THR B 1 196 ? 15.367 13.227 8.445 1 95.75 196 THR B CA 1
ATOM 5001 C C . THR B 1 196 ? 15.258 14.43 7.52 1 95.75 196 THR B C 1
ATOM 5003 O O . THR B 1 196 ? 15.391 14.297 6.301 1 95.75 196 THR B O 1
ATOM 5006 N N . PHE B 1 197 ? 14.914 15.586 8.055 1 97.25 197 PHE B N 1
ATOM 5007 C CA . PHE B 1 197 ? 14.891 16.797 7.246 1 97.25 197 PHE B CA 1
ATOM 5008 C C . PHE B 1 197 ? 16.297 17.312 6.996 1 97.25 197 PHE B C 1
ATOM 5010 O O . PHE B 1 197 ? 17.094 17.422 7.93 1 97.25 197 PHE B O 1
ATOM 5017 N N . PRO B 1 198 ? 16.578 17.688 5.758 1 96.38 198 PRO B N 1
ATOM 5018 C CA . PRO B 1 198 ? 17.922 18.156 5.453 1 96.38 198 PRO B CA 1
ATOM 5019 C C . PRO B 1 198 ? 18.188 19.578 5.949 1 96.38 198 PRO B C 1
ATOM 5021 O O . PRO B 1 198 ? 19.344 19.984 6.086 1 96.38 198 PRO B O 1
ATOM 5024 N N . TYR B 1 199 ? 17.172 20.344 6.18 1 97.06 199 TYR B N 1
ATOM 5025 C CA . TYR B 1 199 ? 17.25 21.719 6.672 1 97.06 199 TYR B CA 1
ATOM 5026 C C . TYR B 1 199 ? 15.93 22.156 7.289 1 97.06 199 TYR B C 1
ATOM 5028 O O . TYR B 1 199 ? 14.938 21.438 7.211 1 97.06 199 TYR B O 1
ATOM 5036 N N . ASP B 1 200 ? 15.969 23.281 7.918 1 98 200 ASP B N 1
ATOM 5037 C CA . ASP B 1 200 ? 14.812 23.812 8.625 1 98 200 ASP B CA 1
ATOM 5038 C C . ASP B 1 200 ? 13.789 24.391 7.652 1 98 200 ASP B C 1
ATOM 5040 O O . ASP B 1 200 ? 14.141 25.203 6.781 1 98 200 ASP B O 1
ATOM 5044 N N . VAL B 1 201 ? 12.523 23.953 7.809 1 98.38 201 VAL B N 1
ATOM 5045 C CA . VAL B 1 201 ? 11.477 24.469 6.93 1 98.38 201 VAL B CA 1
ATOM 5046 C C . VAL B 1 201 ? 10.398 25.156 7.758 1 98.38 201 VAL B C 1
ATOM 5048 O O . VAL B 1 201 ? 9.289 25.375 7.277 1 98.38 201 VAL B O 1
ATOM 5051 N N . SER B 1 202 ? 10.656 25.469 8.953 1 98.12 202 SER B N 1
ATOM 5052 C CA . SER B 1 202 ? 9.719 26.141 9.844 1 98.12 202 SER B CA 1
ATOM 5053 C C . SER B 1 202 ? 9.656 27.641 9.531 1 98.12 202 SER B C 1
ATOM 5055 O O . SER B 1 202 ? 10.273 28.109 8.578 1 98.12 202 SER B O 1
ATOM 5057 N N . ALA B 1 203 ? 8.867 28.312 10.352 1 98.31 203 ALA B N 1
ATOM 5058 C CA . ALA B 1 203 ? 8.734 29.75 10.195 1 98.31 203 ALA B CA 1
ATOM 5059 C C . ALA B 1 203 ? 10.039 30.469 10.523 1 98.31 203 ALA B C 1
ATOM 5061 O O . ALA B 1 203 ? 10.242 31.625 10.141 1 98.31 203 ALA B O 1
ATOM 5062 N N . ASN B 1 204 ? 10.961 29.781 11.188 1 98 204 ASN B N 1
ATOM 5063 C CA . ASN B 1 204 ? 12.297 30.328 11.406 1 98 204 ASN B CA 1
ATOM 5064 C C . ASN B 1 204 ? 13.023 30.578 10.086 1 98 204 ASN B C 1
ATOM 5066 O O . ASN B 1 204 ? 13.695 31.594 9.922 1 98 204 ASN B O 1
ATOM 5070 N N . SER B 1 205 ? 12.883 29.656 9.172 1 98.19 205 SER B N 1
ATOM 5071 C CA . SER B 1 205 ? 13.695 29.672 7.957 1 98.19 205 SER B CA 1
ATOM 5072 C C . SER B 1 205 ? 12.875 30.125 6.754 1 98.19 205 SER B C 1
ATOM 5074 O O . SER B 1 205 ? 13.438 30.609 5.766 1 98.19 205 SER B O 1
ATOM 5076 N N . LEU B 1 206 ? 11.617 29.906 6.867 1 98.56 206 LEU B N 1
ATOM 5077 C CA . LEU B 1 206 ? 10.719 30.281 5.781 1 98.56 206 LEU B CA 1
ATOM 5078 C C . LEU B 1 206 ? 9.641 31.234 6.281 1 98.56 206 LEU B C 1
ATOM 5080 O O . LEU B 1 206 ? 8.453 30.938 6.203 1 98.56 206 LEU B O 1
ATOM 5084 N N . PRO B 1 207 ? 10.047 32.406 6.668 1 98.19 207 PRO B N 1
ATOM 5085 C CA . PRO B 1 207 ? 9.109 33.312 7.336 1 98.19 207 PRO B CA 1
ATOM 5086 C C . PRO B 1 207 ? 8.023 33.844 6.402 1 98.19 207 PRO B C 1
ATOM 5088 O O . PRO B 1 207 ? 6.883 34.031 6.824 1 98.19 207 PRO B O 1
ATOM 5091 N N . ASN B 1 208 ? 8.312 34.094 5.164 1 98.62 208 ASN B N 1
ATOM 5092 C CA . ASN B 1 208 ? 7.316 34.625 4.242 1 98.62 208 ASN B CA 1
ATOM 5093 C C . ASN B 1 208 ? 6.254 33.562 3.908 1 98.62 208 ASN B C 1
ATOM 5095 O O . ASN B 1 208 ? 5.07 33.875 3.805 1 98.62 208 ASN B O 1
ATOM 5099 N N . LEU B 1 209 ? 6.668 32.344 3.736 1 98.81 209 LEU B N 1
ATOM 5100 C CA . LEU B 1 209 ? 5.73 31.266 3.451 1 98.81 209 LEU B CA 1
ATOM 5101 C C . LEU B 1 209 ? 4.699 31.125 4.566 1 98.81 209 LEU B C 1
ATOM 5103 O O . LEU B 1 209 ? 3.492 31.203 4.312 1 98.81 209 LEU B O 1
ATOM 5107 N N . TRP B 1 210 ? 5.168 31.047 5.723 1 98.75 210 TRP B N 1
ATOM 5108 C CA . TRP B 1 210 ? 4.262 30.719 6.812 1 98.75 210 TRP B CA 1
ATOM 5109 C C . TRP B 1 210 ? 3.48 31.938 7.27 1 98.75 210 TRP B C 1
ATOM 5111 O O . TRP B 1 210 ? 2.377 31.828 7.805 1 98.75 210 TRP B O 1
ATOM 5121 N N . ALA B 1 211 ? 4.02 33.094 7.02 1 98.56 211 ALA B N 1
ATOM 5122 C CA . ALA B 1 211 ? 3.244 34.312 7.293 1 98.56 211 ALA B CA 1
ATOM 5123 C C . ALA B 1 211 ? 2.111 34.469 6.285 1 98.56 211 ALA B C 1
ATOM 5125 O O . ALA B 1 211 ? 1.062 35.031 6.605 1 98.56 211 ALA B O 1
ATOM 5126 N N . ALA B 1 212 ? 2.32 33.938 5.098 1 98.31 212 ALA B N 1
ATOM 5127 C CA . ALA B 1 212 ? 1.385 34.219 4.016 1 98.31 212 ALA B CA 1
ATOM 5128 C C . ALA B 1 212 ? 0.73 32.938 3.502 1 98.31 212 ALA B C 1
ATOM 5130 O O . ALA B 1 212 ? 0.09 32.938 2.447 1 98.31 212 ALA B O 1
ATOM 5131 N N . ALA B 1 213 ? 0.8 31.828 4.172 1 98.12 213 ALA B N 1
ATOM 5132 C CA . ALA B 1 213 ? 0.327 30.516 3.707 1 98.12 213 ALA B CA 1
ATOM 5133 C C . ALA B 1 213 ? -1.195 30.5 3.604 1 98.12 213 ALA B C 1
ATOM 5135 O O . ALA B 1 213 ? -1.759 29.703 2.852 1 98.12 213 ALA B O 1
ATOM 5136 N N . GLY B 1 214 ? -1.831 31.453 4.258 1 97.75 214 GLY B N 1
ATOM 5137 C CA . GLY B 1 214 ? -3.277 31.359 4.379 1 97.75 214 GLY B CA 1
ATOM 5138 C C . GLY B 1 214 ? -3.719 30.312 5.391 1 97.75 214 GLY B C 1
ATOM 5139 O O . GLY B 1 214 ? -4.137 29.219 5.012 1 97.75 214 GLY B O 1
ATOM 5140 N N . TRP B 1 215 ? -3.734 30.703 6.645 1 98.06 215 TRP B N 1
ATOM 5141 C CA . TRP B 1 215 ? -4.062 29.812 7.754 1 98.06 215 TRP B CA 1
ATOM 5142 C C . TRP B 1 215 ? -5.57 29.734 7.957 1 98.06 215 TRP B C 1
ATOM 5144 O O . TRP B 1 215 ? -6.305 30.656 7.605 1 98.06 215 TRP B O 1
ATOM 5154 N N . PHE B 1 216 ? -5.969 28.641 8.492 1 96.56 216 PHE B N 1
ATOM 5155 C CA . PHE B 1 216 ? -7.363 28.422 8.859 1 96.56 216 PHE B CA 1
ATOM 5156 C C . PHE B 1 216 ? -7.473 27.984 10.32 1 96.56 216 PHE B C 1
ATOM 5158 O O . PHE B 1 216 ? -7.008 26.906 10.68 1 96.56 216 PHE B O 1
ATOM 5165 N N . PRO B 1 217 ? -8.023 28.891 11.195 1 95.62 217 PRO B N 1
ATOM 5166 C CA . PRO B 1 217 ? -8.328 28.438 12.555 1 95.62 217 PRO B CA 1
ATOM 5167 C C . PRO B 1 217 ? -9.43 27.375 12.602 1 95.62 217 PRO B C 1
ATOM 5169 O O . PRO B 1 217 ? -10.609 27.719 12.672 1 95.62 217 PRO B O 1
ATOM 5172 N N . MET B 1 218 ? -9.07 26.219 12.734 1 91.69 218 MET B N 1
ATOM 5173 C CA . MET B 1 218 ? -9.992 25.109 12.578 1 91.69 218 MET B CA 1
ATOM 5174 C C . MET B 1 218 ? -10.961 25.016 13.75 1 91.69 218 MET B C 1
ATOM 5176 O O . MET B 1 218 ? -10.562 25.203 14.906 1 91.69 218 MET B O 1
ATOM 5180 N N . TYR B 1 219 ? -12.227 24.859 13.539 1 91.81 219 TYR B N 1
ATOM 5181 C CA . TYR B 1 219 ? -13.297 24.562 14.492 1 91.81 219 TYR B CA 1
ATOM 5182 C C . TYR B 1 219 ? -13.719 25.828 15.234 1 91.81 219 TYR B C 1
ATOM 5184 O O . TYR B 1 219 ? -14.531 25.766 16.156 1 91.81 219 TYR B O 1
ATOM 5192 N N . ALA B 1 220 ? -13.203 26.953 14.961 1 95.88 220 ALA B N 1
ATOM 5193 C CA . ALA B 1 220 ? -13.438 28.156 15.75 1 95.88 220 ALA B CA 1
ATOM 5194 C C . ALA B 1 220 ? -14.852 28.688 15.539 1 95.88 220 ALA B C 1
ATOM 5196 O O . ALA B 1 220 ? -15.531 29.047 16.5 1 95.88 220 ALA B O 1
ATOM 5197 N N . GLU B 1 221 ? -15.258 28.703 14.305 1 94.56 221 GLU B N 1
ATOM 5198 C CA . GLU B 1 221 ? -16.578 29.234 13.984 1 94.56 221 GLU B CA 1
ATOM 5199 C C . GLU B 1 221 ? -17.688 28.266 14.422 1 94.56 221 GLU B C 1
ATOM 5201 O O . GLU B 1 221 ? -17.484 27.047 14.422 1 94.56 221 GLU B O 1
ATOM 5206 N N . GLU B 1 222 ? -18.828 28.891 14.688 1 93 222 GLU B N 1
ATOM 5207 C CA . GLU B 1 222 ? -19.938 28.078 15.148 1 93 222 GLU B CA 1
ATOM 5208 C C . GLU B 1 222 ? -20.5 27.219 14.016 1 93 222 GLU B C 1
ATOM 5210 O O . GLU B 1 222 ? -20.75 27.719 12.914 1 93 222 GLU B O 1
ATOM 5215 N N . SER B 1 223 ? -20.562 25.984 14.273 1 88.75 223 SER B N 1
ATOM 5216 C CA . SER B 1 223 ? -21.25 24.984 13.461 1 88.75 223 SER B CA 1
ATOM 5217 C C . SER B 1 223 ? -21.578 23.734 14.273 1 88.75 223 SER B C 1
ATOM 5219 O O . SER B 1 223 ? -20.984 23.5 15.328 1 88.75 223 SER B O 1
ATOM 5221 N N . LYS B 1 224 ? -22.531 22.984 13.766 1 82.88 224 LYS B N 1
ATOM 5222 C CA . LYS B 1 224 ? -22.906 21.766 14.469 1 82.88 224 LYS B CA 1
ATOM 5223 C C . LYS B 1 224 ? -21.703 20.844 14.68 1 82.88 224 LYS B C 1
ATOM 5225 O O . LYS B 1 224 ? -21.562 20.234 15.742 1 82.88 224 LYS B O 1
ATOM 5230 N N . ARG B 1 225 ? -20.844 20.812 13.812 1 81.5 225 ARG B N 1
ATOM 5231 C CA . ARG B 1 225 ? -19.656 19.969 13.883 1 81.5 225 ARG B CA 1
ATOM 5232 C C . ARG B 1 225 ? -18.641 20.531 14.875 1 81.5 225 ARG B C 1
ATOM 5234 O O . ARG B 1 225 ? -18.125 19.797 15.727 1 81.5 225 ARG B O 1
ATOM 5241 N N . ASN B 1 226 ? -18.438 21.781 14.836 1 85.94 226 ASN B N 1
ATOM 5242 C CA . ASN B 1 226 ? -17.391 22.422 15.617 1 85.94 226 ASN B CA 1
ATOM 5243 C C . ASN B 1 226 ? -17.75 22.5 17.094 1 85.94 226 ASN B C 1
ATOM 5245 O O . ASN B 1 226 ? -16.875 22.438 17.969 1 85.94 226 ASN B O 1
ATOM 5249 N N . GLU B 1 227 ? -19.016 22.516 17.281 1 82.75 227 GLU B N 1
ATOM 5250 C CA . GLU B 1 227 ? -19.484 22.672 18.656 1 82.75 227 GLU B CA 1
ATOM 5251 C C . GLU B 1 227 ? -19.297 21.391 19.453 1 82.75 227 GLU B C 1
ATOM 5253 O O . GLU B 1 227 ? -19.359 21.406 20.688 1 82.75 227 GLU B O 1
ATOM 5258 N N . LYS B 1 228 ? -18.969 20.359 18.75 1 83.88 228 LYS B N 1
ATOM 5259 C CA . LYS B 1 228 ? -18.719 19.078 19.406 1 83.88 228 LYS B CA 1
ATOM 5260 C C . LYS B 1 228 ? -17.25 18.938 19.797 1 83.88 228 LYS B C 1
ATOM 5262 O O . LYS B 1 228 ? -16.844 17.906 20.344 1 83.88 228 LYS B O 1
ATOM 5267 N N . ASN B 1 229 ? -16.516 19.953 19.594 1 90.75 229 ASN B N 1
ATOM 5268 C CA . ASN B 1 229 ? -15.102 19.938 19.953 1 90.75 229 ASN B CA 1
ATOM 5269 C C . ASN B 1 229 ? -14.859 20.688 21.266 1 90.75 229 ASN B C 1
ATOM 5271 O O . ASN B 1 229 ? -15.734 21.406 21.75 1 90.75 229 ASN B O 1
ATOM 5275 N N . PHE B 1 230 ? -13.734 20.406 21.859 1 92.31 230 PHE B N 1
ATOM 5276 C CA . PHE B 1 230 ? -13.352 21.125 23.062 1 92.31 230 PHE B CA 1
ATOM 5277 C C . PHE B 1 230 ? -13.133 22.609 22.766 1 92.31 230 PHE B C 1
ATOM 5279 O O . PHE B 1 230 ? -12.578 22.953 21.719 1 92.31 230 PHE B O 1
ATOM 5286 N N . LEU B 1 231 ? -13.453 23.469 23.703 1 92.62 231 LEU B N 1
ATOM 5287 C CA . LEU B 1 231 ? -13.32 24.906 23.531 1 92.62 231 LEU B CA 1
ATOM 5288 C C . LEU B 1 231 ? -11.859 25.297 23.328 1 92.62 231 LEU B C 1
ATOM 5290 O O . LEU B 1 231 ? -11.555 26.203 22.547 1 92.62 231 LEU B O 1
ATOM 5294 N N . ILE B 1 232 ? -11 24.656 23.984 1 93.69 232 ILE B N 1
ATOM 5295 C CA . ILE B 1 232 ? -9.586 24.984 23.922 1 93.69 232 ILE B CA 1
ATOM 5296 C C . ILE B 1 232 ? -9.055 24.703 22.516 1 93.69 232 ILE B C 1
ATOM 5298 O O . ILE B 1 232 ? -8.203 25.422 22 1 93.69 232 ILE B O 1
ATOM 5302 N N . ILE B 1 233 ? -9.531 23.672 21.875 1 94.75 233 ILE B N 1
ATOM 5303 C CA . ILE B 1 233 ? -9.109 23.328 20.516 1 94.75 233 ILE B CA 1
ATOM 5304 C C . ILE B 1 233 ? -9.758 24.281 19.516 1 94.75 233 ILE B C 1
ATOM 5306 O O . ILE B 1 233 ? -9.109 24.719 18.562 1 94.75 233 ILE B O 1
ATOM 5310 N N . ARG B 1 234 ? -10.922 24.641 19.734 1 95.81 234 ARG B N 1
ATOM 5311 C CA . ARG B 1 234 ? -11.633 25.578 18.859 1 95.81 234 ARG B CA 1
ATOM 5312 C C . ARG B 1 234 ? -10.914 26.922 18.797 1 95.81 234 ARG B C 1
ATOM 5314 O O . ARG B 1 234 ? -10.969 27.609 17.781 1 95.81 234 ARG B O 1
ATOM 5321 N N . GLY B 1 235 ? -10.273 27.312 19.891 1 96.81 235 GLY B N 1
ATOM 5322 C CA . GLY B 1 235 ? -9.562 28.578 19.906 1 96.81 235 GLY B CA 1
ATOM 5323 C C . GLY B 1 235 ? -8.062 28.438 19.828 1 96.81 235 GLY B C 1
ATOM 5324 O O . GLY B 1 235 ? -7.32 29.406 19.938 1 96.81 235 GLY B O 1
ATOM 5325 N N . GLY B 1 236 ? -7.586 27.203 19.609 1 97.44 236 GLY B N 1
ATOM 5326 C CA . GLY B 1 236 ? -6.152 27 19.766 1 97.44 236 GLY B CA 1
ATOM 5327 C C . GLY B 1 236 ? -5.57 26.031 18.75 1 97.44 236 GLY B C 1
ATOM 5328 O O . GLY B 1 236 ? -4.551 25.391 19 1 97.44 236 GLY B O 1
ATOM 5329 N N . TYR B 1 237 ? -6.238 25.844 17.625 1 97.69 237 TYR B N 1
ATOM 5330 C CA . TYR B 1 237 ? -5.766 24.969 16.578 1 97.69 237 TYR B CA 1
ATOM 5331 C C . TYR B 1 237 ? -5.879 25.641 15.211 1 97.69 237 TYR B C 1
ATOM 5333 O O . TYR B 1 237 ? -6.906 26.25 14.891 1 97.69 237 TYR B O 1
ATOM 5341 N N . ALA B 1 238 ? -4.785 25.578 14.414 1 97.94 238 ALA B N 1
ATOM 5342 C CA . ALA B 1 238 ? -4.797 26.156 13.078 1 97.94 238 ALA B CA 1
ATOM 5343 C C . ALA B 1 238 ? -4.031 25.281 12.094 1 97.94 238 ALA B C 1
ATOM 5345 O O . ALA B 1 238 ? -3.186 24.469 12.492 1 97.94 238 ALA B O 1
ATOM 5346 N N . TYR B 1 239 ? -4.344 25.344 10.898 1 96.31 239 TYR B N 1
ATOM 5347 C CA . TYR B 1 239 ? -3.57 24.656 9.875 1 96.31 239 TYR B CA 1
ATOM 5348 C C . TYR B 1 239 ? -3.469 25.5 8.609 1 96.31 239 TYR B C 1
ATOM 5350 O O . TYR B 1 239 ? -4.305 26.359 8.367 1 96.31 239 TYR B O 1
ATOM 5358 N N . ALA B 1 240 ? -2.475 25.359 7.844 1 98.19 240 ALA B N 1
ATOM 5359 C CA . ALA B 1 240 ? -2.197 25.984 6.555 1 98.19 240 ALA B CA 1
ATOM 5360 C C . ALA B 1 240 ? -1.792 24.938 5.512 1 98.19 240 ALA B C 1
ATOM 5362 O O . ALA B 1 240 ? -1.07 24 5.824 1 98.19 240 ALA B O 1
ATOM 5363 N N . GLU B 1 241 ? -2.287 25.141 4.301 1 97.94 241 GLU B N 1
ATOM 5364 C CA . GLU B 1 241 ? -2.02 24.219 3.201 1 97.94 241 GLU B CA 1
ATOM 5365 C C . GLU B 1 241 ? -1.186 24.891 2.111 1 97.94 241 GLU B C 1
ATOM 5367 O O . GLU B 1 241 ? -1.492 26 1.682 1 97.94 241 GLU B O 1
ATOM 5372 N N . ILE B 1 242 ? -0.167 24.219 1.722 1 98.75 242 ILE B N 1
ATOM 5373 C CA . ILE B 1 242 ? 0.727 24.734 0.692 1 98.75 242 ILE B CA 1
ATOM 5374 C C . ILE B 1 242 ? 0.4 24.094 -0.651 1 98.75 242 ILE B C 1
ATOM 5376 O O . ILE B 1 242 ? 0.139 24.781 -1.637 1 98.75 242 ILE B O 1
ATOM 5380 N N . LEU B 1 243 ? 0.458 22.812 -0.65 1 98.69 243 LEU B N 1
ATOM 5381 C CA . LEU B 1 243 ? 0.05 22.016 -1.795 1 98.69 243 LEU B CA 1
ATOM 5382 C C . LEU B 1 243 ? -1.3 21.344 -1.541 1 98.69 243 LEU B C 1
ATOM 5384 O O . LEU B 1 243 ? -1.5 20.719 -0.501 1 98.69 243 LEU B O 1
ATOM 5388 N N . GLY B 1 244 ? -2.178 21.5 -2.455 1 97 244 GLY B N 1
ATOM 5389 C CA . GLY B 1 244 ? -3.469 20.844 -2.322 1 97 244 GLY B CA 1
ATOM 5390 C C . GLY B 1 244 ? -4.629 21.703 -2.777 1 97 244 GLY B C 1
ATOM 5391 O O . GLY B 1 244 ? -4.426 22.781 -3.361 1 97 244 GLY B O 1
ATOM 5392 N N . HIS B 1 245 ? -5.797 21.359 -2.459 1 92.44 245 HIS B N 1
ATOM 5393 C CA . HIS B 1 245 ? -7.012 21.969 -2.977 1 92.44 245 HIS B CA 1
ATOM 5394 C C . HIS B 1 245 ? -7.199 23.375 -2.41 1 92.44 245 HIS B C 1
ATOM 5396 O O . HIS B 1 245 ? -7.73 24.266 -3.086 1 92.44 245 HIS B O 1
ATOM 5402 N N . TRP B 1 246 ? -6.73 23.531 -1.258 1 91.38 246 TRP B N 1
ATOM 5403 C CA . TRP B 1 246 ? -6.965 24.812 -0.593 1 91.38 246 TRP B CA 1
ATOM 5404 C C . TRP B 1 246 ? -5.668 25.609 -0.471 1 91.38 246 TRP B C 1
ATOM 5406 O O . TRP B 1 246 ? -5.672 26.75 0.004 1 91.38 246 TRP B O 1
ATOM 5416 N N . GLY B 1 247 ? -4.625 25.031 -0.976 1 96.69 247 GLY B N 1
ATOM 5417 C CA . GLY B 1 247 ? -3.316 25.625 -0.73 1 96.69 247 GLY B CA 1
ATOM 5418 C C . GLY B 1 247 ? -2.91 26.641 -1.78 1 96.69 247 GLY B C 1
ATOM 5419 O O . GLY B 1 247 ? -3.752 27.141 -2.531 1 96.69 247 GLY B O 1
ATOM 5420 N N . LEU B 1 248 ? -1.681 27.047 -1.744 1 98.44 248 LEU B N 1
ATOM 5421 C CA . LEU B 1 248 ? -1.086 28 -2.67 1 98.44 248 LEU B CA 1
ATOM 5422 C C . LEU B 1 248 ? -0.828 27.359 -4.027 1 98.44 248 LEU B C 1
ATOM 5424 O O . LEU B 1 248 ? -0.975 28.016 -5.066 1 98.44 248 LEU B O 1
ATOM 5428 N N . LEU B 1 249 ? -0.384 26.188 -3.975 1 98.75 249 LEU B N 1
ATOM 5429 C CA . LEU B 1 249 ? -0.124 25.391 -5.172 1 98.75 249 LEU B CA 1
ATOM 5430 C C . LEU B 1 249 ? -1.245 24.391 -5.414 1 98.75 249 LEU B C 1
ATOM 5432 O O . LEU B 1 249 ? -1.363 23.391 -4.691 1 98.75 249 LEU B O 1
ATOM 5436 N N . ARG B 1 250 ? -2.059 24.625 -6.461 1 98.25 250 ARG B N 1
ATOM 5437 C CA . ARG B 1 250 ? -3.291 23.875 -6.68 1 98.25 250 ARG B CA 1
ATOM 5438 C C . ARG B 1 250 ? -3.264 23.156 -8.023 1 98.25 250 ARG B C 1
ATOM 5440 O O . ARG B 1 250 ? -3.795 23.656 -9.016 1 98.25 250 ARG B O 1
ATOM 5447 N N . ILE B 1 251 ? -2.764 22 -7.977 1 98.56 251 ILE B N 1
ATOM 5448 C CA . ILE B 1 251 ? -2.582 21.172 -9.164 1 98.56 251 ILE B CA 1
ATOM 5449 C C . ILE B 1 251 ? -3.658 20.094 -9.211 1 98.56 251 ILE B C 1
ATOM 5451 O O . ILE B 1 251 ? -3.887 19.391 -8.219 1 98.56 251 ILE B O 1
ATOM 5455 N N . ASP B 1 252 ? -4.289 20 -10.336 1 97.94 252 ASP B N 1
ATOM 5456 C CA . ASP B 1 252 ? -5.305 18.969 -10.547 1 97.94 252 ASP B CA 1
ATOM 5457 C C . ASP B 1 252 ? -4.68 17.672 -11.023 1 97.94 252 ASP B C 1
ATOM 5459 O O . ASP B 1 252 ? -4.984 16.594 -10.492 1 97.94 252 ASP B O 1
ATOM 5463 N N . GLU B 1 253 ? -3.807 17.766 -12.047 1 98.06 253 GLU B N 1
ATOM 5464 C CA . GLU B 1 253 ? -3.18 16.594 -12.648 1 98.06 253 GLU B CA 1
ATOM 5465 C C . GLU B 1 253 ? -1.719 16.859 -12.992 1 98.06 253 GLU B C 1
ATOM 5467 O O . GLU B 1 253 ? -1.356 17.984 -13.352 1 98.06 253 GLU B O 1
ATOM 5472 N N . ILE B 1 254 ? -0.978 15.914 -12.883 1 98.31 254 ILE B N 1
ATOM 5473 C CA . ILE B 1 254 ? 0.353 15.883 -13.477 1 98.31 254 ILE B CA 1
ATOM 5474 C C . ILE B 1 254 ? 0.468 14.68 -14.414 1 98.31 254 ILE B C 1
ATOM 5476 O O . ILE B 1 254 ? 0.234 13.539 -14.008 1 98.31 254 ILE B O 1
ATOM 5480 N N . ASN B 1 255 ? 0.823 14.883 -15.656 1 96.94 255 ASN B N 1
ATOM 5481 C CA . ASN B 1 255 ? 0.9 13.844 -16.688 1 96.94 255 ASN B CA 1
ATOM 5482 C C . ASN B 1 255 ? -0.404 13.055 -16.781 1 96.94 255 ASN B C 1
ATOM 5484 O O . ASN B 1 255 ? -0.386 11.828 -16.906 1 96.94 255 ASN B O 1
ATOM 5488 N N . GLY B 1 256 ? -1.459 13.742 -16.594 1 94.69 256 GLY B N 1
ATOM 5489 C CA . GLY B 1 256 ? -2.764 13.109 -16.734 1 94.69 256 GLY B CA 1
ATOM 5490 C C . GLY B 1 256 ? -3.213 12.375 -15.492 1 94.69 256 GLY B C 1
ATOM 5491 O O . GLY B 1 256 ? -4.32 11.828 -15.453 1 94.69 256 GLY B O 1
ATOM 5492 N N . GLN B 1 257 ? -2.438 12.32 -14.484 1 93.5 257 GLN B N 1
ATOM 5493 C CA . GLN B 1 257 ? -2.801 11.648 -13.242 1 93.5 257 GLN B CA 1
ATOM 5494 C C . GLN B 1 257 ? -3.232 12.656 -12.18 1 93.5 257 GLN B C 1
ATOM 5496 O O . GLN B 1 257 ? -2.557 13.664 -11.961 1 93.5 257 GLN B O 1
ATOM 5501 N N . LYS B 1 258 ? -4.316 12.375 -11.492 1 94.69 258 LYS B N 1
ATOM 5502 C CA . LYS B 1 258 ? -4.848 13.266 -10.469 1 94.69 258 LYS B CA 1
ATOM 5503 C C . LYS B 1 258 ? -3.9 13.367 -9.281 1 94.69 258 LYS B C 1
ATOM 5505 O O . LYS B 1 258 ? -3.295 12.375 -8.875 1 94.69 258 LYS B O 1
ATOM 5510 N N . VAL B 1 259 ? -3.826 14.555 -8.773 1 97.19 259 VAL B N 1
ATOM 5511 C CA . VAL B 1 259 ? -2.986 14.812 -7.609 1 97.19 259 VAL B CA 1
ATOM 5512 C C . VAL B 1 259 ? -3.844 14.828 -6.348 1 97.19 259 VAL B C 1
ATOM 5514 O O . VAL B 1 259 ? -4.805 15.594 -6.254 1 97.19 259 VAL B O 1
ATOM 5517 N N . GLY B 1 260 ? -3.48 13.977 -5.41 1 95.38 260 GLY B N 1
ATOM 5518 C CA . GLY B 1 260 ? -4.246 13.914 -4.176 1 95.38 260 GLY B CA 1
ATOM 5519 C C . GLY B 1 260 ? -3.51 14.492 -2.984 1 95.38 260 GLY B C 1
ATOM 5520 O O . GLY B 1 260 ? -4.078 14.617 -1.897 1 95.38 260 GLY B O 1
ATOM 5521 N N . ALA B 1 261 ? -2.326 14.961 -3.209 1 97 261 ALA B N 1
ATOM 5522 C CA . ALA B 1 261 ? -1.47 15.414 -2.117 1 97 261 ALA B CA 1
ATOM 5523 C C . ALA B 1 261 ? -1.96 16.75 -1.552 1 97 261 ALA B C 1
ATOM 5525 O O . ALA B 1 261 ? -2.256 17.672 -2.307 1 97 261 ALA B O 1
ATOM 5526 N N . GLU B 1 262 ? -2.102 16.797 -0.317 1 97.44 262 GLU B N 1
ATOM 5527 C CA . GLU B 1 262 ? -2.244 18 0.489 1 97.44 262 GLU B CA 1
ATOM 5528 C C . GLU B 1 262 ? -1.137 18.109 1.534 1 97.44 262 GLU B C 1
ATOM 5530 O O . GLU B 1 262 ? -0.938 17.188 2.328 1 97.44 262 GLU B O 1
ATOM 5535 N N . VAL B 1 263 ? -0.426 19.156 1.452 1 98.69 263 VAL B N 1
ATOM 5536 C CA . VAL B 1 263 ? 0.734 19.312 2.324 1 98.69 263 VAL B CA 1
ATOM 5537 C C . VAL B 1 263 ? 0.692 20.672 3.01 1 98.69 263 VAL B C 1
ATOM 5539 O O . VAL B 1 263 ? 0.405 21.688 2.369 1 98.69 263 VAL B O 1
ATOM 5542 N N . GLY B 1 264 ? 0.917 20.672 4.289 1 98.56 264 GLY B N 1
ATOM 5543 C CA . GLY B 1 264 ? 0.9 21.906 5.039 1 98.56 264 GLY B CA 1
ATOM 5544 C C . GLY B 1 264 ? 1.477 21.781 6.434 1 98.56 264 GLY B C 1
ATOM 5545 O O . GLY B 1 264 ? 2.492 21.109 6.629 1 98.56 264 GLY B O 1
ATOM 5546 N N . MET B 1 265 ? 0.937 22.562 7.289 1 98.31 265 MET B N 1
ATOM 5547 C CA . MET B 1 265 ? 1.392 22.609 8.68 1 98.31 265 MET B CA 1
ATOM 5548 C C . MET B 1 265 ? 0.213 22.781 9.625 1 98.31 265 MET B C 1
ATOM 5550 O O . MET B 1 265 ? -0.791 23.406 9.273 1 98.31 265 MET B O 1
ATOM 5554 N N . THR B 1 266 ? 0.32 22.188 10.758 1 98.31 266 THR B N 1
ATOM 5555 C CA . THR B 1 266 ? -0.662 22.391 11.82 1 98.31 266 THR B CA 1
ATOM 5556 C C . THR B 1 266 ? -0.001 22.969 13.07 1 98.31 266 THR B C 1
ATOM 5558 O O . THR B 1 266 ? 1.194 22.766 13.297 1 98.31 266 THR B O 1
ATOM 5561 N N . VAL B 1 267 ? -0.775 23.703 13.836 1 98.44 267 VAL B N 1
ATOM 5562 C CA . VAL B 1 267 ? -0.367 24.266 15.125 1 98.44 267 VAL B CA 1
ATOM 5563 C C . VAL B 1 267 ? -1.436 23.984 16.172 1 98.44 267 VAL B C 1
ATOM 5565 O O . VAL B 1 267 ? -2.604 24.328 15.992 1 98.44 267 VAL B O 1
ATOM 5568 N N . GLN B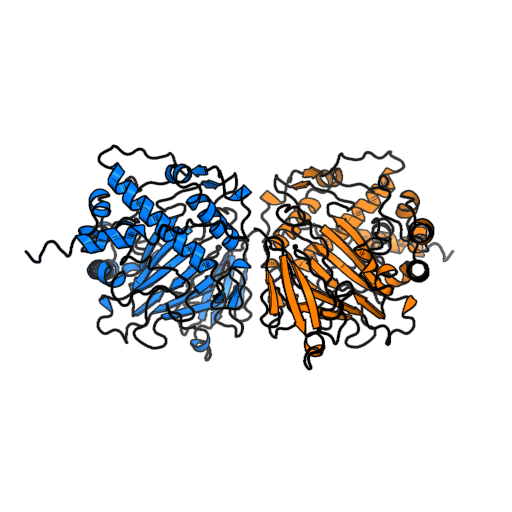 1 268 ? -1.08 23.344 17.219 1 98.19 268 GLN B N 1
ATOM 5569 C CA . GLN B 1 268 ? -1.963 23.016 18.344 1 98.19 268 GLN B CA 1
ATOM 5570 C C . GLN B 1 268 ? -1.415 23.578 19.656 1 98.19 268 GLN B C 1
ATOM 5572 O O . GLN B 1 268 ? -0.3 23.25 20.062 1 98.19 268 GLN B O 1
ATOM 5577 N N . VAL B 1 269 ? -2.184 24.281 20.359 1 97.56 269 VAL B N 1
ATOM 5578 C CA . VAL B 1 269 ? -1.744 24.891 21.609 1 97.56 269 VAL B CA 1
ATOM 5579 C C . VAL B 1 269 ? -1.43 23.797 22.625 1 97.56 269 VAL B C 1
ATOM 5581 O O . VAL B 1 269 ? -2.023 22.703 22.594 1 97.56 269 VAL B O 1
ATOM 5584 N N . VAL B 1 270 ? -0.526 24.094 23.516 1 96.38 270 VAL B N 1
ATOM 5585 C CA . VAL B 1 270 ? -0.206 23.141 24.562 1 96.38 270 VAL B CA 1
ATOM 5586 C C . VAL B 1 270 ? -1.338 23.094 25.594 1 96.38 270 VAL B C 1
ATOM 5588 O O . VAL B 1 270 ? -2.268 23.906 25.531 1 96.38 270 VAL B O 1
ATOM 5591 N N . ASP B 1 271 ? -1.261 22.062 26.422 1 95.31 271 ASP B N 1
ATOM 5592 C CA . ASP B 1 271 ? -2.264 21.812 27.438 1 95.31 271 ASP B CA 1
ATOM 5593 C C . ASP B 1 271 ? -3.637 21.562 26.828 1 95.31 271 ASP B C 1
ATOM 5595 O O . ASP B 1 271 ? -4.621 22.188 27.219 1 95.31 271 ASP B O 1
ATOM 5599 N N . SER B 1 272 ? -3.617 20.797 25.812 1 95.06 272 SER B N 1
ATOM 5600 C CA . SER B 1 272 ? -4.844 20.516 25.078 1 95.06 272 SER B CA 1
ATOM 5601 C C . SER B 1 272 ? -4.859 19.078 24.562 1 95.06 272 SER B C 1
ATOM 5603 O O . SER B 1 272 ? -3.809 18.438 24.438 1 95.06 272 SER B O 1
ATOM 5605 N N . LEU B 1 273 ? -6.043 18.594 24.406 1 93.94 273 LEU B N 1
ATOM 5606 C CA . LEU B 1 273 ? -6.324 17.328 23.734 1 93.94 273 LEU B CA 1
ATOM 5607 C C . LEU B 1 273 ? -7.082 17.562 22.422 1 93.94 273 LEU B C 1
ATOM 5609 O O . LEU B 1 273 ? -8.219 18.031 22.438 1 93.94 273 LEU B O 1
ATOM 5613 N N . TYR B 1 274 ? -6.34 17.391 21.344 1 94.62 274 TYR B N 1
ATOM 5614 C CA . TYR B 1 274 ? -7.113 17.234 20.109 1 94.62 274 TYR B CA 1
ATOM 5615 C C . TYR B 1 274 ? -7.848 15.898 20.109 1 94.62 274 TYR B C 1
ATOM 5617 O O . TYR B 1 274 ? -7.223 14.836 20.016 1 94.62 274 TYR B O 1
ATOM 5625 N N . PRO B 1 275 ? -9.172 15.922 20.172 1 93.88 275 PRO B N 1
ATOM 5626 C CA . PRO B 1 275 ? -9.93 14.719 20.547 1 93.88 275 PRO B CA 1
ATOM 5627 C C . PRO B 1 275 ? -9.812 13.602 19.516 1 93.88 275 PRO B C 1
ATOM 5629 O O . PRO B 1 275 ? -9.336 13.836 18.391 1 93.88 275 PRO B O 1
ATOM 5632 N N . TYR B 1 276 ? -10.297 12.453 20 1 97.12 276 TYR B N 1
ATOM 5633 C CA . TYR B 1 276 ? -10.359 11.281 19.125 1 97.12 276 TYR B CA 1
ATOM 5634 C C . TYR B 1 276 ? -11.172 11.578 17.875 1 97.12 276 TYR B C 1
ATOM 5636 O O . TYR B 1 276 ? -12.273 12.125 17.953 1 97.12 276 TYR B O 1
ATOM 5644 N N . HIS B 1 277 ? -10.586 11.281 16.797 1 96.94 277 HIS B N 1
ATOM 5645 C CA . HIS B 1 277 ? -11.258 11.492 15.516 1 96.94 277 HIS B CA 1
ATOM 5646 C C . HIS B 1 277 ? -10.688 10.578 14.438 1 96.94 277 HIS B C 1
ATOM 5648 O O . HIS B 1 277 ? -9.734 9.836 14.688 1 96.94 277 HIS B O 1
ATOM 5654 N N . ASN B 1 278 ? -11.328 10.492 13.32 1 96.12 278 ASN B N 1
ATOM 5655 C CA . ASN B 1 278 ? -10.875 9.727 12.164 1 96.12 278 ASN B CA 1
ATOM 5656 C C . ASN B 1 278 ? -11.289 10.398 10.852 1 96.12 278 ASN B C 1
ATOM 5658 O O . ASN B 1 278 ? -12.094 11.336 10.852 1 96.12 278 ASN B O 1
ATOM 5662 N N . HIS B 1 279 ? -10.617 10 9.789 1 94.06 279 HIS B N 1
ATOM 5663 C CA . HIS B 1 279 ? -10.906 10.398 8.422 1 94.06 279 HIS B CA 1
ATOM 5664 C C . HIS B 1 279 ? -10.875 9.203 7.477 1 94.06 279 HIS B C 1
ATOM 5666 O O . HIS B 1 279 ? -10.164 8.219 7.734 1 94.06 279 HIS B O 1
ATOM 5672 N N . ALA B 1 280 ? -11.625 9.367 6.383 1 92.5 280 ALA B N 1
ATOM 5673 C CA . ALA B 1 280 ? -11.648 8.328 5.363 1 92.5 280 ALA B CA 1
ATOM 5674 C C . ALA 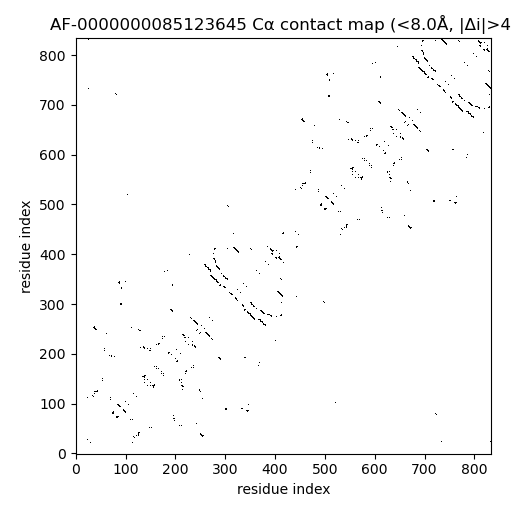B 1 280 ? -10.375 8.352 4.523 1 92.5 280 ALA B C 1
ATOM 5676 O O . ALA B 1 280 ? -10.164 7.477 3.68 1 92.5 280 ALA B O 1
ATOM 5677 N N . MET B 1 281 ? -9.531 9.297 4.785 1 92.81 281 MET B N 1
ATOM 5678 C CA . MET B 1 281 ? -8.273 9.422 4.043 1 92.81 281 MET B CA 1
ATOM 5679 C C . MET B 1 281 ? -7.078 9.336 4.984 1 92.81 281 MET B C 1
ATOM 5681 O O . MET B 1 281 ? -7.172 9.703 6.156 1 92.81 281 MET B O 1
ATOM 5685 N N . PRO B 1 282 ? -5.957 8.852 4.395 1 94.75 282 PRO B N 1
ATOM 5686 C CA . PRO B 1 282 ? -4.754 8.828 5.23 1 94.75 282 PRO B CA 1
ATOM 5687 C C . PRO B 1 282 ? -4.258 10.227 5.59 1 94.75 282 PRO B C 1
ATOM 5689 O O . PRO B 1 282 ? -4.574 11.195 4.895 1 94.75 282 PRO B O 1
ATOM 5692 N N . GLU B 1 283 ? -3.549 10.242 6.645 1 97 283 GLU B N 1
ATOM 5693 C CA . GLU B 1 283 ? -2.975 11.492 7.137 1 97 283 GLU B CA 1
ATOM 5694 C C . GLU B 1 283 ? -1.592 11.266 7.742 1 97 283 GLU B C 1
ATOM 5696 O O . GLU B 1 283 ? -1.307 10.18 8.258 1 97 283 GLU B O 1
ATOM 5701 N N . ILE B 1 284 ? -0.753 12.305 7.633 1 98 284 ILE B N 1
ATOM 5702 C CA . ILE B 1 284 ? 0.637 12.203 8.062 1 98 284 ILE B CA 1
ATOM 5703 C C . ILE B 1 284 ? 1.009 13.406 8.914 1 98 284 ILE B C 1
ATOM 5705 O O . ILE B 1 284 ? 0.617 14.539 8.609 1 98 284 ILE B O 1
ATOM 5709 N N . TYR B 1 285 ? 1.812 13.156 9.93 1 98.12 285 TYR B N 1
ATOM 5710 C CA . TYR B 1 285 ? 2.342 14.227 10.773 1 98.12 285 TYR B CA 1
ATOM 5711 C C . TYR B 1 285 ? 3.832 14.039 11.023 1 98.12 285 TYR B C 1
ATOM 5713 O O . TYR B 1 285 ? 4.27 12.945 11.391 1 98.12 285 TYR B O 1
ATOM 5721 N N . TYR B 1 286 ? 4.594 15.055 10.82 1 98.38 286 TYR B N 1
ATOM 5722 C CA . TYR B 1 286 ? 5.938 15.188 11.375 1 98.38 286 TYR B CA 1
ATOM 5723 C C . TYR B 1 286 ? 5.965 16.203 12.508 1 98.38 286 TYR B C 1
ATOM 5725 O O . TYR B 1 286 ? 5.781 17.406 12.273 1 98.38 286 TYR B O 1
ATOM 5733 N N . ASN B 1 287 ? 6.266 15.727 13.648 1 97.25 287 ASN B N 1
ATOM 5734 C CA . ASN B 1 287 ? 6.41 16.672 14.75 1 97.25 287 ASN B CA 1
ATOM 5735 C C . ASN B 1 287 ? 7.73 17.422 14.672 1 97.25 287 ASN B C 1
ATOM 5737 O O . ASN B 1 287 ? 8.797 16.812 14.539 1 97.25 287 ASN B O 1
ATOM 5741 N N . MET B 1 288 ? 7.648 18.75 14.828 1 96 288 MET B N 1
ATOM 5742 C CA . MET B 1 288 ? 8.875 19.516 14.672 1 96 288 MET B CA 1
ATOM 5743 C C . MET B 1 288 ? 9.141 20.375 15.906 1 96 288 MET B C 1
ATOM 5745 O O . MET B 1 288 ? 9.539 21.531 15.797 1 96 288 MET B O 1
ATOM 5749 N N . ARG B 1 289 ? 8.875 19.891 17.016 1 95.12 289 ARG B N 1
ATOM 5750 C CA . ARG B 1 289 ? 9.07 20.609 18.281 1 95.12 289 ARG B CA 1
ATOM 5751 C C . ARG B 1 289 ? 9.891 19.781 19.266 1 95.12 289 ARG B C 1
ATOM 5753 O O . ARG B 1 289 ? 9.695 18.578 19.375 1 95.12 289 ARG B O 1
ATOM 5760 N N . MET B 1 290 ? 10.719 20.469 19.938 1 94.75 290 MET B N 1
ATOM 5761 C CA . MET B 1 290 ? 11.391 19.875 21.078 1 94.75 290 MET B CA 1
ATOM 5762 C C . MET B 1 290 ? 10.5 19.906 22.312 1 94.75 290 MET B C 1
ATOM 5764 O O . MET B 1 290 ? 9.977 20.969 22.672 1 94.75 290 MET B O 1
ATOM 5768 N N . PRO B 1 291 ? 10.414 18.812 22.906 1 94.88 291 PRO B N 1
ATOM 5769 C CA . PRO B 1 291 ? 9.578 18.812 24.109 1 94.88 291 PRO B CA 1
ATOM 5770 C C . PRO B 1 291 ? 10.289 19.422 25.312 1 94.88 291 PRO B C 1
ATOM 5772 O O . PRO B 1 291 ? 11.508 19.344 25.422 1 94.88 291 PRO B O 1
ATOM 5775 N N . ALA B 1 292 ? 9.523 20.031 26.125 1 94.62 292 ALA B N 1
ATOM 5776 C CA . ALA B 1 292 ? 10.07 20.578 27.359 1 94.62 292 ALA B CA 1
ATOM 5777 C C . ALA B 1 292 ? 10.297 19.484 28.391 1 94.62 292 ALA B C 1
ATOM 5779 O O . ALA B 1 292 ? 11.094 19.656 29.328 1 94.62 292 ALA B O 1
ATOM 5780 N N . CYS B 1 293 ? 9.609 18.422 28.344 1 93.19 293 CYS B N 1
ATOM 5781 C CA . CYS B 1 293 ? 9.797 17.25 29.188 1 93.19 293 CYS B CA 1
ATOM 5782 C C . CYS B 1 293 ? 9.5 15.969 28.438 1 93.19 293 CYS B C 1
ATOM 5784 O O . CYS B 1 293 ? 8.93 16 27.344 1 93.19 293 CYS B O 1
ATOM 5786 N N . VAL B 1 294 ? 9.82 14.953 29.312 1 85.88 294 VAL B N 1
ATOM 5787 C CA . VAL B 1 294 ? 9.648 13.633 28.703 1 85.88 294 VAL B CA 1
ATOM 5788 C C . VAL B 1 294 ? 8.164 13.352 28.469 1 85.88 294 VAL B C 1
ATOM 5790 O O . VAL B 1 294 ? 7.324 13.742 29.281 1 85.88 294 VAL B O 1
ATOM 5793 N N . LYS B 1 295 ? 7.633 13.141 27.375 1 90.31 295 LYS B N 1
ATOM 5794 C CA . LYS B 1 295 ? 6.281 12.711 27.031 1 90.31 295 LYS B CA 1
ATOM 5795 C C . LYS B 1 295 ? 5.352 13.906 26.844 1 90.31 295 LYS B C 1
ATOM 5797 O O . LYS B 1 295 ? 4.156 13.812 27.109 1 90.31 295 LYS B O 1
ATOM 5802 N N . GLN B 1 296 ? 5.789 14.984 26.609 1 95.44 296 GLN B N 1
ATOM 5803 C CA . GLN B 1 296 ? 4.977 16.172 26.422 1 95.44 296 GLN B CA 1
ATOM 5804 C C . GLN B 1 296 ? 3.994 16 25.266 1 95.44 296 GLN B C 1
ATOM 5806 O O . GLN B 1 296 ? 2.826 16.375 25.375 1 95.44 296 GLN B O 1
ATOM 5811 N N . PHE B 1 297 ? 4.492 15.461 24.188 1 96.88 297 PHE B N 1
ATOM 5812 C CA . PHE B 1 297 ? 3.672 15.266 23 1 96.88 297 PHE B CA 1
ATOM 5813 C C . PHE B 1 297 ? 3.311 13.789 22.828 1 96.88 297 PHE B C 1
ATOM 5815 O O . PHE B 1 297 ? 4.168 12.969 22.516 1 96.88 297 PHE B O 1
ATOM 5822 N N . LYS B 1 298 ? 2.053 13.5 22.969 1 97.06 298 LYS B N 1
ATOM 5823 C CA . LYS B 1 298 ? 1.609 12.109 22.891 1 97.06 298 LYS B CA 1
ATOM 5824 C C . LYS B 1 298 ? 0.583 11.93 21.781 1 97.06 298 LYS B C 1
ATOM 5826 O O . LYS B 1 298 ? -0.285 12.781 21.578 1 97.06 298 LYS B O 1
ATOM 5831 N N . SER B 1 299 ? 0.765 10.859 21.078 1 97.56 299 SER B N 1
ATOM 5832 C CA . SER B 1 299 ? -0.172 10.492 20.016 1 97.56 299 SER B CA 1
ATOM 5833 C C . SER B 1 299 ? -0.83 9.148 20.312 1 97.56 299 SER B C 1
ATOM 5835 O O . SER B 1 299 ? -0.198 8.25 20.859 1 97.56 299 SER B O 1
ATOM 5837 N N . PHE B 1 300 ? -2.057 9.094 20.016 1 98.12 300 PHE B N 1
ATOM 5838 C CA . PHE B 1 300 ? -2.84 7.859 20.016 1 98.12 300 PHE B CA 1
ATOM 5839 C C . PHE B 1 300 ? -3.311 7.52 18.609 1 98.12 300 PHE B C 1
ATOM 5841 O O . PHE B 1 300 ? -3.764 8.398 17.859 1 98.12 300 PHE B O 1
ATOM 5848 N N . ALA B 1 301 ? -3.146 6.309 18.188 1 98.56 301 ALA B N 1
ATOM 5849 C CA . ALA B 1 301 ? -3.627 5.844 16.891 1 98.56 301 ALA B CA 1
ATOM 5850 C C . ALA B 1 301 ? -4.012 4.371 16.953 1 98.56 301 ALA B C 1
ATOM 5852 O O . ALA B 1 301 ? -3.215 3.527 17.359 1 98.56 301 ALA B O 1
ATOM 5853 N N . ILE B 1 302 ? -5.219 4.066 16.547 1 97.69 302 ILE B N 1
ATOM 5854 C CA . ILE B 1 302 ? -5.688 2.688 16.5 1 97.69 302 ILE B CA 1
ATOM 5855 C C . ILE B 1 302 ? -6.379 2.426 15.156 1 97.69 302 ILE B C 1
ATOM 5857 O O . ILE B 1 302 ? -7.289 3.16 14.766 1 97.69 302 ILE B O 1
ATOM 5861 N N . ARG B 1 303 ? -5.965 1.41 14.492 1 95.81 303 ARG B N 1
ATOM 5862 C CA . ARG B 1 303 ? -6.492 1.073 13.172 1 95.81 303 ARG B CA 1
ATOM 5863 C C . ARG B 1 303 ? -7.918 0.551 13.273 1 95.81 303 ARG B C 1
ATOM 5865 O O . ARG B 1 303 ? -8.328 0.028 14.312 1 95.81 303 ARG B O 1
ATOM 5872 N N . GLU B 1 304 ? -8.586 0.647 12.18 1 94.69 304 GLU B N 1
ATOM 5873 C CA . GLU B 1 304 ? -10.016 0.332 12.172 1 94.69 304 GLU B CA 1
ATOM 5874 C C . GLU B 1 304 ? -10.25 -1.156 12.406 1 94.69 304 GLU B C 1
ATOM 5876 O O . GLU B 1 304 ? -11.336 -1.555 12.844 1 94.69 304 GLU B O 1
ATOM 5881 N N . ASP B 1 305 ? -9.258 -1.985 12.109 1 91.44 305 ASP B N 1
ATOM 5882 C CA . ASP B 1 305 ? -9.438 -3.428 12.242 1 91.44 305 ASP B CA 1
ATOM 5883 C C . ASP B 1 305 ? -8.906 -3.932 13.578 1 91.44 305 ASP B C 1
ATOM 5885 O O . ASP B 1 305 ? -8.914 -5.137 13.844 1 91.44 305 ASP B O 1
ATOM 5889 N N . ASN B 1 306 ? -8.484 -3.088 14.398 1 93.12 306 ASN B N 1
ATOM 5890 C CA . ASN B 1 306 ? -7.918 -3.461 15.688 1 93.12 306 ASN B CA 1
ATOM 5891 C C . ASN B 1 306 ? -8.953 -4.152 16.578 1 93.12 306 ASN B C 1
ATOM 5893 O O . ASN B 1 306 ? -10.086 -3.68 16.703 1 93.12 306 ASN B O 1
ATOM 5897 N N . PRO B 1 307 ? -8.586 -5.262 17.234 1 91.88 307 PRO B N 1
ATOM 5898 C CA . PRO B 1 307 ? -9.539 -6.031 18.047 1 91.88 307 PRO B CA 1
ATOM 5899 C C . PRO B 1 307 ? -10.023 -5.266 19.266 1 91.88 307 PRO B C 1
ATOM 5901 O O . PRO B 1 307 ? -11.016 -5.652 19.891 1 91.88 307 PRO B O 1
ATOM 5904 N N . LEU B 1 308 ? -9.375 -4.258 19.641 1 95.31 308 LEU B N 1
ATOM 5905 C CA . LEU B 1 308 ? -9.789 -3.447 20.781 1 95.31 308 LEU B CA 1
ATOM 5906 C C . LEU B 1 308 ? -11.031 -2.631 20.453 1 95.31 308 LEU B C 1
ATOM 5908 O O . LEU B 1 308 ? -11.68 -2.076 21.344 1 95.31 308 LEU B O 1
ATOM 5912 N N . LEU B 1 309 ? -11.352 -2.521 19.172 1 96.44 309 LEU B N 1
ATOM 5913 C CA . LEU B 1 309 ? -12.555 -1.82 18.734 1 96.44 309 LEU B CA 1
ATOM 5914 C C . LEU B 1 309 ? -13.75 -2.768 18.688 1 96.44 309 LEU B C 1
ATOM 5916 O O . LEU B 1 309 ? -13.68 -3.832 18.062 1 96.44 309 LEU B O 1
ATOM 5920 N N . LYS B 1 310 ? -14.773 -2.404 19.312 1 96.62 310 LYS B N 1
ATOM 5921 C CA . LYS B 1 310 ? -16.016 -3.184 19.281 1 96.62 310 LYS B CA 1
ATOM 5922 C C . LYS B 1 310 ? -17.031 -2.549 18.344 1 96.62 310 LYS B C 1
ATOM 5924 O O . LYS B 1 310 ? -17.469 -1.413 18.562 1 96.62 310 LYS B O 1
ATOM 5929 N N . THR B 1 311 ? -17.422 -3.26 17.391 1 95.69 311 THR B N 1
ATOM 5930 C CA . THR B 1 311 ? -18.484 -2.779 16.5 1 95.69 311 THR B CA 1
ATOM 5931 C C . THR B 1 311 ? -19.844 -2.834 17.188 1 95.69 311 THR B C 1
ATOM 5933 O O . THR B 1 311 ? -20.234 -3.881 17.703 1 95.69 311 THR B O 1
ATOM 5936 N N . VAL B 1 312 ? -20.547 -1.744 17.125 1 97.12 312 VAL B N 1
ATOM 5937 C CA . VAL B 1 312 ? -21.828 -1.72 17.828 1 97.12 312 VAL B CA 1
ATOM 5938 C C . VAL B 1 312 ? -22.953 -1.436 16.844 1 97.12 312 VAL B C 1
ATOM 5940 O O . VAL B 1 312 ? -24.125 -1.667 17.156 1 97.12 312 VAL B O 1
ATOM 5943 N N . GLU B 1 313 ? -22.609 -0.888 15.703 1 95.62 313 GLU B N 1
ATOM 5944 C CA . GLU B 1 313 ? -23.594 -0.613 14.664 1 95.62 313 GLU B CA 1
ATOM 5945 C C . GLU B 1 313 ? -22.953 -0.611 13.281 1 95.62 313 GLU B C 1
ATOM 5947 O O . GLU B 1 313 ? -21.812 -0.171 13.117 1 95.62 313 GLU B O 1
ATOM 5952 N N . VAL B 1 314 ? -23.672 -1.209 12.359 1 93.31 314 VAL B N 1
ATOM 5953 C CA . VAL B 1 314 ? -23.266 -1.161 10.961 1 93.31 314 VAL B CA 1
ATOM 5954 C C . VAL B 1 314 ? -24.453 -0.766 10.078 1 93.31 314 VAL B C 1
ATOM 5956 O O . VAL B 1 314 ? -25.547 -1.287 10.25 1 93.31 314 VAL B O 1
ATOM 5959 N N . ASN B 1 315 ? -24.188 0.192 9.227 1 90.75 315 ASN B N 1
ATOM 5960 C CA . ASN B 1 315 ? -25.188 0.53 8.211 1 90.75 315 ASN B CA 1
ATOM 5961 C C . ASN B 1 315 ? -24.516 0.902 6.891 1 90.75 315 ASN B C 1
ATOM 5963 O O . ASN B 1 315 ? -23.328 0.653 6.695 1 90.75 315 ASN B O 1
ATOM 5967 N N . LYS B 1 316 ? -25.234 1.459 5.973 1 84.31 316 LYS B N 1
ATOM 5968 C CA . LYS B 1 316 ? -24.734 1.705 4.625 1 84.31 316 LYS B CA 1
ATOM 5969 C C . LYS B 1 316 ? -23.703 2.83 4.621 1 84.31 316 LYS B C 1
ATOM 5971 O O . LYS B 1 316 ? -22.859 2.9 3.727 1 84.31 316 LYS B O 1
ATOM 5976 N N . LYS B 1 317 ? -23.703 3.633 5.578 1 83.44 317 LYS B N 1
ATOM 5977 C CA . LYS B 1 317 ? -22.875 4.836 5.566 1 83.44 317 LYS B CA 1
ATOM 5978 C C . LYS B 1 317 ? -21.641 4.66 6.449 1 83.44 317 LYS B C 1
ATOM 5980 O O . LYS B 1 317 ? -20.562 5.133 6.105 1 83.44 317 LYS B O 1
ATOM 5985 N N . PHE B 1 318 ? -21.922 4.008 7.605 1 92.81 318 PHE B N 1
ATOM 5986 C CA . PHE B 1 318 ? -20.812 3.969 8.539 1 92.81 318 PHE B CA 1
ATOM 5987 C C . PHE B 1 318 ? -20.859 2.699 9.383 1 92.81 318 PHE B C 1
ATOM 5989 O O . PHE B 1 318 ? -21.859 1.978 9.375 1 92.81 318 PHE B O 1
ATOM 5996 N N . ARG B 1 319 ? -19.766 2.354 9.883 1 95.62 319 ARG B N 1
ATOM 5997 C CA . ARG B 1 319 ? -19.594 1.408 10.984 1 95.62 319 ARG B CA 1
ATOM 5998 C C . ARG B 1 319 ? -19.25 2.135 12.281 1 95.62 319 ARG B C 1
ATOM 6000 O O . ARG B 1 319 ? -18.219 2.812 12.367 1 95.62 319 ARG B O 1
ATOM 6007 N N . ARG B 1 320 ? -20.188 2.037 13.336 1 97.56 320 ARG B N 1
ATOM 6008 C CA . ARG B 1 320 ? -19.922 2.646 14.641 1 97.56 320 ARG B CA 1
ATOM 6009 C C . ARG B 1 320 ? -19.156 1.689 15.547 1 97.56 320 ARG B C 1
ATOM 6011 O O . ARG B 1 320 ? -19.562 0.541 15.734 1 97.56 320 ARG B O 1
ATOM 6018 N N . VAL B 1 321 ? -18.016 2.166 16.062 1 98.25 321 VAL B N 1
ATOM 6019 C CA . VAL B 1 321 ? -17.203 1.339 16.938 1 98.25 321 VAL B CA 1
ATOM 6020 C C . VAL B 1 321 ? -17.031 2.029 18.297 1 98.25 321 VAL B C 1
ATOM 6022 O O . VAL B 1 321 ? -17.172 3.25 18.391 1 98.25 321 VAL B O 1
ATOM 6025 N N . GLN B 1 322 ? -16.812 1.232 19.281 1 98.31 322 GLN B N 1
ATOM 6026 C CA . GLN B 1 322 ? -16.516 1.73 20.625 1 98.31 322 GLN B CA 1
ATOM 6027 C C . GLN B 1 322 ? -15.141 1.273 21.078 1 98.31 322 GLN B C 1
ATOM 6029 O O . GLN B 1 322 ? -14.68 0.189 20.719 1 98.31 322 GLN B O 1
ATOM 6034 N N . PHE B 1 323 ? -14.484 2.062 21.766 1 98 323 PHE B N 1
ATOM 6035 C CA . PHE B 1 323 ? -13.18 1.833 22.359 1 98 323 PHE B CA 1
ATOM 6036 C C . PHE B 1 323 ? -13.172 2.277 23.828 1 98 323 PHE B C 1
ATOM 6038 O O . PHE B 1 323 ? -13.641 3.371 24.141 1 98 323 PHE B O 1
ATOM 6045 N N . ASP B 1 324 ? -12.633 1.477 24.672 1 97.81 324 ASP B N 1
ATOM 6046 C CA . ASP B 1 324 ? -12.57 1.799 26.094 1 97.81 324 ASP B CA 1
ATOM 6047 C C . ASP B 1 324 ? -11.336 2.637 26.406 1 97.81 324 ASP B C 1
ATOM 6049 O O . ASP B 1 324 ? -10.305 2.102 26.844 1 97.81 324 ASP B O 1
ATOM 6053 N N . ALA B 1 325 ? -11.523 3.928 26.391 1 96.94 325 ALA B N 1
ATOM 6054 C CA . ALA B 1 325 ? -10.422 4.844 26.703 1 96.94 325 ALA B CA 1
ATOM 6055 C C . ALA B 1 325 ? -10.227 4.98 28.203 1 96.94 325 ALA B C 1
ATOM 6057 O O . ALA B 1 325 ? -9.445 5.82 28.656 1 96.94 325 ALA B O 1
ATOM 6058 N N . GLY B 1 326 ? -10.945 4.254 28.969 1 95.94 326 GLY B N 1
ATOM 6059 C CA . GLY B 1 326 ? -10.789 4.223 30.422 1 95.94 326 GLY B CA 1
ATOM 6060 C C . GLY B 1 326 ? -10.148 2.939 30.922 1 95.94 326 GLY B C 1
ATOM 6061 O O . GLY B 1 326 ? -9.984 2.752 32.125 1 95.94 326 GLY B O 1
ATOM 6062 N N . ALA B 1 327 ? -9.82 2.113 30.016 1 95.62 327 ALA B N 1
ATOM 6063 C CA . ALA B 1 327 ? -9.211 0.842 30.391 1 95.62 327 ALA B CA 1
ATOM 6064 C C . ALA B 1 327 ? -7.902 1.064 31.141 1 95.62 327 ALA B C 1
ATOM 6066 O O . ALA B 1 327 ? -7.23 2.08 30.953 1 95.62 327 ALA B O 1
ATOM 6067 N N . LYS B 1 328 ? -7.449 0.119 31.922 1 94.94 328 LYS B N 1
ATOM 6068 C CA . LYS B 1 328 ? -6.273 0.217 32.781 1 94.94 328 LYS B CA 1
ATOM 6069 C C . LYS B 1 328 ? -5.004 0.4 31.953 1 94.94 328 LYS B C 1
ATOM 6071 O O . LYS B 1 328 ? -4.098 1.136 32.344 1 94.94 328 LYS B O 1
ATOM 6076 N N . ASN B 1 329 ? -4.949 -0.236 30.844 1 95 329 ASN B N 1
ATOM 6077 C CA . ASN B 1 329 ? -3.729 -0.199 30.031 1 95 329 ASN B CA 1
ATOM 6078 C C . ASN B 1 329 ? -3.783 0.903 28.984 1 95 329 ASN B C 1
ATOM 6080 O O . ASN B 1 329 ? -2.896 1 28.125 1 95 329 ASN B O 1
ATOM 6084 N N . GLU B 1 330 ? -4.758 1.762 29.016 1 95.62 330 GLU B N 1
ATOM 6085 C CA . GLU B 1 330 ? -4.945 2.814 28.016 1 95.62 330 GLU B CA 1
ATOM 6086 C C . GLU B 1 330 ? -3.758 3.771 28 1 95.62 330 GLU B C 1
ATOM 6088 O O . GLU B 1 330 ? -3.293 4.168 26.938 1 95.62 330 GLU B O 1
ATOM 6093 N N . PRO B 1 331 ? -3.215 4.16 29.109 1 94.94 331 PRO B N 1
ATOM 6094 C CA . PRO B 1 331 ? -2.068 5.07 29.062 1 94.94 331 PRO B CA 1
ATOM 6095 C C . PRO B 1 331 ? -0.9 4.508 28.25 1 94.94 331 PRO B C 1
ATOM 6097 O O . PRO B 1 331 ? -0.138 5.27 27.641 1 94.94 331 PRO B O 1
ATOM 6100 N N . ASP B 1 332 ? -0.824 3.217 28.172 1 95.5 332 ASP B N 1
ATOM 6101 C CA . ASP B 1 332 ? 0.271 2.564 27.469 1 95.5 332 ASP B CA 1
ATOM 6102 C C . ASP B 1 332 ? 0.042 2.596 25.953 1 95.5 332 ASP B C 1
ATOM 6104 O O . ASP B 1 332 ? 0.951 2.299 25.188 1 95.5 332 ASP B O 1
ATOM 6108 N N . MET B 1 333 ? -1.095 3.049 25.609 1 96.88 333 MET B N 1
ATOM 6109 C CA . MET B 1 333 ? -1.447 3.062 24.188 1 96.88 333 MET B CA 1
ATOM 6110 C C . MET B 1 333 ? -1.065 4.391 23.547 1 96.88 333 MET B C 1
ATOM 6112 O O . MET B 1 333 ? -1.28 4.59 22.359 1 96.88 333 MET B O 1
ATOM 6116 N N . TRP B 1 334 ? -0.582 5.254 24.344 1 97.06 334 TRP B N 1
ATOM 6117 C CA . TRP B 1 334 ? -0.1 6.539 23.859 1 97.06 334 TRP B CA 1
ATOM 6118 C C . TRP B 1 334 ? 1.413 6.52 23.672 1 97.06 334 TRP B C 1
ATOM 6120 O O . TRP B 1 334 ? 2.141 5.973 24.5 1 97.06 334 TRP B O 1
ATOM 6130 N N . VAL B 1 335 ? 1.876 7.082 22.531 1 97.06 335 VAL B N 1
ATOM 6131 C CA . VAL B 1 335 ? 3.305 7.105 22.234 1 97.06 335 VAL B CA 1
ATOM 6132 C C . VAL B 1 335 ? 3.805 8.547 22.203 1 97.06 335 VAL B C 1
ATOM 6134 O O . VAL B 1 335 ? 3.15 9.43 21.641 1 97.06 335 VAL B O 1
ATOM 6137 N N . SER B 1 336 ? 4.91 8.742 22.859 1 95.44 336 SER B N 1
ATOM 6138 C CA . SER B 1 336 ? 5.547 10.055 22.812 1 95.44 336 SER B CA 1
ATOM 6139 C C . SER B 1 336 ? 6.289 10.258 21.5 1 95.44 336 SER B C 1
ATOM 6141 O O . SER B 1 336 ? 7.035 9.383 21.062 1 95.44 336 SER B O 1
ATOM 6143 N N . GLY B 1 337 ? 5.953 11.391 20.859 1 93.06 337 GLY B N 1
ATOM 6144 C CA . GLY B 1 337 ? 6.613 11.734 19.609 1 93.06 337 GLY B CA 1
ATOM 6145 C C . GLY B 1 337 ? 7.074 13.18 19.562 1 93.06 337 GLY B C 1
ATOM 6146 O O . GLY B 1 337 ? 6.348 14.086 19.984 1 93.06 337 GLY B O 1
ATOM 6147 N N . SER B 1 338 ? 8.297 13.359 19.125 1 92.12 338 SER B N 1
ATOM 6148 C CA . SER B 1 338 ? 8.906 14.68 18.969 1 92.12 338 SER B CA 1
ATOM 6149 C C . SER B 1 338 ? 9.828 14.727 17.766 1 92.12 338 SER B C 1
ATOM 6151 O O . SER B 1 338 ? 9.898 13.773 16.984 1 92.12 338 SER B O 1
ATOM 6153 N N . ALA B 1 339 ? 10.453 15.859 17.609 1 90.81 339 ALA B N 1
ATOM 6154 C CA . ALA B 1 339 ? 11.43 16 16.531 1 90.81 339 ALA B CA 1
ATOM 6155 C C . ALA B 1 339 ? 12.586 15.023 16.703 1 90.81 339 ALA B C 1
ATOM 6157 O O . ALA B 1 339 ? 13.211 14.609 15.727 1 90.81 339 ALA B O 1
ATOM 6158 N N . MET B 1 340 ? 12.836 14.555 17.875 1 90.19 340 MET B N 1
ATOM 6159 C CA . MET B 1 340 ? 14.016 13.75 18.156 1 90.19 340 MET B CA 1
ATOM 6160 C C . MET B 1 340 ? 13.688 12.266 18.109 1 90.19 340 MET B C 1
ATOM 6162 O O . MET B 1 340 ? 14.578 11.438 17.891 1 90.19 340 MET B O 1
ATOM 6166 N N . ASN B 1 341 ? 12.445 12.031 18.391 1 91.31 341 ASN B N 1
ATOM 6167 C CA . ASN B 1 341 ? 12.039 10.633 18.453 1 91.31 341 ASN B CA 1
ATOM 6168 C C . ASN B 1 341 ? 10.609 10.445 17.969 1 91.31 341 ASN B C 1
ATOM 6170 O O . ASN B 1 341 ? 9.734 11.266 18.25 1 91.31 341 ASN B O 1
ATOM 6174 N N . ASN B 1 342 ? 10.477 9.375 17.25 1 93.56 342 ASN B N 1
ATOM 6175 C CA . ASN B 1 342 ? 9.141 9.047 16.766 1 93.56 342 ASN B CA 1
ATOM 6176 C C . ASN B 1 342 ? 8.469 10.258 16.125 1 93.56 342 ASN B C 1
ATOM 6178 O O . ASN B 1 342 ? 7.336 10.602 16.484 1 93.56 342 ASN B O 1
ATOM 6182 N N . SER B 1 343 ? 9.164 10.867 15.234 1 95.88 343 SER B N 1
ATOM 6183 C CA . SER B 1 343 ? 8.719 12.148 14.711 1 95.88 343 SER B CA 1
ATOM 6184 C C . SER B 1 343 ? 7.613 11.969 13.672 1 95.88 343 SER B C 1
ATOM 6186 O O . SER B 1 343 ? 6.875 12.906 13.375 1 95.88 343 SER B O 1
ATOM 6188 N N . LEU B 1 344 ? 7.488 10.766 13.117 1 97.88 344 LEU B N 1
ATOM 6189 C CA . LEU B 1 344 ? 6.613 10.57 11.961 1 97.88 344 LEU B CA 1
ATOM 6190 C C . LEU B 1 344 ? 5.465 9.625 12.305 1 97.88 344 LEU B C 1
ATOM 6192 O O . LEU B 1 344 ? 5.695 8.508 12.773 1 97.88 344 LEU B O 1
ATOM 6196 N N . LEU B 1 345 ? 4.254 10.172 12.062 1 98 345 LEU B N 1
ATOM 6197 C CA . LEU B 1 345 ? 3.025 9.406 12.195 1 98 345 LEU B CA 1
ATOM 6198 C C . LEU B 1 345 ? 2.32 9.258 10.852 1 98 345 LEU B C 1
ATOM 6200 O O . LEU B 1 345 ? 2.199 10.234 10.109 1 98 345 LEU B O 1
ATOM 6204 N N . TYR B 1 346 ? 1.998 8.047 10.523 1 97.75 346 TYR B N 1
ATOM 6205 C CA . TYR B 1 346 ? 1.144 7.766 9.375 1 97.75 346 TYR B CA 1
ATOM 6206 C C . TYR B 1 346 ? -0.179 7.152 9.82 1 97.75 346 TYR B C 1
ATOM 6208 O O . TYR B 1 346 ? -0.202 6.059 10.391 1 97.75 346 TYR B O 1
ATOM 6216 N N . LEU B 1 347 ? -1.238 7.781 9.477 1 97.56 347 LEU B N 1
ATOM 6217 C CA . LEU B 1 347 ? -2.582 7.344 9.836 1 97.56 347 LEU B CA 1
ATOM 6218 C C . LEU B 1 347 ? -3.33 6.824 8.617 1 97.56 347 LEU B C 1
ATOM 6220 O O . LEU B 1 347 ? -3.695 7.598 7.73 1 97.56 347 LEU B O 1
ATOM 6224 N N . HIS B 1 348 ? -3.609 5.512 8.648 1 95.12 348 HIS B N 1
ATOM 6225 C CA . HIS B 1 348 ? -4.395 4.895 7.586 1 95.12 348 HIS B CA 1
ATOM 6226 C C . HIS B 1 348 ? -5.824 5.434 7.574 1 95.12 348 HIS B C 1
ATOM 6228 O O . HIS B 1 348 ? -6.223 6.164 8.484 1 95.12 348 HIS B O 1
ATOM 6234 N N . GLU B 1 349 ? -6.5 5.031 6.527 1 93.5 349 GLU B N 1
ATOM 6235 C CA . GLU B 1 349 ? -7.926 5.344 6.473 1 93.5 349 GLU B CA 1
ATOM 6236 C C . GLU B 1 349 ? -8.641 4.867 7.73 1 93.5 349 GLU B C 1
ATOM 6238 O O . GLU B 1 349 ? -8.406 3.756 8.203 1 93.5 349 GLU B O 1
ATOM 6243 N N . ASN B 1 350 ? -9.43 5.738 8.281 1 95.19 350 ASN B N 1
ATOM 6244 C CA . ASN B 1 350 ? -10.32 5.445 9.398 1 95.19 350 ASN B CA 1
ATOM 6245 C C . ASN B 1 350 ? -9.547 5.16 10.68 1 95.19 350 ASN B C 1
ATOM 6247 O O . ASN B 1 350 ? -10.102 4.633 11.641 1 95.19 350 ASN B O 1
ATOM 6251 N N . THR B 1 351 ? -8.289 5.43 10.672 1 97.44 351 THR B N 1
ATOM 6252 C CA . THR B 1 351 ? -7.578 5.297 11.938 1 97.44 351 THR B CA 1
ATOM 6253 C C . THR B 1 351 ? -8.109 6.293 12.969 1 97.44 351 THR B C 1
ATOM 6255 O O . THR B 1 351 ? -8.133 7.5 12.711 1 97.44 351 THR B O 1
ATOM 6258 N N . ILE B 1 352 ? -8.531 5.828 14.07 1 98.25 352 ILE B N 1
ATOM 6259 C CA . ILE B 1 352 ? -8.898 6.707 15.172 1 98.25 352 ILE B CA 1
ATOM 6260 C C . ILE B 1 352 ? -7.641 7.238 15.852 1 98.25 352 ILE B C 1
ATOM 6262 O O . ILE B 1 352 ? -6.773 6.461 16.25 1 98.25 352 ILE B O 1
ATOM 6266 N N . HIS B 1 353 ? -7.562 8.484 15.992 1 98.25 353 HIS B N 1
ATOM 6267 C CA . HIS B 1 353 ? -6.352 9.047 16.578 1 98.25 353 HIS B CA 1
ATOM 6268 C C . HIS B 1 353 ? -6.66 10.312 17.375 1 98.25 353 HIS B C 1
ATOM 6270 O O . HIS B 1 353 ? -7.754 10.875 17.25 1 98.25 353 HIS B O 1
ATOM 6276 N N . ALA B 1 354 ? -5.773 10.664 18.203 1 98.12 354 ALA B N 1
ATOM 6277 C CA . ALA B 1 354 ? -5.84 11.836 19.078 1 98.12 354 ALA B CA 1
ATOM 6278 C C . ALA B 1 354 ? -4.441 12.328 19.438 1 98.12 354 ALA B C 1
ATOM 6280 O O . ALA B 1 354 ? -3.467 11.578 19.328 1 98.12 354 ALA B O 1
ATOM 6281 N N . PHE B 1 355 ? -4.344 13.578 19.797 1 97.62 355 PHE B N 1
ATOM 6282 C CA . PHE B 1 355 ? -3.082 14.203 20.188 1 97.62 355 PHE B CA 1
ATOM 6283 C C . PHE B 1 355 ? -3.217 14.93 21.516 1 97.62 355 PHE B C 1
ATOM 6285 O O . PHE B 1 355 ? -4.016 15.859 21.641 1 97.62 355 PHE B O 1
ATOM 6292 N N . GLU B 1 356 ? -2.412 14.5 22.406 1 97.06 356 GLU B N 1
ATOM 6293 C CA . GLU B 1 356 ? -2.361 15.172 23.703 1 97.06 356 GLU B CA 1
ATOM 6294 C C . GLU B 1 356 ? -1.055 15.945 23.875 1 97.06 356 GLU B C 1
ATOM 6296 O O . GLU B 1 356 ? 0.03 15.375 23.719 1 97.06 356 GLU B O 1
ATOM 6301 N N . VAL B 1 357 ? -1.224 17.188 24.203 1 97.12 357 VAL B N 1
ATOM 6302 C CA . VAL B 1 357 ? -0.058 18.031 24.438 1 97.12 357 VAL B CA 1
ATOM 6303 C C . VAL B 1 357 ? -0.052 18.531 25.875 1 97.12 357 VAL B C 1
ATOM 6305 O O . VAL B 1 357 ? -0.88 19.359 26.25 1 97.12 357 VAL B O 1
ATOM 6308 N N . ASP B 1 358 ? 0.947 18.094 26.594 1 96.06 358 ASP B N 1
ATOM 6309 C CA . ASP B 1 358 ? 1.065 18.5 27.984 1 96.06 358 ASP B CA 1
ATOM 6310 C C . ASP B 1 358 ? 1.653 19.891 28.125 1 96.06 358 ASP B C 1
ATOM 6312 O O . ASP B 1 358 ? 2.699 20.188 27.531 1 96.06 358 ASP B O 1
ATOM 6316 N N . GLY B 1 359 ? 1.033 20.75 28.891 1 94.81 359 GLY B N 1
ATOM 6317 C CA . GLY B 1 359 ? 1.51 22.109 29.078 1 94.81 359 GLY B CA 1
ATOM 6318 C C . GLY B 1 359 ? 2.148 22.344 30.438 1 94.81 359 GLY B C 1
ATOM 6319 O O . GLY B 1 359 ? 2.76 23.391 30.672 1 94.81 359 GLY B O 1
ATOM 6320 N N . LYS B 1 360 ? 2.127 21.422 31.234 1 93.69 360 LYS B N 1
ATOM 6321 C CA . LYS B 1 360 ? 2.555 21.594 32.625 1 93.69 360 LYS B CA 1
ATOM 6322 C C . LYS B 1 360 ? 4.062 21.797 32.719 1 93.69 360 LYS B C 1
ATOM 6324 O O . LYS B 1 360 ? 4.555 22.469 33.625 1 93.69 360 LYS B O 1
ATOM 6329 N N . CYS B 1 361 ? 4.711 21.266 31.812 1 94.25 361 CYS B N 1
ATOM 6330 C CA . CYS B 1 361 ? 6.168 21.328 31.891 1 94.25 361 CYS B CA 1
ATOM 6331 C C . CYS B 1 361 ? 6.699 22.562 31.156 1 94.25 361 CYS B C 1
ATOM 6333 O O . CYS B 1 361 ? 7.91 22.781 31.109 1 94.25 361 CYS B O 1
ATOM 6335 N N . GLU B 1 362 ? 5.832 23.344 30.625 1 95.38 362 GLU B N 1
ATOM 6336 C CA . GLU B 1 362 ? 6.234 24.578 29.938 1 95.38 362 GLU B CA 1
ATOM 6337 C C . GLU B 1 362 ? 6.305 25.75 30.906 1 95.38 362 GLU B C 1
ATOM 6339 O O . GLU B 1 362 ? 5.406 25.938 31.734 1 95.38 362 GLU B O 1
ATOM 6344 N N . ALA B 1 363 ? 7.348 26.5 30.766 1 93.69 363 ALA B N 1
ATOM 6345 C CA . ALA B 1 363 ? 7.457 27.703 31.594 1 93.69 363 ALA B CA 1
ATOM 6346 C C . ALA B 1 363 ? 6.379 28.719 31.234 1 93.69 363 ALA B C 1
ATOM 6348 O O . ALA B 1 363 ? 5.812 29.359 32.125 1 93.69 363 ALA B O 1
ATOM 6349 N N . LYS B 1 364 ? 6.113 28.844 29.969 1 95 364 LYS B N 1
ATOM 6350 C CA . LYS B 1 364 ? 5.074 29.734 29.438 1 95 364 LYS B CA 1
ATOM 6351 C C . LYS B 1 364 ? 4.18 28.984 28.453 1 95 364 LYS B C 1
ATOM 6353 O O . LYS B 1 364 ? 4.258 29.219 27.234 1 95 364 LYS B O 1
ATOM 6358 N N . PRO B 1 365 ? 3.295 28.266 28.969 1 95.88 365 PRO B N 1
ATOM 6359 C CA . PRO B 1 365 ? 2.492 27.391 28.109 1 95.88 365 PRO B CA 1
ATOM 6360 C C . PRO B 1 365 ? 1.696 28.172 27.062 1 95.88 365 PRO B C 1
ATOM 6362 O O . PRO B 1 365 ? 1.476 27.672 25.953 1 95.88 365 PRO B O 1
ATOM 6365 N N . GLU B 1 366 ? 1.283 29.422 27.328 1 94.69 366 GLU B N 1
ATOM 6366 C CA . GLU B 1 366 ? 0.461 30.203 26.406 1 94.69 366 GLU B CA 1
ATOM 6367 C C . GLU B 1 366 ? 1.229 30.547 25.141 1 94.69 366 GLU B C 1
ATOM 6369 O O . GLU B 1 366 ? 0.626 30.875 24.109 1 94.69 366 GLU B O 1
ATOM 6374 N N . GLU B 1 367 ? 2.549 30.422 25.172 1 96.81 367 GLU B N 1
ATOM 6375 C CA . GLU B 1 367 ? 3.387 30.797 24.047 1 96.81 367 GLU B CA 1
ATOM 6376 C C . GLU B 1 367 ? 3.85 29.578 23.266 1 96.81 367 GLU B C 1
ATOM 6378 O O . GLU B 1 367 ? 4.68 29.688 22.359 1 96.81 367 GLU B O 1
ATOM 6383 N N . ARG B 1 368 ? 3.307 28.422 23.641 1 96.81 368 ARG B N 1
ATOM 6384 C CA . ARG B 1 368 ? 3.859 27.203 23.078 1 96.81 368 ARG B CA 1
ATOM 6385 C C . ARG B 1 368 ? 2.771 26.359 22.406 1 96.81 368 ARG B C 1
ATOM 6387 O O . ARG B 1 368 ? 1.598 26.453 22.781 1 96.81 368 ARG B O 1
ATOM 6394 N N . ALA B 1 369 ? 3.225 25.656 21.438 1 97.69 369 ALA B N 1
ATOM 6395 C CA . ALA B 1 369 ? 2.32 24.797 20.672 1 97.69 369 ALA B CA 1
ATOM 6396 C C . ALA B 1 369 ? 3.062 23.609 20.078 1 97.69 369 ALA B C 1
ATOM 6398 O O . ALA B 1 369 ? 4.293 23.609 19.984 1 97.69 369 ALA B O 1
ATOM 6399 N N . LEU B 1 370 ? 2.352 22.578 19.828 1 97.19 370 LEU B N 1
ATOM 6400 C CA . LEU B 1 370 ? 2.844 21.531 18.922 1 97.19 370 LEU B CA 1
ATOM 6401 C C . LEU B 1 370 ? 2.727 21.984 17.469 1 97.19 370 LEU B C 1
ATOM 6403 O O . LEU B 1 370 ? 1.644 22.359 17.016 1 97.19 370 LEU B O 1
ATOM 6407 N N . VAL B 1 371 ? 3.832 22.047 16.797 1 98 371 VAL B N 1
ATOM 6408 C CA . VAL B 1 371 ? 3.891 22.391 15.383 1 98 371 VAL B CA 1
ATOM 6409 C C . VAL B 1 371 ? 4.281 21.156 14.578 1 98 371 VAL B C 1
ATOM 6411 O O . VAL B 1 371 ? 5.254 20.469 14.906 1 98 371 VAL B O 1
ATOM 6414 N N . SER B 1 372 ? 3.5 20.844 13.5 1 98.25 372 SER B N 1
ATOM 6415 C CA . SER B 1 372 ? 3.758 19.641 12.727 1 98.25 372 SER B CA 1
ATOM 6416 C C . SER B 1 372 ? 3.611 19.891 11.234 1 98.25 372 SER B C 1
ATOM 6418 O O . SER B 1 372 ? 2.717 20.625 10.812 1 98.25 372 SER B O 1
ATOM 6420 N N . VAL B 1 373 ? 4.543 19.328 10.484 1 98.5 373 VAL B N 1
ATOM 6421 C CA . VAL B 1 373 ? 4.25 19.156 9.062 1 98.5 373 VAL B CA 1
ATOM 6422 C C . VAL B 1 373 ? 3.096 18.172 8.883 1 98.5 373 VAL B C 1
ATOM 6424 O O . VAL B 1 373 ? 3.092 17.094 9.484 1 98.5 373 VAL B O 1
ATOM 6427 N N . TRP B 1 374 ? 2.17 18.547 8.141 1 97.88 374 TRP B N 1
ATOM 6428 C CA . TRP B 1 374 ? 0.946 17.781 7.938 1 97.88 374 TRP B CA 1
ATOM 6429 C C . TRP B 1 374 ? 0.721 17.5 6.457 1 97.88 374 TRP B C 1
ATOM 6431 O O . TRP B 1 374 ? 1.028 18.328 5.605 1 97.88 374 TRP B O 1
ATOM 6441 N N . ALA B 1 375 ? 0.16 16.25 6.18 1 98.31 375 ALA B N 1
ATOM 6442 C CA . ALA B 1 375 ? -0.17 15.953 4.789 1 98.31 375 ALA B CA 1
ATOM 6443 C C . ALA B 1 375 ? -1.294 14.922 4.703 1 98.31 375 ALA B C 1
ATOM 6445 O O . ALA B 1 375 ? -1.548 14.188 5.66 1 98.31 375 ALA B O 1
ATOM 6446 N N . ARG B 1 376 ? -1.973 14.953 3.646 1 96.75 376 ARG B N 1
ATOM 6447 C CA . ARG B 1 376 ? -2.861 13.914 3.143 1 96.75 376 ARG B CA 1
ATOM 6448 C C . ARG B 1 376 ? -2.463 13.484 1.733 1 96.75 376 ARG B C 1
ATOM 6450 O O . ARG B 1 376 ? -1.763 14.219 1.032 1 96.75 376 ARG B O 1
ATOM 6457 N N . THR B 1 377 ? -2.93 12.297 1.33 1 94.44 377 THR B N 1
ATOM 6458 C CA . THR B 1 377 ? -2.307 11.797 0.107 1 94.44 377 THR B CA 1
ATOM 6459 C C . THR B 1 377 ? -3.363 11.461 -0.938 1 94.44 377 THR B C 1
ATOM 6461 O O . THR B 1 377 ? -3.037 11.211 -2.102 1 94.44 377 THR B O 1
ATOM 6464 N N . ASN B 1 378 ? -4.602 11.461 -0.632 1 92 378 ASN B N 1
ATOM 6465 C CA . ASN B 1 378 ? -5.59 10.93 -1.566 1 92 378 ASN B CA 1
ATOM 6466 C C . ASN B 1 378 ? -6.816 11.836 -1.651 1 92 378 ASN B C 1
ATOM 6468 O O . ASN B 1 378 ? -7.945 11.352 -1.761 1 92 378 ASN B O 1
ATOM 6472 N N . ALA B 1 379 ? -6.586 13.07 -1.588 1 90.69 379 ALA B N 1
ATOM 6473 C CA . ALA B 1 379 ? -7.695 14.016 -1.551 1 90.69 379 ALA B CA 1
ATOM 6474 C C . ALA B 1 379 ? -8.445 14.039 -2.881 1 90.69 379 ALA B C 1
ATOM 6476 O O . ALA B 1 379 ? -9.586 14.5 -2.953 1 90.69 379 ALA B O 1
ATOM 6477 N N . HIS B 1 380 ? -7.863 13.508 -3.912 1 88.5 380 HIS B N 1
ATOM 6478 C CA . HIS B 1 380 ? -8.484 13.492 -5.23 1 88.5 380 HIS B CA 1
ATOM 6479 C C . HIS B 1 380 ? -9.562 12.414 -5.32 1 88.5 380 HIS B C 1
ATOM 6481 O O . HIS B 1 380 ? -10.375 12.414 -6.246 1 88.5 380 HIS B O 1
ATOM 6487 N N . ASP B 1 381 ? -9.453 11.453 -4.438 1 84.81 381 ASP B N 1
ATOM 6488 C CA . ASP B 1 381 ? -10.391 10.336 -4.504 1 84.81 381 ASP B CA 1
ATOM 6489 C C . ASP B 1 381 ? -11.781 10.75 -4.012 1 84.81 381 ASP B C 1
ATOM 6491 O O . ASP B 1 381 ? -11.977 10.969 -2.816 1 84.81 381 ASP B O 1
ATOM 6495 N N . LYS B 1 382 ? -12.672 10.781 -4.863 1 81.94 382 LYS B N 1
ATOM 6496 C CA . LYS B 1 382 ? -13.992 11.312 -4.559 1 81.94 382 LYS B CA 1
ATOM 6497 C C . LYS B 1 382 ? -14.953 10.195 -4.152 1 81.94 382 LYS B C 1
ATOM 6499 O O . LYS B 1 382 ? -16.141 10.438 -3.922 1 81.94 382 LYS B O 1
ATOM 6504 N N . ARG B 1 383 ? -14.492 9.008 -4.137 1 83.5 383 ARG B N 1
ATOM 6505 C CA . ARG B 1 383 ? -15.344 7.879 -3.773 1 83.5 383 ARG B CA 1
ATOM 6506 C C . ARG B 1 383 ? -15.781 7.973 -2.316 1 83.5 383 ARG B C 1
ATOM 6508 O O . ARG B 1 383 ? -16.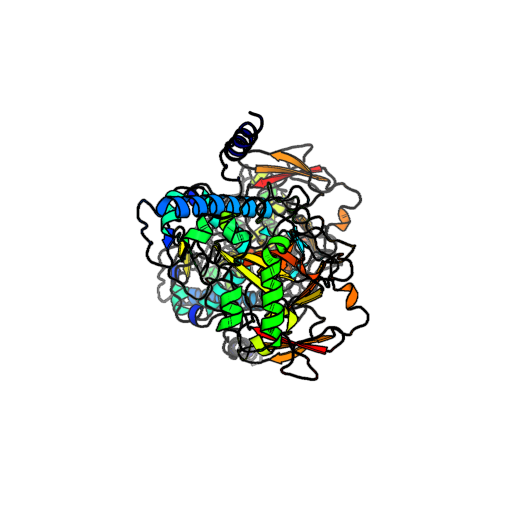859 7.488 -1.953 1 83.5 383 ARG B O 1
ATOM 6515 N N . ASN B 1 384 ? -14.789 8.5 -1.705 1 84.94 384 ASN B N 1
ATOM 6516 C CA . ASN B 1 384 ? -15.031 8.633 -0.273 1 84.94 384 ASN B CA 1
ATOM 6517 C C . ASN B 1 384 ? -15.156 10.094 0.144 1 84.94 384 ASN B C 1
ATOM 6519 O O . ASN B 1 384 ? -14.969 11 -0.674 1 84.94 384 ASN B O 1
ATOM 6523 N N . ASP B 1 385 ? -15.617 10.25 1.305 1 81.81 385 ASP B N 1
ATOM 6524 C CA . ASP B 1 385 ? -15.641 11.625 1.799 1 81.81 385 ASP B CA 1
ATOM 6525 C C . ASP B 1 385 ? -14.258 12.258 1.718 1 81.81 385 ASP B C 1
ATOM 6527 O O . ASP B 1 385 ? -13.242 11.555 1.736 1 81.81 385 ASP B O 1
ATOM 6531 N N . TYR B 1 386 ? -14.172 13.523 1.263 1 78.75 386 TYR B N 1
ATOM 6532 C CA . TYR B 1 386 ? -12.953 14.281 1.016 1 78.75 386 TYR B CA 1
ATOM 6533 C C . TYR B 1 386 ? -12.07 14.32 2.26 1 78.75 386 TYR B C 1
ATOM 6535 O O . TYR B 1 386 ? -11.094 15.07 2.314 1 78.75 386 TYR B O 1
ATOM 6543 N N . GLY B 1 387 ? -12.383 13.523 3.154 1 78.56 387 GLY B N 1
ATOM 6544 C CA . GLY B 1 387 ? -11.547 13.516 4.348 1 78.56 387 GLY B CA 1
ATOM 6545 C C . GLY B 1 387 ? -12.117 14.352 5.477 1 78.56 387 GLY B C 1
ATOM 6546 O O . GLY B 1 387 ? -11.367 14.969 6.238 1 78.56 387 GLY B O 1
ATOM 6547 N N . THR B 1 388 ? -13.281 14.43 5.5 1 87.75 388 THR B N 1
ATOM 6548 C CA . THR B 1 388 ? -13.922 15.133 6.605 1 87.75 388 THR B CA 1
ATOM 6549 C C . THR B 1 388 ? -13.539 14.5 7.941 1 87.75 388 THR B C 1
ATOM 6551 O O . THR B 1 388 ? -13.57 13.273 8.086 1 87.75 388 THR B O 1
ATOM 6554 N N . THR B 1 389 ? -13.148 15.398 8.828 1 92.38 389 THR B N 1
ATOM 6555 C CA . THR B 1 389 ? -12.836 14.914 10.164 1 92.38 389 THR B CA 1
ATOM 6556 C C . THR B 1 389 ? -14.102 14.477 10.898 1 92.38 389 THR B C 1
ATOM 6558 O O . THR B 1 389 ? -15.031 15.266 11.07 1 92.38 389 THR B O 1
ATOM 6561 N N . LEU B 1 390 ? -14.125 13.305 11.273 1 93.81 390 LEU B N 1
ATOM 6562 C CA . LEU B 1 390 ? -15.219 12.781 12.086 1 93.81 390 LEU B CA 1
ATOM 6563 C C . LEU B 1 390 ? -14.797 12.656 13.547 1 93.81 390 LEU B C 1
ATOM 6565 O O . LEU B 1 390 ? -14.039 11.75 13.898 1 93.81 390 LEU B O 1
ATOM 6569 N N . LEU B 1 391 ? -15.391 13.492 14.344 1 95.25 391 LEU B N 1
ATOM 6570 C CA . LEU B 1 391 ? -15.078 13.469 15.766 1 95.25 391 LEU B CA 1
ATOM 6571 C C . LEU B 1 391 ? -15.742 12.281 16.453 1 95.25 391 LEU B C 1
ATOM 6573 O O . LEU B 1 391 ? -16.891 11.953 16.156 1 95.25 391 LEU B O 1
ATOM 6577 N N . CYS B 1 392 ? -14.945 11.625 17.281 1 96.56 392 CYS B N 1
ATOM 6578 C CA . CYS B 1 392 ? -15.539 10.617 18.172 1 96.56 392 CYS B CA 1
ATOM 6579 C C . CYS B 1 392 ? -16.297 11.281 19.312 1 96.56 392 CYS B C 1
ATOM 6581 O O . CYS B 1 392 ? -16.047 12.453 19.625 1 96.56 392 CYS B O 1
ATOM 6583 N N . GLU B 1 393 ? -17.156 10.492 19.906 1 95.12 393 GLU B N 1
ATOM 6584 C CA . GLU B 1 393 ? -18 11.016 20.984 1 95.12 393 GLU B CA 1
ATOM 6585 C C . GLU B 1 393 ? -17.953 10.117 22.219 1 95.12 393 GLU B C 1
ATOM 6587 O O . GLU B 1 393 ? -17.438 9 22.156 1 95.12 393 GLU B O 1
ATOM 6592 N N . SER B 1 394 ? -18.484 10.711 23.266 1 94.75 394 SER B N 1
ATOM 6593 C CA . SER B 1 394 ? -18.734 9.883 24.438 1 94.75 394 SER B CA 1
ATOM 6594 C C . SER B 1 394 ? -19.828 8.844 24.156 1 94.75 394 SER B C 1
ATOM 6596 O O . SER B 1 394 ? -20.875 9.164 23.594 1 94.75 394 SER B O 1
ATOM 6598 N N . ALA B 1 395 ? -19.5 7.641 24.531 1 96.31 395 ALA B N 1
ATOM 6599 C CA . ALA B 1 395 ? -20.531 6.613 24.344 1 96.31 395 ALA B CA 1
ATOM 6600 C C . ALA B 1 395 ? -21.703 6.828 25.297 1 96.31 395 ALA B C 1
ATOM 6602 O O . ALA B 1 395 ? -22.844 6.527 24.953 1 96.31 395 ALA B O 1
ATOM 6603 N N . GLU B 1 396 ? -21.438 7.293 26.484 1 95.19 396 GLU B N 1
ATOM 6604 C CA . GLU B 1 396 ? -22.453 7.508 27.516 1 95.19 396 GLU B CA 1
ATOM 6605 C C . GLU B 1 396 ? -23.25 8.781 27.25 1 95.19 396 GLU B C 1
ATOM 6607 O O . GLU B 1 396 ? -24.422 8.867 27.594 1 95.19 396 GLU B O 1
ATOM 6612 N N . LYS B 1 397 ? -22.594 9.758 26.688 1 93.38 397 LYS B N 1
ATOM 6613 C CA . LYS B 1 397 ? -23.234 11.039 26.375 1 93.38 397 LYS B CA 1
ATOM 6614 C C . LYS B 1 397 ? -23.031 11.414 24.906 1 93.38 397 LYS B C 1
ATOM 6616 O O . LYS B 1 397 ? -22.344 12.391 24.609 1 93.38 397 LYS B O 1
ATOM 6621 N N . PRO B 1 398 ? -23.781 10.766 24.047 1 89.31 398 PRO B N 1
ATOM 6622 C CA . PRO B 1 398 ? -23.625 11.055 22.625 1 89.31 398 PRO B CA 1
ATOM 6623 C C . PRO B 1 398 ? -23.828 12.531 22.297 1 89.31 398 PRO B C 1
ATOM 6625 O O . PRO B 1 398 ? -24.703 13.188 22.891 1 89.31 398 PRO B O 1
ATOM 6628 N N . GLY B 1 399 ? -23.047 13.07 21.406 1 86.75 399 GLY B N 1
ATOM 6629 C CA . GLY B 1 399 ? -23.109 14.477 21.047 1 86.75 399 GLY B CA 1
ATOM 6630 C C . GLY B 1 399 ? -22.062 15.32 21.719 1 86.75 399 GLY B C 1
ATOM 6631 O O . GLY B 1 399 ? -21.938 16.516 21.422 1 86.75 399 GLY B O 1
ATOM 6632 N N . THR B 1 400 ? -21.359 14.711 22.578 1 87.94 400 THR B N 1
ATOM 6633 C CA . THR B 1 400 ? -20.266 15.406 23.234 1 87.94 400 THR B CA 1
ATOM 6634 C C . THR B 1 400 ? -18.906 14.812 22.844 1 87.94 400 THR B C 1
ATOM 6636 O O . THR B 1 400 ? -18.844 13.656 22.422 1 87.94 400 THR B O 1
ATOM 6639 N N . PRO B 1 401 ? -17.906 15.656 22.953 1 88.31 401 PRO B N 1
ATOM 6640 C CA . PRO B 1 401 ? -16.594 15.141 22.562 1 88.31 401 PRO B CA 1
ATOM 6641 C C . PRO B 1 401 ? -16.156 13.945 23.406 1 88.31 401 PRO B C 1
ATOM 6643 O O . PRO B 1 401 ? -16.5 13.859 24.578 1 88.31 401 PRO B O 1
ATOM 6646 N N . ALA B 1 402 ? -15.398 13.07 22.812 1 93 402 ALA B N 1
ATOM 6647 C CA . ALA B 1 402 ? -14.836 11.906 23.5 1 93 402 ALA B CA 1
ATOM 6648 C C . ALA B 1 402 ? -13.695 12.312 24.422 1 93 402 ALA B C 1
ATOM 6650 O O . ALA B 1 402 ? -12.805 13.07 24.016 1 93 402 ALA B O 1
ATOM 6651 N N . HIS B 1 403 ? -13.742 11.805 25.656 1 91.44 403 HIS B N 1
ATOM 6652 C CA . HIS B 1 403 ? -12.695 12.062 26.625 1 91.44 403 HIS B CA 1
ATOM 6653 C C . HIS B 1 403 ? -11.906 10.789 26.938 1 91.44 403 HIS B C 1
ATOM 6655 O O . HIS B 1 403 ? -12.414 9.68 26.781 1 91.44 403 HIS B O 1
ATOM 6661 N N . ARG B 1 404 ? -10.727 11.086 27.359 1 93.5 404 ARG B N 1
ATOM 6662 C CA . ARG B 1 404 ? -10.008 9.961 27.953 1 93.5 404 ARG B CA 1
ATOM 6663 C C . ARG B 1 404 ? -10.695 9.5 29.234 1 93.5 404 ARG B C 1
ATOM 6665 O O . ARG B 1 404 ? -11.32 10.297 29.938 1 93.5 404 ARG B O 1
ATOM 6672 N N . GLY B 1 405 ? -10.578 8.203 29.531 1 94.94 405 GLY B N 1
ATOM 6673 C CA . GLY B 1 405 ? -11.125 7.688 30.781 1 94.94 405 GLY B CA 1
ATOM 6674 C C . GLY B 1 405 ? -12.555 7.195 30.641 1 94.94 405 GLY B C 1
ATOM 6675 O O . GLY B 1 405 ? -13.141 6.73 31.625 1 94.94 405 GLY B O 1
ATOM 6676 N N . GLU B 1 406 ? -13.047 7.262 29.422 1 96.56 406 GLU B N 1
ATOM 6677 C CA . GLU B 1 406 ? -14.422 6.793 29.234 1 96.56 406 GLU B CA 1
ATOM 6678 C C . GLU B 1 406 ? -14.531 5.93 27.969 1 96.56 406 GLU B C 1
ATOM 6680 O O . GLU B 1 406 ? -13.57 5.801 27.219 1 96.56 406 GLU B O 1
ATOM 6685 N N . MET B 1 407 ? -15.734 5.332 27.906 1 97.62 407 MET B N 1
ATOM 6686 C CA . MET B 1 407 ? -16.047 4.641 26.656 1 97.62 407 MET B CA 1
ATOM 6687 C C . MET B 1 407 ? -16.344 5.633 25.547 1 97.62 407 MET B C 1
ATOM 6689 O O . MET B 1 407 ? -17.203 6.492 25.688 1 97.62 407 MET B O 1
ATOM 6693 N N . ILE B 1 408 ? -15.578 5.5 24.469 1 97.75 408 ILE B N 1
ATOM 6694 C CA . ILE B 1 408 ? -15.797 6.426 23.359 1 97.75 408 ILE B CA 1
ATOM 6695 C C . ILE B 1 408 ? -16.406 5.68 22.172 1 97.75 408 ILE B C 1
ATOM 6697 O O . ILE B 1 408 ? -16.344 4.453 22.094 1 97.75 408 ILE B O 1
ATOM 6701 N N . GLN B 1 409 ? -17.016 6.441 21.328 1 97.69 409 GLN B N 1
ATOM 6702 C CA . GLN B 1 409 ? -17.609 5.875 20.125 1 97.69 409 GLN B CA 1
ATOM 6703 C C . GLN B 1 409 ? -17.266 6.711 18.891 1 97.69 409 GLN B C 1
ATOM 6705 O O . GLN B 1 409 ? -17.25 7.945 18.953 1 97.69 409 GLN B O 1
ATOM 6710 N N . CYS B 1 410 ? -16.969 6.121 17.797 1 97.56 410 CYS B N 1
ATOM 6711 C CA . CYS B 1 410 ? -16.547 6.754 16.562 1 97.56 410 CYS B CA 1
ATOM 6712 C C . CYS B 1 410 ? -17.281 6.148 15.367 1 97.56 410 CYS B C 1
ATOM 6714 O O . CYS B 1 410 ? -17.453 4.93 15.289 1 97.56 410 CYS B O 1
ATOM 6716 N N . ASP B 1 411 ? -17.719 6.973 14.492 1 95.94 411 ASP B N 1
ATOM 6717 C CA . ASP B 1 411 ? -18.266 6.523 13.211 1 95.94 411 ASP B CA 1
ATOM 6718 C C . ASP B 1 411 ? -17.172 6.453 12.148 1 95.94 411 ASP B C 1
ATOM 6720 O O . ASP B 1 411 ? -16.562 7.469 11.805 1 95.94 411 ASP B O 1
ATOM 6724 N N . LEU B 1 412 ? -16.969 5.27 11.688 1 96.5 412 LEU B N 1
ATOM 6725 C CA . LEU B 1 412 ? -16 5.051 10.625 1 96.5 412 LEU B CA 1
ATOM 6726 C C . LEU B 1 412 ? -16.688 4.961 9.266 1 96.5 412 LEU B C 1
ATOM 6728 O O . LEU B 1 412 ? -17.719 4.301 9.133 1 96.5 412 LEU B O 1
ATOM 6732 N N . THR B 1 413 ? -16.141 5.617 8.305 1 93.81 413 THR B N 1
ATOM 6733 C CA . THR B 1 413 ? -16.672 5.598 6.949 1 93.81 413 THR B CA 1
ATOM 6734 C C . THR B 1 413 ? -16.516 4.215 6.324 1 93.81 413 THR B C 1
ATOM 6736 O O . THR B 1 413 ? -15.477 3.574 6.48 1 93.81 413 THR B O 1
ATOM 6739 N N . ASN B 1 414 ? -17.594 3.779 5.664 1 90.81 414 ASN B N 1
ATOM 6740 C CA . ASN B 1 414 ? -17.422 2.619 4.797 1 90.81 414 ASN B CA 1
ATOM 6741 C C . ASN B 1 414 ? -16.594 2.961 3.559 1 90.81 414 ASN B C 1
ATOM 6743 O O . ASN B 1 414 ? -17.156 3.273 2.506 1 90.81 414 ASN B O 1
ATOM 6747 N N . THR B 1 415 ? -15.344 2.82 3.727 1 90.38 415 THR B N 1
ATOM 6748 C CA . THR B 1 415 ? -14.438 3.285 2.676 1 90.38 415 THR B CA 1
ATOM 6749 C C . THR B 1 415 ? -14.547 2.393 1.442 1 90.38 415 THR B C 1
ATOM 6751 O O . THR B 1 415 ? -14.617 1.168 1.559 1 90.38 415 THR B O 1
ATOM 6754 N N . LYS B 1 416 ? -14.539 3.088 0.352 1 91.5 416 LYS B N 1
ATOM 6755 C CA . LYS B 1 416 ? -14.57 2.393 -0.933 1 91.5 416 LYS B CA 1
ATOM 6756 C C . LYS B 1 416 ? -13.242 2.535 -1.668 1 91.5 416 LYS B C 1
ATOM 6758 O O . LYS B 1 416 ? -12.578 3.572 -1.573 1 91.5 416 LYS B O 1
ATOM 6763 N N . TRP B 1 417 ? -12.883 1.44 -2.369 1 88.06 417 TRP B N 1
ATOM 6764 C CA . TRP B 1 417 ? -11.695 1.518 -3.217 1 88.06 417 TRP B CA 1
ATOM 6765 C C . TRP B 1 417 ? -11.961 0.894 -4.582 1 88.06 417 TRP B C 1
ATOM 6767 O O . TRP B 1 417 ? -12.891 0.1 -4.738 1 88.06 417 TRP B O 1
#

Secondary structure (DSSP, 8-state):
--SSSSSHHHHHHHHHTT-S--PPPTTS-HHHHTT--EEESSPPP---HHHHHHHHHHHHHHHHHHHHHHHHHT--TTSS-TTS-EEE--TTSSS-EEEGGGSHHHHHHHHHHHHHHHTHHHHHTTB---TT-SSSBB--HHHHHT-HHHHHH-PPBHHHHHHHT---HHHHHHHHHHHHHHHHHHSSTTB---TTSSS--STTT-HHHHHHS-EE-TT-S--TTGGGS-HHHHTTEEEEEEESSSSSB-EEEETTEEP--EEEEEEEESSEEEEEEE-SS-EEEEE-B--SSTT-EEEEEE-TT-TTPEEEEE-SSEEEEEEETTSTTGGGG-EE--SSSS-EEEE-TT-EEEEEE--TT-SSGGG-EEEEEEEES-TT-TTS-S---EE-EESSSTTSB--TTSEEEEEEE----/--TTTTSHHHHHHHHSTT-S--PPPTTS-HHHHTT--EEESSPPP---HHHHHHHHHHHHHHHHHHHHHHHHHT--TTSS-TTS-EEE--TTSSS-EEEGGGSHHHHHHHHHHHHHHHTHHHHHTTB---TT-SSSBB--HHHHHT-HHHHHH-PPBHHHHHHHT---HHHHHHHHHHHHHHHHHHSSTTB---TTSSS--STTT-HHHHHHS-EE-TT-S--TTGGGS-HHHHTTEEEEEEESSSSSB-EEEETTEEP--EEEEEEEESSEEEEEEE-SS-EEEEE-B--SSTT-EEEEEE-TT-TTPEEEEE-SSEEEEEEETTSTTGGGG-EE--SSSS-EEEE-TT-EEEEEE--TT-SSGGG-EEEEEEEES-TT-TTS-S---EE-EESSSTTSB--TTSEEEEEEE----

Nearest PDB structures (foldseek):
  5y4k-assembly1_A  TM=9.224E-01  e=1.141E-36  Acinetobacter bereziniae NIPH 3
  5xky-assembly1_A  TM=9.199E-01  e=1.492E-35  Acinetobacter bereziniae NIPH 3
  1lr5-assembly2_B  TM=5.887E-01  e=6.324E-04  Zea mays
  3nw4-assembly1_A  TM=7.489E-01  e=2.183E-02  Pseudaminobacter salicylatoxidans
  2phd-assembly1_C  TM=7.216E-01  e=2.447E-02  Pseudaminobacter salicylatoxidans

Organism: Arcobacter nitrofigilis (strain ATCC 33309 / DSM 7299 / CCUG 15893 / LMG 7604 / NCTC 12251 / CI) (NCBI:txid572480)

Solvent-accessible surface area (backbone atoms only — not comparable to full-atom values): 41900 Å² total; per-residue (Å²): 132,77,78,68,67,67,67,61,62,66,66,56,64,66,59,64,77,58,57,74,66,87,68,83,53,74,46,42,47,63,78,68,28,50,85,50,46,72,38,46,68,54,80,65,69,86,68,55,79,84,55,37,60,45,52,50,52,39,49,51,43,48,51,52,41,49,51,35,49,45,48,22,51,36,33,18,86,90,52,68,22,74,64,5,22,69,19,41,48,25,36,71,46,87,86,24,64,43,47,50,53,78,34,64,49,51,44,48,40,41,47,51,49,47,23,36,70,66,26,48,75,65,43,48,48,27,34,46,79,60,67,86,51,87,78,42,23,20,58,36,66,67,39,21,72,72,10,72,40,18,56,67,54,61,52,59,28,40,60,54,42,34,67,71,60,28,76,55,64,68,34,25,54,40,27,46,48,38,37,74,22,42,50,54,34,55,29,62,86,49,52,34,61,29,81,50,35,86,60,70,68,44,41,74,68,28,41,42,35,63,20,41,40,36,33,35,63,45,48,42,46,88,44,85,72,31,66,33,49,55,58,66,42,23,15,27,28,36,36,29,30,42,35,16,92,83,23,32,34,22,54,37,24,51,71,85,39,73,45,20,41,28,34,35,37,37,39,35,39,35,60,37,62,48,55,40,24,28,24,60,39,40,38,36,39,34,30,25,28,58,64,76,42,90,65,25,35,28,37,35,30,41,48,70,41,40,84,74,49,43,78,78,45,77,60,93,63,30,39,32,31,32,39,61,43,45,45,90,65,39,74,69,27,44,39,59,38,21,16,87,41,65,26,33,39,39,35,52,54,32,23,36,29,32,38,38,27,59,26,84,65,42,94,55,34,77,39,36,38,51,34,27,45,31,36,34,39,54,55,58,47,73,80,36,66,75,38,59,77,36,70,21,15,20,56,88,48,72,80,34,50,31,51,83,62,32,52,23,30,38,68,32,61,56,56,44,97,131,78,78,68,67,71,66,62,64,67,67,58,66,67,59,64,80,58,59,75,66,88,66,83,54,73,46,43,48,64,78,69,28,49,86,51,45,71,39,48,68,55,80,66,69,85,68,54,79,85,53,37,59,44,51,49,54,39,49,52,42,46,51,52,39,50,50,34,49,45,48,21,52,35,33,18,84,88,53,69,23,74,65,5,22,68,19,40,48,25,36,72,46,88,85,23,65,43,47,49,53,78,35,65,50,51,45,48,41,42,49,50,48,48,22,36,70,65,26,48,74,65,44,46,49,25,34,46,80,61,68,87,52,88,79,40,23,20,58,36,65,67,39,21,71,72,10,73,38,19,56,66,55,60,51,60,28,40,57,54,42,34,68,71,62,28,76,53,65,68,32,26,53,41,27,47,48,37,34,74,23,42,48,55,33,54,29,62,87,49,52,35,61,28,82,51,35,85,58,71,67,44,41,72,67,29,40,41,34,64,22,42,41,37,33,34,64,46,48,41,44,85,42,85,71,30,67,32,48,56,59,67,42,22,15,27,27,34,36,28,31,42,35,16,93,83,23,32,34,22,55,37,23,50,70,83,38,73,45,19,42,28,35,34,36,37,39,33,40,37,60,36,62,48,56,42,24,28,21,60,39,39,39,35,38,34,31,26,28,58,65,76,42,91,64,24,36,29,38,34,30,43,48,70,40,39,82,73,49,44,78,78,44,76,60,93,63,32,39,32,30,32,38,60,43,45,45,90,66,39,75,69,26,46,38,60,37,20,16,88,40,65,27,34,39,39,34,52,53,34,22,36,28,32,38,39,27,58,25,83,65,42,94,57,36,77,38,35,38,52,34,27,44,31,35,34,39,55,55,58,48,73,80,36,64,75,36,61,77,36,69,19,17,20,57,88,48,71,79,32,51,31,52,82,61,32,51,23,30,37,67,31,60,56,57,43,98